Protein 8BTY (pdb70)

Sequence (938 aa):
TSKATIRDLNDPSQVKTLQEKAGKGAGTVVAVIDAGFDKNHEAWRLTDKTKARYQSKEDLEKAKKEHGITYGEWVNDKVAYYHDYSKDGKTAVDQEHGTHVSGILSGNAPSETKEPYRLEGAMPEAQLLLMMRVEIVNGLADYARRNYAQAIRDAINLGAKVINMSFGNAALAYANLPDETKKAFDYAKSKGVSIVTSAGNNDSSFGGKTRLPLADHPDYGVVGTPAAADSTLTVASYSPDKQLTETVRVKTAQDKEMPVLSTNRFEPNKAYDYAYANRGTKEDDFKDVKGKIALIERGDIDFKDKIAKAKKAGAVGVLIYDNQDKGFPIELPNVDQMPAAFISRKDGLLLKDNPQKTITFNATPKVLPTASGTKLSRFSSWGLTADGNIKPDIAAPGQDILSSVANNKYAKLSGTSMSAPLVAGIMMGLLQKQYETQYPDMTPSERLDLAKKVLMSSATALYDEDEKAYFSPRQQGAGAVDAKKASAATMYVTDKDNTSSKVHLNNVSDKFEVTVNVHNKSDKPQQELYYQATVQTDKVDGKHFALAPKVLYEASWQKITIPANSSKQVTVPIDASRFSKDLLAQMKNGYFLEGFVRFKQDPKKEELMSIPYIGFRGDFGNLSALEKPIYDSKDGSSYYHEANSDAKDQLDGDGLQFYALKNNFTALTTESNPWTIIIKAVKEGVENIEDIESSEITETILAGTFAKQDDDSHYYIHRRHANGKPYAAISPNGDGNRDYVQFQGTFLRNAKNLVAEVLDKEGNVVWTSEVTEQVVKNYNNDLASTLGSTRFEKTRWDGKDKDGKVVANGTYTYRVRYTPISSGAKEQHTDFDVIVDNNTTPEVATSATFSTEDRRLTLASKPKTSQPVYREERIAYTYMDEDLPTTEYISPNEDGTFTLPEEAETTEGATVPLKMSDFTYVVEDMAGNITYTPVTKLLEGHSAPQA

InterPro domains:
  IPR000209 Peptidase S8/S53 domain [PF00082] (121-559)
  IPR003137 PA domain [PF02225] (367-445)
  IPR010435 C5a peptidase/Subtilisin-like protease SBT2-like, Fn3-like domain [PF06280] (597-706)
  IPR013783 Immunoglobulin-like fold [G3DSA:2.60.40.10] (931-1032)
  IPR015500 Peptidase S8, subtilisin-related [PR00723] (121-140)
  IPR015500 Peptidase S8, subtilisin-related [PR00723] (189-202)
  IPR015500 Peptidase S8, subtilisin-related [PR00723] (509-525)
  IPR019931 LPXTG cell wall anchor motif [PS50847] (1110-1150)
  IPR022398 Peptidase S8, subtilisin, His-active site [PS00137] (193-203)
  IPR023827 Peptidase S8, subtilisin, Asp-active site [PS00136] (126-137)
  IPR023828 Peptidase S8, subtilisin, Ser-active site [PS00138] (510-520)
  IPR034216 C5a peptidase-like domain [cd07475] (112-582)
  IPR036852 Peptidase S8/S53 domain superfamily [G3DSA:3.40.50.200] (120-577)
  IPR036852 Peptidase S8/S53 domain superfamily [SSF52743] (111-580)
  IPR046450 PA domain superfamily [SSF52025] (329-453)
  IPR050131 Subtilisin-like serine protease [PTHR43806] (44-741)
  IPR053869 C5a peptidase, third Fn3 domain [PF22143] (932-1021)

Secondary structure (DSSP, 8-state):
-PPPBHHHH--TT-HHHHHHHH-S-TT-EEEEEES---TT-TT---S-GGGSS--SHHHHHHHHHHTT----B--SSSEEEEEETTTT--SPPP-HHHHHHHHHHH-B--TT-SSSSB-B-SSTTSEEEEEE---SS-HHHHHHHHHHHHHHHHHTT-SEEEE---BTT--GGGS-HHHHHHHHHHHHHT-EEEEE--S--STT-TT---BTT--------BTTT-TTSEEEEEEE-SEEEEEEEEEE---EEEEEEEEES-PPBT-EEEEEE-TT--SGGGGTT-TTSEEEEE-BSB-HHHHHHHHHHTT-SEEEEE-SSTT----PPP-STT--EEEE-HHHHHHHHT-SS-EEEE-SS-EEEE-SS-SEE-TTSPP---TTS-----EEEE-SSEEEEETTTEEEEE-SHHHHHHHHHHHHHHHHHHHHHHSTTS-HHHHHHHHHHHHHHHSBPPEETTTTEEPPHHHHTT-B--HHHHHH--EEEE-TTSS-SSEEEEEE-SEEEEEEEEEE-SSS-EEEEEEEEEEEEEEETTEEEEEEEEEEEPPPEEEEE-TTEEEEEEEEEE-GGGHHHHHHHSTT-EEEEEEEEEESSTTS---EEEEEEEEES-GGGS--BPPPGGG-TTS--SS---BTTBTTB----TT-SS--SS-SSEEEEEE--HHHHHHHHTT-S--BTTTBS---EEEETTEEE-SS--S-EEE-B-TTS-B-EEE--SSSSSS--BEEEE-BSS-EEEEEEEEE-SSS-EEEEPPPEEEE-------TTS--SSEE-GGG-B-SB-TTSPBPPSEEEEEEEEEEESSTTPPPEEEEEEEEE--PPPB--S-EEEETTTTEEEESS--B-SSPEEEEEEEEEEEETTEEEEEEEPPPTTS-EEPPSEEE-TTS-EEE--GGGEEEEEEETT--EEEEEHHHHHT---/----

Radius of gyration: 33.09 Å; Cα contacts (8 Å, |Δi|>4): 2525; chains: 2; bounding box: 83×73×99 Å

Foldseek 3Di:
DFFAAQCNFDPVQALVLLCVQFNQAQQAEAEEEEAAAQLPFLQQDAPDLVRHCQNDFVSLVVLCVVVVNDDWGQRDSQAGTEDELPVVAPDDGFHFLRQFLVLQQAGHHGSPAPARHGRGHSRNNHHYHYYHFDDHPDDQVRLVSVLVVLVVCVSSRHQEYEYADFFWQAAPVPHPPSSLVSLVVCLVQLRAYWYEQFQQQWFAGLVDFAFLQFAQTFIGHPPQQRPRHQYAFAWAAQKDWAWWKWDDFCPIDIFGKAKDFDDDAPDKFFEDEQEQQPDLVSLQPQARGEYEHEDDDDALLNSQVSNVVSHHQAYEYEYPDFLAAWDHGDQHVRHMYIYGYNVVSVRLNPGPGRIMGTHDGIHMDGGRNHTGGHSRTTFDDHQQGHADNAAYEHFGQDWGAGHPNDIGTDGGSSNRRSSVRSLLVSQLSSCCVVVVVDRSSRSSLVLQQLQLFQAAFDADPVQRATQACRRGRSHHGHSNLSNPDQKGKPAPVSRHLAAEPEADAQKDKGKMKIFGAAQAKAKKKKKWWKWWFDADARGTPSGIHTDGIADIDMDIAGHRGIDMDMDMGGRPVCVVVSCVRNVQWIKTKTKIFMDSDPPDGTSTIGIYIYIHHNNQASAFFFAALLPDPQSADPQADADNVASFWFAFPPPDPDDLYPQAKAKKAKADDPQRLVCVVVPPDDPPPASEPDDITIGTFLWAADQQGPNIIGHDADPVSARAGEAALPPSRHRQKIWTKTQTSGKWAFKKKWKAAVPPDTFAIFDTDGTGGHQSHCDPVRHRRIDTDVRLIDRCAGPVRHRDDFDKMKTKIWIGRSHPPHDIDIDIHIYTYDNDAKDAAQAWAADPVQGKIGGPDHIDDPAAWRYKWKWFWFDAPNHTYIDTFHADPVRITRDDQWDAHPVGDIGGGDLQRIWTWTAHSNGRIDIGRNVSNHVSDD/DDPD

Structure (mmCIF, N/CA/C/O backbone):
data_8BTY
#
_entry.id   8BTY
#
_cell.length_a   167.152
_cell.length_b   167.152
_cell.length_c   141.485
_cell.angle_alpha   90.000
_cell.angle_beta   90.000
_cell.angle_gamma   120.000
#
_symmetry.space_group_name_H-M   'P 63 2 2'
#
loop_
_entity.id
_entity.type
_entity.pdbx_description
1 polymer 'C5a peptidase'
2 non-polymer 'MALONIC ACID'
3 non-polymer 'SULFATE ION'
4 non-polymer 'CALCIUM ION'
5 non-polymer 'SODIUM ION'
6 non-polymer '4-(2-HYDROXYETHYL)-1-PIPERAZINE ETHANESULFONIC ACID'
7 water water
#
loop_
_atom_site.group_PDB
_atom_site.id
_atom_site.type_symbol
_atom_site.label_atom_id
_atom_site.label_alt_id
_atom_site.label_comp_id
_atom_site.label_asym_id
_atom_site.label_entity_id
_atom_site.label_seq_id
_atom_site.pdbx_PDB_ins_code
_atom_site.Cartn_x
_atom_site.Cartn_y
_atom_site.Cartn_z
_atom_site.occupancy
_atom_site.B_iso_or_equiv
_atom_site.auth_seq_id
_atom_site.auth_comp_id
_atom_site.auth_asym_id
_atom_site.auth_atom_id
_atom_site.pdbx_PDB_model_num
ATOM 1 N N . THR A 1 66 ? 94.76532 14.79718 84.91638 1.000 57.40584 97 THR A N 1
ATOM 2 C CA . THR A 1 66 ? 94.54253 15.24052 86.29096 1.000 73.05749 97 THR A CA 1
ATOM 3 C C . THR A 1 66 ? 93.04817 15.37844 86.58681 1.000 66.49435 97 THR A C 1
ATOM 4 O O . THR A 1 66 ? 92.28988 14.42407 86.40649 1.000 64.55556 97 THR A O 1
ATOM 5 N N . SER A 1 67 ? 92.63563 16.55878 87.05957 1.000 62.31133 98 SER A N 1
ATOM 6 C CA . SER A 1 67 ? 91.22492 16.89507 87.23324 1.000 55.77419 98 SER A CA 1
ATOM 7 C C . SER A 1 67 ? 90.75915 17.67285 86.00680 1.000 47.80026 98 SER A C 1
ATOM 8 O O . SER A 1 67 ? 91.30993 18.73144 85.68635 1.000 42.75203 98 SER A O 1
ATOM 11 N N . LYS A 1 68 ? 89.76449 17.14146 85.31540 1.000 48.53242 99 LYS A N 1
ATOM 12 C CA . LYS A 1 68 ? 89.26802 17.77037 84.10516 1.000 40.12645 99 LYS A CA 1
ATOM 13 C C . LYS A 1 68 ? 88.24759 18.84184 84.45460 1.000 36.64033 99 LYS A C 1
ATOM 14 O O . LYS A 1 68 ? 87.49510 18.71923 85.42522 1.000 38.98404 99 LYS A O 1
ATOM 20 N N . ALA A 1 69 ? 88.23623 19.90801 83.66173 1.000 32.77259 100 ALA A N 1
ATOM 21 C CA . ALA A 1 69 ? 87.17644 20.89515 83.79978 1.000 30.47085 100 ALA A CA 1
ATOM 22 C C . ALA A 1 69 ? 85.83325 20.27253 83.44244 1.000 36.30324 100 ALA A C 1
ATOM 23 O O . ALA A 1 69 ? 85.75654 19.30608 82.67724 1.000 32.13951 100 ALA A O 1
ATOM 25 N N . THR A 1 70 ? 84.76803 20.82582 84.01642 1.000 31.15018 101 THR A N 1
ATOM 26 C CA . THR A 1 70 ? 83.43331 20.43389 83.60448 1.000 31.48506 101 THR A CA 1
ATOM 27 C C . THR A 1 70 ? 83.01340 21.24169 82.38680 1.000 31.28191 101 THR A C 1
ATOM 28 O O . THR A 1 70 ? 83.58442 22.28601 82.07976 1.000 32.98205 101 THR A O 1
ATOM 32 N N . ILE A 1 71 ? 81.97116 20.76137 81.71107 1.000 28.47005 102 ILE A N 1
ATOM 33 C CA . ILE A 1 71 ? 81.38473 21.55110 80.63402 1.000 27.98198 102 ILE A CA 1
ATOM 34 C C . ILE A 1 71 ? 80.87455 22.88166 81.17143 1.000 34.83896 102 ILE A C 1
ATOM 35 O O . ILE A 1 71 ? 81.10124 23.94311 80.56731 1.000 30.16981 102 ILE A O 1
ATOM 40 N N . ARG A 1 72 ? 80.21137 22.85801 82.33561 1.000 25.74563 103 ARG A N 1
ATOM 41 C CA . ARG A 1 72 ? 79.68619 24.10873 82.87432 1.000 29.72584 103 ARG A CA 1
ATOM 42 C C . ARG A 1 72 ? 80.80415 25.10131 83.19558 1.000 31.15493 103 ARG A C 1
ATOM 43 O O . ARG A 1 72 ? 80.58940 26.31505 83.10494 1.000 27.65918 103 ARG A O 1
ATOM 51 N N . ASP A 1 73 ? 81.99675 24.61227 83.56385 1.000 30.04965 104 ASP A N 1
ATOM 52 C CA . ASP A 1 73 ? 83.13474 25.51016 83.78023 1.000 29.62936 104 ASP A CA 1
ATOM 53 C C . ASP A 1 73 ? 83.43203 26.35004 82.54626 1.000 32.63158 104 ASP A C 1
ATOM 54 O O . ASP A 1 73 ? 83.93961 27.47125 82.66403 1.000 33.23429 104 ASP A O 1
ATOM 59 N N . LEU A 1 74 ? 83.16062 25.81537 81.35899 1.000 30.91809 105 LEU A N 1
ATOM 60 C CA . LEU A 1 74 ? 83.41720 26.52375 80.11353 1.000 29.68706 105 LEU A CA 1
ATOM 61 C C . LEU A 1 74 ? 82.20184 27.23340 79.54578 1.000 31.74989 105 LEU A C 1
ATOM 62 O O . LEU A 1 74 ? 82.36724 28.16483 78.75175 1.000 34.02891 105 LEU A O 1
ATOM 67 N N . ASN A 1 75 ? 80.99778 26.81849 79.93518 1.000 30.22999 106 ASN A N 1
ATOM 68 C CA . ASN A 1 75 ? 79.80552 27.03150 79.10970 1.000 32.71620 106 ASN A CA 1
ATOM 69 C C . ASN A 1 75 ? 78.59693 26.90763 80.03907 1.000 28.85235 106 ASN A C 1
ATOM 70 O O . ASN A 1 75 ? 78.15063 25.79370 80.32440 1.000 28.78870 106 ASN A O 1
ATOM 75 N N . ASP A 1 76 ? 78.08472 28.04267 80.51165 1.000 27.15769 107 ASP A N 1
ATOM 76 C CA . ASP A 1 76 ? 76.99569 28.06310 81.49389 1.000 29.51496 107 ASP A CA 1
ATOM 77 C C . ASP A 1 76 ? 75.97316 29.12210 81.08484 1.000 29.05361 107 ASP A C 1
ATOM 78 O O . ASP A 1 76 ? 75.79936 30.14208 81.76303 1.000 28.31919 107 ASP A O 1
ATOM 83 N N . PRO A 1 77 ? 75.26829 28.90385 79.96590 1.000 27.27435 108 PRO A N 1
ATOM 84 C CA . PRO A 1 77 ? 74.42125 29.97352 79.41146 1.000 26.87208 108 PRO A CA 1
ATOM 85 C C . PRO A 1 77 ? 73.29376 30.42378 80.33033 1.000 28.24646 108 PRO A C 1
ATOM 86 O O . PRO A 1 77 ? 72.86145 31.58125 80.24302 1.000 29.74074 108 PRO A O 1
ATOM 90 N N . SER A 1 78 ? 72.79127 29.55092 81.19508 1.000 27.89379 109 SER A N 1
ATOM 91 C CA . SER A 1 78 ? 71.70783 29.89755 82.10663 1.000 25.96679 109 SER A CA 1
ATOM 92 C C . SER A 1 78 ? 72.20050 30.30639 83.49188 1.000 26.60698 109 SER A C 1
ATOM 93 O O . SER A 1 78 ? 71.37887 30.46446 84.40162 1.000 29.60514 109 SER A O 1
ATOM 96 N N . GLN A 1 79 ? 73.51857 30.47159 83.67263 1.000 27.03598 110 GLN A N 1
ATOM 97 C CA . GLN A 1 79 ? 74.11173 31.03050 84.89970 1.000 27.76848 110 GLN A CA 1
ATOM 98 C C . GLN A 1 79 ? 73.82956 30.15724 86.12060 1.000 29.19966 110 GLN A C 1
ATOM 99 O O . GLN A 1 79 ? 73.65849 30.65899 87.23902 1.000 26.40079 110 GLN A O 1
ATOM 110 N N . VAL A 1 80 ? 73.80214 28.84149 85.91347 1.000 24.99160 111 VAL A N 1
ATOM 111 C CA . VAL A 1 80 ? 73.52191 27.92098 87.01213 1.000 25.91612 111 VAL A CA 1
ATOM 112 C C . VAL A 1 80 ? 74.55538 28.04593 88.12694 1.000 29.27300 111 VAL A C 1
ATOM 113 O O . VAL A 1 80 ? 74.22281 27.90168 89.30631 1.000 29.76774 111 VAL A O 1
ATOM 117 N N . LYS A 1 81 ? 75.81647 28.32256 87.79105 1.000 26.45788 112 LYS A N 1
ATOM 118 C CA . LYS A 1 81 ? 76.82572 28.38768 88.84128 1.000 27.10198 112 LYS A CA 1
ATOM 119 C C . LYS A 1 81 ? 76.44923 29.40853 89.90815 1.000 28.39426 112 LYS A C 1
ATOM 120 O O . LYS A 1 81 ? 76.73105 29.20344 91.09381 1.000 28.06635 112 LYS A O 1
ATOM 126 N N . THR A 1 82 ? 75.83469 30.52454 89.50654 1.000 28.94515 113 THR A N 1
ATOM 127 C CA . THR A 1 82 ? 75.51946 31.56784 90.48142 1.000 33.40495 113 THR A CA 1
ATOM 128 C C . THR A 1 82 ? 74.51774 31.05784 91.50435 1.000 30.65814 113 THR A C 1
ATOM 129 O O . THR A 1 82 ? 74.64811 31.32874 92.70559 1.000 27.95932 113 THR A O 1
ATOM 133 N N . LEU A 1 83 ? 73.51625 30.30587 91.03847 1.000 28.93029 114 LEU A N 1
ATOM 134 C CA . LEU A 1 83 ? 72.52784 29.70892 91.92931 1.000 29.94671 114 LEU A CA 1
ATOM 135 C C . LEU A 1 83 ? 73.14452 28.61113 92.79095 1.000 27.83184 114 LEU A C 1
ATOM 136 O O . LEU A 1 83 ? 72.82009 28.49636 93.98236 1.000 29.77298 114 LEU A O 1
ATOM 141 N N . GLN A 1 84 ? 74.03437 27.79308 92.21030 1.000 31.07912 115 GLN A N 1
ATOM 142 C CA . GLN A 1 84 ? 74.72633 26.77953 93.00252 1.000 29.30203 115 GLN A CA 1
ATOM 143 C C . GLN A 1 84 ? 75.54170 27.41289 94.12294 1.000 32.21566 115 GLN A C 1
ATOM 144 O O . GLN A 1 84 ? 75.62941 26.85734 95.22475 1.000 32.61373 115 GLN A O 1
ATOM 150 N N . GLU A 1 85 ? 76.15616 28.57054 93.86374 1.000 30.36031 116 GLU A N 1
ATOM 151 C CA . GLU A 1 85 ? 76.91364 29.23536 94.92160 1.000 32.53219 116 GLU A CA 1
ATOM 152 C C . GLU A 1 85 ? 76.01416 29.58562 96.09355 1.000 33.61863 116 GLU A C 1
ATOM 153 O O . GLU A 1 85 ? 76.44423 29.53376 97.25147 1.000 31.64362 116 GLU A O 1
ATOM 156 N N . LYS A 1 86 ? 74.75519 29.91534 95.81071 1.000 31.97846 117 LYS A N 1
ATOM 157 C CA . LYS A 1 86 ? 73.81788 30.29592 96.86228 1.000 32.80976 117 LYS A CA 1
ATOM 158 C C . LYS A 1 86 ? 73.16218 29.07831 97.50847 1.000 33.11855 117 LYS A C 1
ATOM 159 O O . LYS A 1 86 ? 72.98854 29.04299 98.73440 1.000 34.93665 117 LYS A O 1
ATOM 165 N N . ALA A 1 87 ? 72.82076 28.06056 96.71183 1.000 29.39121 118 ALA A N 1
ATOM 166 C CA . ALA A 1 87 ? 71.91300 27.00241 97.15046 1.000 31.99200 118 ALA A CA 1
ATOM 167 C C . ALA A 1 87 ? 72.49903 25.59267 97.13604 1.000 31.63498 118 ALA A C 1
ATOM 168 O O . ALA A 1 87 ? 71.80829 24.65127 97.53940 1.000 31.19037 118 ALA A O 1
ATOM 170 N N . GLY A 1 88 ? 73.72214 25.40557 96.67489 1.000 30.81570 119 GLY A N 1
ATOM 171 C CA . GLY A 1 88 ? 74.31916 24.08314 96.66038 1.000 30.58479 119 GLY A CA 1
ATOM 172 C C . GLY A 1 88 ? 74.14405 23.38521 95.32724 1.000 31.55885 119 GLY A C 1
ATOM 173 O O . GLY A 1 88 ? 73.76606 23.97752 94.31256 1.000 29.93556 119 GLY A O 1
ATOM 174 N N . LYS A 1 89 ? 74.42646 22.08192 95.34287 1.000 28.94353 120 LYS A N 1
ATOM 175 C CA . LYS A 1 89 ? 74.41599 21.27706 94.12890 1.000 29.82863 120 LYS A CA 1
ATOM 176 C C . LYS A 1 89 ? 73.48631 20.07564 94.23512 1.000 30.52914 120 LYS A C 1
ATOM 177 O O . LYS A 1 89 ? 73.57619 19.16318 93.40524 1.000 30.63794 120 LYS A O 1
ATOM 183 N N . GLY A 1 90 ? 72.60583 20.04514 95.23660 1.000 31.62829 121 GLY A N 1
ATOM 184 C CA . GLY A 1 90 ? 71.59847 19.00883 95.35554 1.000 30.68819 121 GLY A CA 1
ATOM 185 C C . GLY A 1 90 ? 71.85145 17.93551 96.39491 1.000 31.15867 121 GLY A C 1
ATOM 186 O O . GLY A 1 90 ? 71.03057 17.02098 96.51017 1.000 32.92383 121 GLY A O 1
ATOM 187 N N . ALA A 1 91 ? 72.95510 18.00133 97.14424 1.000 31.53537 122 ALA A N 1
ATOM 188 C CA . ALA A 1 91 ? 73.24009 16.98043 98.14894 1.000 32.51646 122 ALA A CA 1
ATOM 189 C C . ALA A 1 91 ? 72.07046 16.85469 99.11564 1.000 32.44538 122 ALA A C 1
ATOM 190 O O . ALA A 1 91 ? 71.51176 17.85909 99.56641 1.000 36.16349 122 ALA A O 1
ATOM 192 N N . GLY A 1 92 ? 71.66834 15.61740 99.40430 1.000 31.41780 123 GLY A N 1
ATOM 193 C CA . GLY A 1 92 ? 70.51819 15.39161 100.25717 1.000 33.95837 123 GLY A CA 1
ATOM 194 C C . GLY A 1 92 ? 69.16753 15.49914 99.58266 1.000 32.15831 123 GLY A C 1
ATOM 195 O O . GLY A 1 92 ? 68.15715 15.14457 100.20339 1.000 34.55669 123 GLY A O 1
ATOM 196 N N . THR A 1 93 ? 69.11045 15.94982 98.33583 1.000 31.60728 124 THR A N 1
ATOM 197 C CA . THR A 1 93 ? 67.85613 16.12328 97.61984 1.000 30.22372 124 THR A CA 1
ATOM 198 C C . THR A 1 93 ? 67.62412 14.96492 96.65501 1.000 28.77710 124 THR A C 1
ATOM 199 O O . THR A 1 93 ? 68.55389 14.28215 96.22651 1.000 31.48573 124 THR A O 1
ATOM 203 N N . VAL A 1 94 ? 66.35325 14.73370 96.34584 1.000 33.53384 125 VAL A N 1
ATOM 204 C CA . VAL A 1 94 ? 65.91959 13.70334 95.41117 1.000 29.88215 125 VAL A CA 1
ATOM 205 C C . VAL A 1 94 ? 65.18447 14.39160 94.26854 1.000 29.97267 125 VAL A C 1
ATOM 206 O O . VAL A 1 94 ? 64.36455 15.28654 94.50245 1.000 30.66445 125 VAL A O 1
ATOM 210 N N . VAL A 1 95 ? 65.48421 13.98463 93.03102 1.000 30.99473 126 VAL A N 1
ATOM 211 C CA . VAL A 1 95 ? 64.76086 14.46402 91.85969 1.000 29.54743 126 VAL A CA 1
ATOM 212 C C . VAL A 1 95 ? 64.40665 13.25166 91.00595 1.000 29.70313 126 VAL A C 1
ATOM 213 O O . VAL A 1 95 ? 65.03741 12.19769 91.09466 1.000 29.84588 126 VAL A O 1
ATOM 217 N N . ALA A 1 96 ? 63.37868 13.40604 90.17273 1.000 28.36800 127 ALA A N 1
ATOM 218 C CA . ALA A 1 96 ? 62.87040 12.29050 89.38625 1.000 29.82107 127 ALA A CA 1
ATOM 219 C C . ALA A 1 96 ? 62.80432 12.67167 87.91488 1.000 28.74898 127 ALA A C 1
ATOM 220 O O . ALA A 1 96 ? 62.55611 13.83258 87.55397 1.000 26.44641 127 ALA A O 1
ATOM 222 N N . VAL A 1 97 ? 63.03505 11.67419 87.06897 1.000 27.01586 128 VAL A N 1
ATOM 223 C CA . VAL A 1 97 ? 62.95162 11.81741 85.62467 1.000 24.07914 128 VAL A CA 1
ATOM 224 C C . VAL A 1 97 ? 62.00942 10.72670 85.12949 1.000 28.13356 128 VAL A C 1
ATOM 225 O O . VAL A 1 97 ? 62.20284 9.54961 85.45341 1.000 26.77936 128 VAL A O 1
ATOM 229 N N . ILE A 1 98 ? 60.95890 11.11745 84.40642 1.000 28.36848 129 ILE A N 1
ATOM 230 C CA . ILE A 1 98 ? 60.03548 10.17125 83.78001 1.000 28.01939 129 ILE A CA 1
ATOM 231 C C . ILE A 1 98 ? 60.31301 10.22125 82.28668 1.000 27.42327 129 ILE A C 1
ATOM 232 O O . ILE A 1 98 ? 60.15575 11.27549 81.65791 1.000 28.22640 129 ILE A O 1
ATOM 237 N N . ASP A 1 99 ? 60.76318 9.10363 81.72199 1.000 27.11732 130 ASP A N 1
ATOM 238 C CA . ASP A 1 99 ? 61.19401 9.10673 80.32671 1.000 28.30032 130 ASP A CA 1
ATOM 239 C C . ASP A 1 99 ? 61.08685 7.67778 79.81251 1.000 30.49675 130 ASP A C 1
ATOM 240 O O . ASP A 1 99 ? 60.50930 6.81450 80.47883 1.000 30.24502 130 ASP A O 1
ATOM 245 N N . ALA A 1 100 ? 61.65206 7.41701 78.62764 1.000 30.17495 131 ALA A N 1
ATOM 246 C CA . ALA A 1 100 ? 61.39040 6.17184 77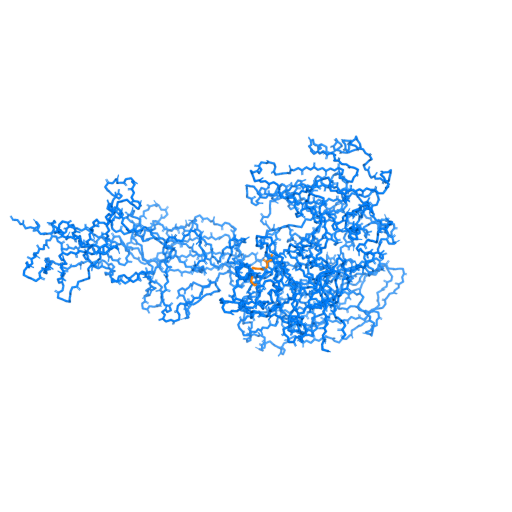.91082 1.000 30.64553 131 ALA A CA 1
ATOM 247 C C . ALA A 1 100 ? 62.35081 5.03436 78.25138 1.000 36.91348 131 ALA A C 1
ATOM 248 O O . ALA A 1 100 ? 62.15132 3.90870 77.76843 1.000 35.28438 131 ALA A O 1
ATOM 250 N N . GLY A 1 101 ? 63.37016 5.28323 79.04746 1.000 31.03074 132 GLY A N 1
ATOM 251 C CA . GLY A 1 101 ? 64.36841 4.27630 79.35569 1.000 33.13135 132 GLY A CA 1
ATOM 252 C C . GLY A 1 101 ? 65.68786 4.94300 79.67634 1.000 36.88819 132 GLY A C 1
ATOM 253 O O . GLY A 1 101 ? 65.92987 6.10339 79.35721 1.000 30.29150 132 GLY A O 1
ATOM 254 N N . PHE A 1 102 ? 66.56223 4.19369 80.34439 1.000 36.98041 133 PHE A N 1
ATOM 255 C CA . PHE A 1 102 ? 67.78710 4.77403 80.88233 1.000 35.65954 133 PHE A CA 1
ATOM 256 C C . PHE A 1 102 ? 68.89088 3.72992 80.88284 1.000 34.60213 133 PHE A C 1
ATOM 257 O O . PHE A 1 102 ? 68.62283 2.53356 81.02144 1.000 33.55552 133 PHE A O 1
ATOM 265 N N . ASP A 1 103 ? 70.13266 4.19748 80.72938 1.000 31.02047 134 ASP A N 1
ATOM 266 C CA . ASP A 1 103 ? 71.30963 3.42676 81.13165 1.000 34.41704 134 ASP A CA 1
ATOM 267 C C . ASP A 1 103 ? 71.50949 3.67319 82.62228 1.000 38.32726 134 ASP A C 1
ATOM 268 O O . ASP A 1 103 ? 72.05117 4.71140 83.03100 1.000 33.97712 134 ASP A O 1
ATOM 273 N N . LYS A 1 104 ? 71.07843 2.70686 83.43966 1.000 32.94077 135 LYS A N 1
ATOM 274 C CA . LYS A 1 104 ? 71.11671 2.85672 84.88974 1.000 37.84632 135 LYS A CA 1
ATOM 275 C C . LYS A 1 104 ? 72.52116 2.74306 85.46673 1.000 37.43539 135 LYS A C 1
ATOM 276 O O . LYS A 1 104 ? 72.70413 3.04354 86.65187 1.000 40.06217 135 LYS A O 1
ATOM 281 N N . ASN A 1 105 ? 73.50426 2.31065 84.67422 1.000 34.38747 136 ASN A N 1
ATOM 282 C CA . ASN A 1 105 ? 74.86705 2.09546 85.14504 1.000 38.22912 136 ASN A CA 1
ATOM 283 C C . ASN A 1 105 ? 75.84403 3.16278 84.66546 1.000 34.53006 136 ASN A C 1
ATOM 284 O O . ASN A 1 105 ? 77.04917 2.99874 84.84844 1.000 40.31577 136 ASN A O 1
ATOM 289 N N . HIS A 1 106 ? 75.36290 4.22178 84.02566 1.000 33.67775 137 HIS A N 1
ATOM 290 C CA . HIS A 1 106 ? 76.25620 5.20570 83.42355 1.000 35.32757 137 HIS A CA 1
ATOM 291 C C . HIS A 1 106 ? 77.22641 5.76926 84.45765 1.000 35.85507 137 HIS A C 1
ATOM 292 O O . HIS A 1 106 ? 76.87738 5.93617 85.63119 1.000 32.37431 137 HIS A O 1
ATOM 299 N N . GLU A 1 107 ? 78.46337 6.05165 84.01402 1.000 36.12704 138 GLU A N 1
ATOM 300 C CA . GLU A 1 107 ? 79.47844 6.60937 84.90374 1.000 36.00888 138 GLU A CA 1
ATOM 301 C C . GLU A 1 107 ? 79.06279 7.95882 85.47306 1.000 35.71467 138 GLU A C 1
ATOM 302 O O . GLU A 1 107 ? 79.60042 8.37788 86.50680 1.000 34.96032 138 GLU A O 1
ATOM 308 N N . ALA A 1 108 ? 78.12789 8.65299 84.82332 1.000 31.44037 139 ALA A N 1
ATOM 309 C CA . ALA A 1 108 ? 77.69933 9.94566 85.33658 1.000 31.20407 139 ALA A CA 1
ATOM 310 C C . ALA A 1 108 ? 76.87839 9.82140 86.60379 1.000 32.03496 139 ALA A C 1
ATOM 311 O O . ALA A 1 108 ? 76.67580 10.83460 87.28201 1.000 32.34497 139 ALA A O 1
ATOM 313 N N . TRP A 1 109 ? 76.38847 8.62262 86.93137 1.000 30.85000 140 TRP A N 1
ATOM 314 C CA . TRP A 1 109 ? 75.52864 8.44536 88.10011 1.000 33.11897 140 TRP A CA 1
ATOM 315 C C . TRP A 1 109 ? 76.41578 8.18344 89.30825 1.000 35.26766 140 TRP A C 1
ATOM 316 O O . TRP A 1 109 ? 76.72201 7.03975 89.64563 1.000 34.59487 140 TRP A O 1
ATOM 327 N N . ARG A 1 110 ? 76.83690 9.26006 89.97223 1.000 34.47534 141 ARG A N 1
ATOM 328 C CA . ARG A 1 110 ? 77.62575 9.11007 91.18363 1.000 37.94487 141 ARG A CA 1
ATOM 329 C C . ARG A 1 110 ? 77.41235 10.32328 92.07191 1.000 32.08456 141 ARG A C 1
ATOM 330 O O . ARG A 1 110 ? 77.00201 11.39538 91.61793 1.000 33.58349 141 ARG A O 1
ATOM 345 N N . LEU A 1 111 ? 77.68083 10.12199 93.35632 1.000 35.04971 142 LEU A N 1
ATOM 346 C CA . LEU A 1 111 ? 77.62124 11.16196 94.36885 1.000 35.11279 142 LEU A CA 1
ATOM 347 C C . LEU A 1 111 ? 79.01817 11.36704 94.92858 1.000 36.28746 142 LEU A C 1
ATOM 348 O O . LEU A 1 111 ? 79.77454 10.40381 95.10092 1.000 36.22117 142 LEU A O 1
ATOM 353 N N . THR A 1 112 ? 79.36246 12.62103 95.21141 1.000 37.39744 143 THR A N 1
ATOM 354 C CA . THR A 1 112 ? 80.65749 12.88770 95.83138 1.000 36.69821 143 THR A CA 1
ATOM 355 C C . THR A 1 112 ? 80.69601 12.37799 97.26407 1.000 37.58742 143 THR A C 1
ATOM 356 O O . THR A 1 112 ? 81.71575 11.83764 97.70886 1.000 39.26962 143 THR A O 1
ATOM 360 N N . ASP A 1 113 ? 79.59754 12.52869 98.00117 1.000 38.85815 144 ASP A N 1
ATOM 361 C CA . ASP A 1 113 ? 79.55083 12.11844 99.40477 1.000 41.95309 144 ASP A CA 1
ATOM 362 C C . ASP A 1 113 ? 78.18906 11.48478 99.66168 1.000 39.78555 144 ASP A C 1
ATOM 363 O O . ASP A 1 113 ? 77.20943 12.19107 99.91585 1.000 41.58916 144 ASP A O 1
ATOM 368 N N . LYS A 1 114 ? 78.14104 10.15344 99.63093 1.000 40.93934 145 LYS A N 1
ATOM 369 C CA . LYS A 1 114 ? 76.88284 9.44936 99.85376 1.000 40.68714 145 LYS A CA 1
ATOM 370 C C . LYS A 1 114 ? 76.34885 9.62181 101.27221 1.000 42.26722 145 LYS A C 1
ATOM 371 O O . LYS A 1 114 ? 75.15599 9.39737 101.49677 1.000 45.14993 145 LYS A O 1
ATOM 374 N N . THR A 1 115 ? 77.18813 10.01103 102.23895 1.000 44.76831 146 THR A N 1
ATOM 375 C CA . THR A 1 115 ? 76.68253 10.16720 103.60062 1.000 43.69837 146 THR A CA 1
ATOM 376 C C . THR A 1 115 ? 75.68928 11.31722 103.71583 1.000 39.27731 146 THR A C 1
ATOM 377 O O . THR A 1 115 ? 74.89725 11.33948 104.66097 1.000 43.71457 146 THR A O 1
ATOM 381 N N . LYS A 1 116 ? 75.69674 12.25706 102.77243 1.000 41.16264 147 LYS A N 1
ATOM 382 C CA . LYS A 1 116 ? 74.75339 13.36676 102.77592 1.000 38.69251 147 LYS A CA 1
ATOM 383 C C . LYS A 1 116 ? 73.45339 13.05612 102.03800 1.000 41.44036 147 LYS A C 1
ATOM 384 O O . LYS A 1 116 ? 72.56664 13.91569 101.99050 1.000 39.71659 147 LYS A O 1
ATOM 390 N N . ALA A 1 117 ? 73.30803 11.85959 101.47292 1.000 39.41386 148 ALA A N 1
ATOM 391 C CA . ALA A 1 117 ? 72.14966 11.56065 100.63823 1.000 41.98577 148 ALA A CA 1
ATOM 392 C C . ALA A 1 117 ? 70.92795 11.22653 101.48363 1.000 39.37436 148 ALA A C 1
ATOM 393 O O . ALA A 1 117 ? 71.04027 10.69908 102.59158 1.000 38.30079 148 ALA A O 1
ATOM 395 N N . ARG A 1 118 ? 69.74867 11.54259 100.93703 1.000 38.71100 149 ARG A N 1
ATOM 396 C CA . ARG A 1 118 ? 68.48873 11.14007 101.56025 1.000 40.58364 149 ARG A CA 1
ATOM 397 C C . ARG A 1 118 ? 68.43677 9.63267 101.78224 1.000 39.02820 149 ARG A C 1
ATOM 398 O O . ARG A 1 118 ? 68.06454 9.16234 102.86173 1.000 42.17441 149 ARG A O 1
ATOM 406 N N . TYR A 1 119 ? 68.81110 8.85794 100.76863 1.000 38.22650 150 TYR A N 1
ATOM 407 C CA . TYR A 1 119 ? 68.79260 7.39993 100.83404 1.000 37.43808 150 TYR A CA 1
ATOM 408 C C . TYR A 1 119 ? 70.23605 6.91860 100.80280 1.000 40.38411 150 TYR A C 1
ATOM 409 O O . TYR A 1 119 ? 70.89279 6.98766 99.75973 1.000 37.40012 150 TYR A O 1
ATOM 418 N N . GLN A 1 120 ? 70.73328 6.44135 101.94234 1.000 42.78880 151 GLN A N 1
ATOM 419 C CA . GLN A 1 120 ? 72.11387 5.98164 102.02356 1.000 43.44052 151 GLN A CA 1
ATOM 420 C C . GLN A 1 120 ? 72.28472 4.50458 101.69716 1.000 47.45346 151 GLN A C 1
ATOM 421 O O . GLN A 1 120 ? 73.42521 4.02941 101.63396 1.000 52.12536 151 GLN A O 1
ATOM 427 N N . SER A 1 121 ? 71.19789 3.77185 101.48401 1.000 44.44699 152 SER A N 1
ATOM 428 C CA . SER A 1 121 ? 71.26976 2.34340 101.20291 1.000 48.07179 152 SER A CA 1
ATOM 429 C C . SER A 1 121 ? 69.91991 1.90076 100.66550 1.000 44.63432 152 SER A C 1
ATOM 430 O O . SER A 1 121 ? 68.92904 2.63152 100.74353 1.000 47.73764 152 SER A O 1
ATOM 433 N N . LYS A 1 122 ? 69.89499 0.68293 100.12482 1.000 43.38383 153 LYS A N 1
ATOM 434 C CA . LYS A 1 122 ? 68.63748 0.09202 99.68305 1.000 40.24285 153 LYS A CA 1
ATOM 435 C C . LYS A 1 122 ? 67.65357 -0.05299 100.83636 1.000 49.62030 153 LYS A C 1
ATOM 436 O O . LYS A 1 122 ? 66.43981 0.08801 100.64062 1.000 45.28186 153 LYS A O 1
ATOM 439 N N . GLU A 1 123 ? 68.15504 -0.33031 102.04344 1.000 47.94232 154 GLU A N 1
ATOM 440 C CA . GLU A 1 123 ? 67.27082 -0.46101 103.19594 1.000 43.34722 154 GLU A CA 1
ATOM 441 C C . GLU A 1 123 ? 66.58743 0.86392 103.52654 1.000 45.17707 154 GLU A C 1
ATOM 442 O O . GLU A 1 123 ? 65.40522 0.87920 103.89234 1.000 48.80689 154 GLU A O 1
ATOM 448 N N . ASP A 1 124 ? 67.31043 1.98435 103.41088 1.000 45.61479 155 ASP A N 1
ATOM 449 C CA . ASP A 1 124 ? 66.67176 3.29140 103.54181 1.000 45.33023 155 ASP A CA 1
ATOM 450 C C . ASP A 1 124 ? 65.54835 3.44654 102.52196 1.000 43.16449 155 ASP A C 1
ATOM 451 O O . ASP A 1 124 ? 64.44908 3.90744 102.85147 1.000 45.52656 155 ASP A O 1
ATOM 456 N N . LEU A 1 125 ? 65.81475 3.07085 101.26719 1.000 46.04414 156 LEU A N 1
ATOM 457 C CA . LEU A 1 125 ? 64.78609 3.16984 100.23664 1.000 43.53012 156 LEU A CA 1
ATOM 458 C C . LEU A 1 125 ? 63.60428 2.25915 100.54657 1.000 44.74465 156 LEU A C 1
ATOM 459 O O . LEU A 1 125 ? 62.44559 2.67155 100.42024 1.000 42.85195 156 LEU A O 1
ATOM 464 N N . GLU A 1 126 ? 63.87441 1.01214 100.95129 1.000 43.49902 157 GLU A N 1
ATOM 465 C CA . GLU A 1 126 ? 62.77842 0.08543 101.20806 1.000 43.53007 157 GLU A CA 1
ATOM 466 C C . GLU A 1 126 ? 61.92529 0.54260 102.38107 1.000 44.31527 157 GLU A C 1
ATOM 467 O O . GLU A 1 126 ? 60.71402 0.30299 102.39292 1.000 44.44556 157 GLU A O 1
ATOM 473 N N . LYS A 1 127 ? 62.53179 1.21230 103.36145 1.000 44.47051 158 LYS A N 1
ATOM 474 C CA . LYS A 1 127 ? 61.75708 1.79378 104.45116 1.000 45.57223 158 LYS A CA 1
ATOM 475 C C . LYS A 1 127 ? 60.76543 2.82198 103.91983 1.000 49.59200 158 LYS A C 1
ATOM 476 O O . LYS A 1 127 ? 59.57671 2.79005 104.25853 1.000 44.53984 158 LYS A O 1
ATOM 479 N N . ALA A 1 128 ? 61.23606 3.73419 103.06447 1.000 47.89536 159 ALA A N 1
ATOM 480 C CA . ALA A 1 128 ? 60.34452 4.73813 102.49180 1.000 44.68004 159 ALA A CA 1
ATOM 481 C C . ALA A 1 128 ? 59.29269 4.09448 101.59451 1.000 44.79376 159 ALA A C 1
ATOM 482 O O . ALA A 1 128 ? 58.13270 4.52378 101.57896 1.000 44.69103 159 ALA A O 1
ATOM 484 N N . LYS A 1 129 ? 59.68361 3.07653 100.82339 1.000 42.96752 160 LYS A N 1
ATOM 485 C CA . LYS A 1 129 ? 58.70932 2.33783 100.02350 1.000 40.56159 160 LYS A CA 1
ATOM 486 C C . LYS A 1 129 ? 57.60833 1.75966 100.90108 1.000 42.59601 160 LYS A C 1
ATOM 487 O O . LYS A 1 129 ? 56.42186 1.83185 100.55734 1.000 47.79905 160 LYS A O 1
ATOM 493 N N . LYS A 1 130 ? 57.98438 1.19073 102.04551 1.000 41.46457 161 LYS A N 1
ATOM 494 C CA . LYS A 1 130 ? 57.00023 0.56933 102.92764 1.000 45.30441 161 LYS A CA 1
ATOM 495 C C . LYS A 1 130 ? 56.05564 1.60971 103.51972 1.000 49.85351 161 LYS A C 1
ATOM 496 O O . LYS A 1 130 ? 54.84232 1.38151 103.59542 1.000 49.65673 161 LYS A O 1
ATOM 502 N N . GLU A 1 131 ? 56.59101 2.76545 103.92821 1.000 45.00851 162 GLU A N 1
ATOM 503 C CA . GLU A 1 131 ? 55.75959 3.80723 104.53225 1.000 48.34523 162 GLU A CA 1
ATOM 504 C C . GLU A 1 131 ? 54.65815 4.29433 103.59287 1.000 51.88828 162 GLU A C 1
ATOM 505 O O . GLU A 1 131 ? 53.60829 4.75083 104.05989 1.000 49.70216 162 GLU A O 1
ATOM 511 N N . HIS A 1 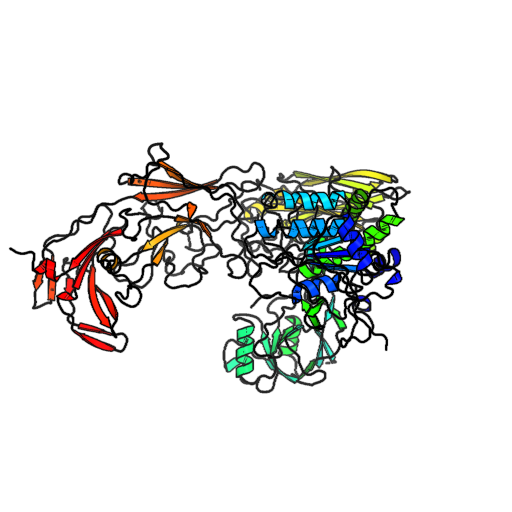132 ? 54.86036 4.20489 102.27668 1.000 46.44787 163 HIS A N 1
ATOM 512 C CA . HIS A 1 132 ? 53.85696 4.65501 101.31738 1.000 44.22282 163 HIS A CA 1
ATOM 513 C C . HIS A 1 132 ? 53.21318 3.51416 100.54186 1.000 45.77363 163 HIS A C 1
ATOM 514 O O . HIS A 1 132 ? 52.55146 3.76187 99.52906 1.000 50.68750 163 HIS A O 1
ATOM 521 N N . GLY A 1 133 ? 53.37585 2.27595 100.99794 1.000 43.94506 164 GLY A N 1
ATOM 522 C CA . GLY A 1 133 ? 52.71281 1.15649 100.36269 1.000 48.23442 164 GLY A CA 1
ATOM 523 C C . GLY A 1 133 ? 53.16138 0.86131 98.95160 1.000 54.51045 164 GLY A C 1
ATOM 524 O O . GLY A 1 133 ? 52.41567 0.22575 98.19639 1.000 47.06859 164 GLY A O 1
ATOM 525 N N . ILE A 1 134 ? 54.35968 1.30415 98.57492 1.000 49.71956 165 ILE A N 1
ATOM 526 C CA . ILE A 1 134 ? 54.92799 1.03046 97.25875 1.000 45.37727 165 ILE A CA 1
ATOM 527 C C . ILE A 1 134 ? 55.62837 -0.32001 97.31455 1.000 44.31512 165 ILE A C 1
ATOM 528 O O . ILE A 1 134 ? 56.59906 -0.49274 98.05827 1.000 43.95763 165 ILE A O 1
ATOM 533 N N . THR A 1 135 ? 55.14574 -1.27473 96.52202 1.000 39.12622 166 THR A N 1
ATOM 534 C CA . THR A 1 135 ? 55.60246 -2.65822 96.59329 1.000 41.67198 166 THR A CA 1
ATOM 535 C C . THR A 1 135 ? 56.37024 -3.09223 95.34813 1.000 46.64090 166 THR A C 1
ATOM 536 O O . THR A 1 135 ? 56.45789 -4.29602 95.06731 1.000 44.54344 166 THR A O 1
ATOM 540 N N . TYR A 1 136 ? 56.93018 -2.13948 94.60435 1.000 36.41177 167 TYR A N 1
ATOM 541 C CA . TYR A 1 136 ? 57.61325 -2.41513 93.34834 1.000 41.76976 167 TYR A CA 1
ATOM 542 C C . TYR A 1 136 ? 58.71024 -1.37847 93.15522 1.000 37.71051 167 TYR A C 1
ATOM 543 O O . TYR A 1 136 ? 58.72587 -0.33573 93.81599 1.000 37.98846 167 TYR A O 1
ATOM 552 N N . GLY A 1 137 ? 59.62112 -1.66811 92.22957 1.000 33.21700 168 GLY A N 1
ATOM 553 C CA . GLY A 1 137 ? 60.77067 -0.81687 92.00671 1.000 38.26884 168 GLY A CA 1
ATOM 554 C C . GLY A 1 137 ? 61.94278 -1.20477 92.89205 1.000 40.51542 168 GLY A C 1
ATOM 555 O O . GLY A 1 137 ? 61.79478 -1.86286 93.92106 1.000 39.87889 168 GLY A O 1
ATOM 556 N N . GLU A 1 138 ? 63.13618 -0.77958 92.47642 1.000 37.06282 169 GLU A N 1
ATOM 557 C CA . GLU A 1 138 ? 64.36040 -1.23770 93.11865 1.000 39.28941 169 GLU A CA 1
ATOM 558 C C . GLU A 1 138 ? 65.37994 -0.10934 93.22522 1.000 36.65358 169 GLU A C 1
ATOM 559 O O . GLU A 1 138 ? 65.44825 0.77649 92.37134 1.000 35.34224 169 GLU A O 1
ATOM 561 N N . TRP A 1 139 ? 66.16697 -0.16272 94.29683 1.000 36.71605 170 TRP A N 1
ATOM 562 C CA . TRP A 1 139 ? 67.38936 0.61952 94.41293 1.000 40.48971 170 TRP A CA 1
ATOM 563 C C . TRP A 1 139 ? 68.40950 0.12581 93.39142 1.000 38.03851 170 TRP A C 1
ATOM 564 O O . TRP A 1 139 ? 68.53187 -1.07453 93.15918 1.000 37.08762 170 TRP A O 1
ATOM 575 N N . VAL A 1 140 ? 69.14216 1.04935 92.77028 1.000 37.50009 171 VAL A N 1
ATOM 576 C CA . VAL A 1 140 ? 70.13031 0.70762 91.74241 1.000 37.95768 171 VAL A CA 1
ATOM 577 C C . VAL A 1 140 ? 71.55503 0.97039 92.22893 1.000 39.62923 171 VAL A C 1
ATOM 578 O O . VAL A 1 140 ? 72.38240 0.05854 92.27973 1.000 35.57755 171 VAL A O 1
ATOM 582 N N . ASN A 1 141 ? 71.86489 2.21430 92.56811 1.000 38.98965 172 ASN A N 1
ATOM 583 C CA . ASN A 1 141 ? 73.17044 2.56615 93.11721 1.000 37.95387 172 ASN A CA 1
ATOM 584 C C . ASN A 1 141 ? 72.98411 3.83909 93.93187 1.000 38.90875 172 ASN A C 1
ATOM 585 O O . ASN A 1 141 ? 71.86249 4.33680 94.08053 1.000 35.47422 172 ASN A O 1
ATOM 590 N N . ASP A 1 142 ? 74.09341 4.36296 94.46965 1.000 39.28477 173 ASP A N 1
ATOM 591 C CA . ASP A 1 142 ? 73.99729 5.49230 95.39436 1.000 38.97524 173 ASP A CA 1
ATOM 592 C C . ASP A 1 142 ? 73.35138 6.70689 94.73987 1.000 38.72367 173 ASP A C 1
ATOM 593 O O . ASP A 1 142 ? 72.68072 7.49401 95.41828 1.000 36.51688 173 ASP A O 1
ATOM 598 N N . LYS A 1 143 ? 73.54263 6.87601 93.43137 1.000 32.26133 174 LYS A N 1
ATOM 599 C CA . LYS A 1 143 ? 72.89936 7.96589 92.70639 1.000 32.45359 174 LYS A CA 1
ATOM 600 C C . LYS A 1 143 ? 71.45640 7.62170 92.34488 1.000 36.55607 174 LYS A C 1
ATOM 601 O O . LYS A 1 143 ? 70.53421 8.40536 92.60147 1.000 29.89469 174 LYS A O 1
ATOM 607 N N . VAL A 1 144 ? 71.25104 6.45715 91.73278 1.000 29.43280 175 VAL A N 1
ATOM 608 C CA . VAL A 1 144 ? 69.94057 6.05577 91.22571 1.000 31.14162 175 VAL A CA 1
ATOM 609 C C . VAL A 1 144 ? 69.27000 5.29051 92.35708 1.000 33.62158 175 VAL A C 1
ATOM 610 O O . VAL A 1 144 ? 69.34512 4.05833 92.44558 1.000 36.70380 175 VAL A O 1
ATOM 614 N N . ALA A 1 145 ? 68.62153 6.03743 93.25292 1.000 30.59203 176 ALA A N 1
ATOM 615 C CA . ALA A 1 145 ? 68.02819 5.41953 94.42810 1.000 37.60792 176 ALA A CA 1
ATOM 616 C C . ALA A 1 145 ? 66.80522 4.58067 94.08517 1.000 36.60417 176 ALA A C 1
ATOM 617 O O . ALA A 1 145 ? 66.42139 3.72099 94.88111 1.000 34.23368 176 ALA A O 1
ATOM 619 N N . TYR A 1 146 ? 66.18105 4.80478 92.93006 1.000 36.90355 177 TYR A N 1
ATOM 620 C CA . TYR A 1 146 ? 64.96412 4.06926 92.61563 1.000 34.73566 177 TYR A CA 1
ATOM 621 C C . TYR A 1 146 ? 64.79227 4.01059 91.10806 1.000 37.51960 177 TYR A C 1
ATOM 622 O O . TYR A 1 146 ? 64.95541 5.02037 90.41810 1.000 32.42768 177 TYR A O 1
ATOM 631 N N . TYR A 1 147 ? 64.45987 2.82093 90.61386 1.000 38.83261 178 TYR A N 1
ATOM 632 C CA . TYR A 1 147 ? 64.08135 2.61655 89.22501 1.000 37.48678 178 TYR A CA 1
ATOM 633 C C . TYR A 1 147 ? 62.81673 1.77746 89.18640 1.000 36.23756 178 TYR A C 1
ATOM 634 O O . TYR A 1 147 ? 62.71093 0.78293 89.90966 1.000 35.45989 178 TYR A O 1
ATOM 643 N N . HIS A 1 148 ? 61.85977 2.17869 88.35270 1.000 32.81978 179 HIS A N 1
ATOM 644 C CA . HIS A 1 148 ? 60.73745 1.30953 88.04748 1.000 34.97303 179 HIS A CA 1
ATOM 645 C C . HIS A 1 148 ? 60.28799 1.53138 86.61296 1.000 36.71953 179 HIS A C 1
ATOM 646 O O . HIS A 1 148 ? 60.27077 2.65987 86.11690 1.000 32.80190 179 HIS A O 1
ATOM 653 N N . ASP A 1 149 ? 59.92303 0.43576 85.96312 1.000 35.03455 180 ASP A N 1
ATOM 654 C CA . ASP A 1 149 ? 59.43397 0.44098 84.59162 1.000 35.81284 180 ASP A CA 1
ATOM 655 C C . ASP A 1 149 ? 57.91974 0.29108 84.66712 1.000 35.63708 180 ASP A C 1
ATOM 656 O O . ASP A 1 149 ? 57.41453 -0.77531 85.03787 1.000 36.89147 180 ASP A O 1
ATOM 661 N N . TYR A 1 150 ? 57.20168 1.36805 84.35137 1.000 32.86074 181 TYR A N 1
ATOM 662 C CA . TYR A 1 150 ? 55.74496 1.38901 84.40973 1.000 35.31449 181 TYR A CA 1
ATOM 663 C C . TYR A 1 150 ? 55.09388 0.88587 83.12752 1.000 37.70089 181 TYR A C 1
ATOM 664 O O . TYR A 1 150 ? 53.86458 0.94754 83.00362 1.000 40.29542 181 TYR A O 1
ATOM 673 N N . SER A 1 151 ? 55.88373 0.39639 82.17654 1.000 36.81501 182 SER A N 1
ATOM 674 C CA . SER A 1 151 ? 55.38048 -0.04832 80.88104 1.000 36.07365 182 SER A CA 1
ATOM 675 C C . SER A 1 151 ? 56.02151 -1.37036 80.49303 1.000 40.32896 182 SER A C 1
ATOM 676 O O . SER A 1 151 ? 56.41566 -1.57072 79.33971 1.000 42.02007 182 SER A O 1
ATOM 679 N N . LYS A 1 152 ? 56.12622 -2.29893 81.45337 1.000 39.43061 183 LYS A N 1
ATOM 680 C CA . LYS A 1 152 ? 56.78255 -3.57444 81.19463 1.000 42.85205 183 LYS A CA 1
ATOM 681 C C . LYS A 1 152 ? 55.97892 -4.46992 80.26644 1.000 44.30096 183 LYS A C 1
ATOM 682 O O . LYS A 1 152 ? 56.54026 -5.41149 79.69617 1.000 49.82440 183 LYS A O 1
ATOM 688 N N . ASP A 1 153 ? 54.68377 -4.22311 80.11722 1.000 40.81747 184 ASP A N 1
ATOM 689 C CA . ASP A 1 153 ? 53.94421 -4.99138 79.12706 1.000 55.31602 184 ASP A CA 1
ATOM 690 C C . ASP A 1 153 ? 54.31619 -4.60851 77.69908 1.000 53.27517 184 ASP A C 1
ATOM 691 O O . ASP A 1 153 ? 53.83460 -5.24587 76.75992 1.000 54.83213 184 ASP A O 1
ATOM 696 N N . GLY A 1 154 ? 55.17151 -3.60667 77.51384 1.000 53.64257 185 GLY A N 1
ATOM 697 C CA . GLY A 1 154 ? 55.59069 -3.24993 76.16980 1.000 57.05533 185 GLY A CA 1
ATOM 698 C C . GLY A 1 154 ? 56.36259 -4.38034 75.51378 1.000 50.69526 185 GLY A C 1
ATOM 699 O O . GLY A 1 154 ? 57.17070 -5.06122 76.14902 1.000 62.68267 185 GLY A O 1
ATOM 700 N N . LYS A 1 155 ? 56.09437 -4.59010 74.22903 1.000 62.99642 186 LYS A N 1
ATOM 701 C CA . LYS A 1 155 ? 56.77903 -5.62972 73.47388 1.000 67.75599 186 LYS A CA 1
ATOM 702 C C . LYS A 1 155 ? 58.06369 -5.13803 72.82792 1.000 63.64076 186 LYS A C 1
ATOM 703 O O . LYS A 1 155 ? 58.92609 -5.95657 72.49261 1.000 70.52755 186 LYS A O 1
ATOM 704 N N . THR A 1 156 ? 58.21731 -3.82945 72.66217 1.000 64.48624 187 THR A N 1
ATOM 705 C CA . THR A 1 156 ? 59.37027 -3.27885 71.97097 1.000 65.57752 187 THR A CA 1
ATOM 706 C C . THR A 1 156 ? 60.56675 -3.17234 72.91195 1.000 63.92868 187 THR A C 1
ATOM 707 O O . THR A 1 156 ? 60.43206 -3.20085 74.13864 1.000 59.06244 187 THR A O 1
ATOM 711 N N . ALA A 1 157 ? 61.75312 -3.05724 72.31558 1.000 66.04905 188 ALA A N 1
ATOM 712 C CA . ALA A 1 157 ? 62.97696 -2.92137 73.09406 1.000 53.82180 188 ALA A CA 1
ATOM 713 C C . ALA A 1 157 ? 63.00158 -1.56964 73.80646 1.000 46.60444 188 ALA A C 1
ATOM 714 O O . ALA A 1 157 ? 62.41706 -0.58534 73.34600 1.000 52.72090 188 ALA A O 1
ATOM 715 N N . VAL A 1 158 ? 63.67612 -1.53030 74.94842 1.000 48.64173 189 VAL A N 1
ATOM 716 C CA . VAL A 1 158 ? 63.76914 -0.29626 75.72023 1.000 48.00976 189 VAL A CA 1
ATOM 717 C C . VAL A 1 158 ? 64.80846 0.61842 75.08411 1.000 42.76102 189 VAL A C 1
ATOM 718 O O . VAL A 1 158 ? 65.95705 0.21879 74.85956 1.000 49.92890 189 VAL A O 1
ATOM 722 N N . ASP A 1 159 ? 64.40881 1.84836 74.78857 1.000 43.57596 190 ASP A N 1
ATOM 723 C CA . ASP A 1 159 ? 65.33290 2.85758 74.29286 1.000 42.95895 190 ASP A CA 1
ATOM 724 C C . ASP A 1 159 ? 65.97987 3.55254 75.48644 1.000 38.19962 190 ASP A C 1
ATOM 725 O O . ASP A 1 159 ? 65.27883 4.09481 76.34851 1.000 39.13315 190 ASP A O 1
ATOM 727 N N . GLN A 1 160 ? 67.31185 3.53138 75.54347 1.000 34.42604 191 GLN A N 1
ATOM 728 C CA . GLN A 1 160 ? 68.02879 4.09171 76.68642 1.000 37.64964 191 GLN A CA 1
ATOM 729 C C . GLN A 1 160 ? 68.62731 5.47040 76.43162 1.000 39.79237 191 GLN A C 1
ATOM 730 O O . GLN A 1 160 ? 68.99633 6.15330 77.39318 1.000 39.57911 191 GLN A O 1
ATOM 736 N N . GLU A 1 161 ? 68.73186 5.90897 75.18015 1.000 32.90516 192 GLU A N 1
ATOM 737 C CA . GLU A 1 161 ? 69.46202 7.14699 74.92290 1.000 33.36819 192 GLU A CA 1
ATOM 738 C C . GLU A 1 161 ? 68.75776 8.35801 75.52811 1.000 32.40509 192 GLU A C 1
ATOM 739 O O . GLU A 1 161 ? 69.36671 9.13321 76.27555 1.000 30.07519 192 GLU A O 1
ATOM 745 N N . HIS A 1 162 ? 67.47100 8.53019 75.22824 1.000 29.65638 193 HIS A N 1
ATOM 746 C CA . HIS A 1 162 ? 66.79142 9.78328 75.55280 1.000 30.84718 193 HIS A CA 1
ATOM 747 C C . HIS A 1 162 ? 66.75311 10.03928 77.05687 1.000 31.01685 193 HIS A C 1
ATOM 748 O O . HIS A 1 162 ? 67.10506 11.13339 77.52245 1.000 31.09062 193 HIS A O 1
ATOM 755 N N . GLY A 1 163 ? 66.29038 9.05404 77.83233 1.000 29.07497 194 GLY A N 1
ATOM 756 C CA . GLY A 1 163 ? 66.18690 9.25273 79.26943 1.000 27.87704 194 GLY A CA 1
ATOM 757 C C . GLY A 1 163 ? 67.53803 9.48836 79.92042 1.000 27.48553 194 GLY A C 1
ATOM 758 O O . GLY A 1 163 ? 67.65513 10.25946 80.87530 1.000 27.62482 194 GLY A O 1
ATOM 759 N N . THR A 1 164 ? 68.57466 8.81778 79.42323 1.000 28.08178 195 THR A N 1
ATOM 760 C CA . THR A 1 164 ? 69.91250 9.02387 79.97219 1.000 26.65310 195 THR A CA 1
ATOM 761 C C . THR A 1 164 ? 70.38467 10.44349 79.71409 1.000 29.10481 195 THR A C 1
ATOM 762 O O . THR A 1 164 ? 71.00663 11.07213 80.58009 1.000 28.87133 195 THR A O 1
ATOM 766 N N . HIS A 1 165 ? 70.08944 10.95967 78.52177 1.000 25.46805 196 HIS A N 1
ATOM 767 C CA . HIS A 1 165 ? 70.57170 12.27555 78.11963 1.000 28.39879 196 HIS A CA 1
ATOM 768 C C . HIS A 1 165 ? 69.90077 13.36347 78.93537 1.000 27.31734 196 HIS A C 1
ATOM 769 O O . HIS A 1 165 ? 70.56017 14.27948 79.44426 1.000 27.37056 196 HIS A O 1
ATOM 776 N N . VAL A 1 166 ? 68.57809 13.25898 79.07432 1.000 25.50763 197 VAL A N 1
ATOM 777 C CA . VAL A 1 166 ? 67.80039 14.17281 79.90889 1.000 26.60767 197 VAL A CA 1
ATOM 778 C C . VAL A 1 166 ? 68.30117 14.12647 81.34526 1.000 28.57039 197 VAL A C 1
ATOM 779 O O . VAL A 1 166 ? 68.53486 15.16379 81.98448 1.000 28.78702 197 VAL A O 1
ATOM 783 N N . SER A 1 167 ? 68.47561 12.91585 81.87407 1.000 25.91146 198 SER A N 1
ATOM 784 C CA . SER A 1 167 ? 68.88889 12.77072 83.26622 1.000 25.72410 198 SER A CA 1
ATOM 785 C C . SER A 1 167 ? 70.27277 13.36666 83.49810 1.000 26.31404 198 SER A C 1
ATOM 786 O O . SER A 1 167 ? 70.53460 13.91982 84.57044 1.000 28.09299 198 SER A O 1
ATOM 789 N N . GLY A 1 168 ? 71.15786 13.27695 82.49679 1.000 27.32153 199 GLY A N 1
ATOM 790 C CA . GLY A 1 168 ? 72.49908 13.82670 82.63794 1.000 27.02247 199 GLY A CA 1
ATOM 791 C C . GLY A 1 168 ? 72.50890 15.33893 82.75933 1.000 31.97521 199 GLY A C 1
ATOM 792 O O . GLY A 1 168 ? 73.31025 15.90580 83.51109 1.000 30.17484 199 GLY A O 1
ATOM 793 N N . ILE A 1 169 ? 71.62894 16.01270 82.01121 1.000 25.29588 200 ILE A N 1
ATOM 794 C CA . ILE A 1 169 ? 71.51472 17.47054 82.09500 1.000 28.67864 200 ILE A CA 1
ATOM 795 C C . ILE A 1 169 ? 71.02988 17.88471 83.47873 1.000 27.67470 200 ILE A C 1
ATOM 796 O O . ILE A 1 169 ? 71.53225 18.85141 84.06942 1.000 28.80664 200 ILE A O 1
ATOM 801 N N . LEU A 1 170 ? 70.08070 17.12427 84.03417 1.000 26.58133 201 LEU A N 1
ATOM 802 C CA . LEU A 1 170 ? 69.55761 17.40161 85.36483 1.000 24.89360 201 LEU A CA 1
ATOM 803 C C . LEU A 1 170 ? 70.57406 17.08986 86.45714 1.000 27.61122 201 LEU A C 1
ATOM 804 O O . LEU A 1 170 ? 70.69907 17.84128 87.43051 1.000 30.20244 201 LEU A O 1
ATOM 809 N N . SER A 1 171 ? 71.25757 15.95187 86.35543 1.000 27.23187 202 SER A N 1
ATOM 810 C CA . SER A 1 171 ? 71.95804 15.45240 87.53384 1.000 29.89965 202 SER A CA 1
ATOM 811 C C . SER A 1 171 ? 73.22014 14.65964 87.19219 1.000 27.85532 202 SER A C 1
ATOM 812 O O . SER A 1 171 ? 73.71288 13.92311 88.04976 1.000 29.45551 202 SER A O 1
ATOM 815 N N . GLY A 1 172 ? 73.77139 14.78829 85.98658 1.000 25.57174 203 GLY A N 1
ATOM 816 C CA . GLY A 1 172 ? 74.99189 14.06469 85.66647 1.000 26.86668 203 GLY A CA 1
ATOM 817 C C . GLY A 1 172 ? 76.15030 14.53542 86.52586 1.000 27.84954 203 GLY A C 1
ATOM 818 O O . GLY A 1 172 ? 76.24739 15.70978 86.88931 1.000 28.76337 203 GLY A O 1
ATOM 819 N N . ASN A 1 173 ? 77.03900 13.60954 86.86674 1.000 28.20414 204 ASN A N 1
ATOM 820 C CA . ASN A 1 173 ? 78.16882 13.93386 87.74980 1.000 34.24939 204 ASN A CA 1
ATOM 821 C C . ASN A 1 173 ? 79.37647 13.09644 87.32685 1.000 33.73335 204 ASN A C 1
ATOM 822 O O . ASN A 1 173 ? 79.93987 12.32967 88.09851 1.000 32.24677 204 ASN A O 1
ATOM 827 N N . ALA A 1 174 ? 79.79563 13.24190 86.07128 1.000 31.80079 205 ALA A N 1
ATOM 828 C CA . ALA A 1 174 ? 80.80235 12.34551 85.51364 1.000 30.97006 205 ALA A CA 1
ATOM 829 C C . ALA A 1 174 ? 82.11873 12.44872 86.28564 1.000 34.20132 205 ALA A C 1
ATOM 830 O O . ALA A 1 174 ? 82.51028 13.54215 86.71347 1.000 35.35905 205 ALA A O 1
ATOM 832 N N . PRO A 1 175 ? 82.82738 11.34227 86.46860 1.000 32.78472 206 PRO A N 1
ATOM 833 C CA . PRO A 1 175 ? 84.08851 11.37858 87.20931 1.000 38.14599 206 PRO A CA 1
ATOM 834 C C . PRO A 1 175 ? 85.20157 11.93044 86.33588 1.000 37.90676 206 PRO A C 1
ATOM 835 O O . PRO A 1 175 ? 85.09377 11.98142 85.11198 1.000 35.03271 206 PRO A O 1
ATOM 839 N N . SER A 1 176 ? 86.29462 12.32900 86.99004 1.000 40.72749 207 SER A N 1
ATOM 840 C CA . SER A 1 176 ? 87.44333 12.80809 86.23172 1.000 43.27739 207 SER A CA 1
ATOM 841 C C . SER A 1 176 ? 88.08070 11.70879 85.39529 1.000 40.60456 207 SER A C 1
ATOM 842 O O . SER A 1 176 ? 88.73885 12.02133 84.39530 1.000 41.50753 207 SER A O 1
ATOM 845 N N . GLU A 1 177 ? 87.88013 10.43376 85.76278 1.000 38.78593 208 GLU A N 1
ATOM 846 C CA . GLU A 1 177 ? 88.36940 9.31498 84.95854 1.000 40.33704 208 GLU A CA 1
ATOM 847 C C . GLU A 1 177 ? 87.65038 9.18396 83.62013 1.000 37.00833 208 GLU A C 1
ATOM 848 O O . GLU A 1 177 ? 88.02168 8.31737 82.82262 1.000 37.21915 208 GLU A O 1
ATOM 851 N N . THR A 1 178 ? 86.63231 10.00247 83.35949 1.000 38.45372 209 THR A N 1
ATOM 852 C CA . THR A 1 178 ? 85.90790 9.92379 82.09639 1.000 39.44852 209 THR A CA 1
ATOM 853 C C . THR A 1 178 ? 86.86894 9.98745 80.90956 1.000 39.18534 209 THR A C 1
ATOM 854 O O . THR A 1 178 ? 87.95438 10.57144 80.98730 1.000 35.07821 209 THR A O 1
ATOM 858 N N . LYS A 1 179 ? 86.47742 9.33734 79.80972 1.000 39.55920 210 LYS A N 1
ATOM 859 C CA . LYS A 1 179 ? 87.24354 9.41744 78.57141 1.000 42.85402 210 LYS A CA 1
ATOM 860 C C . LYS A 1 179 ? 87.01767 10.72857 77.83225 1.000 42.77093 210 LYS A C 1
ATOM 861 O O . LYS A 1 179 ? 87.80016 11.05983 76.93650 1.000 44.42545 210 LYS A O 1
ATOM 863 N N . GLU A 1 180 ? 85.98463 11.47821 78.19137 1.000 39.52718 211 GLU A N 1
ATOM 864 C CA . GLU A 1 180 ? 85.65718 12.72342 77.51701 1.000 39.02578 211 GLU A CA 1
ATOM 865 C C . GLU A 1 180 ? 86.63498 13.82279 77.91268 1.000 38.89772 211 GLU A C 1
ATOM 866 O O . GLU A 1 180 ? 87.24218 13.76550 78.98419 1.000 37.68405 211 GLU A O 1
ATOM 872 N N . PRO A 1 181 ? 86.79702 14.84948 77.06812 1.000 39.78450 212 PRO A N 1
ATOM 873 C CA . PRO A 1 181 ? 87.67596 15.96549 77.45444 1.000 37.30268 212 PRO A CA 1
ATOM 874 C C . PRO A 1 181 ? 87.14960 16.75247 78.63460 1.000 31.71340 212 PRO A C 1
ATOM 875 O O . PRO A 1 181 ? 87.95235 17.25030 79.43091 1.000 35.18943 212 PRO A O 1
ATOM 879 N N . TYR A 1 182 ? 85.83139 16.87177 78.77855 1.000 29.70017 213 TYR A N 1
ATOM 880 C CA . TYR A 1 182 ? 85.22902 17.67442 79.83525 1.000 29.97730 213 TYR A CA 1
ATOM 881 C C . TYR A 1 182 ? 84.17333 16.85970 80.56788 1.000 36.55029 213 TYR A C 1
ATOM 882 O O . TYR A 1 182 ? 83.42684 16.09407 79.95030 1.000 34.00304 213 TYR A O 1
ATOM 891 N N . ARG A 1 183 ? 84.11271 17.03663 81.88630 1.000 31.87880 214 ARG A N 1
ATOM 892 C CA . ARG A 1 183 ? 83.17370 16.29954 82.72395 1.000 34.16451 214 ARG A CA 1
ATOM 893 C C . ARG A 1 183 ? 81.76165 16.84473 82.56526 1.000 31.30875 214 ARG A C 1
ATOM 894 O O . ARG A 1 183 ? 81.53681 18.05364 82.68304 1.000 30.30691 214 ARG A O 1
ATOM 902 N N . LEU A 1 184 ? 80.80323 15.95344 82.30344 1.000 28.47201 215 LEU A N 1
ATOM 903 C CA . LEU A 1 184 ? 79.39702 16.33962 82.36205 1.000 28.11163 215 LEU A CA 1
ATOM 904 C C . LEU A 1 184 ? 78.98385 16.49855 83.82054 1.000 28.48437 215 LEU A C 1
ATOM 905 O O . LEU A 1 184 ? 78.95992 15.52568 84.58474 1.000 30.97012 215 LEU A O 1
ATOM 910 N N . GLU A 1 185 ? 78.64503 17.71924 84.20723 1.000 31.75344 216 GLU A N 1
ATOM 911 C CA . GLU A 1 185 ? 78.14687 17.99106 85.55089 1.000 28.56336 216 GLU A CA 1
ATOM 912 C C . GLU A 1 185 ? 76.82497 18.72994 85.38992 1.000 26.04165 216 GLU A C 1
ATOM 913 O O . GLU A 1 185 ? 76.80400 19.92510 85.07422 1.000 29.30739 216 GLU A O 1
ATOM 919 N N . GLY A 1 186 ? 75.72293 18.01225 85.57835 1.000 27.17135 217 GLY A N 1
ATOM 920 C CA . GLY A 1 186 ? 74.39797 18.57593 85.41171 1.000 26.00977 217 GLY A CA 1
ATOM 921 C C . GLY A 1 186 ? 74.07340 19.61871 86.47595 1.000 29.02855 217 GLY A C 1
ATOM 922 O O . GLY A 1 186 ? 74.90449 20.01285 87.29380 1.000 26.66245 217 GLY A O 1
ATOM 923 N N . ALA A 1 187 ? 72.81660 20.07265 86.45211 1.000 26.86269 218 ALA A N 1
ATOM 924 C CA . ALA A 1 187 ? 72.43108 21.21376 87.27790 1.000 27.11475 218 ALA A CA 1
ATOM 925 C C . ALA A 1 187 ? 72.42705 20.86032 88.76113 1.000 28.60703 218 ALA A C 1
ATOM 926 O O . ALA A 1 187 ? 72.78210 21.69626 89.60302 1.000 27.16860 218 ALA A O 1
ATOM 928 N N . MET A 1 188 ? 72.02582 19.63549 89.10356 1.000 26.39014 219 MET A N 1
ATOM 929 C CA . MET A 1 188 ? 71.96794 19.17270 90.49295 1.000 26.61837 219 MET A CA 1
ATOM 930 C C . MET A 1 188 ? 72.78139 17.89152 90.60773 1.000 30.55514 219 MET A C 1
ATOM 931 O O . MET A 1 188 ? 72.24379 16.80181 90.85593 1.000 28.99878 219 MET A O 1
ATOM 936 N N . PRO A 1 189 ? 74.10306 17.99321 90.44597 1.000 29.40933 220 PRO A N 1
ATOM 937 C CA . PRO A 1 189 ? 74.91843 16.78527 90.29676 1.000 29.43269 220 PRO A CA 1
ATOM 938 C C . PRO A 1 189 ? 75.06337 15.97857 91.57464 1.000 31.35323 220 PRO A C 1
ATOM 939 O O . PRO A 1 189 ? 75.48818 14.81625 91.50699 1.000 30.55555 220 PRO A O 1
ATOM 943 N N . GLU A 1 190 ? 74.71744 16.53704 92.73059 1.000 29.65965 221 GLU A N 1
ATOM 944 C CA . GLU A 1 190 ? 74.80373 15.79592 93.97605 1.000 27.90336 221 GLU A CA 1
ATOM 945 C C . GLU A 1 190 ? 73.44887 15.30378 94.47640 1.000 31.28738 221 GLU A C 1
ATOM 946 O O . GLU A 1 190 ? 73.38400 14.71527 95.56035 1.000 29.12537 221 GLU A O 1
ATOM 952 N N . ALA A 1 191 ? 72.37019 15.52595 93.71880 1.000 28.76085 222 ALA A N 1
ATOM 953 C CA . ALA A 1 191 ? 71.06988 14.96236 94.05465 1.000 27.43713 222 ALA A CA 1
ATOM 954 C C . ALA A 1 191 ? 71.02664 13.48284 93.69351 1.000 26.62936 222 ALA A C 1
ATOM 955 O O . ALA A 1 191 ? 71.81003 12.99433 92.87363 1.000 33.58874 222 ALA A O 1
ATOM 957 N N . GLN A 1 192 ? 70.09823 12.76506 94.32097 1.000 29.58510 223 GLN A N 1
ATOM 958 C CA . GLN A 1 192 ? 69.77729 11.40648 93.90803 1.000 29.26047 223 GLN A CA 1
ATOM 959 C C . GLN A 1 192 ? 68.66637 11.42431 92.86192 1.000 32.66552 223 GLN A C 1
ATOM 960 O O . GLN A 1 192 ? 67.86051 12.35395 92.80796 1.000 30.15500 223 GLN A O 1
ATOM 966 N N . LEU A 1 193 ? 68.63588 10.38153 92.02862 1.000 31.26778 224 LEU A N 1
ATOM 967 C CA . LEU A 1 193 ? 67.66734 10.23872 90.95032 1.000 33.71434 224 LEU A CA 1
ATOM 968 C C . LEU A 1 193 ? 66.67146 9.12427 91.24900 1.000 30.77486 224 LEU A C 1
ATOM 969 O O . LEU A 1 193 ? 67.04869 8.05199 91.74167 1.000 31.83666 224 LEU A O 1
ATOM 974 N N . LEU A 1 194 ? 65.40286 9.38571 90.94397 1.000 29.66735 225 LEU A N 1
ATOM 975 C CA . LEU A 1 194 ? 64.38864 8.35225 90.75750 1.000 31.22493 225 LEU A CA 1
ATOM 976 C C . LEU A 1 194 ? 64.11768 8.28762 89.26279 1.000 30.04700 225 LEU A C 1
ATOM 977 O O . LEU A 1 194 ? 63.68330 9.28238 88.66792 1.000 31.73388 225 LEU A O 1
ATOM 982 N N . LEU A 1 195 ? 64.40100 7.14223 88.64979 1.000 30.41280 226 LEU A N 1
ATOM 983 C CA . LEU A 1 195 ? 64.26278 6.98408 87.20725 1.000 30.05187 226 LEU A CA 1
ATOM 984 C C . LEU A 1 195 ? 63.02769 6.13777 86.94212 1.000 31.97064 226 LEU A C 1
ATOM 985 O O . LEU A 1 195 ? 62.95259 4.98764 87.38540 1.000 29.55051 226 LEU A O 1
ATOM 990 N N . MET A 1 196 ? 62.06047 6.71578 86.23475 1.000 32.91481 227 MET A N 1
ATOM 991 C CA A MET A 1 196 ? 60.77982 6.07315 85.99081 0.500 34.03347 227 MET A CA 1
ATOM 992 C CA B MET A 1 196 ? 60.75786 6.10124 85.99232 0.500 34.04182 227 MET A CA 1
ATOM 993 C C . MET A 1 196 ? 60.56941 5.94814 84.49211 1.000 28.97660 227 MET A C 1
ATOM 994 O O . MET A 1 196 ? 60.50670 6.95519 83.77665 1.000 27.82490 227 MET A O 1
ATOM 1003 N N . ARG A 1 197 ? 60.47519 4.70676 84.02171 1.000 34.00142 228 ARG A N 1
ATOM 1004 C CA . ARG A 1 197 ? 60.27756 4.43605 82.60727 1.000 31.36863 228 ARG A CA 1
ATOM 1005 C C . ARG A 1 197 ? 58.79081 4.32879 82.30069 1.000 30.32818 228 ARG A C 1
ATOM 1006 O O . ARG A 1 197 ? 58.06423 3.58995 82.96787 1.000 31.93484 228 ARG A O 1
ATOM 1014 N N . VAL A 1 198 ? 58.34761 5.07494 81.29442 1.000 28.65892 229 VAL A N 1
ATOM 1015 C CA . VAL A 1 198 ? 57.00114 4.96002 80.75351 1.000 34.43793 229 VAL A CA 1
ATOM 1016 C C . VAL A 1 198 ? 57.12470 5.04921 79.24411 1.000 33.66321 229 VAL A C 1
ATOM 1017 O O . VAL A 1 198 ? 57.96477 5.79175 78.72100 1.000 35.18987 229 VAL A O 1
ATOM 1023 N N . GLU A 1 199 ? 56.28220 4.29483 78.54891 1.000 35.90374 230 GLU A N 1
ATOM 1024 C CA . GLU A 1 199 ? 56.22699 4.31032 77.09729 1.000 37.88818 230 GLU A CA 1
ATOM 1025 C C . GLU A 1 199 ? 54.80428 3.98015 76.67470 1.000 34.84676 230 GLU A C 1
ATOM 1026 O O . GLU A 1 199 ? 54.09739 3.24498 77.37004 1.000 37.05677 230 GLU A O 1
ATOM 1032 N N . ILE A 1 200 ? 54.38834 4.52249 75.52730 1.000 34.09124 231 ILE A N 1
ATOM 1033 C CA . ILE A 1 200 ? 53.07436 4.18949 74.97981 1.000 36.01688 231 ILE A CA 1
ATOM 1034 C C . ILE A 1 200 ? 53.06962 2.73501 74.53028 1.000 43.70489 231 ILE A C 1
ATOM 1035 O O . ILE A 1 200 ? 53.92998 2.31181 73.74477 1.000 45.37808 231 ILE A O 1
ATOM 1040 N N . VAL A 1 201 ? 52.09327 1.96651 75.02152 1.000 41.28474 232 VAL A N 1
ATOM 1041 C CA . VAL A 1 201 ? 51.96203 0.54504 74.70636 1.000 46.64050 232 VAL A CA 1
ATOM 1042 C C . VAL A 1 201 ? 50.54321 0.23166 74.24130 1.000 49.31263 232 VAL A C 1
ATOM 1043 O O . VAL A 1 201 ? 50.34560 -0.47603 73.24677 1.000 57.52821 232 VAL A O 1
ATOM 1047 N N . ASN A 1 202 ? 49.54903 0.73534 74.97020 1.000 48.92925 233 ASN A N 1
ATOM 1048 C CA . ASN A 1 202 ? 48.13298 0.42343 74.75574 1.000 48.10379 233 ASN A CA 1
ATOM 1049 C C . ASN A 1 202 ? 47.29115 1.69332 74.72695 1.000 49.91407 233 ASN A C 1
ATOM 1050 O O . ASN A 1 202 ? 46.24121 1.78414 75.36896 1.000 51.22872 233 ASN A O 1
ATOM 1055 N N . GLY A 1 203 ? 47.73856 2.70301 73.99289 1.000 44.86159 234 GLY A N 1
ATOM 1056 C CA . GLY A 1 203 ? 46.91620 3.88527 73.85642 1.000 45.66296 234 GLY A CA 1
ATOM 1057 C C . GLY A 1 203 ? 47.33200 5.00021 74.80569 1.000 44.14207 234 GLY A C 1
ATOM 1058 O O . GLY A 1 203 ? 48.05936 4.79606 75.78489 1.000 36.65205 234 GLY A O 1
ATOM 1059 N N . LEU A 1 204 ? 46.83035 6.20249 74.51164 1.000 37.26651 235 LEU A N 1
ATOM 1060 C CA . LEU A 1 204 ? 47.28329 7.40600 75.20413 1.000 37.04897 235 LEU A CA 1
ATOM 1061 C C . LEU A 1 204 ? 46.66744 7.55195 76.58891 1.000 36.63852 235 LEU A C 1
ATOM 1062 O O . LEU A 1 204 ? 47.32357 8.07577 77.49226 1.000 34.74312 235 LEU A O 1
ATOM 1067 N N . ALA A 1 205 ? 45.42743 7.09932 76.78839 1.000 36.70965 236 ALA A N 1
ATOM 1068 C CA . ALA A 1 205 ? 44.83858 7.20768 78.11820 1.000 33.58637 236 ALA A CA 1
ATOM 1069 C C . ALA A 1 205 ? 45.55310 6.29307 79.10350 1.000 36.66142 236 ALA A C 1
ATOM 1070 O O . ALA A 1 205 ? 45.87256 6.71119 80.22120 1.000 34.98601 236 ALA A O 1
ATOM 1072 N N . ASP A 1 206 ? 45.81648 5.04264 78.70473 1.000 35.26232 237 ASP A N 1
ATOM 1073 C CA . ASP A 1 206 ? 46.61841 4.14434 79.53280 1.000 41.14580 237 ASP A CA 1
ATOM 1074 C C . ASP A 1 206 ? 47.99123 4.74401 79.82658 1.000 38.43712 237 ASP A C 1
ATOM 1075 O O . ASP A 1 206 ? 48.48879 4.65826 80.95607 1.000 33.92309 237 ASP A O 1
ATOM 1080 N N . TYR A 1 207 ? 48.61226 5.35458 78.81390 1.000 34.22938 238 TYR A N 1
ATOM 1081 C CA . TYR A 1 207 ? 49.91960 5.98648 78.96776 1.000 34.73713 238 TYR A CA 1
ATOM 1082 C C . TYR A 1 207 ? 49.88759 7.06010 80.04686 1.000 34.80382 238 TYR A C 1
ATOM 1083 O O . TYR A 1 207 ? 50.78600 7.13728 80.89563 1.000 30.90675 238 TYR A O 1
ATOM 1092 N N . ALA A 1 208 ? 48.84892 7.89957 80.03185 1.000 31.70156 239 ALA A N 1
ATOM 1093 C CA . ALA A 1 208 ? 48.74959 8.97458 81.01949 1.000 31.97054 239 ALA A CA 1
ATOM 1094 C C . ALA A 1 208 ? 48.42145 8.44572 82.41512 1.000 33.10027 239 ALA A C 1
ATOM 1095 O O . ALA A 1 208 ? 48.83652 9.05077 83.41180 1.000 32.00135 239 ALA A O 1
ATOM 1097 N N . ARG A 1 209 ? 47.65744 7.35053 82.51474 1.000 31.71925 240 ARG A N 1
ATOM 1098 C CA A ARG A 1 209 ? 47.45971 6.70809 83.81424 0.500 35.47916 240 ARG A CA 1
ATOM 1099 C CA B ARG A 1 209 ? 47.45979 6.71042 83.81507 0.500 35.47986 240 ARG A CA 1
ATOM 1100 C C . ARG A 1 209 ? 48.77443 6.17413 84.36342 1.000 35.79202 240 ARG A C 1
ATOM 1101 O O . ARG A 1 209 ? 49.03292 6.25011 85.57304 1.000 30.65560 240 ARG A O 1
ATOM 1116 N N . ASN A 1 210 ? 49.61822 5.63374 83.48643 1.000 33.51886 241 ASN A N 1
ATOM 1117 C CA . ASN A 1 210 ? 50.90107 5.09743 83.92393 1.000 30.77058 241 ASN A CA 1
ATOM 1118 C C . ASN A 1 210 ? 51.84302 6.20385 84.36903 1.000 33.10729 241 ASN A C 1
ATOM 1119 O O . ASN A 1 210 ? 52.50885 6.07696 85.40334 1.000 33.24790 241 ASN A O 1
ATOM 1124 N N . TYR A 1 211 ? 51.92521 7.29996 83.61667 1.000 25.92584 242 TYR A N 1
ATOM 1125 C CA . TYR A 1 211 ? 52.83254 8.32641 84.10475 1.000 27.63859 242 TYR A CA 1
ATOM 1126 C C . TYR A 1 211 ? 52.23744 9.09850 85.27418 1.000 25.61232 242 TYR A C 1
ATOM 1127 O O . TYR A 1 211 ? 52.99900 9.65117 86.06962 1.000 30.63112 242 TYR A O 1
ATOM 1136 N N . ALA A 1 212 ? 50.90748 9.07610 85.44515 1.000 28.78477 243 ALA A N 1
ATOM 1137 C CA . ALA A 1 212 ? 50.31033 9.60354 86.67270 1.000 28.08045 243 ALA A CA 1
ATOM 1138 C C . ALA A 1 212 ? 50.78983 8.83582 87.89431 1.000 29.89769 243 ALA A C 1
ATOM 1139 O O . ALA A 1 212 ? 51.05646 9.43207 88.94764 1.000 30.79973 243 ALA A O 1
ATOM 1141 N N . GLN A 1 213 ? 50.88231 7.50734 87.78952 1.000 30.14056 244 GLN A N 1
ATOM 1142 C CA . GLN A 1 213 ? 51.38077 6.74565 88.92963 1.000 30.74816 244 GLN A CA 1
ATOM 1143 C C . GLN A 1 213 ? 52.84708 7.05510 89.17953 1.000 28.92622 244 GLN A C 1
ATOM 1144 O O . GLN A 1 213 ? 53.27547 7.15993 90.33117 1.000 31.13720 244 GLN A O 1
ATOM 1150 N N . ALA A 1 214 ? 53.63632 7.19194 88.11289 1.000 31.58356 245 ALA A N 1
ATOM 1151 C CA . ALA A 1 214 ? 55.04267 7.54587 88.29435 1.000 29.75113 245 ALA A CA 1
ATOM 1152 C C . ALA A 1 214 ? 55.17787 8.88979 89.00643 1.000 30.25010 245 ALA A C 1
ATOM 1153 O O . ALA A 1 214 ? 56.02805 9.05560 89.89077 1.000 28.12633 245 ALA A O 1
ATOM 1155 N N . ILE A 1 215 ? 54.33460 9.85689 88.64224 1.000 29.32956 246 ILE A N 1
ATOM 1156 C CA . ILE A 1 215 ? 54.34159 11.15341 89.32048 1.000 27.35490 246 ILE A CA 1
ATOM 1157 C C . ILE A 1 215 ? 54.04903 10.97260 90.80150 1.000 30.64826 246 ILE A C 1
ATOM 1158 O O . ILE A 1 215 ? 54.76320 11.49667 91.66283 1.000 29.30454 246 ILE A O 1
ATOM 1163 N N . ARG A 1 216 ? 52.97960 10.23212 91.11407 1.000 28.67922 247 ARG A N 1
ATOM 1164 C CA . ARG A 1 216 ? 52.57844 10.04386 92.50646 1.000 30.96904 247 ARG A CA 1
ATOM 1165 C C . ARG A 1 216 ? 53.65471 9.30503 93.29553 1.000 33.28605 247 ARG A C 1
ATOM 1166 O O . ARG A 1 216 ? 53.98524 9.69404 94.42474 1.000 33.00147 247 ARG A O 1
ATOM 1174 N N . ASP A 1 217 ? 54.22870 8.24649 92.71032 1.000 32.02119 248 ASP A N 1
ATOM 1175 C CA . ASP A 1 217 ? 55.30664 7.52560 93.38534 1.000 34.20429 248 ASP A CA 1
ATOM 1176 C C . ASP A 1 217 ? 56.52297 8.41746 93.61201 1.000 32.94979 248 ASP A C 1
ATOM 1177 O O . ASP A 1 217 ? 57.17570 8.33179 94.65955 1.000 32.89013 248 ASP A O 1
ATOM 1182 N N . ALA A 1 218 ? 56.85679 9.26348 92.63620 1.000 28.85713 249 ALA A N 1
ATOM 1183 C CA . ALA A 1 218 ? 58.01136 10.14403 92.79333 1.000 27.26563 249 ALA A CA 1
ATOM 1184 C C . ALA A 1 218 ? 57.80931 11.09984 93.95473 1.000 27.11606 249 ALA A C 1
ATOM 1185 O O . ALA A 1 218 ? 58.73440 11.33511 94.74571 1.000 28.20532 249 ALA A O 1
ATOM 1187 N N . ILE A 1 219 ? 56.60465 11.66702 94.06537 1.000 29.50626 250 ILE A N 1
ATOM 1188 C CA . ILE A 1 219 ? 56.28970 12.56088 95.17786 1.000 29.86839 250 ILE A CA 1
ATOM 1189 C C . ILE A 1 219 ? 56.43898 11.82288 96.49673 1.000 31.16931 250 ILE A C 1
ATOM 1190 O O . ILE A 1 219 ? 57.10691 12.29451 97.42865 1.000 31.35160 250 ILE A O 1
ATOM 1195 N N . ASN A 1 220 ? 55.82542 10.64514 96.59334 1.000 33.59634 251 ASN A N 1
ATOM 1196 C CA . ASN A 1 220 ? 55.81937 9.92940 97.85950 1.000 31.49658 251 ASN A CA 1
ATOM 1197 C C . ASN A 1 220 ? 57.19034 9.38797 98.22450 1.000 34.07402 251 ASN A C 1
ATOM 1198 O O . ASN A 1 220 ? 57.42719 9.09876 99.40158 1.000 36.07304 251 ASN A O 1
ATOM 1203 N N . LEU A 1 221 ? 58.09180 9.23310 97.25648 1.000 31.45880 252 LEU A N 1
ATOM 1204 C CA . LEU A 1 221 ? 59.47271 8.87886 97.56130 1.000 32.95655 252 LEU A CA 1
ATOM 1205 C C . LEU A 1 221 ? 60.36159 10.10125 97.76981 1.000 32.96055 252 LEU A C 1
ATOM 1206 O O . LEU A 1 221 ? 61.58350 9.94944 97.89376 1.000 36.15558 252 LEU A O 1
ATOM 1211 N N . GLY A 1 222 ? 59.78186 11.30246 97.81234 1.000 33.19285 253 GLY A N 1
ATOM 1212 C CA . GLY A 1 222 ? 60.49325 12.48693 98.25722 1.000 34.34579 253 GLY A CA 1
ATOM 1213 C C . GLY A 1 222 ? 61.08126 13.37798 97.18224 1.000 35.82990 253 GLY A C 1
ATOM 1214 O O . GLY A 1 222 ? 61.80826 14.31864 97.51927 1.000 33.24046 253 GLY A O 1
ATOM 1215 N N . ALA A 1 223 ? 60.79281 13.12160 95.90996 1.000 29.58763 254 ALA A N 1
ATOM 1216 C CA . ALA A 1 223 ? 61.27304 13.99270 94.84302 1.000 28.79916 254 ALA A CA 1
ATOM 1217 C C . ALA A 1 223 ? 60.74948 15.40975 95.02828 1.000 32.05628 254 ALA A C 1
ATOM 1218 O O . ALA A 1 223 ? 59.57219 15.62056 95.33369 1.000 31.48861 254 ALA A O 1
ATOM 1220 N N . LYS A 1 224 ? 61.63584 16.38380 94.83858 1.000 28.28844 255 LYS A N 1
ATOM 1221 C CA . LYS A 1 224 ? 61.26822 17.79256 94.88999 1.000 28.68430 255 LYS A CA 1
ATOM 1222 C C . LYS A 1 224 ? 60.97611 18.36311 93.51546 1.000 30.33805 255 LYS A C 1
ATOM 1223 O O . LYS A 1 224 ? 60.33616 19.42066 93.41601 1.000 27.36417 255 LYS A O 1
ATOM 1227 N N . VAL A 1 225 ? 61.46693 17.69737 92.47081 1.000 27.62102 256 VAL A N 1
ATOM 1228 C CA . VAL A 1 225 ? 61.29772 18.10109 91.08321 1.000 26.51917 256 VAL A CA 1
ATOM 1229 C C . VAL A 1 225 ? 61.08086 16.83786 90.27355 1.000 27.43139 256 VAL A C 1
ATOM 1230 O O . VAL A 1 225 ? 61.74961 15.82062 90.50273 1.000 27.40537 256 VAL A O 1
ATOM 1234 N N . ILE A 1 226 ? 60.17618 16.91932 89.30272 1.000 24.08165 257 ILE A N 1
ATOM 1235 C CA . ILE A 1 226 ? 59.89419 15.83176 88.37748 1.000 24.52113 257 ILE A CA 1
ATOM 1236 C C . ILE A 1 226 ? 60.02624 16.38613 86.96979 1.000 27.53251 257 ILE A C 1
ATOM 1237 O O . ILE A 1 226 ? 59.28534 17.30290 86.59298 1.000 26.22038 257 ILE A O 1
ATOM 1242 N N . ASN A 1 227 ? 60.95701 15.83267 86.19372 1.000 24.54430 258 ASN A N 1
ATOM 1243 C CA . ASN A 1 227 ? 61.18092 16.26028 84.81705 1.000 25.80196 258 ASN A CA 1
ATOM 1244 C C . ASN A 1 227 ? 60.50140 15.29101 83.86272 1.000 25.74659 258 ASN A C 1
ATOM 1245 O O . ASN A 1 227 ? 60.69655 14.07538 83.96683 1.000 24.96528 258 ASN A O 1
ATOM 1250 N N . MET A 1 228 ? 59.71628 15.83451 82.92314 1.000 25.06713 259 MET A N 1
ATOM 1251 C CA . MET A 1 228 ? 58.95352 15.03990 81.95284 1.000 23.76197 259 MET A CA 1
ATOM 1252 C C . MET A 1 228 ? 59.27782 15.59217 80.55911 1.000 25.77213 259 MET A C 1
ATOM 1253 O O . MET A 1 228 ? 58.55758 16.44527 80.03341 1.000 28.05636 259 MET A O 1
ATOM 1258 N N . SER A 1 229 ? 60.38071 15.11267 79.97782 1.000 26.52171 260 SER A N 1
ATOM 1259 C CA . SER A 1 229 ? 60.82440 15.54664 78.65387 1.000 25.97908 260 SER A CA 1
ATOM 1260 C C . SER A 1 229 ? 60.20048 14.67816 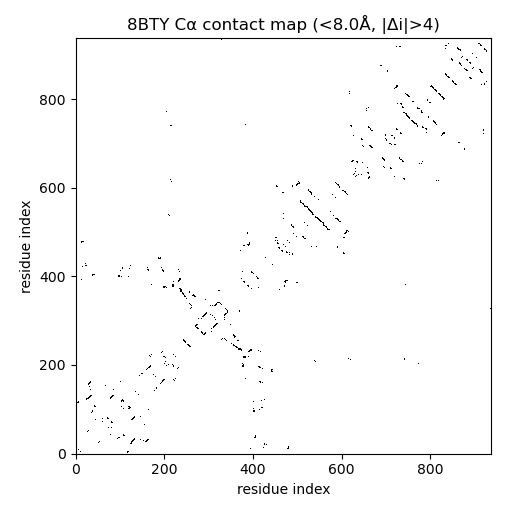77.56400 1.000 27.47662 260 SER A C 1
ATOM 1261 O O . SER A 1 229 ? 60.88336 14.05099 76.76207 1.000 29.19529 260 SER A O 1
ATOM 1264 N N . PHE A 1 230 ? 58.87414 14.62829 77.56551 1.000 25.09836 261 PHE A N 1
ATOM 1265 C CA . PHE A 1 230 ? 58.15820 13.85372 76.56491 1.000 27.60249 261 PHE A CA 1
ATOM 1266 C C . PHE A 1 230 ? 56.77414 14.45505 76.44508 1.000 31.53644 261 PHE A C 1
ATOM 1267 O O . PHE A 1 230 ? 56.31869 15.17797 77.33512 1.000 29.23138 261 PHE A O 1
ATOM 1275 N N . GLY A 1 231 ? 56.09903 14.13321 75.35178 1.000 29.48167 262 GLY A N 1
ATOM 1276 C CA . GLY A 1 231 ? 54.74941 14.63916 75.18376 1.000 33.29914 262 GLY A CA 1
ATOM 1277 C C . GLY A 1 231 ? 54.19212 14.19257 73.85557 1.000 30.44766 262 GLY A C 1
ATOM 1278 O O . GLY A 1 231 ? 54.90865 13.67464 72.99828 1.000 29.43570 262 GLY A O 1
ATOM 1279 N N . ASN A 1 232 ? 52.89193 14.41100 73.69214 1.000 28.68846 263 ASN A N 1
ATOM 1280 C CA . ASN A 1 232 ? 52.22030 14.08538 72.43974 1.000 29.70629 263 ASN A CA 1
ATOM 1281 C C . ASN A 1 232 ? 51.50430 15.31917 71.93379 1.000 27.24818 263 ASN A C 1
ATOM 1282 O O . ASN A 1 232 ? 50.67082 15.89138 72.64581 1.000 27.63821 263 ASN A O 1
ATOM 1287 N N . ALA A 1 233 ? 51.86347 15.73779 70.71917 1.000 30.66038 264 ALA A N 1
ATOM 1288 C CA . ALA A 1 233 ? 51.50566 17.05868 70.22286 1.000 30.34864 264 ALA A CA 1
ATOM 1289 C C . ALA A 1 233 ? 49.99912 17.26561 70.19627 1.000 28.91127 264 ALA A C 1
ATOM 1290 O O . ALA A 1 233 ? 49.21999 16.33482 69.97326 1.000 31.36001 264 ALA A O 1
ATOM 1292 N N . ALA A 1 234 ? 49.60517 18.51178 70.46147 1.000 28.12599 265 ALA A N 1
ATOM 1293 C CA . ALA A 1 234 ? 48.27083 19.04794 70.20817 1.000 29.06751 265 ALA A CA 1
ATOM 1294 C C . ALA A 1 234 ? 47.17364 18.48409 71.11061 1.000 27.14308 265 ALA A C 1
ATOM 1295 O O . ALA A 1 234 ? 46.03974 18.96540 71.05633 1.000 29.11274 265 ALA A O 1
ATOM 1297 N N . LEU A 1 235 ? 47.46892 17.48153 71.93755 1.000 27.85980 266 LEU A N 1
ATOM 1298 C CA . LEU A 1 235 ? 46.41465 16.88375 72.75347 1.000 29.27115 266 LEU A CA 1
ATOM 1299 C C . LEU A 1 235 ? 45.89792 17.86903 73.79752 1.000 29.76122 266 LEU A C 1
ATOM 1300 O O . LEU A 1 235 ? 46.65453 18.66466 74.36517 1.000 28.49673 266 LEU A O 1
ATOM 1305 N N . ALA A 1 236 ? 44.59354 17.78656 74.07297 1.000 28.37425 267 ALA A N 1
ATOM 1306 C CA . ALA A 1 236 ? 43.97330 18.67061 75.05174 1.000 30.55243 267 ALA A CA 1
ATOM 1307 C C . ALA A 1 236 ? 44.15867 18.15135 76.47868 1.000 31.25595 267 ALA A C 1
ATOM 1308 O O . ALA A 1 236 ? 44.02136 16.95395 76.74663 1.000 32.57528 267 ALA A O 1
ATOM 1310 N N . TYR A 1 237 ? 44.45917 19.06890 77.40101 1.000 30.07120 268 TYR A N 1
ATOM 1311 C CA . TYR A 1 237 ? 44.51535 18.70954 78.81736 1.000 28.92369 268 TYR A CA 1
ATOM 1312 C C . TYR A 1 237 ? 43.19759 18.10627 79.28623 1.000 32.12859 268 TYR A C 1
ATOM 1313 O O . TYR A 1 237 ? 43.18295 17.15406 80.08049 1.000 31.55919 268 TYR A O 1
ATOM 1322 N N . ALA A 1 238 ? 42.07579 18.64496 78.79971 1.000 31.58746 269 ALA A N 1
ATOM 1323 C CA . ALA A 1 238 ? 40.76852 18.18810 79.26056 1.000 33.87426 269 ALA A CA 1
ATOM 1324 C C . ALA A 1 238 ? 40.55932 16.69576 79.01836 1.000 31.36431 269 ALA A C 1
ATOM 1325 O O . ALA A 1 238 ? 39.79581 16.05411 79.74695 1.000 33.73628 269 ALA A O 1
ATOM 1327 N N . ASN A 1 239 ? 41.23306 16.12117 78.02064 1.000 30.48379 270 ASN A N 1
ATOM 1328 C CA . ASN A 1 239 ? 41.05159 14.71264 77.67104 1.000 33.73410 270 ASN A CA 1
ATOM 1329 C C . ASN A 1 239 ? 41.93292 13.75788 78.46724 1.000 34.21166 270 ASN A C 1
ATOM 1330 O O . ASN A 1 239 ? 41.79815 12.53986 78.30469 1.000 32.71952 270 ASN A O 1
ATOM 1335 N N . LEU A 1 240 ? 42.81296 14.26518 79.32058 1.000 30.63404 271 LEU A N 1
ATOM 1336 C CA . LEU A 1 240 ? 43.60348 13.39334 80.18147 1.000 29.41597 271 LEU A CA 1
ATOM 1337 C C . LEU A 1 240 ? 42.70323 12.63290 81.15760 1.000 33.24452 271 LEU A C 1
ATOM 1338 O O . LEU A 1 240 ? 41.66838 13.15054 81.58777 1.000 33.20928 271 LEU A O 1
ATOM 1343 N N . PRO A 1 241 ? 43.07322 11.39835 81.52519 1.000 29.78877 272 PRO A N 1
ATOM 1344 C CA . PRO A 1 241 ? 42.33574 10.68657 82.57203 1.000 35.45987 272 PRO A CA 1
ATOM 1345 C C . PRO A 1 241 ? 42.26505 11.52164 83.84168 1.000 35.50081 272 PRO A C 1
ATOM 1346 O O . PRO A 1 241 ? 43.17903 12.29083 84.14891 1.000 33.15861 272 PRO A O 1
ATOM 1350 N N . ASP A 1 242 ? 41.15666 11.36939 84.57522 1.000 35.63599 273 ASP A N 1
ATOM 1351 C CA . ASP A 1 242 ? 40.97277 12.14177 85.79963 1.000 35.60187 273 ASP A CA 1
ATOM 1352 C C . ASP A 1 242 ? 42.12287 11.90849 86.76996 1.000 36.52560 273 ASP A C 1
ATOM 1353 O O . ASP A 1 242 ? 42.59920 12.84933 87.41312 1.000 32.59738 273 ASP A O 1
ATOM 1355 N N . GLU A 1 243 ? 42.61358 10.67003 86.85809 1.000 33.96703 274 GLU A N 1
ATOM 1356 C CA . GLU A 1 243 ? 43.69324 10.39986 87.79961 1.000 39.94168 274 GLU A CA 1
ATOM 1357 C C . GLU A 1 243 ? 44.99207 11.08161 87.38594 1.000 32.34901 274 GLU A C 1
ATOM 1358 O O . GLU A 1 243 ? 45.82773 11.38216 88.24700 1.000 34.61118 274 GLU A O 1
ATOM 1364 N N . THR A 1 244 ? 45.17982 11.34844 86.08768 1.000 32.28374 275 THR A N 1
ATOM 1365 C CA . THR A 1 244 ? 46.35169 12.10429 85.65374 1.000 32.40095 275 THR A CA 1
ATOM 1366 C C . THR A 1 244 ? 46.23931 13.56199 86.08124 1.000 30.26711 275 THR A C 1
ATOM 1367 O O . THR A 1 244 ? 47.19835 14.14386 86.59818 1.000 29.08410 275 THR A O 1
ATOM 1371 N N . LYS A 1 245 ? 45.06600 14.16718 85.87729 1.000 29.27739 276 LYS A N 1
ATOM 1372 C CA . LYS A 1 245 ? 44.83901 15.52476 86.36224 1.000 30.95953 276 LYS A CA 1
ATOM 1373 C C . LYS A 1 245 ? 45.08251 15.61957 87.86704 1.000 32.38537 276 LYS A C 1
ATOM 1374 O O . LYS A 1 245 ? 45.72298 16.56273 88.34664 1.000 33.00016 276 LYS A O 1
ATOM 1380 N N . LYS A 1 246 ? 44.57576 14.64567 88.63098 1.000 30.80905 277 LYS A N 1
ATOM 1381 C CA . LYS A 1 246 ? 44.75226 14.69098 90.08332 1.000 33.98999 277 LYS A CA 1
ATOM 1382 C C . LYS A 1 246 ? 46.21343 14.51736 90.48836 1.000 37.69842 277 LYS A C 1
ATOM 1383 O O . LYS A 1 246 ? 46.64292 15.07214 91.51109 1.000 31.80413 277 LYS A O 1
ATOM 1386 N N . ALA A 1 247 ? 46.99272 13.75627 89.71311 1.000 31.81130 278 ALA A N 1
ATOM 1387 C CA . ALA A 1 247 ? 48.41824 13.63635 90.01745 1.000 31.97462 278 ALA A CA 1
ATOM 1388 C C . ALA A 1 247 ? 49.13212 14.98465 89.88967 1.000 34.94051 278 ALA A C 1
ATOM 1389 O O . ALA A 1 247 ? 49.94833 15.34094 90.74981 1.000 32.72008 278 ALA A O 1
ATOM 1391 N N . PHE A 1 248 ? 48.84913 15.74883 88.82330 1.000 28.90330 279 PHE A N 1
ATOM 1392 C CA . PHE A 1 248 ? 49.41292 17.09917 88.71982 1.000 29.38218 279 PHE A CA 1
ATOM 1393 C C . PHE A 1 248 ? 49.02716 17.94258 89.93643 1.000 30.79627 279 PHE A C 1
ATOM 1394 O O . PHE A 1 248 ? 49.87147 18.62068 90.53353 1.000 31.18218 279 PHE A O 1
ATOM 1402 N N . ASP A 1 249 ? 47.74556 17.90790 90.31648 1.000 33.91626 280 ASP A N 1
ATOM 1403 C CA . ASP A 1 249 ? 47.29064 18.68143 91.46992 1.000 34.30475 280 ASP A CA 1
ATOM 1404 C C . ASP A 1 249 ? 47.97853 18.22032 92.74793 1.000 36.93376 280 ASP A C 1
ATOM 1405 O O . ASP A 1 249 ? 48.27965 19.03278 93.63077 1.000 36.16010 280 ASP A O 1
ATOM 1410 N N . TYR A 1 250 ? 48.20937 16.91271 92.87521 1.000 32.89689 281 TYR A N 1
ATOM 1411 C CA . TYR A 1 250 ? 48.88971 16.38738 94.05389 1.000 35.47988 281 TYR A CA 1
ATOM 1412 C C . TYR A 1 250 ? 50.32177 16.90496 94.14708 1.000 33.10974 281 TYR A C 1
ATOM 1413 O O . TYR A 1 250 ? 50.78117 17.28885 95.22824 1.000 33.12688 281 TYR A O 1
ATOM 1422 N N . ALA A 1 251 ? 51.05177 16.91356 93.03128 1.000 30.97256 282 ALA A N 1
ATOM 1423 C CA . ALA A 1 251 ? 52.39913 17.47466 93.05448 1.000 31.10204 282 ALA A CA 1
ATOM 1424 C C . ALA A 1 251 ? 52.36668 18.92710 93.50363 1.000 33.16494 282 ALA A C 1
ATOM 1425 O O . ALA A 1 251 ? 53.14516 19.33887 94.37117 1.000 30.35262 282 ALA A O 1
ATOM 1427 N N . LYS A 1 252 ? 51.45631 19.71379 92.92707 1.000 30.36467 283 LYS A N 1
ATOM 1428 C CA . LYS A 1 252 ? 51.34120 21.12085 93.30454 1.000 33.51788 283 LYS A CA 1
ATOM 1429 C C . LYS A 1 252 ? 51.05431 21.26382 94.79872 1.000 36.09071 283 LYS A C 1
ATOM 1430 O O . LYS A 1 252 ? 51.66728 22.08747 95.48850 1.000 34.18194 283 LYS A O 1
ATOM 1436 N N . SER A 1 253 ? 50.15567 20.43637 95.32146 1.000 31.02065 284 SER A N 1
ATOM 1437 C CA . SER A 1 253 ? 49.77794 20.52421 96.72666 1.000 36.77915 284 SER A CA 1
ATOM 1438 C C . SER A 1 253 ? 50.91022 20.11806 97.65634 1.000 33.12297 284 SER A C 1
ATOM 1439 O O . SER A 1 253 ? 50.90818 20.51757 98.82357 1.000 36.74916 284 SER A O 1
ATOM 1442 N N . LYS A 1 254 ? 51.86933 19.33239 97.17523 1.000 30.36591 285 LYS A N 1
ATOM 1443 C CA . LYS A 1 254 ? 53.02695 18.94410 97.96948 1.000 32.97512 285 LYS A CA 1
ATOM 1444 C C . LYS A 1 254 ? 54.25406 19.82135 97.71843 1.000 33.85594 285 LYS A C 1
ATOM 1445 O O . LYS A 1 254 ? 55.29702 19.59540 98.33953 1.000 32.96014 285 LYS A O 1
ATOM 1451 N N . GLY A 1 255 ? 54.17005 20.80606 96.82697 1.000 32.71513 286 GLY A N 1
ATOM 1452 C CA . GLY A 1 255 ? 55.33511 21.62964 96.55296 1.000 31.14440 286 GLY A CA 1
ATOM 1453 C C . GLY A 1 255 ? 56.35020 20.99464 95.63036 1.000 33.19470 286 GLY A C 1
ATOM 1454 O O . GLY A 1 255 ? 57.49329 21.45969 95.56281 1.000 31.55486 286 GLY A O 1
ATOM 1455 N N . VAL A 1 256 ? 55.95942 19.95721 94.90368 1.000 28.54945 287 VAL A N 1
ATOM 1456 C CA . VAL A 1 256 ? 56.83293 19.27339 93.95914 1.000 27.91615 287 VAL A CA 1
ATOM 1457 C C . VAL A 1 256 ? 56.64183 19.89201 92.57804 1.000 27.83963 287 VAL A C 1
ATOM 1458 O O . VAL A 1 256 ? 55.54050 19.87065 92.02067 1.000 27.92072 287 VAL A O 1
ATOM 1462 N N . SER A 1 257 ? 57.71580 20.44186 92.02195 1.000 27.73077 288 SER A N 1
ATOM 1463 C CA . SER A 1 257 ? 57.65842 21.03190 90.69387 1.000 29.99044 288 SER A CA 1
ATOM 1464 C C . SER A 1 257 ? 57.65046 19.94691 89.63018 1.000 29.90349 288 SER A C 1
ATOM 1465 O O . SER A 1 257 ? 58.39223 18.96568 89.71960 1.000 29.24777 288 SER A O 1
ATOM 1470 N N . ILE A 1 258 ? 56.79969 20.12283 88.62949 1.000 26.22428 289 ILE A N 1
ATOM 1471 C CA . ILE A 1 258 ? 56.80498 19.28697 87.43752 1.000 28.60914 289 ILE A CA 1
ATOM 1472 C C . ILE A 1 258 ? 57.18493 20.18837 86.27326 1.000 27.71596 289 ILE A C 1
ATOM 1473 O O . ILE A 1 258 ? 56.54673 21.22635 86.05290 1.000 26.98904 289 ILE A O 1
ATOM 1478 N N . VAL A 1 259 ? 58.24128 19.81511 85.55974 1.000 26.31102 290 VAL A N 1
ATOM 1479 C CA . VAL A 1 259 ? 58.73416 20.55918 84.40699 1.000 23.93147 290 VAL A CA 1
ATOM 1480 C C . VAL A 1 259 ? 58.48993 19.71245 83.16049 1.000 26.12854 290 VAL A C 1
ATOM 1481 O O . VAL A 1 259 ? 58.86063 18.53716 83.12353 1.000 26.15162 290 VAL A O 1
ATOM 1485 N N . THR A 1 260 ? 57.89896 20.31326 82.13249 1.000 25.50336 291 THR A N 1
ATOM 1486 C CA . THR A 1 260 ? 57.54330 19.60461 80.90743 1.000 24.83850 291 THR A CA 1
ATOM 1487 C C . THR A 1 260 ? 58.23040 20.25382 79.70941 1.000 24.99816 291 THR A C 1
ATOM 1488 O O . THR A 1 260 ? 58.37108 21.48237 79.64967 1.000 27.52363 291 THR A O 1
ATOM 1492 N N . SER A 1 261 ? 58.67029 19.43003 78.75868 1.000 25.33069 292 SER A N 1
ATOM 1493 C CA . SER A 1 261 ? 59.16740 19.95348 77.49136 1.000 22.85978 292 SER A CA 1
ATOM 1494 C C . SER A 1 261 ? 57.99873 20.46571 76.64992 1.000 24.79439 292 SER A C 1
ATOM 1495 O O . SER A 1 261 ? 56.91932 19.86940 76.63182 1.000 27.32625 292 SER A O 1
ATOM 1498 N N . ALA A 1 262 ? 58.21605 21.57024 75.93168 1.000 24.27422 293 ALA A N 1
ATOM 1499 C CA . ALA A 1 262 ? 57.14681 22.11469 75.09855 1.000 26.85548 293 ALA A CA 1
ATOM 1500 C C . ALA A 1 262 ? 56.79438 21.19084 73.93206 1.000 27.23420 293 ALA A C 1
ATOM 1501 O O . ALA A 1 262 ? 55.63498 21.15391 73.49815 1.000 28.55022 293 ALA A O 1
ATOM 1503 N N . GLY A 1 263 ? 57.76360 20.45356 73.41438 1.000 27.16534 294 GLY A N 1
ATOM 1504 C CA . GLY A 1 263 ? 57.59875 19.65692 72.21516 1.000 27.24259 294 GLY A CA 1
ATOM 1505 C C . GLY A 1 263 ? 58.46281 20.18146 71.07703 1.000 28.98816 294 GLY A C 1
ATOM 1506 O O . GLY A 1 263 ? 58.92378 21.32318 71.07795 1.000 26.94119 294 GLY A O 1
ATOM 1507 N N . ASN A 1 264 ? 58.65752 19.33950 70.06932 1.000 28.46058 295 ASN A N 1
ATOM 1508 C CA A ASN A 1 264 ? 59.52918 19.66388 68.94705 0.600 30.21876 295 ASN A CA 1
ATOM 1509 C CA B ASN A 1 264 ? 59.52931 19.66277 68.94754 0.400 30.23507 295 ASN A CA 1
ATOM 1510 C C . ASN A 1 264 ? 58.75825 19.67822 67.62927 1.000 30.91692 295 ASN A C 1
ATOM 1511 O O . ASN A 1 264 ? 59.26003 19.24893 66.58803 1.000 29.29450 295 ASN A O 1
ATOM 1520 N N . ASP A 1 265 ? 57.53560 20.20810 67.64650 1.000 26.48784 296 ASP A N 1
ATOM 1521 C CA . ASP A 1 265 ? 56.66191 20.17235 66.48059 1.000 26.73989 296 ASP A CA 1
ATOM 1522 C C . ASP A 1 265 ? 56.44179 21.53329 65.83658 1.000 27.53415 296 ASP A C 1
ATOM 1523 O O . ASP A 1 265 ? 55.58483 21.65036 64.95343 1.000 29.00185 296 ASP A O 1
ATOM 1528 N N . SER A 1 266 ? 57.19289 22.55522 66.25212 1.000 26.88974 297 SER A N 1
ATOM 1529 C CA . SER A 1 266 ? 57.06801 23.91021 65.71621 1.000 27.46402 297 SER A CA 1
ATOM 1530 C C . SER A 1 266 ? 55.63341 24.40935 65.77764 1.000 25.86280 297 SER A C 1
ATOM 1531 O O . SER A 1 266 ? 55.09792 24.64890 66.85555 1.000 29.91303 297 SER A O 1
ATOM 1534 N N . SER A 1 267 ? 55.01726 24.61370 64.62180 1.000 32.19742 298 SER A N 1
ATOM 1535 C CA . SER A 1 267 ? 53.63287 25.04673 64.54299 1.000 29.47859 298 SER A CA 1
ATOM 1536 C C . SER A 1 267 ? 52.86839 24.05668 63.67908 1.000 27.26882 298 SER A C 1
ATOM 1537 O O . SER A 1 267 ? 53.44089 23.11224 63.12785 1.000 28.57632 298 SER A O 1
ATOM 1540 N N . PHE A 1 268 ? 51.56582 24.28349 63.54177 1.000 26.81330 299 PHE A N 1
ATOM 1541 C CA . PHE A 1 268 ? 50.79643 23.55366 62.53851 1.000 24.99057 299 PHE A CA 1
ATOM 1542 C C . PHE A 1 268 ? 51.56356 23.51965 61.21655 1.000 28.78902 299 PHE A C 1
ATOM 1543 O O . PHE A 1 268 ? 52.03738 24.55304 60.73811 1.000 29.78790 299 PHE A O 1
ATOM 1551 N N . GLY A 1 269 ? 51.68420 22.32387 60.62884 1.000 26.40845 300 GLY A N 1
ATOM 1552 C CA . GLY A 1 269 ? 52.44471 22.10803 59.41982 1.000 27.44505 300 GLY A CA 1
ATOM 1553 C C . GLY A 1 269 ? 53.82583 21.51424 59.65343 1.000 29.74302 300 GLY A C 1
ATOM 1554 O O . GLY A 1 269 ? 54.36374 20.84695 58.76239 1.000 31.27316 300 GLY A O 1
ATOM 1555 N N . GLY A 1 270 ? 54.40524 21.73398 60.82600 1.000 28.40993 301 GLY A N 1
ATOM 1556 C CA . GLY A 1 270 ? 55.68272 21.13498 61.15638 1.000 30.77270 301 GLY A CA 1
ATOM 1557 C C . GLY A 1 270 ? 56.86927 21.98426 60.74867 1.000 32.89509 301 GLY A C 1
ATOM 1558 O O . GLY A 1 270 ? 56.75665 23.07722 60.18066 1.000 32.69694 301 GLY A O 1
ATOM 1559 N N . LYS A 1 271 ? 58.04736 21.44479 61.04736 1.000 32.39467 302 LYS A N 1
ATOM 1560 C CA . LYS A 1 271 ? 59.29514 22.19301 60.92593 1.000 35.71916 302 LYS A CA 1
ATOM 1561 C C . LYS A 1 271 ? 59.68407 22.50075 59.48652 1.000 37.57974 302 LYS A C 1
ATOM 1562 O O . LYS A 1 271 ? 60.59448 23.30850 59.27791 1.000 44.40705 302 LYS A O 1
ATOM 1568 N N . THR A 1 272 ? 59.04106 21.88833 58.49425 1.000 36.16842 303 THR A N 1
ATOM 1569 C CA . THR A 1 272 ? 59.32549 22.19396 57.09980 1.000 36.97497 303 THR A CA 1
ATOM 1570 C C . THR A 1 272 ? 58.32808 23.17717 56.50155 1.000 38.99751 303 THR A C 1
ATOM 1571 O O . THR A 1 272 ? 58.44695 23.52170 55.32141 1.000 40.27638 303 THR A O 1
ATOM 1575 N N . ARG A 1 273 ? 57.36620 23.65696 57.28687 1.000 33.31041 304 ARG A N 1
ATOM 1576 C CA . ARG A 1 273 ? 56.23897 24.39333 56.73566 1.000 32.79497 304 ARG A CA 1
ATOM 1577 C C . ARG A 1 273 ? 55.94640 25.61795 57.58771 1.000 30.29016 304 ARG A C 1
ATOM 1578 O O . ARG A 1 273 ? 56.31499 25.69571 58.76214 1.000 34.36935 304 ARG A O 1
ATOM 1586 N N . LEU A 1 274 ? 55.26223 26.57192 56.97379 1.000 31.09563 305 LEU A N 1
ATOM 1587 C CA . LEU A 1 274 ? 54.69166 27.70282 57.67646 1.000 30.33656 305 LEU A CA 1
ATOM 1588 C C . LEU A 1 274 ? 53.17646 27.58167 57.67808 1.000 30.54033 305 LEU A C 1
ATOM 1589 O O . LEU A 1 274 ? 52.59514 27.14151 56.68056 1.000 30.03897 305 LEU A O 1
ATOM 1594 N N . PRO A 1 275 ? 52.50885 27.95054 58.76290 1.000 28.64498 306 PRO A N 1
ATOM 1595 C CA . PRO A 1 275 ? 51.04117 27.91641 58.76830 1.000 28.59881 306 PRO A CA 1
ATOM 1596 C C . PRO A 1 275 ? 50.45815 29.07660 57.97044 1.000 31.05401 306 PRO A C 1
ATOM 1597 O O . PRO A 1 275 ? 51.11248 30.09292 57.72294 1.000 31.53809 306 PRO A O 1
ATOM 1601 N N . LEU A 1 276 ? 49.20503 28.90026 57.55080 1.000 30.22241 307 LEU A N 1
ATOM 1602 C CA . LEU A 1 276 ? 48.53611 29.90284 56.72595 1.000 30.07925 307 LEU A CA 1
ATOM 1603 C C . LEU A 1 276 ? 48.05025 31.06455 57.57802 1.000 32.86330 307 LEU A C 1
ATOM 1604 O O . LEU A 1 276 ? 47.48932 30.86260 58.65845 1.000 28.22086 307 LEU A O 1
ATOM 1609 N N . ALA A 1 277 ? 48.23978 32.28911 57.06575 1.000 31.52797 308 ALA A N 1
ATOM 1610 C CA . ALA A 1 277 ? 47.85064 33.47684 57.82394 1.000 34.81594 308 ALA A CA 1
ATOM 1611 C C . ALA A 1 277 ? 46.36588 33.47371 58.16459 1.000 34.11133 308 ALA A C 1
ATOM 1612 O O . ALA A 1 277 ? 45.96380 34.09908 59.14887 1.000 33.39693 308 ALA A O 1
ATOM 1614 N N . ASP A 1 278 ? 45.53958 32.79238 57.36193 1.000 31.57302 309 ASP A N 1
ATOM 1615 C CA . ASP A 1 278 ? 44.10434 32.69788 57.61722 1.000 29.99510 309 ASP A CA 1
ATOM 1616 C C . ASP A 1 278 ? 43.77203 31.93203 58.89285 1.000 32.57484 309 ASP A C 1
ATOM 1617 O O . ASP A 1 278 ? 42.62562 31.98899 59.35197 1.000 30.73309 309 ASP A O 1
ATOM 1622 N N . HIS A 1 279 ? 44.72070 31.20076 59.46261 1.000 30.72610 310 HIS A N 1
ATOM 1623 C CA . HIS A 1 279 ? 44.42581 30.21401 60.49846 1.000 30.38302 310 HIS A CA 1
ATOM 1624 C C . HIS A 1 279 ? 45.35858 30.43505 61.67638 1.000 30.04096 310 HIS A C 1
ATOM 1625 O O . HIS A 1 279 ? 46.37566 29.74571 61.82437 1.000 28.52923 310 HIS A O 1
ATOM 1632 N N . PRO A 1 280 ? 45.03773 31.40124 62.54382 1.000 30.90434 311 PRO A N 1
ATOM 1633 C CA . PRO A 1 280 ? 45.97566 31.76897 63.62302 1.000 30.53416 311 PRO A CA 1
ATOM 1634 C C . PRO A 1 280 ? 46.08996 30.75172 64.75712 1.000 28.69781 311 PRO A C 1
ATOM 1635 O O . PRO A 1 280 ? 47.02180 30.88404 65.56399 1.000 27.60166 311 PRO A O 1
ATOM 1639 N N . ASP A 1 281 ? 45.19842 29.75689 64.87819 1.000 29.24623 312 ASP A N 1
ATOM 1640 C CA . ASP A 1 281 ? 45.28728 28.83406 66.02369 1.000 28.30145 312 ASP A CA 1
ATOM 1641 C C . ASP A 1 281 ? 46.23878 27.68539 65.68091 1.000 29.10145 312 ASP A C 1
ATOM 1642 O O . ASP A 1 281 ? 45.85915 26.51629 65.57182 1.000 30.15480 312 ASP A O 1
ATOM 1647 N N . TYR A 1 282 ? 47.51263 28.04431 65.49506 1.000 28.02127 313 TYR A N 1
ATOM 1648 C CA . TYR A 1 282 ? 48.47723 27.10251 64.94561 1.000 27.11887 313 TYR A CA 1
ATOM 1649 C C . TYR A 1 282 ? 49.34798 26.44329 66.01496 1.000 27.53208 313 TYR A C 1
ATOM 1650 O O . TYR A 1 282 ? 50.35949 25.82936 65.67675 1.000 28.23409 313 TYR A O 1
ATOM 1659 N N . GLY A 1 283 ? 48.95718 26.52383 67.28778 1.000 27.07800 314 GLY A N 1
ATOM 1660 C CA . GLY A 1 283 ? 49.74014 25.89536 68.33807 1.000 27.53731 314 GLY A CA 1
ATOM 1661 C C . GLY A 1 283 ? 49.72307 24.38166 68.24820 1.000 24.44886 314 GLY A C 1
ATOM 1662 O O . GLY A 1 283 ? 48.78469 23.77714 67.72810 1.000 26.61815 314 GLY A O 1
ATOM 1663 N N . VAL A 1 284 ? 50.78515 23.75884 68.77320 1.000 24.55029 315 VAL A N 1
ATOM 1664 C CA . VAL A 1 284 ? 50.88311 22.29733 68.75549 1.000 24.79956 315 VAL A CA 1
ATOM 1665 C C . VAL A 1 284 ? 51.34616 21.72197 70.09161 1.000 26.37467 315 VAL A C 1
ATOM 1666 O O . VAL A 1 284 ? 51.60846 20.51841 70.19001 1.000 27.51396 315 VAL A O 1
ATOM 1670 N N . VAL A 1 285 ? 51.46623 22.56259 71.12596 1.000 25.49776 316 VAL A N 1
ATOM 1671 C CA . VAL A 1 285 ? 51.76688 22.04772 72.46251 1.000 27.71104 316 VAL A CA 1
ATOM 1672 C C . VAL A 1 285 ? 50.69018 21.04719 72.86032 1.000 28.07366 316 VAL A C 1
ATOM 1673 O O . VAL A 1 285 ? 49.49259 21.29782 72.67621 1.000 29.69882 316 VAL A O 1
ATOM 1677 N N . GLY A 1 286 ? 51.11221 19.89585 73.39700 1.000 26.25613 317 GLY A N 1
ATOM 1678 C CA . GLY A 1 286 ? 50.17669 18.86289 73.80292 1.000 26.89355 317 GLY A CA 1
ATOM 1679 C C . GLY A 1 286 ? 50.26296 18.53609 75.27850 1.000 27.49264 317 GLY A C 1
ATOM 1680 O O . GLY A 1 286 ? 50.52158 19.42338 76.10317 1.000 25.55362 317 GLY A O 1
ATOM 1681 N N . THR A 1 287 ? 50.03057 17.26754 75.62977 1.000 27.03638 318 THR A N 1
ATOM 1682 C CA . THR A 1 287 ? 50.13267 16.89099 77.03225 1.000 25.46388 318 THR A CA 1
ATOM 1683 C C . THR A 1 287 ? 51.32493 15.96332 77.22610 1.000 26.11742 318 THR A C 1
ATOM 1684 O O . THR A 1 287 ? 51.72272 15.25938 76.29161 1.000 27.56065 318 THR A O 1
ATOM 1688 N N . PRO A 1 288 ? 51.93867 15.94957 78.41540 1.000 29.61643 319 PRO A N 1
ATOM 1689 C CA . PRO A 1 288 ? 51.55780 16.63228 79.67278 1.000 26.25114 319 PRO A CA 1
ATOM 1690 C C . PRO A 1 288 ? 51.77155 18.14264 79.74511 1.000 26.04233 319 PRO A C 1
ATOM 1691 O O . PRO A 1 288 ? 51.36715 18.73722 80.73489 1.000 28.37826 319 PRO A O 1
ATOM 1695 N N . ALA A 1 289 ? 52.41938 18.76859 78.75713 1.000 26.04542 320 ALA A N 1
ATOM 1696 C CA . ALA A 1 289 ? 52.80360 20.17428 78.88091 1.000 27.21009 320 ALA A CA 1
ATOM 1697 C C . ALA A 1 289 ? 51.59938 21.08440 79.11246 1.000 29.85121 320 ALA A C 1
ATOM 1698 O O . ALA A 1 289 ? 51.69767 22.07348 79.85101 1.000 27.84324 320 ALA A O 1
ATOM 1700 N N . ALA A 1 290 ? 50.45483 20.77085 78.49531 1.000 26.84960 321 ALA A N 1
ATOM 1701 C CA . ALA A 1 290 ? 49.28528 21.64860 78.56324 1.000 26.82955 321 ALA A CA 1
ATOM 1702 C C . ALA A 1 290 ? 48.71693 21.79513 79.97081 1.000 29.46421 321 ALA A C 1
ATOM 1703 O O . ALA A 1 290 ? 47.90370 22.69754 80.19934 1.000 34.96266 321 ALA A O 1
ATOM 1705 N N . ALA A 1 291 ? 49.10634 20.94480 80.91375 1.000 28.06374 322 ALA A N 1
ATOM 1706 C CA . ALA A 1 291 ? 48.67355 21.11617 82.29595 1.000 31.82657 322 ALA A CA 1
ATOM 1707 C C . ALA A 1 291 ? 49.20658 22.43298 82.85394 1.000 31.91110 322 ALA A C 1
ATOM 1708 O O . ALA A 1 291 ? 50.41831 22.67655 82.85122 1.000 29.31044 322 ALA A O 1
ATOM 1710 N N . ASP A 1 292 ? 48.29094 23.26703 83.35016 1.000 31.23580 323 ASP A N 1
ATOM 1711 C CA . ASP A 1 292 ? 48.64183 24.61446 83.79568 1.000 36.91438 323 ASP A CA 1
ATOM 1712 C C . ASP A 1 292 ? 49.65414 24.60849 84.93447 1.000 29.23312 323 ASP A C 1
ATOM 1713 O O . ASP A 1 292 ? 50.47638 25.52708 85.04009 1.000 30.77642 323 ASP A O 1
ATOM 1718 N N . SER A 1 293 ? 49.60567 23.60281 85.80399 1.000 29.56015 324 SER A N 1
ATOM 1719 C CA . SER A 1 293 ? 50.49438 23.59467 86.95735 1.000 32.84029 324 SER A CA 1
ATOM 1720 C C . SER A 1 293 ? 51.92916 23.23842 86.59099 1.000 33.86529 324 SER A C 1
ATOM 1721 O O . SER A 1 293 ? 52.84491 23.49138 87.39098 1.000 31.24610 324 SER A O 1
ATOM 1724 N N . THR A 1 294 ? 52.16063 22.67567 85.41213 1.000 27.58688 325 THR A N 1
ATOM 1725 C CA . THR A 1 294 ? 53.54410 22.35334 85.10781 1.000 24.91980 325 THR A CA 1
ATOM 1726 C C . THR A 1 294 ? 54.26012 23.59168 84.56140 1.000 25.11093 325 THR A C 1
ATOM 1727 O O . THR A 1 294 ? 53.64616 24.59313 84.17513 1.000 29.51027 325 THR A O 1
ATOM 1731 N N . LEU A 1 295 ? 55.57612 23.53716 84.57551 1.000 25.34706 326 LEU A N 1
ATOM 1732 C CA . LEU A 1 295 ? 56.39969 24.58885 83.99051 1.000 26.14298 326 LEU A CA 1
ATOM 1733 C C . LEU A 1 295 ? 56.90444 24.07477 82.64135 1.000 28.19140 326 LEU A C 1
ATOM 1734 O O . LEU A 1 295 ? 57.71183 23.14475 82.58645 1.000 26.21460 326 LEU A O 1
ATOM 1739 N N . THR A 1 296 ? 56.41866 24.65977 81.54871 1.000 26.68811 327 THR A N 1
ATOM 1740 C CA . THR A 1 296 ? 56.68242 24.13201 80.21145 1.000 24.27762 327 THR A CA 1
ATOM 1741 C C . THR A 1 296 ? 57.80319 24.92223 79.53464 1.000 25.36970 327 THR A C 1
ATOM 1742 O O . THR A 1 296 ? 57.76457 26.16053 79.49369 1.000 27.03527 327 THR A O 1
ATOM 1746 N N . VAL A 1 297 ? 58.78324 24.20800 78.97735 1.000 24.94491 328 VAL A N 1
ATOM 1747 C CA . VAL A 1 297 ? 60.05913 24.80358 78.58134 1.000 21.90901 328 VAL A CA 1
ATOM 1748 C C . VAL A 1 297 ? 60.23815 24.70217 77.06745 1.000 25.72621 328 VAL A C 1
ATOM 1749 O O . VAL A 1 297 ? 60.24426 23.59876 76.50095 1.000 24.69270 328 VAL A O 1
ATOM 1753 N N . ALA A 1 298 ? 60.41976 25.85100 76.42618 1.000 25.22612 329 ALA A N 1
ATOM 1754 C CA . ALA A 1 298 ? 60.79739 25.96295 75.02350 1.000 25.72925 329 ALA A CA 1
ATOM 1755 C C . ALA A 1 298 ? 62.32270 25.89708 74.87470 1.000 25.83684 329 ALA A C 1
ATOM 1756 O O . ALA A 1 298 ? 63.07465 26.02803 75.84251 1.000 25.39840 329 ALA A O 1
ATOM 1758 N N . SER A 1 299 ? 62.78449 25.72329 73.63419 1.000 25.15644 330 SER A N 1
ATOM 1759 C CA . SER A 1 299 ? 64.20854 25.63336 73.34302 1.000 25.23010 330 SER A CA 1
ATOM 1760 C C . SER A 1 299 ? 64.66885 26.84445 72.54548 1.000 29.50983 330 SER A C 1
ATOM 1761 O O . SER A 1 299 ? 64.00098 27.26675 71.59117 1.000 24.41802 330 SER A O 1
ATOM 1764 N N . TYR A 1 300 ? 65.83823 27.37332 72.91560 1.000 26.22264 331 TYR A N 1
ATOM 1765 C CA . TYR A 1 300 ? 66.51991 28.36101 72.09397 1.000 25.72853 331 TYR A CA 1
ATOM 1766 C C . TYR A 1 300 ? 68.01290 28.04995 72.04374 1.000 29.11111 331 TYR A C 1
ATOM 1767 O O . TYR A 1 300 ? 68.52837 27.19205 72.77478 1.000 26.06721 331 TYR A O 1
ATOM 1776 N N . SER A 1 301 ? 68.70256 28.76189 71.14333 1.000 26.35262 332 SER A N 1
ATOM 1777 C CA . SER A 1 301 ? 70.16092 28.74322 71.06196 1.000 27.74170 332 SER A CA 1
ATOM 1778 C C . SER A 1 301 ? 70.71985 30.01524 71.66051 1.000 26.68966 332 SER A C 1
ATOM 1779 O O . SER A 1 301 ? 70.33456 31.10307 71.21407 1.000 26.70691 332 SER A O 1
ATOM 1782 N N . PRO A 1 302 ? 71.63274 29.95174 72.62712 1.000 26.63410 333 PRO A N 1
ATOM 1783 C CA . PRO A 1 302 ? 72.39361 31.15354 72.98999 1.000 27.40115 333 PRO A CA 1
ATOM 1784 C C . PRO A 1 302 ? 73.24178 31.61308 71.81044 1.000 32.29449 333 PRO A C 1
ATOM 1785 O O . PRO A 1 302 ? 73.33937 30.93933 70.78022 1.000 29.96073 333 PRO A O 1
ATOM 1789 N N . ASP A 1 303 ? 73.86578 32.78757 71.96486 1.000 27.77063 334 ASP A N 1
ATOM 1790 C CA . ASP A 1 303 ? 74.68790 33.33335 70.88837 1.000 26.44071 334 ASP A CA 1
ATOM 1791 C C . ASP A 1 303 ? 76.08996 32.73125 70.84866 1.000 28.72389 334 ASP A C 1
ATOM 1792 O O . ASP A 1 303 ? 76.92318 33.17586 70.04763 1.000 29.79153 334 ASP A O 1
ATOM 1797 N N . LYS A 1 304 ? 76.36869 31.74266 71.69378 1.000 30.91244 335 LYS A N 1
ATOM 1798 C CA . LYS A 1 304 ? 77.62565 31.00844 71.65877 1.000 30.78118 335 LYS A CA 1
ATOM 1799 C C . LYS A 1 304 ? 77.36340 29.63416 72.25528 1.000 32.88516 335 LYS A C 1
ATOM 1800 O O . LYS A 1 304 ? 76.44526 29.46590 73.06134 1.000 30.41963 335 LYS A O 1
ATOM 1806 N N . GLN A 1 305 ? 78.15892 28.64905 71.84222 1.000 28.77806 336 GLN A N 1
ATOM 1807 C CA . GLN A 1 305 ? 77.95587 27.28330 72.30165 1.000 30.76355 336 GLN A CA 1
ATOM 1808 C C . GLN A 1 305 ? 79.26387 26.51322 72.21962 1.000 33.28960 336 GLN A C 1
ATOM 1809 O O . GLN A 1 305 ? 80.06749 26.72971 71.30652 1.000 32.11749 336 GLN A O 1
ATOM 1815 N N . LEU A 1 306 ? 79.48710 25.64536 73.20865 1.000 30.46853 337 LEU A N 1
ATOM 1816 C CA . LEU A 1 306 ? 80.60503 24.70834 73.16650 1.000 32.86891 337 LEU A CA 1
ATOM 1817 C C . LEU A 1 306 ? 80.38715 23.71214 72.02812 1.000 32.25439 337 LEU A C 1
ATOM 1818 O O . LEU A 1 306 ? 79.36098 23.01899 71.98555 1.000 31.16549 337 LEU A O 1
ATOM 1823 N N . THR A 1 307 ? 81.34689 23.64277 71.10390 1.000 28.96845 338 THR A N 1
ATOM 1824 C CA . THR A 1 307 ? 81.16516 22.88697 69.87415 1.000 34.18066 338 THR A CA 1
ATOM 1825 C C . THR A 1 307 ? 82.49012 22.26841 69.44674 1.000 31.98979 338 THR A C 1
ATOM 1826 O O . THR A 1 307 ? 83.56511 22.81938 69.70186 1.000 28.63533 338 THR A O 1
ATOM 1830 N N . GLU A 1 308 ? 82.40810 21.11871 68.78465 1.000 31.14926 339 GLU A N 1
ATOM 1831 C CA . GLU A 1 308 ? 83.57497 20.65451 68.05196 1.000 34.85354 339 GLU A CA 1
ATOM 1832 C C . GLU A 1 308 ? 83.86556 21.63720 66.91996 1.000 34.32246 339 GLU A C 1
ATOM 1833 O O . GLU A 1 308 ? 82.98768 22.39131 66.48429 1.000 29.70580 339 GLU A O 1
ATOM 1839 N N . THR A 1 309 ? 85.12618 21.67424 66.48260 1.000 34.47290 340 THR A N 1
ATOM 1840 C CA . THR A 1 309 ? 85.57034 22.71714 65.56755 1.000 35.64586 340 THR A CA 1
ATOM 1841 C C . THR A 1 309 ? 86.44974 22.13725 64.46794 1.000 35.24616 340 THR A C 1
ATOM 1842 O O . THR A 1 309 ? 87.01377 21.04845 64.59820 1.000 34.99456 340 THR A O 1
ATOM 1846 N N . VAL A 1 310 ? 86.55499 22.89601 63.37342 1.000 32.19542 341 VAL A N 1
ATOM 1847 C CA . VAL A 1 310 ? 87.54883 22.66673 62.33120 1.000 36.47770 341 VAL A CA 1
ATOM 1848 C C . VAL A 1 310 ? 88.42796 23.90059 62.21833 1.000 40.13895 341 VAL A C 1
ATOM 1849 O O . VAL A 1 310 ? 88.01490 25.01923 62.52879 1.000 40.92555 341 VAL A O 1
ATOM 1853 N N . ARG A 1 311 ? 89.64441 23.68138 61.72813 1.000 41.83201 342 ARG A N 1
ATOM 1854 C CA . ARG A 1 311 ? 90.62313 24.73010 61.48562 1.000 46.73923 342 ARG A CA 1
ATOM 1855 C C . ARG A 1 311 ? 90.90565 24.80326 59.99031 1.000 44.67659 342 ARG A C 1
ATOM 1856 O O . ARG A 1 311 ? 91.05895 23.77144 59.33154 1.000 42.58274 342 ARG A O 1
ATOM 1864 N N . VAL A 1 312 ? 90.96342 26.02134 59.45521 1.000 51.04094 343 VAL A N 1
ATOM 1865 C CA . VAL A 1 312 ? 91.21325 26.24650 58.03560 1.000 48.22394 343 VAL A CA 1
ATOM 1866 C C . VAL A 1 312 ? 92.05060 27.51058 57.87384 1.000 50.59014 343 VAL A C 1
ATOM 1867 O O . VAL A 1 312 ? 91.97783 28.43568 58.68883 1.000 53.97516 343 VAL A O 1
ATOM 1871 N N . LYS A 1 313 ? 92.87180 27.53326 56.82286 1.000 55.77206 344 LYS A N 1
ATOM 1872 C CA . LYS A 1 313 ? 93.66625 28.70079 56.46005 1.000 61.25976 344 LYS A CA 1
ATOM 1873 C C . LYS A 1 313 ? 92.93836 29.46037 55.35571 1.000 60.99281 344 LYS A C 1
ATOM 1874 O O . LYS A 1 313 ? 92.65802 28.89673 54.29202 1.000 62.40536 344 LYS A O 1
ATOM 1876 N N . THR A 1 314 ? 92.62551 30.72889 55.61225 1.000 65.75779 345 THR A N 1
ATOM 1877 C CA . THR A 1 314 ? 91.87565 31.55245 54.67919 1.000 68.84856 345 THR A CA 1
ATOM 1878 C C . THR A 1 314 ? 92.82449 32.38902 53.82138 1.000 76.07483 345 THR A C 1
ATOM 1879 O O . THR A 1 314 ? 94.03719 32.15716 53.78351 1.000 76.73221 345 THR A O 1
ATOM 1883 N N . ALA A 1 315 ? 92.26623 33.37592 53.12459 1.000 77.29543 346 ALA A N 1
ATOM 1884 C CA . ALA A 1 315 ? 93.03520 34.23450 52.22836 1.000 79.85277 346 ALA A CA 1
ATOM 1885 C C . ALA A 1 315 ? 94.10852 35.01617 52.97639 1.000 81.51007 346 ALA A C 1
ATOM 1886 O O . ALA A 1 315 ? 95.30014 34.81938 52.74442 1.000 84.48558 346 ALA A O 1
ATOM 1887 N N . GLN A 1 318 ? 95.94435 33.50805 57.55554 1.000 74.97923 349 GLN A N 1
ATOM 1888 C CA . GLN A 1 318 ? 95.47253 33.45011 58.93896 1.000 67.56238 349 GLN A CA 1
ATOM 1889 C C . GLN A 1 318 ? 94.61448 32.21969 59.19325 1.000 71.47111 349 GLN A C 1
ATOM 1890 O O . GLN A 1 318 ? 93.88729 31.76313 58.30561 1.000 67.21800 349 GLN A O 1
ATOM 1893 N N . ASP A 1 319 ? 94.70266 31.68603 60.41022 1.000 68.53875 350 ASP A N 1
ATOM 1894 C CA . ASP A 1 319 ? 93.85972 30.56828 60.80101 1.000 64.10316 350 ASP A CA 1
ATOM 1895 C C . ASP A 1 319 ? 92.46309 31.04971 61.17234 1.000 67.53444 350 ASP A C 1
ATOM 1896 O O . ASP A 1 319 ? 92.24792 32.20827 61.54017 1.000 70.16296 350 ASP A O 1
ATOM 1901 N N . LYS A 1 320 ? 91.51147 30.12552 61.08662 1.000 57.99678 351 LYS A N 1
ATOM 1902 C CA . LYS A 1 320 ? 90.09744 30.43888 61.24826 1.000 53.07934 351 LYS A CA 1
ATOM 1903 C C . LYS A 1 320 ? 89.39856 29.18528 61.75370 1.000 47.45075 351 LYS A C 1
ATOM 1904 O O . LYS A 1 320 ? 89.48786 28.13316 61.11544 1.000 49.92780 351 LYS A O 1
ATOM 1910 N N . GLU A 1 321 ? 88.74317 29.28035 62.90967 1.000 39.92785 352 GLU A N 1
ATOM 1911 C CA . GLU A 1 321 ? 88.02951 28.15275 63.49540 1.000 44.70899 352 GLU A CA 1
ATOM 1912 C C . GLU A 1 321 ? 86.53936 28.26451 63.21481 1.000 45.58273 352 GLU A C 1
ATOM 1913 O O . GLU A 1 321 ? 85.97112 29.36076 63.24549 1.000 48.58107 352 GLU A O 1
ATOM 1919 N N . MET A 1 322 ? 85.90904 27.11951 62.95661 1.000 36.72005 353 MET A N 1
ATOM 1920 C CA . MET A 1 322 ? 84.50389 27.06196 62.61017 1.000 34.62002 353 MET A CA 1
ATOM 1921 C C . MET A 1 322 ? 83.81402 25.98218 63.42712 1.000 35.91388 353 MET A C 1
ATOM 1922 O O . MET A 1 322 ? 84.39471 24.91849 63.67338 1.000 32.23536 353 MET A O 1
ATOM 1927 N N . PRO A 1 323 ? 82.58244 26.23070 63.86081 1.000 32.76389 354 PRO A N 1
ATOM 1928 C CA . PRO A 1 323 ? 81.79973 25.16421 64.48531 1.000 35.43063 354 PRO A CA 1
ATOM 1929 C C . PRO A 1 323 ? 81.45677 24.09496 63.46218 1.000 36.09725 354 PRO A C 1
ATOM 1930 O O . PRO A 1 323 ? 81.11078 24.39672 62.31470 1.000 31.93885 354 PRO A O 1
ATOM 1934 N N . VAL A 1 324 ? 81.57684 22.83651 63.88318 1.000 35.50264 355 VAL A N 1
ATOM 1935 C CA . VAL A 1 324 ? 81.00919 21.70696 63.15680 1.000 26.93913 355 VAL A CA 1
ATOM 1936 C C . VAL A 1 324 ? 80.14959 20.92143 64.12751 1.000 33.89321 355 VAL A C 1
ATOM 1937 O O . VAL A 1 324 ? 80.37553 20.94158 65.33974 1.000 31.09599 355 VAL A O 1
ATOM 1941 N N . LEU A 1 325 ? 79.15348 20.23248 63.58202 1.000 30.14956 356 LEU A N 1
ATOM 1942 C CA . LEU A 1 325 ? 78.38860 19.21546 64.29814 1.000 30.52380 356 LEU A CA 1
ATOM 1943 C C . LEU A 1 325 ? 78.53631 17.93006 63.49577 1.000 33.14276 356 LEU A C 1
ATOM 1944 O O . LEU A 1 325 ? 78.02167 17.83331 62.37655 1.000 34.23230 356 LEU A O 1
ATOM 1949 N N . SER A 1 326 ? 79.24163 16.95396 64.05590 1.000 32.17059 357 SER A N 1
ATOM 1950 C CA . SER A 1 326 ? 79.67831 15.78208 63.30951 1.000 32.47934 357 SER A CA 1
ATOM 1951 C C . SER A 1 326 ? 78.86149 14.55025 63.67074 1.000 34.12052 357 SER A C 1
ATOM 1952 O O . SER A 1 326 ? 78.58279 14.29619 64.84758 1.000 31.94889 357 SER A O 1
ATOM 1955 N N . THR A 1 327 ? 78.47960 13.79838 62.64490 1.000 34.54456 358 THR A N 1
ATOM 1956 C CA . THR A 1 327 ? 77.97094 12.44215 62.79307 1.000 34.98318 358 THR A CA 1
ATOM 1957 C C . THR A 1 327 ? 79.07483 11.48328 62.35279 1.000 38.39989 358 THR A C 1
ATOM 1958 O O . THR A 1 327 ? 79.70298 11.69317 61.30912 1.000 35.85222 358 THR A O 1
ATOM 1962 N N . ASN A 1 328 ? 79.31409 10.44454 63.15653 1.000 38.85981 359 ASN A N 1
ATOM 1963 C CA . ASN A 1 328 ? 80.51948 9.62521 63.05723 1.000 39.56417 359 ASN A CA 1
ATOM 1964 C C . ASN A 1 328 ? 81.74014 10.50669 63.30593 1.000 42.42706 359 ASN A C 1
ATOM 1965 O O . ASN A 1 328 ? 81.59720 11.65426 63.74371 1.000 40.11614 359 ASN A O 1
ATOM 1970 N N . ARG A 1 329 ? 82.94479 9.99449 63.06041 1.000 39.57018 360 ARG A N 1
ATOM 1971 C CA . ARG A 1 329 ? 84.15065 10.63827 63.57377 1.000 43.75215 360 ARG A CA 1
ATOM 1972 C C . ARG A 1 329 ? 85.14789 10.86948 62.45421 1.000 43.86837 360 ARG A C 1
ATOM 1973 O O . ARG A 1 329 ? 85.54122 9.92584 61.76210 1.000 39.77912 360 ARG A O 1
ATOM 1981 N N . PHE A 1 330 ? 85.55846 12.12004 62.28210 1.000 40.89324 361 PHE A N 1
ATOM 1982 C CA . PHE A 1 330 ? 86.71384 12.39174 61.44850 1.000 42.03665 361 PHE A CA 1
ATOM 1983 C C . PHE A 1 330 ? 87.98866 12.10030 62.23228 1.000 42.75018 361 PHE A C 1
ATOM 1984 O O . PHE A 1 330 ? 87.99040 12.03619 63.46537 1.000 40.74157 361 PHE A O 1
ATOM 1992 N N . GLU A 1 331 ? 89.07955 11.90917 61.50441 1.000 41.07888 362 GLU A N 1
ATOM 1993 C CA . GLU A 1 331 ? 90.36563 11.69862 62.15179 1.000 48.29795 362 GLU A CA 1
ATOM 1994 C C . GLU A 1 331 ? 90.87843 13.02949 62.68373 1.000 49.18693 362 GLU A C 1
ATOM 1995 O O . GLU A 1 331 ? 91.08085 13.96171 61.89652 1.000 46.53276 362 GLU A O 1
ATOM 2001 N N . PRO A 1 332 ? 91.08450 13.17099 63.98857 1.000 47.39113 363 PRO A N 1
ATOM 2002 C CA . PRO A 1 332 ? 91.48666 14.47400 64.51961 1.000 51.29852 363 PRO A CA 1
ATOM 2003 C C . PRO A 1 332 ? 92.91104 14.80254 64.11018 1.000 43.91612 363 PRO A C 1
ATOM 2004 O O . PRO A 1 332 ? 93.72881 13.91339 63.86849 1.000 46.06275 363 PRO A O 1
ATOM 2008 N N . ASN A 1 333 ? 93.18351 16.10232 63.98222 1.000 41.92673 364 ASN A N 1
ATOM 2009 C CA . ASN A 1 333 ? 94.51757 16.61992 63.68146 1.000 41.67620 364 ASN A CA 1
ATOM 2010 C C . ASN A 1 333 ? 95.03621 16.16749 62.31994 1.000 43.83076 364 ASN A C 1
ATOM 2011 O O . ASN A 1 333 ? 96.23809 16.24548 62.05981 1.000 49.57601 364 ASN A O 1
ATOM 2016 N N . LYS A 1 334 ? 94.15375 15.68784 61.44864 1.000 45.93195 365 LYS A N 1
ATOM 2017 C CA . LYS A 1 334 ? 94.51942 15.27193 60.10211 1.000 51.51847 365 LYS A CA 1
ATOM 2018 C C . LYS A 1 334 ? 94.09888 16.35311 59.11743 1.000 49.52577 365 LYS A C 1
ATOM 2019 O O . LYS A 1 334 ? 92.96044 16.82249 59.15954 1.000 48.32150 365 LYS A O 1
ATOM 2025 N N . ALA A 1 335 ? 95.01686 16.75094 58.23908 1.000 51.16759 366 ALA A N 1
ATOM 2026 C CA . ALA A 1 335 ? 94.69273 17.71063 57.18750 1.000 49.48823 366 ALA A CA 1
ATOM 2027 C C . ALA A 1 335 ? 93.97606 16.97967 56.05630 1.000 53.65113 366 ALA A C 1
ATOM 2028 O O . ALA A 1 335 ? 94.58880 16.19010 55.32911 1.000 57.25919 366 ALA A O 1
ATOM 2030 N N . TYR A 1 336 ? 92.67648 17.22743 55.91411 1.000 47.28483 367 TYR A N 1
ATOM 2031 C CA . TYR A 1 336 ? 91.90056 16.68337 54.80881 1.000 47.24625 367 TYR A CA 1
ATOM 2032 C C . TYR A 1 336 ? 91.85203 17.68359 53.66432 1.000 48.33151 367 TYR A C 1
ATOM 2033 O O . TYR A 1 336 ? 91.69636 18.88426 53.88956 1.000 52.70076 367 TYR A O 1
ATOM 2042 N N . ASP A 1 337 ? 91.95447 17.18302 52.43590 1.000 52.11234 368 ASP A N 1
ATOM 2043 C CA . ASP A 1 337 ? 91.54581 17.96728 51.27929 1.000 47.16259 368 ASP A CA 1
ATOM 2044 C C . ASP A 1 337 ? 90.02545 17.92943 51.15759 1.000 45.52552 368 ASP A C 1
ATOM 2045 O O . ASP A 1 337 ? 89.38631 16.93924 51.51722 1.000 46.31007 368 ASP A O 1
ATOM 2050 N N . TYR A 1 338 ? 89.43978 19.01182 50.64652 1.000 47.58715 369 TYR A N 1
ATOM 2051 C CA . TYR A 1 338 ? 88.00784 19.02214 50.36693 1.000 48.84591 369 TYR A CA 1
ATOM 2052 C C . TYR A 1 338 ? 87.73959 19.59528 48.97833 1.000 46.19735 369 TYR A C 1
ATOM 2053 O O . TYR A 1 338 ? 88.57067 20.29223 48.39507 1.000 42.81088 369 TYR A O 1
ATOM 2062 N N . ALA A 1 339 ? 86.56060 19.28166 48.44465 1.000 48.39042 370 ALA A N 1
ATOM 2063 C CA . ALA A 1 339 ? 86.18730 19.71323 47.10437 1.000 46.75872 370 ALA A CA 1
ATOM 2064 C C . ALA A 1 339 ? 84.71076 20.07662 47.06931 1.000 49.17389 370 ALA A C 1
ATOM 2065 O O . ALA A 1 339 ? 83.87341 19.34838 47.61104 1.000 49.36588 370 ALA A O 1
ATOM 2067 N N . TYR A 1 340 ? 84.39858 21.20033 46.42775 1.000 50.67543 371 TYR A N 1
ATOM 2068 C CA . TYR A 1 340 ? 83.01818 21.65310 46.30789 1.000 43.73622 371 TYR A CA 1
ATOM 2069 C C . TYR A 1 340 ? 82.25308 20.75970 45.33647 1.000 47.92032 371 TYR A C 1
ATOM 2070 O O . TYR A 1 340 ? 82.72811 20.47182 44.23382 1.000 50.96189 371 TYR A O 1
ATOM 2079 N N . ALA A 1 341 ? 81.06536 20.31465 45.74908 1.000 45.45618 372 ALA A N 1
ATOM 2080 C CA . ALA A 1 341 ? 80.23946 19.42005 44.945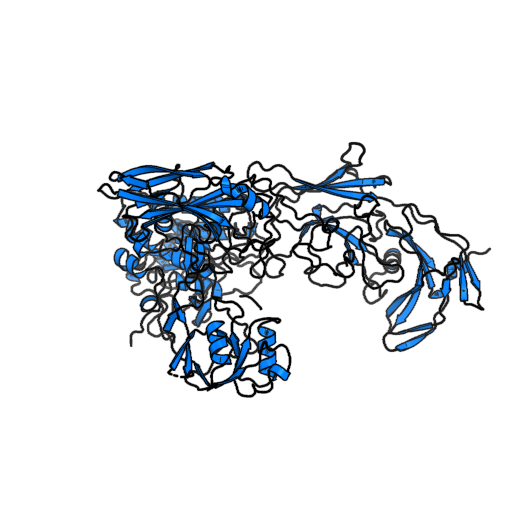99 1.000 48.58031 372 ALA A CA 1
ATOM 2081 C C . ALA A 1 341 ? 78.81846 19.95746 44.79980 1.000 51.07592 372 ALA A C 1
ATOM 2082 O O . ALA A 1 341 ? 77.86981 19.18268 44.64821 1.000 47.31635 372 ALA A O 1
ATOM 2084 N N . ASN A 1 342 ? 78.66192 21.27638 44.84691 1.000 48.51703 373 ASN A N 1
ATOM 2085 C CA . ASN A 1 342 ? 77.37090 21.96363 44.65013 1.000 48.16614 373 ASN A CA 1
ATOM 2086 C C . ASN A 1 342 ? 76.37572 21.38995 45.66403 1.000 45.79615 373 ASN A C 1
ATOM 2087 O O . ASN A 1 342 ? 76.71983 21.23845 46.84465 1.000 43.79098 373 ASN A O 1
ATOM 2092 N N . ARG A 1 343 ? 75.15269 21.07420 45.25136 1.000 47.35569 374 ARG A N 1
ATOM 2093 C CA . ARG A 1 343 ? 74.17592 20.44151 46.12459 1.000 46.51048 374 ARG A CA 1
ATOM 2094 C C . ARG A 1 343 ? 74.22759 18.92538 46.04387 1.000 44.44613 374 ARG A C 1
ATOM 2095 O O . ARG A 1 343 ? 73.41048 18.25324 46.68447 1.000 42.75557 374 ARG A O 1
ATOM 2103 N N . GLY A 1 344 ? 75.17369 18.37909 45.28570 1.000 50.14429 375 GLY A N 1
ATOM 2104 C CA . GLY A 1 344 ? 75.31523 16.93510 45.17650 1.000 56.29585 375 GLY A CA 1
ATOM 2105 C C . GLY A 1 344 ? 74.12571 16.24770 44.54182 1.000 63.91246 375 GLY A C 1
ATOM 2106 O O . GLY A 1 344 ? 73.77813 15.12550 44.92844 1.000 63.98945 375 GLY A O 1
ATOM 2107 N N . THR A 1 345 ? 73.49280 16.89686 43.57042 1.000 63.42955 376 THR A N 1
ATOM 2108 C CA . THR A 1 345 ? 72.28493 16.37270 42.95355 1.000 68.48760 376 THR A CA 1
ATOM 2109 C C . THR A 1 345 ? 72.55928 15.52604 41.71593 1.000 77.75277 376 THR A C 1
ATOM 2110 O O . THR A 1 345 ? 71.63732 14.86666 41.22409 1.000 78.25853 376 THR A O 1
ATOM 2114 N N . LYS A 1 346 ? 73.79021 15.52169 41.20346 1.000 81.69875 377 LYS A N 1
ATOM 2115 C CA . LYS A 1 346 ? 74.15677 14.67464 40.07411 1.000 88.25160 377 LYS A CA 1
ATOM 2116 C C . LYS A 1 346 ? 75.57496 14.15319 40.26947 1.000 87.72139 377 LYS A C 1
ATOM 2117 O O . LYS A 1 346 ? 76.31475 14.60627 41.14830 1.000 83.59710 377 LYS A O 1
ATOM 2122 N N . GLU A 1 347 ? 75.95116 13.18344 39.42973 1.000 86.63138 378 GLU A N 1
ATOM 2123 C CA . GLU A 1 347 ? 77.26527 12.56200 39.56269 1.000 83.04077 378 GLU A CA 1
ATOM 2124 C C . GLU A 1 347 ? 78.38068 13.52681 39.18569 1.000 80.07313 378 GLU A C 1
ATOM 2125 O O . GLU A 1 347 ? 79.44744 13.52087 39.81353 1.000 73.66890 378 GLU A O 1
ATOM 2131 N N . ASP A 1 348 ? 78.15696 14.35772 38.16037 1.000 75.01334 379 ASP A N 1
ATOM 2132 C CA . ASP A 1 348 ? 79.16688 15.33348 37.76150 1.000 71.81410 379 ASP A CA 1
ATOM 2133 C C . ASP A 1 348 ? 79.56910 16.23293 38.92442 1.000 69.72161 379 ASP A C 1
ATOM 2134 O O . ASP A 1 348 ? 80.70352 16.72701 38.96343 1.000 61.85274 379 ASP A O 1
ATOM 2135 N N . ASP A 1 349 ? 78.65926 16.44738 39.88012 1.000 66.33327 380 ASP A N 1
ATOM 2136 C CA . ASP A 1 349 ? 78.98341 17.24740 41.05665 1.000 59.77721 380 ASP A CA 1
ATOM 2137 C C . ASP A 1 349 ? 80.18678 16.68051 41.79960 1.000 61.45987 380 ASP A C 1
ATOM 2138 O O . ASP A 1 349 ? 81.07070 17.43042 42.23341 1.000 54.50423 380 ASP A O 1
ATOM 2143 N N . PHE A 1 350 ? 80.24386 15.35638 41.94652 1.000 55.58999 381 PHE A N 1
ATOM 2144 C CA . PHE A 1 350 ? 81.27681 14.69875 42.73636 1.000 58.43400 381 PHE A CA 1
ATOM 2145 C C . PHE A 1 350 ? 82.48242 14.27604 41.90776 1.000 59.28649 381 PHE A C 1
ATOM 2146 O O . PHE A 1 350 ? 83.16128 13.30233 42.26752 1.000 55.20082 381 PHE A O 1
ATOM 2154 N N . LYS A 1 351 ? 82.77521 14.97697 40.80969 1.000 62.66048 382 LYS A N 1
ATOM 2155 C CA . LYS A 1 351 ? 83.83371 14.51945 39.91511 1.000 65.20814 382 LYS A CA 1
ATOM 2156 C C . LYS A 1 351 ? 85.21661 14.58583 40.55528 1.000 66.26459 382 LYS A C 1
ATOM 2157 O O . LYS A 1 351 ? 86.11749 13.86004 40.12395 1.000 63.42051 382 LYS A O 1
ATOM 2160 N N . ASP A 1 352 ? 85.40726 15.41253 41.58558 1.000 64.81528 383 ASP A N 1
ATOM 2161 C CA . ASP A 1 352 ? 86.73778 15.63914 42.13796 1.000 57.95872 383 ASP A CA 1
ATOM 2162 C C . ASP A 1 352 ? 86.81138 15.37454 43.63824 1.000 60.58094 383 ASP A C 1
ATOM 2163 O O . ASP A 1 352 ? 87.75990 15.82141 44.29096 1.000 56.91311 383 ASP A O 1
ATOM 2168 N N . VAL A 1 353 ? 85.84309 14.64543 44.20608 1.000 60.17161 384 VAL A N 1
ATOM 2169 C CA . VAL A 1 353 ? 85.83617 14.42204 45.64936 1.000 59.10717 384 VAL A CA 1
ATOM 2170 C C . VAL A 1 353 ? 86.57743 13.15898 46.05947 1.000 55.61019 384 VAL A C 1
ATOM 2171 O O . VAL A 1 353 ? 86.71259 12.90526 47.26287 1.000 55.36831 384 VAL A O 1
ATOM 2175 N N . LYS A 1 354 ? 87.07314 12.36455 45.10986 1.000 57.35257 385 LYS A N 1
ATOM 2176 C CA . LYS A 1 354 ? 87.67121 11.08402 45.46976 1.000 56.57806 385 LYS A CA 1
ATOM 2177 C C . LYS A 1 354 ? 88.84924 11.28472 46.41778 1.000 57.47966 385 LYS A C 1
ATOM 2178 O O . LYS A 1 354 ? 89.76744 12.05929 46.13404 1.000 56.74375 385 LYS A O 1
ATOM 2181 N N . GLY A 1 355 ? 88.81219 10.58866 47.55479 1.000 50.51509 386 GLY A N 1
ATOM 2182 C CA . GLY A 1 355 ? 89.84577 10.73247 48.56095 1.000 53.19808 386 GLY A CA 1
ATOM 2183 C C . GLY A 1 355 ? 89.78989 12.01825 49.35667 1.000 53.67130 386 GLY A C 1
ATOM 2184 O O . GLY A 1 355 ? 90.68486 12.26956 50.16949 1.000 53.60676 386 GLY A O 1
ATOM 2185 N N . LYS A 1 356 ? 88.77518 12.84500 49.14849 1.000 48.93629 387 LYS A N 1
ATOM 2186 C CA . LYS A 1 356 ? 88.65417 14.12648 49.82597 1.000 45.31739 387 LYS A CA 1
ATOM 2187 C C . LYS A 1 356 ? 87.32250 14.18704 50.56472 1.000 49.03598 387 LYS A C 1
ATOM 2188 O O . LYS A 1 356 ? 86.48747 13.28620 50.47238 1.000 47.75864 387 LYS A O 1
ATOM 2194 N N . ILE A 1 357 ? 87.13358 15.26744 51.30992 1.000 43.02656 388 ILE A N 1
ATOM 2195 C CA . ILE A 1 357 ? 85.83229 15.56529 51.88619 1.000 46.73623 388 ILE A CA 1
ATOM 2196 C C . ILE A 1 357 ? 85.00681 16.30176 50.84248 1.000 44.07241 388 ILE A C 1
ATOM 2197 O O . ILE A 1 357 ? 85.49192 17.23639 50.19524 1.000 48.25220 388 ILE A O 1
ATOM 2202 N N . ALA A 1 358 ? 83.76476 15.87047 50.66214 1.000 43.26770 389 ALA A N 1
ATOM 2203 C CA . ALA A 1 358 ? 82.84638 16.55729 49.76681 1.000 45.37389 389 ALA A CA 1
ATOM 2204 C C . ALA A 1 358 ? 82.17220 17.69964 50.51357 1.000 41.24471 389 ALA A C 1
ATOM 2205 O O . ALA A 1 358 ? 81.48408 17.47011 51.51369 1.000 39.78109 389 ALA A O 1
ATOM 2207 N N . LEU A 1 359 ? 82.37413 18.92331 50.03080 1.000 41.18170 390 LEU A N 1
ATOM 2208 C CA . LEU A 1 359 ? 81.66351 20.09485 50.52563 1.000 41.15840 390 LEU A CA 1
ATOM 2209 C C . LEU A 1 359 ? 80.37477 20.25054 49.72425 1.000 44.21500 390 LEU A C 1
ATOM 2210 O O . LEU A 1 359 ? 80.42021 20.43659 48.50172 1.000 47.46524 390 LEU A O 1
ATOM 2215 N N . ILE A 1 360 ? 79.22944 20.16229 50.40176 1.000 39.37825 391 ILE A N 1
ATOM 2216 C CA . ILE A 1 360 ? 77.93316 20.05594 49.73363 1.000 41.40126 391 ILE A CA 1
ATOM 2217 C C . ILE A 1 360 ? 76.95699 21.04847 50.34444 1.000 43.04153 391 ILE A C 1
ATOM 2218 O O . ILE A 1 360 ? 76.76747 21.07145 51.56633 1.000 43.75803 391 ILE A O 1
ATOM 2223 N N . GLU A 1 361 ? 76.30869 21.83980 49.49805 1.000 41.29654 392 GLU A N 1
ATOM 2224 C CA . GLU A 1 361 ? 75.30401 22.77008 49.98454 1.000 39.10394 392 GLU A CA 1
ATOM 2225 C C . GLU A 1 361 ? 74.00156 22.04078 50.27946 1.000 43.69429 392 GLU A C 1
ATOM 2226 O O . GLU A 1 361 ? 73.57478 21.16580 49.52193 1.000 41.04556 392 GLU A O 1
ATOM 2232 N N . ARG A 1 362 ? 73.38384 22.39877 51.40168 1.000 42.51404 393 ARG A N 1
ATOM 2233 C CA . ARG A 1 362 ? 72.05161 21.91394 51.72462 1.000 41.88340 393 ARG A CA 1
ATOM 2234 C C . ARG A 1 362 ? 71.06276 22.30013 50.62907 1.000 41.09600 393 ARG A C 1
ATOM 2235 O O . ARG A 1 362 ? 71.17868 23.35901 50.00554 1.000 43.57685 393 ARG A O 1
ATOM 2243 N N . GLY A 1 363 ? 70.08746 21.42184 50.38844 1.000 44.30919 394 GLY A N 1
ATOM 2244 C CA . GLY A 1 363 ? 68.99090 21.73450 49.48590 1.000 46.89155 394 GLY A CA 1
ATOM 2245 C C . GLY A 1 363 ? 68.67333 20.69614 48.42416 1.000 50.49126 394 GLY A C 1
ATOM 2246 O O . GLY A 1 363 ? 69.52488 19.86887 48.07488 1.000 45.68098 394 GLY A O 1
ATOM 2247 N N . ASP A 1 364 ? 67.43431 20.74358 47.91450 1.000 49.04690 395 ASP A N 1
ATOM 2248 C CA . ASP A 1 364 ? 66.94469 19.94553 46.78738 1.000 55.89647 395 ASP A CA 1
ATOM 2249 C C . ASP A 1 364 ? 66.66095 18.49450 47.16232 1.000 52.71337 395 ASP A C 1
ATOM 2250 O O . ASP A 1 364 ? 65.56924 17.98688 46.89309 1.000 53.54492 395 ASP A O 1
ATOM 2255 N N . ILE A 1 365 ? 67.62834 17.81476 47.77412 1.000 49.62785 396 ILE A N 1
ATOM 2256 C CA . ILE A 1 365 ? 67.51411 16.39819 48.08953 1.000 48.75028 396 ILE A CA 1
ATOM 2257 C C . ILE A 1 365 ? 67.85647 16.18773 49.55888 1.000 48.47893 396 ILE A C 1
ATOM 2258 O O . ILE A 1 365 ? 68.37501 17.07736 50.23574 1.000 45.32785 396 ILE A O 1
ATOM 2263 N N . ASP A 1 366 ? 67.57794 14.97784 50.03714 1.000 43.25924 397 ASP A N 1
ATOM 2264 C CA . ASP A 1 366 ? 67.82099 14.62973 51.42877 1.000 43.74447 397 ASP A CA 1
ATOM 2265 C C . ASP A 1 366 ? 69.31109 14.65897 51.74932 1.000 41.26968 397 ASP A C 1
ATOM 2266 O O . ASP A 1 366 ? 70.16441 14.52422 50.87157 1.000 44.34501 397 ASP A O 1
ATOM 2271 N N . PHE A 1 367 ? 69.61298 14.83849 53.03903 1.000 40.56135 398 PHE A N 1
ATOM 2272 C CA . PHE A 1 367 ? 70.99232 14.72067 53.50632 1.000 41.20943 398 PHE A CA 1
ATOM 2273 C C . PHE A 1 367 ? 71.56190 13.34635 53.18594 1.000 41.89430 398 PHE A C 1
ATOM 2274 O O . PHE A 1 367 ? 72.68215 13.22867 52.67328 1.000 41.26246 398 PHE A O 1
ATOM 2282 N N . LYS A 1 368 ? 70.80615 12.28923 53.50859 1.000 40.46073 399 LYS A N 1
ATOM 2283 C CA . LYS A 1 368 ? 71.30450 10.93346 53.30341 1.000 42.39909 399 LYS A CA 1
ATOM 2284 C C . LYS A 1 368 ? 71.61529 10.66432 51.83830 1.000 41.08443 399 LYS A C 1
ATOM 2285 O O . LYS A 1 368 ? 72.55811 9.92326 51.53676 1.000 46.68656 399 LYS A O 1
ATOM 2291 N N . ASP A 1 369 ? 70.84476 11.25826 50.92035 1.000 40.87856 400 ASP A N 1
ATOM 2292 C CA . ASP A 1 369 ? 71.13381 11.11639 49.49449 1.000 47.35984 400 ASP A CA 1
ATOM 2293 C C . ASP A 1 369 ? 72.44159 11.80964 49.12274 1.000 45.46737 400 ASP A C 1
ATOM 2294 O O . ASP A 1 369 ? 73.27131 11.23967 48.40393 1.000 49.42047 400 ASP A O 1
ATOM 2299 N N . LYS A 1 370 ? 72.63554 13.05179 49.58837 1.000 47.28982 401 LYS A N 1
ATOM 2300 C CA . LYS A 1 370 ? 73.90117 13.74938 49.35883 1.000 45.46344 401 LYS A CA 1
ATOM 2301 C C . LYS A 1 370 ? 75.07855 12.92675 49.86176 1.000 44.64142 401 LYS A C 1
ATOM 2302 O O . LYS A 1 370 ? 76.10065 12.79675 49.17707 1.000 47.90866 401 LYS A O 1
ATOM 2308 N N . ILE A 1 371 ? 74.94510 12.35927 51.06211 1.000 41.30161 402 ILE A N 1
ATOM 2309 C CA . ILE A 1 371 ? 76.04581 11.62828 51.68167 1.000 44.50163 402 ILE A CA 1
ATOM 2310 C C . ILE A 1 371 ? 76.30477 10.31666 50.95069 1.000 44.25611 402 ILE A C 1
ATOM 2311 O O . ILE A 1 371 ? 77.45975 9.94657 50.70078 1.000 47.12624 402 ILE A O 1
ATOM 2316 N N . ALA A 1 372 ? 75.23929 9.59331 50.59636 1.000 42.07000 403 ALA A N 1
ATOM 2317 C CA . ALA A 1 372 ? 75.40469 8.33287 49.87375 1.000 50.01899 403 ALA A CA 1
ATOM 2318 C C . ALA A 1 372 ? 76.13233 8.54082 48.55167 1.000 50.20116 403 ALA A C 1
ATOM 2319 O O . ALA A 1 372 ? 77.03209 7.76787 48.19935 1.000 45.77649 403 ALA A O 1
ATOM 2321 N N . LYS A 1 373 ? 75.76339 9.58477 47.80606 1.000 48.85077 404 LYS A N 1
ATOM 2322 C CA . LYS A 1 373 ? 76.40048 9.81686 46.51369 1.000 51.13336 404 LYS A CA 1
ATOM 2323 C C . LYS A 1 373 ? 77.86471 10.21112 46.67656 1.000 49.61051 404 LYS A C 1
ATOM 2324 O O . LYS A 1 373 ? 78.70758 9.82860 45.85873 1.000 48.10825 404 LYS A O 1
ATOM 2330 N N . ALA A 1 374 ? 78.18720 10.98635 47.71678 1.000 50.37782 405 ALA A N 1
ATOM 2331 C CA . ALA A 1 374 ? 79.58366 11.31927 47.97429 1.000 50.47094 405 ALA A CA 1
ATOM 2332 C C . ALA A 1 374 ? 80.38544 10.06619 48.29444 1.000 43.42080 405 ALA A C 1
ATOM 2333 O O . ALA A 1 374 ? 81.50815 9.89373 47.80524 1.000 46.09879 405 ALA A O 1
ATOM 2335 N N . LYS A 1 375 ? 79.81723 9.17509 49.11145 1.000 46.54330 406 LYS A N 1
ATOM 2336 C CA . LYS A 1 375 ? 80.47728 7.90663 49.40247 1.000 48.20435 406 LYS A CA 1
ATOM 2337 C C . LYS A 1 375 ? 80.69527 7.10025 48.12811 1.000 50.63669 406 LYS A C 1
ATOM 2338 O O . LYS A 1 375 ? 81.74342 6.46795 47.95393 1.000 52.32880 406 LYS A O 1
ATOM 2344 N N . LYS A 1 376 ? 79.72151 7.13109 47.21401 1.000 53.44058 407 LYS A N 1
ATOM 2345 C CA . LYS A 1 376 ? 79.85224 6.39241 45.96220 1.000 55.28452 407 LYS A CA 1
ATOM 2346 C C . LYS A 1 376 ? 81.01920 6.91196 45.13447 1.000 51.27175 407 LYS A C 1
ATOM 2347 O O . LYS A 1 376 ? 81.71582 6.13563 44.47290 1.000 51.47607 407 LYS A O 1
ATOM 2349 N N . ALA A 1 377 ? 81.25535 8.21857 45.16635 1.000 51.29813 408 ALA A N 1
ATOM 2350 C CA . ALA A 1 377 ? 82.32274 8.82864 44.38596 1.000 51.84833 408 ALA A CA 1
ATOM 2351 C C . ALA A 1 377 ? 83.68483 8.76557 45.07497 1.000 54.13469 408 ALA A C 1
ATOM 2352 O O . ALA A 1 377 ? 84.64389 9.36100 44.57080 1.000 56.28917 408 ALA A O 1
ATOM 2354 N N . GLY A 1 378 ? 83.79731 8.06294 46.19934 1.000 51.96937 409 GLY A N 1
ATOM 2355 C CA . GLY A 1 378 ? 85.07860 7.86324 46.84482 1.000 51.88841 409 GLY A CA 1
ATOM 2356 C C . GLY A 1 378 ? 85.44949 8.87645 47.90394 1.000 52.08136 409 GLY A C 1
ATOM 2357 O O . GLY A 1 378 ? 86.58532 8.84421 48.39121 1.000 54.86080 409 GLY A O 1
ATOM 2358 N N . ALA A 1 379 ? 84.53889 9.77179 48.27766 1.000 52.84027 410 ALA A N 1
ATOM 2359 C CA . ALA A 1 379 ? 84.84005 10.74333 49.32048 1.000 49.45521 410 ALA A CA 1
ATOM 2360 C C . ALA A 1 379 ? 85.08231 10.04183 50.65180 1.000 45.28623 410 ALA A C 1
ATOM 2361 O O . ALA A 1 379 ? 84.48347 9.00563 50.95469 1.000 45.67932 410 ALA A O 1
ATOM 2363 N N . VAL A 1 380 ? 85.98126 10.61819 51.45846 1.000 43.66138 411 VAL A N 1
ATOM 2364 C CA . VAL A 1 380 ? 86.25323 10.07446 52.78515 1.000 44.90812 411 VAL A CA 1
ATOM 2365 C C . VAL A 1 380 ? 85.39376 10.72230 53.86261 1.000 47.68423 411 VAL A C 1
ATOM 2366 O O . VAL A 1 380 ? 85.45271 10.30107 55.02531 1.000 41.70903 411 VAL A O 1
ATOM 2370 N N . GLY A 1 381 ? 84.59248 11.72048 53.51232 1.000 40.41655 412 GLY A N 1
ATOM 2371 C CA . GLY A 1 381 ? 83.79438 12.43425 54.49301 1.000 40.30740 412 GLY A CA 1
ATOM 2372 C C . GLY A 1 381 ? 83.01371 13.52318 53.79343 1.000 44.56380 412 GLY A C 1
ATOM 2373 O O . GLY A 1 381 ? 83.20369 13.78837 52.59981 1.000 43.88960 412 GLY A O 1
ATOM 2374 N N . VAL A 1 382 ? 82.12242 14.15655 54.55538 1.000 38.93718 413 VAL A N 1
ATOM 2375 C CA . VAL A 1 382 ? 81.17912 15.11935 53.99756 1.000 39.92251 413 VAL A CA 1
ATOM 2376 C C . VAL A 1 382 ? 81.07568 16.33346 54.91399 1.000 37.04099 413 VAL A C 1
ATOM 2377 O O . VAL A 1 382 ? 80.94621 16.18963 56.13458 1.000 35.42815 413 VAL A O 1
ATOM 2381 N N . LEU A 1 383 ? 81.12629 17.52479 54.31945 1.000 35.02251 414 LEU A N 1
ATOM 2382 C CA . LEU A 1 383 ? 80.72922 18.77371 54.96126 1.000 39.83829 414 LEU A CA 1
ATOM 2383 C C . LEU A 1 383 ? 79.49762 19.29869 54.23834 1.000 34.51916 414 LEU A C 1
ATOM 2384 O O . LEU A 1 383 ? 79.54638 19.53902 53.02556 1.000 42.00181 414 LEU A O 1
ATOM 2389 N N . ILE A 1 384 ? 78.39865 19.46516 54.96755 1.000 33.56797 415 ILE A N 1
ATOM 2390 C CA . ILE A 1 384 ? 77.15763 19.99344 54.40849 1.000 34.53317 415 ILE A CA 1
ATOM 2391 C C . ILE A 1 384 ? 76.91989 21.35986 55.02647 1.000 39.59403 415 ILE A C 1
ATOM 2392 O O . ILE A 1 384 ? 76.85908 21.48319 56.25591 1.000 34.38358 415 ILE A O 1
ATOM 2397 N N . TYR A 1 385 ? 76.79395 22.38961 54.19309 1.000 34.48809 416 TYR A N 1
ATOM 2398 C CA . TYR A 1 385 ? 76.59725 23.72709 54.73369 1.000 36.37299 416 TYR A CA 1
ATOM 2399 C C . TYR A 1 385 ? 75.19055 24.23971 54.45159 1.000 39.94560 416 TYR A C 1
ATOM 2400 O O . TYR A 1 385 ? 74.58186 23.93909 53.42108 1.000 38.13246 416 TYR A O 1
ATOM 2409 N N . ASP A 1 386 ? 74.68386 25.01079 55.41015 1.000 40.94993 417 ASP A N 1
ATOM 2410 C CA . ASP A 1 386 ? 73.29460 25.44100 55.41471 1.000 35.03171 417 ASP A CA 1
ATOM 2411 C C . ASP A 1 386 ? 72.97791 26.28943 54.18919 1.000 42.43613 417 ASP A C 1
ATOM 2412 O O . ASP A 1 386 ? 73.83480 26.99598 53.65669 1.000 37.27651 417 ASP A O 1
ATOM 2417 N N . ASN A 1 387 ? 71.72646 26.21111 53.74084 1.000 41.51694 418 ASN A N 1
ATOM 2418 C CA . ASN A 1 387 ? 71.20436 27.12741 52.73871 1.000 44.61868 418 ASN A CA 1
ATOM 2419 C C . ASN A 1 387 ? 70.37482 28.23792 53.36605 1.000 42.39335 418 ASN A C 1
ATOM 2420 O O . ASN A 1 387 ? 69.73587 29.00459 52.64469 1.000 45.85800 418 ASN A O 1
ATOM 2425 N N . GLN A 1 388 ? 70.37076 28.32920 54.69241 1.000 40.18836 419 GLN A N 1
ATOM 2426 C CA . GLN A 1 388 ? 69.72129 29.39898 55.43655 1.000 42.24937 419 GLN A CA 1
ATOM 2427 C C . GLN A 1 388 ? 70.77339 30.29923 56.06651 1.000 39.51311 419 GLN A C 1
ATOM 2428 O O . GLN A 1 388 ? 71.81216 29.81924 56.53322 1.000 41.19190 419 GLN A O 1
ATOM 2434 N N . ASP A 1 389 ? 70.49040 31.59805 56.10763 1.000 39.39808 420 ASP A N 1
ATOM 2435 C CA . ASP A 1 389 ? 71.27905 32.51651 56.91319 1.000 39.38469 420 ASP A CA 1
ATOM 2436 C C . ASP A 1 389 ? 70.87631 32.38549 58.37635 1.000 39.93557 420 ASP A C 1
ATOM 2437 O O . ASP A 1 389 ? 69.69681 32.19501 58.69470 1.000 39.58454 420 ASP A O 1
ATOM 2442 N N . LYS A 1 390 ? 71.86763 32.48222 59.26376 1.000 36.81693 421 LYS A N 1
ATOM 2443 C CA . LYS A 1 390 ? 71.63845 32.43920 60.70940 1.000 35.61832 421 LYS A CA 1
ATOM 2444 C C . LYS A 1 390 ? 70.86148 31.18681 61.10150 1.000 35.61305 421 LYS A C 1
ATOM 2445 O O . LYS A 1 390 ? 69.92181 31.23074 61.90406 1.000 37.36435 421 LYS A O 1
ATOM 2451 N N . GLY A 1 391 ? 71.24069 30.05911 60.50938 1.000 32.93374 422 GLY A N 1
ATOM 2452 C CA . GLY A 1 391 ? 70.58374 28.80306 60.78668 1.000 31.66113 422 GLY A CA 1
ATOM 2453 C C . GLY A 1 391 ? 71.12990 28.12850 62.03069 1.000 35.98442 422 GLY A C 1
ATOM 2454 O O . GLY A 1 391 ? 71.91202 28.68696 62.80425 1.000 32.70452 422 GLY A O 1
ATOM 2455 N N . PHE A 1 392 ? 70.68558 26.88889 62.22121 1.000 30.37533 423 PHE A N 1
ATOM 2456 C CA . PHE A 1 392 ? 71.04028 26.03455 63.34001 1.000 33.01245 423 PHE A CA 1
ATOM 2457 C C . PHE A 1 392 ? 71.77043 24.80469 62.82672 1.000 31.32716 423 PHE A C 1
ATOM 2458 O O . PHE A 1 392 ? 71.47168 24.32473 61.73255 1.000 31.97874 423 PHE A O 1
ATOM 2466 N N . PRO A 1 393 ? 72.71169 24.25819 63.59325 1.000 32.61810 424 PRO A N 1
ATOM 2467 C CA . PRO A 1 393 ? 73.28013 22.95877 63.21948 1.000 30.73811 424 PRO A CA 1
ATOM 2468 C C . PRO A 1 393 ? 72.18633 21.90323 63.19026 1.000 34.22342 424 PRO A C 1
ATOM 2469 O O . PRO A 1 393 ? 71.27907 21.89586 64.02493 1.000 34.36464 424 PRO A O 1
ATOM 2473 N N . ILE A 1 394 ? 72.26542 21.02007 62.20263 1.000 35.22297 425 ILE A N 1
ATOM 2474 C CA . ILE A 1 394 ? 71.33649 19.91004 62.06253 1.000 37.98369 425 ILE A CA 1
ATOM 2475 C C . ILE A 1 394 ? 72.13959 18.62279 62.13962 1.000 35.77822 425 ILE A C 1
ATOM 2476 O O . ILE A 1 394 ? 73.12958 18.46093 61.41920 1.000 34.47388 425 ILE A O 1
ATOM 2481 N N . GLU A 1 395 ? 71.73574 17.72746 63.03317 1.000 31.09467 426 GLU A N 1
ATOM 2482 C CA . GLU A 1 395 ? 72.43443 16.45739 63.16754 1.000 32.73004 426 GLU A CA 1
ATOM 2483 C C . GLU A 1 395 ? 72.22327 15.62221 61.91721 1.000 36.92796 426 GLU A C 1
ATOM 2484 O O . GLU A 1 395 ? 71.08829 15.26298 61.58941 1.000 34.83453 426 GLU A O 1
ATOM 2490 N N . LEU A 1 396 ? 73.30885 15.32173 61.22122 1.000 31.25636 427 LEU A N 1
ATOM 2491 C CA . LEU A 1 396 ? 73.21548 14.63737 59.94994 1.000 33.59060 427 LEU A CA 1
ATOM 2492 C C . LEU A 1 396 ? 72.99986 13.14091 60.16735 1.000 34.66723 427 LEU A C 1
ATOM 2493 O O . LEU A 1 396 ? 73.38969 12.59062 61.20197 1.000 35.89371 427 LEU A O 1
ATOM 2498 N N . PRO A 1 397 ? 72.35219 12.47048 59.22385 1.000 35.16536 428 PRO A N 1
ATOM 2499 C CA . PRO A 1 397 ? 72.12026 11.03235 59.37943 1.000 32.14722 428 PRO A CA 1
ATOM 2500 C C . PRO A 1 397 ? 73.41752 10.24528 59.28909 1.000 38.29763 428 PRO A C 1
ATOM 2501 O O . PRO A 1 397 ? 74.37572 10.64530 58.62215 1.000 37.89010 428 PRO A O 1
ATOM 2505 N N . ASN A 1 398 ? 73.43848 9.10837 59.97509 1.000 39.26858 429 ASN A N 1
ATOM 2506 C CA . ASN A 1 398 ? 74.54487 8.16359 59.87018 1.000 39.51443 429 ASN A CA 1
ATOM 2507 C C . ASN A 1 398 ? 74.30295 7.27414 58.65875 1.000 43.17983 429 ASN A C 1
ATOM 2508 O O . ASN A 1 398 ? 73.41385 6.42108 58.68239 1.000 40.50569 429 ASN A O 1
ATOM 2513 N N . VAL A 1 399 ? 75.08505 7.46913 57.60009 1.000 38.71697 430 VAL A N 1
ATOM 2514 C CA . VAL A 1 399 ? 74.95212 6.69502 56.37271 1.000 43.16278 430 VAL A CA 1
ATOM 2515 C C . VAL A 1 399 ? 76.18282 5.80279 56.26936 1.000 43.53398 430 VAL A C 1
ATOM 2516 O O . VAL A 1 399 ? 77.22859 6.22268 55.76161 1.000 43.45850 430 VAL A O 1
ATOM 2520 N N . ASP A 1 400 ? 76.05970 4.56630 56.75546 1.000 45.57722 431 ASP A N 1
ATOM 2521 C CA . ASP A 1 400 ? 77.12527 3.56577 56.66156 1.000 43.07998 431 ASP A CA 1
ATOM 2522 C C . ASP A 1 400 ? 78.45707 4.09233 57.20164 1.000 44.49035 431 ASP A C 1
ATOM 2523 O O . ASP A 1 400 ? 79.51944 3.88718 56.60411 1.000 42.76519 431 ASP A O 1
ATOM 2528 N N . GLN A 1 401 ? 78.39470 4.77667 58.34851 1.000 44.48602 432 GLN A N 1
ATOM 2529 C CA . GLN A 1 401 ? 79.54298 5.26684 59.11635 1.000 46.81969 432 GLN A CA 1
ATOM 2530 C C . GLN A 1 401 ? 80.29159 6.40649 58.43328 1.000 42.67855 432 GLN A C 1
ATOM 2531 O O . GLN A 1 401 ? 81.36493 6.80091 58.90623 1.000 44.26673 432 GLN A O 1
ATOM 2537 N N . MET A 1 402 ? 79.76437 6.94200 57.34226 1.000 38.81780 433 MET A N 1
ATOM 2538 C CA . MET A 1 402 ? 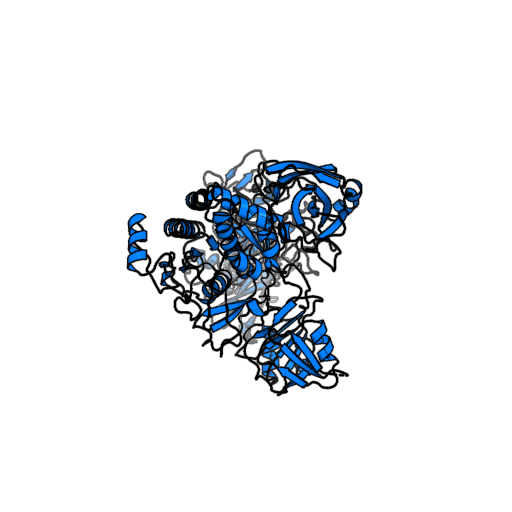80.40739 8.05466 56.65955 1.000 45.14052 433 MET A CA 1
ATOM 2539 C C . MET A 1 402 ? 80.54217 9.25134 57.60093 1.000 42.50223 433 MET A C 1
ATOM 2540 O O . MET A 1 402 ? 79.54319 9.67647 58.19812 1.000 41.68467 433 MET A O 1
ATOM 2545 N N . PRO A 1 403 ? 81.74318 9.81012 57.77723 1.000 40.34573 434 PRO A N 1
ATOM 2546 C CA . PRO A 1 403 ? 81.85585 11.04820 58.55790 1.000 39.18138 434 PRO A CA 1
ATOM 2547 C C . PRO A 1 403 ? 81.12523 12.17267 57.84197 1.000 37.72471 434 PRO A C 1
ATOM 2548 O O . PRO A 1 403 ? 81.34158 12.41325 56.65092 1.000 39.92668 434 PRO A O 1
ATOM 2552 N N . ALA A 1 404 ? 80.22919 12.83729 58.56579 1.000 36.73555 435 ALA A N 1
ATOM 2553 C CA . ALA A 1 404 ? 79.40225 13.88956 57.98952 1.000 34.81488 435 ALA A CA 1
ATOM 2554 C C . ALA A 1 404 ? 79.22424 14.97649 59.03374 1.000 36.18581 435 ALA A C 1
ATOM 2555 O O . ALA A 1 404 ? 78.72834 14.70557 60.13147 1.000 37.49761 435 ALA A O 1
ATOM 2557 N N . ALA A 1 405 ? 79.61202 16.19648 58.68675 1.000 32.99576 436 ALA A N 1
ATOM 2558 C CA . ALA A 1 405 ? 79.53700 17.33036 59.59241 1.000 32.37179 436 ALA A CA 1
ATOM 2559 C C . ALA A 1 405 ? 78.71096 18.44062 58.96168 1.000 37.21807 436 ALA A C 1
ATOM 2560 O O . ALA A 1 405 ? 78.79625 18.68445 57.75442 1.000 33.63384 436 ALA A O 1
ATOM 2562 N N . PHE A 1 406 ? 77.92070 19.10925 59.79114 1.000 33.81855 437 PHE A N 1
ATOM 2563 C CA . PHE A 1 406 ? 77.08383 20.22911 59.37850 1.000 32.75344 437 PHE A CA 1
ATOM 2564 C C . PHE A 1 406 ? 77.74923 21.53677 59.78594 1.000 34.77118 437 PHE A C 1
ATOM 2565 O O . PHE A 1 406 ? 78.17672 21.68116 60.93881 1.000 31.74574 437 PHE A O 1
ATOM 2573 N N . ILE A 1 407 ? 77.81793 22.49331 58.85173 1.000 30.69927 438 ILE A N 1
ATOM 2574 C CA . ILE A 1 407 ? 78.35532 23.81834 59.14246 1.000 38.48168 438 ILE A CA 1
ATOM 2575 C C . ILE A 1 407 ? 77.38954 24.88897 58.64174 1.000 33.39123 438 ILE A C 1
ATOM 2576 O O . ILE A 1 407 ? 76.47488 24.62572 57.85386 1.000 34.82382 438 ILE A O 1
ATOM 2581 N N . SER A 1 408 ? 77.60527 26.11248 59.12391 1.000 33.19157 439 SER A N 1
ATOM 2582 C CA . SER A 1 408 ? 76.72120 27.21964 58.79510 1.000 37.47061 439 SER A CA 1
ATOM 2583 C C . SER A 1 408 ? 76.90111 27.65192 57.33966 1.000 38.72585 439 SER A C 1
ATOM 2584 O O . SER A 1 408 ? 77.88838 27.32182 56.67585 1.000 36.02721 439 SER A O 1
ATOM 2587 N N . ARG A 1 409 ? 75.92563 28.41455 56.84674 1.000 36.76750 440 ARG A N 1
ATOM 2588 C CA . ARG A 1 409 ? 76.02568 28.93552 55.48904 1.000 38.18542 440 ARG A CA 1
ATOM 2589 C C . ARG A 1 409 ? 77.25367 29.82344 55.33307 1.000 36.58212 440 ARG A C 1
ATOM 2590 O O . ARG A 1 409 ? 78.02638 29.66920 54.38046 1.000 40.64204 440 ARG A O 1
ATOM 2598 N N . LYS A 1 410 ? 77.45751 30.75615 56.26902 1.000 35.93086 441 LYS A N 1
ATOM 2599 C CA . LYS A 1 410 ? 78.60002 31.66376 56.16239 1.000 46.98295 441 LYS A CA 1
ATOM 2600 C C . LYS A 1 410 ? 79.91470 30.89491 56.12169 1.000 40.52630 441 LYS A C 1
ATOM 2601 O O . LYS A 1 410 ? 80.81332 31.23425 55.34960 1.000 38.12174 441 LYS A O 1
ATOM 2603 N N . ASP A 1 411 ? 80.04139 29.84351 56.93332 1.000 38.20690 442 ASP A N 1
ATOM 2604 C CA . ASP A 1 411 ? 81.27790 29.06986 56.93070 1.000 38.19359 442 ASP A CA 1
ATOM 2605 C C . ASP A 1 411 ? 81.40354 28.19897 55.68687 1.000 40.05808 442 ASP A C 1
ATOM 2606 O O . ASP A 1 411 ? 82.51693 27.98757 55.19452 1.000 41.33076 442 ASP A O 1
ATOM 2611 N N . GLY A 1 412 ? 80.28877 27.68136 55.16913 1.000 38.07440 443 GLY A N 1
ATOM 2612 C CA . GLY A 1 412 ? 80.35508 26.90906 53.94009 1.000 37.23296 443 GLY A CA 1
ATOM 2613 C C . GLY A 1 412 ? 80.72967 27.76400 52.74567 1.000 41.79417 443 GLY A C 1
ATOM 2614 O O . GLY A 1 412 ? 81.51754 27.34534 51.89324 1.000 44.12322 443 GLY A O 1
ATOM 2615 N N . LEU A 1 413 ? 80.17376 28.97610 52.67103 1.000 43.54118 444 LEU A N 1
ATOM 2616 C CA . LEU A 1 413 ? 80.52987 29.89277 51.59386 1.000 45.58302 444 LEU A CA 1
ATOM 2617 C C . LEU A 1 413 ? 81.99703 30.29597 51.68161 1.000 42.60569 444 LEU A C 1
ATOM 2618 O O . LEU A 1 413 ? 82.66192 30.48940 50.65673 1.000 44.80314 444 LEU A O 1
ATOM 2623 N N . LEU A 1 414 ? 82.51391 30.42606 52.90095 1.000 44.96166 445 LEU A N 1
ATOM 2624 C CA . LEU A 1 414 ? 83.92568 30.72400 53.09280 1.000 44.41406 445 LEU A CA 1
ATOM 2625 C C . LEU A 1 414 ? 84.79477 29.60029 52.54167 1.000 49.21449 445 LEU A C 1
ATOM 2626 O O . LEU A 1 414 ? 85.75948 29.84719 51.80517 1.000 46.42470 445 LEU A O 1
ATOM 2631 N N . LEU A 1 415 ? 84.46306 28.35236 52.88222 1.000 44.43232 446 LEU A N 1
ATOM 2632 C CA . LEU A 1 415 ? 85.24774 27.22656 52.38344 1.000 47.61566 446 LEU A CA 1
ATOM 2633 C C . LEU A 1 415 ? 85.12106 27.07851 50.87506 1.000 47.12644 446 LEU A C 1
ATOM 2634 O O . LEU A 1 415 ? 86.08150 26.67525 50.21417 1.000 49.96753 446 LEU A O 1
ATOM 2639 N N . LYS A 1 416 ? 83.94706 27.39063 50.32396 1.000 44.25969 447 LYS A N 1
ATOM 2640 C CA . LYS A 1 416 ? 83.71396 27.23020 48.89099 1.000 49.23221 447 LYS A CA 1
ATOM 2641 C C . LYS A 1 416 ? 84.66910 28.08702 48.07126 1.000 58.35062 447 LYS A C 1
ATOM 2642 O O . LYS A 1 416 ? 85.18997 27.64031 47.04069 1.000 58.74627 447 LYS A O 1
ATOM 2648 N N . ASP A 1 417 ? 84.92040 29.31634 48.51564 1.000 56.30586 448 ASP A N 1
ATOM 2649 C CA . ASP A 1 417 ? 85.77749 30.24230 47.79013 1.000 63.74026 448 ASP A CA 1
ATOM 2650 C C . ASP A 1 417 ? 87.16930 30.36048 48.39831 1.000 63.99912 448 ASP A C 1
ATOM 2651 O O . ASP A 1 417 ? 87.89905 31.29770 48.06353 1.000 61.87308 448 ASP A O 1
ATOM 2656 N N . ASN A 1 418 ? 87.55636 29.43080 49.27907 1.000 59.81248 449 ASN A N 1
ATOM 2657 C CA . ASN A 1 418 ? 88.85775 29.49373 49.93568 1.000 57.56131 449 ASN A CA 1
ATOM 2658 C C . ASN A 1 418 ? 89.95700 28.98560 49.00227 1.000 62.78823 449 ASN A C 1
ATOM 2659 O O . ASN A 1 418 ? 89.77640 27.96816 48.33115 1.000 61.36903 449 ASN A O 1
ATOM 2664 N N . PRO A 1 419 ? 91.11556 29.66945 48.94972 1.000 64.97879 450 PRO A N 1
ATOM 2665 C CA . PRO A 1 419 ? 92.21028 29.20770 48.08244 1.000 63.89569 450 PRO A CA 1
ATOM 2666 C C . PRO A 1 419 ? 92.72105 27.81365 48.42305 1.000 60.96189 450 PRO A C 1
ATOM 2667 O O . PRO A 1 419 ? 92.75452 26.93813 47.55266 1.000 62.42202 450 PRO A O 1
ATOM 2671 N N . GLN A 1 420 ? 93.13023 27.59700 49.67350 1.000 63.57989 451 GLN A N 1
ATOM 2672 C CA . GLN A 1 420 ? 93.65323 26.30534 50.11272 1.000 61.75464 451 GLN A CA 1
ATOM 2673 C C . GLN A 1 420 ? 92.49093 25.44707 50.59640 1.000 60.78749 451 GLN A C 1
ATOM 2674 O O . GLN A 1 420 ? 91.92243 25.70517 51.66479 1.000 61.05651 451 GLN A O 1
ATOM 2676 N N . LYS A 1 421 ? 92.13619 24.42713 49.81174 1.000 55.80814 452 LYS A N 1
ATOM 2677 C CA . LYS A 1 421 ? 91.03255 23.52956 50.16192 1.000 56.29839 452 LYS A CA 1
ATOM 2678 C C . LYS A 1 421 ? 91.55727 22.39118 51.04005 1.000 52.61021 452 LYS A C 1
ATOM 2679 O O . LYS A 1 421 ? 91.59147 21.21925 50.65428 1.000 52.03955 452 LYS A O 1
ATOM 2685 N N . THR A 1 422 ? 91.99215 22.76488 52.24395 1.000 55.25382 453 THR A N 1
ATOM 2686 C CA . THR A 1 422 ? 92.41577 21.80151 53.25095 1.000 52.39288 453 THR A CA 1
ATOM 2687 C C . THR A 1 422 ? 91.81652 22.18837 54.59472 1.000 52.36306 453 THR A C 1
ATOM 2688 O O . THR A 1 422 ? 91.69193 23.37348 54.91219 1.000 48.74504 453 THR A O 1
ATOM 2692 N N . ILE A 1 423 ? 91.44354 21.18273 55.37892 1.000 49.86176 454 ILE A N 1
ATOM 2693 C CA . ILE A 1 423 ? 90.67344 21.40598 56.59670 1.000 49.18860 454 ILE A CA 1
ATOM 2694 C C . ILE A 1 423 ? 91.07081 20.35332 57.62410 1.000 51.48631 454 ILE A C 1
ATOM 2695 O O . ILE A 1 423 ? 91.33621 19.19509 57.28320 1.000 45.55731 454 ILE A O 1
ATOM 2700 N N . THR A 1 424 ? 91.13684 20.77170 58.88600 1.000 48.43398 455 THR A N 1
ATOM 2701 C CA . THR A 1 424 ? 91.59788 19.92096 59.97510 1.000 41.91699 455 THR A CA 1
ATOM 2702 C C . THR A 1 424 ? 90.55432 19.92165 61.08219 1.000 47.43923 455 THR A C 1
ATOM 2703 O O . THR A 1 424 ? 90.04865 20.98569 61.46080 1.000 41.59858 455 THR A O 1
ATOM 2707 N N . PHE A 1 425 ? 90.23485 18.73853 61.60227 1.000 40.46038 456 PHE A N 1
ATOM 2708 C CA . PHE A 1 425 ? 89.26086 18.60806 62.67993 1.000 39.59567 456 PHE A CA 1
ATOM 2709 C C . PHE A 1 425 ? 89.98717 18.56501 64.02016 1.000 39.25169 456 PHE A C 1
ATOM 2710 O O . PHE A 1 425 ? 90.98992 17.85537 64.16848 1.000 41.67049 456 PHE A O 1
ATOM 2718 N N . ASN A 1 426 ? 89.50050 19.35042 64.97820 1.000 41.40725 457 ASN A N 1
ATOM 2719 C CA . ASN A 1 426 ? 90.10080 19.42622 66.30298 1.000 40.77411 457 ASN A CA 1
ATOM 2720 C C . ASN A 1 426 ? 89.50704 18.37684 67.22758 1.000 42.99718 457 ASN A C 1
ATOM 2721 O O . ASN A 1 426 ? 88.32347 18.04826 67.13902 1.000 38.89769 457 ASN A O 1
ATOM 2726 N N . ALA A 1 427 ? 90.34662 17.85463 68.12722 1.000 39.06900 458 ALA A N 1
ATOM 2727 C CA . ALA A 1 427 ? 89.89120 16.82366 69.05732 1.000 44.83678 458 ALA A CA 1
ATOM 2728 C C . ALA A 1 427 ? 89.12075 17.40299 70.23448 1.000 45.52595 458 ALA A C 1
ATOM 2729 O O . ALA A 1 427 ? 88.22305 16.74092 70.76549 1.000 55.60063 458 ALA A O 1
ATOM 2731 N N . THR A 1 428 ? 89.44816 18.61048 70.66657 1.000 40.88453 459 THR A N 1
ATOM 2732 C CA . THR A 1 428 ? 88.68067 19.06724 71.80840 1.000 46.29071 459 THR A CA 1
ATOM 2733 C C . THR A 1 428 ? 87.78824 20.24266 71.42356 1.000 40.42227 459 THR A C 1
ATOM 2734 O O . THR A 1 428 ? 88.17564 21.09403 70.61319 1.000 36.90307 459 THR A O 1
ATOM 2738 N N . PRO A 1 429 ? 86.59259 20.31549 71.99565 1.000 35.17237 460 PRO A N 1
ATOM 2739 C CA . PRO A 1 429 ? 85.66414 21.39151 71.64716 1.000 35.02512 460 PRO A CA 1
ATOM 2740 C C . PRO A 1 429 ? 86.01319 22.68023 72.36966 1.000 33.89355 460 PRO A C 1
ATOM 2741 O O . PRO A 1 429 ? 86.75340 22.69566 73.35185 1.000 37.00543 460 PRO A O 1
ATOM 2745 N N . LYS A 1 430 ? 85.43860 23.77021 71.87043 1.000 29.98227 461 LYS A N 1
ATOM 2746 C CA . LYS A 1 430 ? 85.58385 25.06970 72.50594 1.000 33.98500 461 LYS A CA 1
ATOM 2747 C C . LYS A 1 430 ? 84.33340 25.88905 72.24906 1.000 32.89259 461 LYS A C 1
ATOM 2748 O O . LYS A 1 430 ? 83.55173 25.60162 71.33728 1.000 31.88844 461 LYS A O 1
ATOM 2754 N N . VAL A 1 431 ? 84.15874 26.92559 73.05888 1.000 35.29292 462 VAL A N 1
ATOM 2755 C CA . VAL A 1 431 ? 83.01357 27.81777 72.91520 1.000 35.32042 462 VAL A CA 1
ATOM 2756 C C . VAL A 1 431 ? 83.28817 28.76550 71.75338 1.000 33.14686 462 VAL A C 1
ATOM 2757 O O . VAL A 1 431 ? 84.30979 29.45381 71.73593 1.000 34.09913 462 VAL A O 1
ATOM 2761 N N . LEU A 1 432 ? 82.39382 28.78062 70.77459 1.000 32.31381 463 LEU A N 1
ATOM 2762 C CA . LEU A 1 432 ? 82.42850 29.67805 69.63076 1.000 32.25800 463 LEU A CA 1
ATOM 2763 C C . LEU A 1 432 ? 81.05394 30.30263 69.45596 1.000 34.88414 463 LEU A C 1
ATOM 2764 O O . LEU A 1 432 ? 80.04683 29.74021 69.90345 1.000 33.07496 463 LEU A O 1
ATOM 2769 N N . PRO A 1 433 ? 80.97217 31.45467 68.79187 1.000 34.48197 464 PRO A N 1
ATOM 2770 C CA . PRO A 1 433 ? 79.65508 32.02946 68.50132 1.000 33.64453 464 PRO A CA 1
ATOM 2771 C C . PRO A 1 433 ? 78.82958 31.05691 67.67390 1.000 36.03798 464 PRO A C 1
ATOM 2772 O O . PRO A 1 433 ? 79.36154 30.24746 66.91039 1.000 30.69597 464 PRO A O 1
ATOM 2776 N N . THR A 1 434 ? 77.51784 31.13066 67.84012 1.000 32.29494 465 THR A N 1
ATOM 2777 C CA . THR A 1 434 ? 76.62200 30.34992 67.00167 1.000 31.96617 465 THR A CA 1
ATOM 2778 C C . THR A 1 434 ? 76.26098 31.14138 65.75416 1.000 31.17360 465 THR A C 1
ATOM 2779 O O . THR A 1 434 ? 76.22712 32.37419 65.75959 1.000 32.48752 465 THR A O 1
ATOM 2783 N N . ALA A 1 435 ? 76.00875 30.41568 64.66904 1.000 34.44239 466 ALA A N 1
ATOM 2784 C CA . ALA A 1 435 ? 75.52404 31.06157 63.45855 1.000 33.67853 466 ALA A CA 1
ATOM 2785 C C . ALA A 1 435 ? 74.14799 31.68235 63.67704 1.000 33.96018 466 ALA A C 1
ATOM 2786 O O . ALA A 1 435 ? 73.82213 32.70552 63.06961 1.000 30.52654 466 ALA A O 1
ATOM 2788 N N . SER A 1 436 ? 73.34971 31.09898 64.56812 1.000 29.80034 467 SER A N 1
ATOM 2789 C CA . SER A 1 436 ? 71.98777 31.57230 64.78506 1.000 30.27966 467 SER A CA 1
ATOM 2790 C C . SER A 1 436 ? 71.94436 32.87215 65.57039 1.000 34.05579 467 SER A C 1
ATOM 2791 O O . SER A 1 436 ? 70.97245 33.62732 65.45345 1.000 33.63048 467 SER A O 1
ATOM 2794 N N . GLY A 1 437 ? 72.95745 33.13541 66.39182 1.000 33.06258 468 GLY A N 1
ATOM 2795 C CA . GLY A 1 437 ? 72.78666 34.16211 67.40351 1.000 34.66128 468 GLY A CA 1
ATOM 2796 C C . GLY A 1 437 ? 71.76189 33.67292 68.42150 1.000 32.47607 468 GLY A C 1
ATOM 2797 O O . GLY A 1 437 ? 71.41580 32.49099 68.47366 1.000 28.26305 468 GLY A O 1
ATOM 2798 N N . THR A 1 438 ? 71.27615 34.60731 69.24108 1.000 31.36518 469 THR A N 1
ATOM 2799 C CA . THR A 1 438 ? 70.23773 34.29924 70.22678 1.000 32.35019 469 THR A CA 1
ATOM 2800 C C . THR A 1 438 ? 68.91786 34.14996 69.48395 1.000 31.63921 469 THR A C 1
ATOM 2801 O O . THR A 1 438 ? 68.38227 35.13127 68.96198 1.000 30.00567 469 THR A O 1
ATOM 2805 N N . LYS A 1 439 ? 68.39498 32.92816 69.42125 1.000 28.15015 470 LYS A N 1
ATOM 2806 C CA . LYS A 1 439 ? 67.28430 32.65412 68.51583 1.000 27.89977 470 LYS A CA 1
ATOM 2807 C C . LYS A 1 439 ? 66.51481 31.43029 68.98886 1.000 31.70381 470 LYS A C 1
ATOM 2808 O O . LYS A 1 439 ? 67.12022 30.42058 69.35569 1.000 28.66346 470 LYS A O 1
ATOM 2814 N N . LEU A 1 440 ? 65.18361 31.52460 68.98503 1.000 29.08990 471 LEU A N 1
ATOM 2815 C CA . LEU A 1 440 ? 64.36004 30.38414 69.35951 1.000 30.54478 471 LEU A CA 1
ATOM 2816 C C . LEU A 1 440 ? 64.53612 29.26639 68.34765 1.000 28.72642 471 LEU A C 1
ATOM 2817 O O . LEU A 1 440 ? 64.58533 29.50542 67.13822 1.000 29.89361 471 LEU A O 1
ATOM 2822 N N . SER A 1 441 ? 64.62559 28.03894 68.85255 1.000 26.81589 472 SER A N 1
ATOM 2823 C CA . SER A 1 441 ? 64.79957 26.87693 67.99208 1.000 27.78440 472 SER A CA 1
ATOM 2824 C C . SER A 1 441 ? 63.62283 26.72750 67.03637 1.000 26.96778 472 SER A C 1
ATOM 2825 O O . SER A 1 441 ? 62.45961 26.83002 67.43801 1.000 30.83026 472 SER A O 1
ATOM 2828 N N . ARG A 1 442 ? 63.93945 26.43385 65.76951 1.000 25.31098 473 ARG A N 1
ATOM 2829 C CA . ARG A 1 442 ? 62.90175 26.24580 64.75931 1.000 26.35608 473 ARG A CA 1
ATOM 2830 C C . ARG A 1 442 ? 61.96652 25.09356 65.10691 1.000 29.09770 473 ARG A C 1
ATOM 2831 O O . ARG A 1 442 ? 60.77733 25.14032 64.76666 1.000 30.90248 473 ARG A O 1
ATOM 2839 N N . PHE A 1 443 ? 62.46458 24.06753 65.79974 1.000 27.08956 474 PHE A N 1
ATOM 2840 C CA . PHE A 1 443 ? 61.61414 22.93001 66.14497 1.000 30.05614 474 PHE A CA 1
ATOM 2841 C C . PHE A 1 443 ? 60.71221 23.18693 67.35322 1.000 27.74726 474 PHE A C 1
ATOM 2842 O O . PHE A 1 443 ? 59.72713 22.46378 67.53190 1.000 27.29207 474 PHE A O 1
ATOM 2850 N N . SER A 1 444 ? 61.01309 24.18886 68.18307 1.000 25.86620 475 SER A N 1
ATOM 2851 C CA . SER A 1 444 ? 60.32546 24.32776 69.46299 1.000 25.26253 475 SER A CA 1
ATOM 2852 C C . SER A 1 444 ? 58.82345 24.55647 69.25795 1.000 29.14561 475 SER A C 1
ATOM 2853 O O . SER A 1 444 ? 58.41535 25.37817 68.43197 1.000 26.22148 475 SER A O 1
ATOM 2856 N N . SER A 1 445 ? 57.99702 23.81483 70.00002 1.000 25.46124 476 SER A N 1
ATOM 2857 C CA . SER A 1 445 ? 56.54598 23.86329 69.78853 1.000 25.94896 476 SER A CA 1
ATOM 2858 C C . SER A 1 445 ? 55.94344 25.18878 70.23916 1.000 29.10724 476 SER A C 1
ATOM 2859 O O . SER A 1 445 ? 56.17689 25.64035 71.36483 1.000 27.86314 476 SER A O 1
ATOM 2862 N N . TRP A 1 446 ? 55.12234 25.77308 69.37388 1.000 26.32308 477 TRP A N 1
ATOM 2863 C CA . TRP A 1 446 ? 54.37884 26.97861 69.70183 1.000 26.53738 477 TRP A CA 1
ATOM 2864 C C . TRP A 1 446 ? 53.11547 26.66033 70.49911 1.000 27.21351 477 TRP A C 1
ATOM 2865 O O . TRP A 1 446 ? 52.46532 25.62997 70.29357 1.000 28.70718 477 TRP A O 1
ATOM 2876 N N . GLY A 1 447 ? 52.74392 27.58019 71.38505 1.000 28.56206 478 GLY A N 1
ATOM 2877 C CA . GLY A 1 447 ? 51.38180 27.62602 71.86949 1.000 25.63538 478 GLY A CA 1
ATOM 2878 C C . GLY A 1 447 ? 50.45615 28.21265 70.81240 1.000 27.80751 478 GLY A C 1
ATOM 2879 O O . GLY A 1 447 ? 50.86505 28.56709 69.70699 1.000 28.11535 478 GLY A O 1
ATOM 2880 N N . LEU A 1 448 ? 49.17827 28.33400 71.16949 1.000 28.86601 479 LEU A N 1
ATOM 2881 C CA . LEU A 1 448 ? 48.55044 28.01775 72.44890 1.000 24.64493 479 LEU A CA 1
ATOM 2882 C C . LEU A 1 448 ? 48.21725 26.53294 72.59011 1.000 26.94367 479 LEU A C 1
ATOM 2883 O O . LEU A 1 448 ? 48.25031 25.79126 71.60619 1.000 26.19211 479 LEU A O 1
ATOM 2888 N N . THR A 1 449 ? 47.86748 26.10692 73.80736 1.000 26.53945 480 THR A N 1
ATOM 2889 C CA . THR A 1 449 ? 47.30446 24.77286 73.98795 1.000 27.77079 480 THR A CA 1
ATOM 2890 C C . THR A 1 449 ? 45.93809 24.65798 73.30324 1.000 29.91777 480 THR A C 1
ATOM 2891 O O . THR A 1 449 ? 45.33449 25.64590 72.87136 1.000 28.23057 480 THR A O 1
ATOM 2895 N N . ALA A 1 450 ? 45.42940 23.41938 73.26346 1.000 28.77804 481 ALA A N 1
ATOM 2896 C CA . ALA A 1 450 ? 44.15892 23.13564 72.59746 1.000 27.85709 481 ALA A CA 1
ATOM 2897 C C . ALA A 1 450 ? 43.01088 23.98145 73.15086 1.000 34.01029 481 ALA A C 1
ATOM 2898 O O . ALA A 1 450 ? 42.16558 24.45380 72.38260 1.000 31.52618 481 ALA A O 1
ATOM 2900 N N . ASP A 1 451 ? 42.94968 24.19191 74.47003 1.000 31.99957 482 ASP A N 1
ATOM 2901 C CA . ASP A 1 451 ? 41.87406 25.02072 75.01412 1.000 34.48663 482 ASP A CA 1
ATOM 2902 C C . ASP A 1 451 ? 42.26569 26.48975 75.16397 1.000 37.29132 482 ASP A C 1
ATOM 2903 O O . ASP A 1 451 ? 41.54035 27.25966 75.80889 1.000 37.15978 482 ASP A O 1
ATOM 2908 N N . GLY A 1 452 ? 43.38034 26.89801 74.57475 1.000 31.03042 483 GLY A N 1
ATOM 2909 C CA . GLY A 1 452 ? 43.69490 28.29729 74.45782 1.000 30.50345 483 GLY A CA 1
ATOM 2910 C C . GLY A 1 452 ? 44.56557 28.86193 75.55233 1.000 32.29407 483 GLY A C 1
ATOM 2911 O O . GLY A 1 452 ? 44.72865 30.08750 75.61155 1.000 30.79597 483 GLY A O 1
ATOM 2912 N N . ASN A 1 453 ? 45.14219 28.02028 76.40712 1.000 31.82693 484 ASN A N 1
ATOM 2913 C CA . ASN A 1 453 ? 45.99816 28.51946 77.47052 1.000 31.64595 484 ASN A CA 1
ATOM 2914 C C . ASN A 1 453 ? 47.39275 28.83094 76.94103 1.000 30.64414 484 ASN A C 1
ATOM 2915 O O . ASN A 1 453 ? 47.81916 28.32591 75.90398 1.000 29.11558 484 ASN A O 1
ATOM 2920 N N . ILE A 1 454 ? 48.10094 29.68761 77.66870 1.000 28.83046 485 ILE A N 1
ATOM 2921 C CA . ILE A 1 454 ? 49.42613 30.12969 77.24936 1.000 25.35848 485 ILE A CA 1
ATOM 2922 C C . ILE A 1 454 ? 50.44946 29.07237 77.64589 1.000 33.05601 485 ILE A C 1
ATOM 2923 O O . ILE A 1 454 ? 50.66169 28.80706 78.83475 1.000 32.23883 485 ILE A O 1
ATOM 2928 N N . LYS A 1 455 ? 51.07221 28.46221 76.64874 1.000 28.46510 486 LYS A N 1
ATOM 2929 C CA . LYS A 1 455 ? 52.24995 27.62022 76.77669 1.000 26.86442 486 LYS A CA 1
ATOM 2930 C C . LYS A 1 455 ? 53.08433 27.90943 75.54370 1.000 31.73986 486 LYS A C 1
ATOM 2931 O O . LYS A 1 455 ? 52.53903 28.35942 74.52959 1.000 31.67671 486 LYS A O 1
ATOM 2937 N N . PRO A 1 456 ? 54.40963 27.73574 75.61185 1.000 26.37275 487 PRO A N 1
ATOM 2938 C CA . PRO A 1 456 ? 55.21547 27.33866 76.76817 1.000 23.90090 487 PRO A CA 1
ATOM 2939 C C . PRO A 1 456 ? 55.29745 28.45523 77.80262 1.000 27.91880 487 PRO A C 1
ATOM 2940 O O . PRO A 1 456 ? 54.79776 29.55856 77.57663 1.000 25.31805 487 PRO A O 1
ATOM 2944 N N . ASP A 1 457 ? 55.92849 28.17358 78.94105 1.000 27.47262 488 ASP A N 1
ATOM 2945 C CA . ASP A 1 457 ? 56.07476 29.13208 80.03445 1.000 24.25306 488 ASP A CA 1
ATOM 2946 C C . ASP A 1 457 ? 57.40710 29.85988 80.03587 1.000 24.20581 488 ASP A C 1
ATOM 2947 O O . ASP A 1 457 ? 57.48652 30.99073 80.54099 1.000 26.41269 488 ASP A O 1
ATOM 2952 N N . ILE A 1 458 ? 58.44657 29.25065 79.47527 1.000 27.23058 489 ILE A N 1
ATOM 2953 C CA . ILE A 1 458 ? 59.81002 29.72424 79.66799 1.000 25.72227 489 ILE A CA 1
ATOM 2954 C C . ILE A 1 458 ? 60.67093 29.01769 78.63052 1.000 26.65036 489 ILE A C 1
ATOM 2955 O O . ILE A 1 458 ? 60.23153 28.03172 78.02365 1.000 25.77958 489 ILE A O 1
ATOM 2960 N N . ALA A 1 459 ? 61.88808 29.51357 78.40778 1.000 25.09584 490 ALA A N 1
ATOM 2961 C CA . ALA A 1 459 ? 62.79165 28.91340 77.43683 1.000 24.31127 490 ALA A CA 1
ATOM 2962 C C . ALA A 1 459 ? 64.14573 28.62553 78.07478 1.000 25.42648 490 ALA A C 1
ATOM 2963 O O . ALA A 1 459 ? 64.55206 29.28349 79.03591 1.000 28.09081 490 ALA A O 1
ATOM 2965 N N . ALA A 1 460 ? 64.85917 27.65357 77.51533 1.000 26.00371 491 ALA A N 1
ATOM 2966 C CA . ALA A 1 460 ? 66.18611 27.30451 78.01039 1.000 25.67117 491 ALA A CA 1
ATOM 2967 C C . ALA A 1 460 ? 66.98452 26.73277 76.84999 1.000 25.07565 491 ALA A C 1
ATOM 2968 O O . ALA A 1 460 ? 66.40418 26.30912 75.84632 1.000 25.53182 491 ALA A O 1
ATOM 2970 N N . PRO A 1 461 ? 68.31503 26.75192 76.93286 1.000 25.59027 492 PRO A N 1
ATOM 2971 C CA . PRO A 1 461 ? 69.12075 26.26644 75.80394 1.000 25.47356 492 PRO A CA 1
ATOM 2972 C C . PRO A 1 461 ? 68.83732 24.80002 75.51995 1.000 26.31558 492 PRO A C 1
ATOM 2973 O O . PRO A 1 461 ? 68.84790 23.95754 76.41886 1.000 26.42621 492 PRO A O 1
ATOM 2977 N N . GLY A 1 462 ? 68.56145 24.50350 74.25686 1.000 27.17009 493 GLY A N 1
ATOM 2978 C CA . GLY A 1 462 ? 68.29765 23.13372 73.88331 1.000 28.68880 493 GLY A CA 1
ATOM 2979 C C . GLY A 1 462 ? 68.91394 22.74420 72.55696 1.000 27.70075 493 GLY A C 1
ATOM 2980 O O . GLY A 1 462 ? 68.48754 21.74906 71.95983 1.000 28.53851 493 GLY A O 1
ATOM 2981 N N . GLN A 1 463 ? 69.89086 23.51157 72.06611 1.000 25.28324 494 GLN A N 1
ATOM 2982 C CA . GLN A 1 463 ? 70.56869 23.19259 70.80790 1.000 28.44216 494 GLN A CA 1
ATOM 2983 C C . GLN A 1 463 ? 71.87226 22.46690 71.10453 1.000 29.36914 494 GLN A C 1
ATOM 2984 O O . GLN A 1 463 ? 72.73824 23.00652 71.80176 1.000 28.75775 494 GLN A O 1
ATOM 2990 N N . ASP A 1 464 ? 72.02157 21.26683 70.54369 1.000 28.35730 495 ASP A N 1
ATOM 2991 C CA . ASP A 1 464 ? 73.30233 20.56084 70.51589 1.000 31.18266 495 ASP A CA 1
ATOM 2992 C C . ASP A 1 464 ? 73.91167 20.45744 71.91015 1.000 30.53263 495 ASP A C 1
ATOM 2993 O O . ASP A 1 464 ? 75.07299 20.80873 72.14043 1.000 29.60946 495 ASP A O 1
ATOM 2998 N N . ILE A 1 465 ? 73.09457 19.99193 72.85396 1.000 27.94588 496 ILE A N 1
ATOM 2999 C CA . ILE A 1 465 ? 73.50827 19.86519 74.24698 1.000 24.61713 496 ILE A CA 1
ATOM 3000 C C . ILE A 1 465 ? 74.22433 18.53423 74.42233 1.000 28.89189 496 ILE A C 1
ATOM 3001 O O . ILE A 1 465 ? 73.69378 17.48404 74.05023 1.000 27.93770 496 ILE A O 1
ATOM 3006 N N . LEU A 1 466 ? 75.41920 18.57231 75.00654 1.000 27.41472 497 LEU A N 1
ATOM 3007 C CA . LEU A 1 466 ? 76.21639 17.37216 75.23677 1.000 28.10302 497 LEU A CA 1
ATOM 3008 C C . LEU A 1 466 ? 75.80263 16.73852 76.55525 1.000 27.02449 497 LEU A C 1
ATOM 3009 O O . LEU A 1 466 ? 75.84096 17.39720 77.59833 1.000 28.88350 497 LEU A O 1
ATOM 3014 N N . SER A 1 467 ? 75.43866 15.46073 76.51840 1.000 26.97997 498 SER A N 1
ATOM 3015 C CA . SER A 1 467 ? 75.05711 14.78577 77.75228 1.000 27.75052 498 SER A CA 1
ATOM 3016 C C . SER A 1 467 ? 75.25297 13.28407 77.59030 1.000 31.87540 498 SER A C 1
ATOM 3017 O O . SER A 1 467 ? 75.72515 12.79220 76.55906 1.000 28.77155 498 SER A O 1
ATOM 3020 N N . SER A 1 468 ? 74.89108 12.56406 78.64360 1.000 28.96703 499 SER A N 1
ATOM 3021 C CA . SER A 1 468 ? 75.13462 11.13686 78.75216 1.000 27.10821 499 SER A CA 1
ATOM 3022 C C . SER A 1 468 ? 74.15715 10.34017 77.90195 1.000 30.03895 499 SER A C 1
ATOM 3023 O O . SER A 1 468 ? 72.95303 10.58633 77.92810 1.000 30.22887 499 SER A O 1
ATOM 3026 N N . VAL A 1 469 ? 74.66923 9.35107 77.16984 1.000 32.24831 500 VAL A N 1
ATOM 3027 C CA . VAL A 1 469 ? 73.77817 8.46439 76.42863 1.000 32.59531 500 VAL A CA 1
ATOM 3028 C C . VAL A 1 469 ? 74.11819 7.01598 76.76921 1.000 36.10282 500 VAL A C 1
ATOM 3029 O O . VAL A 1 469 ? 74.88287 6.75124 77.70293 1.000 34.27263 500 VAL A O 1
ATOM 3033 N N . ALA A 1 470 ? 73.54403 6.06785 76.03977 1.000 32.70905 501 ALA A N 1
ATOM 3034 C CA . ALA A 1 470 ? 73.64330 4.67337 76.45410 1.000 38.90825 501 ALA A CA 1
ATOM 3035 C C . ALA A 1 470 ? 75.08496 4.17689 76.40084 1.000 44.40532 501 ALA A C 1
ATOM 3036 O O . ALA A 1 470 ? 75.96638 4.79262 75.79044 1.000 39.49587 501 ALA A O 1
ATOM 3038 N N . ASN A 1 471 ? 75.31883 3.04822 77.07631 1.000 40.61483 502 ASN A N 1
ATOM 3039 C CA . ASN A 1 471 ? 76.60113 2.33693 77.02341 1.000 42.25375 502 ASN A CA 1
ATOM 3040 C C . ASN A 1 471 ? 77.75999 3.22665 77.46592 1.000 41.63360 502 ASN A C 1
ATOM 3041 O O . ASN A 1 471 ? 78.85199 3.19349 76.88934 1.000 40.27853 502 ASN A O 1
ATOM 3046 N N . ASN A 1 472 ? 77.50778 4.04093 78.48902 1.000 37.08843 503 ASN A N 1
ATOM 3047 C CA . ASN A 1 472 ? 78.52240 4.89181 79.10049 1.000 33.49386 503 ASN A CA 1
ATOM 3048 C C . ASN A 1 472 ? 79.12526 5.89839 78.12018 1.000 38.34652 503 ASN A C 1
ATOM 3049 O O . ASN A 1 472 ? 80.28704 6.29091 78.25423 1.000 38.56226 503 ASN A O 1
ATOM 3054 N N . LYS A 1 473 ? 78.35816 6.33787 77.13739 1.000 36.48726 504 LYS A N 1
ATOM 3055 C CA . LYS A 1 473 ? 78.85578 7.25995 76.13062 1.000 35.03549 504 LYS A CA 1
ATOM 3056 C C . LYS A 1 473 ? 78.22160 8.63696 76.30619 1.000 34.95529 504 LYS A C 1
ATOM 3057 O O . LYS A 1 473 ? 77.40170 8.86629 77.20473 1.000 31.79434 504 LYS A O 1
ATOM 3063 N N . TYR A 1 474 ? 78.61742 9.55736 75.42307 1.000 30.33949 505 TYR A N 1
ATOM 3064 C CA . TYR A 1 474 ? 78.11285 10.92175 75.41833 1.000 32.23994 505 TYR A CA 1
ATOM 3065 C C . TYR A 1 474 ? 77.81311 11.35660 73.99084 1.000 34.52835 505 TYR A C 1
ATOM 3066 O O . TYR A 1 474 ? 78.46247 10.91735 73.03863 1.000 35.45698 505 TYR A O 1
ATOM 3075 N N . ALA A 1 475 ? 76.83780 12.24670 73.85114 1.000 30.21727 506 ALA A N 1
ATOM 3076 C CA . ALA A 1 475 ? 76.48301 12.74753 72.53339 1.000 30.90839 506 ALA A CA 1
ATOM 3077 C C . ALA A 1 475 ? 75.68701 14.03287 72.67799 1.000 30.87941 506 ALA A C 1
ATOM 3078 O O . ALA A 1 475 ? 75.07444 14.30798 73.71858 1.000 30.73260 506 ALA A O 1
ATOM 3080 N N . LYS A 1 476 ? 75.68335 14.79919 71.60068 1.000 30.59447 507 LYS A N 1
ATOM 3081 C CA . LYS A 1 476 ? 74.87324 15.99707 71.51639 1.000 31.30105 507 LYS A CA 1
ATOM 3082 C C . LYS A 1 476 ? 73.49152 15.64469 70.97850 1.000 30.38402 507 LYS A C 1
ATOM 3083 O O . LYS A 1 476 ? 73.35835 14.84067 70.05000 1.000 29.06440 507 LYS A O 1
ATOM 3089 N N . LEU A 1 477 ? 72.46872 16.25818 71.56812 1.000 29.68768 508 LEU A N 1
ATOM 3090 C CA . LEU A 1 477 ? 71.10118 16.17218 71.07948 1.000 31.79936 508 LEU A CA 1
ATOM 3091 C C . LEU A 1 477 ? 70.47925 17.55555 71.15603 1.000 28.96647 508 LEU A C 1
ATOM 3092 O O . LEU A 1 477 ? 70.83790 18.35089 72.02182 1.000 26.96160 508 LEU A O 1
ATOM 3097 N N . SER A 1 478 ? 69.53200 17.83337 70.26155 1.000 28.18088 509 SER A N 1
ATOM 3098 C CA . SER A 1 478 ? 68.75153 19.06493 70.32012 1.000 31.91332 509 SER A CA 1
ATOM 3099 C C . SER A 1 478 ? 67.29452 18.73800 70.61080 1.000 28.86530 509 SER A C 1
ATOM 3100 O O . SER A 1 478 ? 66.77229 17.72010 70.15074 1.000 26.97786 509 SER A O 1
ATOM 3103 N N . GLY A 1 479 ? 66.63402 19.61049 71.35929 1.000 29.13449 510 GLY A N 1
ATOM 3104 C CA . GLY A 1 479 ? 65.21837 19.43852 71.62578 1.000 29.33228 510 GLY A CA 1
ATOM 3105 C C . GLY A 1 479 ? 64.79697 20.19805 72.85945 1.000 30.13305 510 GLY A C 1
ATOM 3106 O O . GLY A 1 479 ? 65.60479 20.56942 73.70055 1.000 27.12472 510 GLY A O 1
ATOM 3107 N N . THR A 1 480 ? 63.48967 20.45590 72.95749 1.000 26.46808 511 THR A N 1
ATOM 3108 C CA . THR A 1 480 ? 62.95686 20.96036 74.21774 1.000 28.54257 511 THR A CA 1
ATOM 3109 C C . THR A 1 480 ? 63.11910 19.93023 75.32936 1.000 26.73101 511 THR A C 1
ATOM 3110 O O . THR A 1 480 ? 63.07366 20.29800 76.50763 1.000 24.02400 511 THR A O 1
ATOM 3114 N N . SER A 1 481 ? 63.31221 18.65046 74.96848 1.000 25.23033 512 SER A N 1
ATOM 3115 C CA . SER A 1 481 ? 63.67075 17.62778 75.95096 1.000 27.11793 512 SER A CA 1
ATOM 3116 C C . SER A 1 481 ? 64.95610 17.96141 76.68055 1.000 26.33130 512 SER A C 1
ATOM 3117 O O . SER A 1 481 ? 65.14822 17.50986 77.80851 1.000 27.91571 512 SER A O 1
ATOM 3120 N N . MET A 1 482 ? 65.88043 18.67522 76.02610 1.000 24.97853 513 MET A N 1
ATOM 3121 C CA . MET A 1 482 ? 67.13517 19.04860 76.66947 1.000 25.36546 513 MET A CA 1
ATOM 3122 C C . MET A 1 482 ? 66.98927 20.33634 77.47452 1.000 27.44666 513 MET A C 1
ATOM 3123 O O . MET A 1 482 ? 67.69160 20.52652 78.48736 1.000 25.74101 513 MET A O 1
ATOM 3128 N N . SER A 1 483 ? 66.10115 21.22876 77.03011 1.000 24.61857 514 SER A N 1
ATOM 3129 C CA . SER A 1 483 ? 65.87556 22.47947 77.74853 1.000 27.37372 514 SER A CA 1
ATOM 3130 C C . SER A 1 483 ? 65.21796 22.22311 79.09552 1.000 27.05308 514 SER A C 1
ATOM 3131 O O . SER A 1 483 ? 65.55502 22.87115 80.09737 1.000 24.80943 514 SER A O 1
ATOM 3134 N N . ALA A 1 484 ? 64.26281 21.30057 79.12148 1.000 22.51688 515 ALA A N 1
ATOM 3135 C CA . ALA A 1 484 ? 63.46585 21.05584 80.32314 1.000 22.79074 515 ALA A CA 1
ATOM 3136 C C . ALA A 1 484 ? 64.29541 20.64115 81.53693 1.000 24.65675 515 ALA A C 1
ATOM 3137 O O . ALA A 1 484 ? 64.09659 21.23409 82.61343 1.000 23.94506 515 ALA A O 1
ATOM 3139 N N . PRO A 1 485 ? 65.19896 19.64716 81.46654 1.000 27.66179 516 PRO A N 1
ATOM 3140 C CA . PRO A 1 485 ? 65.91357 19.24071 82.68951 1.000 26.56776 516 PRO A CA 1
ATOM 3141 C C . PRO A 1 485 ? 66.84511 20.30442 83.22642 1.000 28.67496 516 PRO A C 1
ATOM 3142 O O . PRO A 1 485 ? 67.13632 20.30015 84.42877 1.000 24.99033 516 PRO A O 1
ATOM 3146 N N . LEU A 1 486 ? 67.34731 21.20018 82.37474 1.000 24.12099 517 LEU A N 1
ATOM 3147 C CA . LEU A 1 486 ? 68.11803 22.32270 82.89547 1.000 24.22851 517 LEU A CA 1
ATOM 3148 C C . LEU A 1 486 ? 67.23785 23.21890 83.76706 1.000 26.56790 517 LEU A C 1
ATOM 3149 O O . LEU A 1 486 ? 67.62967 23.59908 84.87619 1.000 26.01221 517 LEU A O 1
ATOM 3154 N N . VAL A 1 487 ? 66.02393 23.53517 83.28864 1.000 26.77327 518 VAL A N 1
ATOM 3155 C CA . VAL A 1 487 ? 65.06380 24.30350 84.08475 1.000 25.22543 518 VAL A CA 1
ATOM 3156 C C . VAL A 1 487 ? 64.67410 23.53777 85.34229 1.000 25.07719 518 VAL A C 1
ATOM 3157 O O . VAL A 1 487 ? 64.54570 24.12126 86.42867 1.000 25.07153 518 VAL A O 1
ATOM 3161 N N . ALA A 1 488 ? 64.50376 22.21751 85.22488 1.000 24.68042 519 ALA A N 1
ATOM 3162 C CA . ALA A 1 488 ? 64.15993 21.41812 86.39730 1.000 25.85482 519 ALA A CA 1
ATOM 3163 C C . ALA A 1 488 ? 65.22614 21.52821 87.47917 1.000 24.74109 519 ALA A C 1
ATOM 3164 O O . ALA A 1 488 ? 64.90607 21.61534 88.67266 1.000 25.81407 519 ALA A O 1
ATOM 3166 N N . GLY A 1 489 ? 66.50249 21.52166 87.08926 1.000 25.91111 520 GLY A N 1
ATOM 3167 C CA . GLY A 1 489 ? 67.55690 21.62743 88.08645 1.000 24.21050 520 GLY A CA 1
ATOM 3168 C C . GLY A 1 489 ? 67.62620 23.00887 88.69912 1.000 24.92701 520 GLY A C 1
ATOM 3169 O O . GLY A 1 489 ? 67.88864 23.15776 89.89642 1.000 28.27849 520 GLY A O 1
ATOM 3170 N N . ILE A 1 490 ? 67.39687 24.03845 87.88878 1.000 24.06668 521 ILE A N 1
ATOM 3171 C CA . ILE A 1 490 ? 67.34229 25.39719 88.41937 1.000 28.15086 521 ILE A CA 1
ATOM 3172 C C . ILE A 1 490 ? 66.17652 25.52665 89.39323 1.000 29.58994 521 ILE A C 1
ATOM 3173 O O . ILE A 1 490 ? 66.30799 26.13721 90.46170 1.000 25.77100 521 ILE A O 1
ATOM 3178 N N . MET A 1 491 ? 65.02320 24.93003 89.04706 1.000 24.91115 522 MET A N 1
ATOM 3179 C CA A MET A 1 491 ? 63.86853 24.92604 89.94950 0.500 25.05460 522 MET A CA 1
ATOM 3180 C CA B MET A 1 491 ? 63.88491 24.95407 89.95360 0.500 24.93814 522 MET A CA 1
ATOM 3181 C C . MET A 1 491 ? 64.20341 24.24470 91.26901 1.000 26.26397 522 MET A C 1
ATOM 3182 O O . MET A 1 491 ? 63.84998 24.73911 92.34595 1.000 28.77150 522 MET A O 1
ATOM 3191 N N . GLY A 1 492 ? 64.85944 23.08033 91.20311 1.000 25.32034 523 GLY A N 1
ATOM 3192 C CA . GLY A 1 492 ? 65.22488 22.38663 92.43116 1.000 28.50535 523 GLY A CA 1
ATOM 3193 C C . GLY A 1 492 ? 66.12388 23.22164 93.32569 1.000 29.49236 523 GLY A C 1
ATOM 3194 O O . GLY A 1 492 ? 65.92713 23.28168 94.54454 1.000 27.31372 523 GLY A O 1
ATOM 3195 N N . LEU A 1 493 ? 67.12209 23.88285 92.73430 1.000 26.47873 524 LEU A N 1
ATOM 3196 C CA . LEU A 1 493 ? 68.05955 24.64830 93.54919 1.000 28.52046 524 LEU A CA 1
ATOM 3197 C C . LEU A 1 493 ? 67.39631 25.89546 94.11473 1.000 26.87970 524 LEU A C 1
ATOM 3198 O O . LEU A 1 493 ? 67.65605 26.27010 95.26346 1.000 29.02647 524 LEU A O 1
ATOM 3203 N N . LEU A 1 494 ? 66.51690 26.53396 93.33137 1.000 28.72068 525 LEU A N 1
ATOM 3204 C CA . LEU A 1 494 ? 65.80779 27.70973 93.83064 1.000 32.00831 525 LEU A CA 1
ATOM 3205 C C . LEU A 1 494 ? 64.85415 27.32687 94.95333 1.000 28.71305 525 LEU A C 1
ATOM 3206 O O . LEU A 1 494 ? 64.68835 28.07868 95.92324 1.000 27.07403 525 LEU A O 1
ATOM 3211 N N . GLN A 1 495 ? 64.22408 26.15474 94.84396 1.000 26.18708 526 GLN A N 1
ATOM 3212 C CA . GLN A 1 495 ? 63.40898 25.66437 95.95086 1.000 29.05103 526 GLN A CA 1
ATOM 3213 C C . GLN A 1 495 ? 64.24963 25.46466 97.19936 1.000 29.28350 526 GLN A C 1
ATOM 3214 O O . GLN A 1 495 ? 63.80546 25.78461 98.30798 1.000 28.92216 526 GLN A O 1
ATOM 3220 N N . LYS A 1 496 ? 65.46873 24.93764 97.04277 1.000 29.70029 527 LYS A N 1
ATOM 3221 C CA . LYS A 1 496 ? 66.36471 24.79202 98.19011 1.000 28.87040 527 LYS A CA 1
ATOM 3222 C C . LYS A 1 496 ? 66.72049 26.15231 98.77886 1.000 29.84015 527 LYS A C 1
ATOM 3223 O O . LYS A 1 496 ? 66.64305 26.35958 99.99701 1.000 30.28514 527 LYS A O 1
ATOM 3229 N N . GLN A 1 497 ? 67.11391 27.09528 97.92444 1.000 27.78672 528 GLN A N 1
ATOM 3230 C CA . GLN A 1 497 ? 67.37300 28.45675 98.39339 1.000 28.71522 528 GLN A CA 1
ATOM 3231 C C . GLN A 1 497 ? 66.20166 28.99139 99.20944 1.000 27.06087 528 GLN A C 1
ATOM 3232 O O . GLN A 1 497 ? 66.38987 29.59472 100.27122 1.000 27.69172 528 GLN A O 1
ATOM 3238 N N . TYR A 1 498 ? 64.97995 28.75560 98.73992 1.000 26.00561 529 TYR A N 1
ATOM 3239 C CA . TYR A 1 498 ? 63.81296 29.30030 99.42064 1.000 28.77531 529 TYR A CA 1
ATOM 3240 C C . TYR A 1 498 ? 63.51148 28.60107 100.74175 1.000 33.06473 529 TYR A C 1
ATOM 3241 O O . TYR A 1 498 ? 62.82314 29.18430 101.58878 1.000 30.35666 529 TYR A O 1
ATOM 3250 N N . GLU A 1 499 ? 64.00887 27.37435 100.94462 1.000 31.34620 530 GLU A N 1
ATOM 3251 C CA . GLU A 1 499 ? 63.87390 26.73869 102.25503 1.000 35.89964 530 GLU A CA 1
ATOM 3252 C C . GLU A 1 499 ? 64.56885 27.55179 103.33629 1.000 31.56216 530 GLU A C 1
ATOM 3253 O O . GLU A 1 499 ? 64.10899 27.58868 104.48194 1.000 34.68631 530 GLU A O 1
ATOM 3259 N N . THR A 1 500 ? 65.67030 28.21078 102.99641 1.000 31.97189 531 THR A N 1
ATOM 3260 C CA . THR A 1 500 ? 66.33282 29.12139 103.92449 1.000 34.99775 531 THR A CA 1
ATOM 3261 C C . THR A 1 500 ? 65.77513 30.53621 103.83820 1.000 36.09107 531 THR A C 1
ATOM 3262 O O . THR A 1 500 ? 65.59300 31.19574 104.86879 1.000 36.60575 531 THR A O 1
ATOM 3266 N N . GLN A 1 501 ? 65.48551 31.00698 102.62187 1.000 33.98964 532 GLN A N 1
ATOM 3267 C CA . GLN A 1 501 ? 65.09120 32.40234 102.43307 1.000 35.02484 532 GLN A CA 1
ATOM 3268 C C . GLN A 1 501 ? 63.64951 32.65505 102.86426 1.000 35.56843 532 GLN A C 1
ATOM 3269 O O . GLN A 1 501 ? 63.34002 33.73140 103.38385 1.000 36.43602 532 GLN A O 1
ATOM 3280 N N . TYR A 1 502 ? 62.74717 31.69728 102.64182 1.000 33.05352 533 TYR A N 1
ATOM 3281 C CA . TYR A 1 502 ? 61.33810 31.83521 103.02721 1.000 34.57679 533 TYR A CA 1
ATOM 3282 C C . TYR A 1 502 ? 60.91068 30.60914 103.82208 1.000 36.51684 533 TYR A C 1
ATOM 3283 O O . TYR A 1 502 ? 60.08231 29.80813 103.36534 1.000 33.18476 533 TYR A O 1
ATOM 3292 N N . PRO A 1 503 ? 61.46460 30.43179 105.02741 1.000 31.11422 534 PRO A N 1
ATOM 3293 C CA . PRO A 1 503 ? 61.18589 29.20436 105.78916 1.000 35.85096 534 PRO A CA 1
ATOM 3294 C C . PRO A 1 503 ? 59.76764 29.11055 106.30687 1.000 35.01025 534 PRO A C 1
ATOM 3295 O O . PRO A 1 503 ? 59.31837 28.00307 106.61510 1.000 35.25023 534 PRO A O 1
ATOM 3299 N N . ASP A 1 504 ? 59.04350 30.21871 106.41066 1.000 35.48505 535 ASP A N 1
ATOM 3300 C CA . ASP A 1 504 ? 57.68377 30.18175 106.92844 1.000 36.35645 535 ASP A CA 1
ATOM 3301 C C . ASP A 1 504 ? 56.63886 29.94959 105.83787 1.000 32.52461 535 ASP A C 1
ATOM 3302 O O . ASP A 1 504 ? 55.45300 29.81228 106.15343 1.000 35.54295 535 ASP A O 1
ATOM 3307 N N . MET A 1 505 ? 57.04203 29.91040 104.57307 1.000 33.09984 536 MET A N 1
ATOM 3308 C CA . MET A 1 505 ? 56.14010 29.46703 103.52194 1.000 33.13877 536 MET A CA 1
ATOM 3309 C C . MET A 1 505 ? 55.95162 27.95685 103.59197 1.000 37.96015 536 MET A C 1
ATOM 3310 O O . MET A 1 505 ? 56.82353 27.22179 104.07032 1.000 37.67290 536 MET A O 1
ATOM 3315 N N . THR A 1 506 ? 54.79437 27.49452 103.11722 1.000 34.98952 537 THR A N 1
ATOM 3316 C CA . THR A 1 506 ? 54.59965 26.06971 102.91483 1.000 36.86313 537 THR A CA 1
ATOM 3317 C C . THR A 1 506 ? 55.34562 25.62977 101.66000 1.000 34.09677 537 THR A C 1
ATOM 3318 O O . THR A 1 506 ? 55.72137 26.46266 100.82543 1.000 35.32687 537 THR A O 1
ATOM 3322 N N . PRO A 1 507 ? 55.58647 24.32567 101.49926 1.000 35.53281 538 PRO A N 1
ATOM 3323 C CA . PRO A 1 507 ? 56.18028 23.85807 100.23069 1.000 33.83374 538 PRO A CA 1
ATOM 3324 C C . PRO A 1 507 ? 55.40098 24.30549 98.99629 1.000 30.95346 538 PRO A C 1
ATOM 3325 O O . PRO A 1 507 ? 56.02248 24.69676 97.99962 1.000 31.03172 538 PRO A O 1
ATOM 3329 N N . SER A 1 508 ? 54.06062 24.27656 99.03274 1.000 33.53233 539 SER A N 1
ATOM 3330 C CA . SER A 1 508 ? 53.29266 24.74182 97.87815 1.000 35.03313 539 SER A CA 1
ATOM 3331 C C . SER A 1 508 ? 53.52811 26.22004 97.62472 1.000 30.49868 539 SER A C 1
ATOM 3332 O O . SER A 1 508 ? 53.60502 26.65608 96.47037 1.000 32.41244 539 SER A O 1
ATOM 3335 N N . GLU A 1 509 ? 53.63625 27.00968 98.69323 1.000 29.91715 540 GLU A N 1
ATOM 3336 C CA . GLU A 1 509 ? 53.86586 28.43814 98.51971 1.000 31.21197 540 GLU A CA 1
ATOM 3337 C C . GLU A 1 509 ? 55.24703 28.70355 97.93253 1.000 35.75216 540 GLU A C 1
ATOM 3338 O O . GLU A 1 509 ? 55.39832 29.56258 97.05726 1.000 32.18847 540 GLU A O 1
ATOM 3344 N N . ARG A 1 510 ? 56.26345 27.96990 98.39185 1.000 31.99484 541 ARG A N 1
ATOM 3345 C CA . ARG A 1 510 ? 57.60190 28.14461 97.83520 1.000 34.45331 541 ARG A CA 1
ATOM 3346 C C . ARG A 1 510 ? 57.65116 27.71706 96.37614 1.000 30.19379 541 ARG A C 1
ATOM 3347 O O . ARG A 1 510 ? 58.35299 28.33501 95.56901 1.000 28.30477 541 ARG A O 1
ATOM 3355 N N . LEU A 1 511 ? 56.92008 26.65472 96.02088 1.000 28.12323 542 LEU A N 1
ATOM 3356 C CA . LEU A 1 511 ? 56.89052 26.20168 94.63235 1.000 32.38289 542 LEU A CA 1
ATOM 3357 C C . LEU A 1 511 ? 56.25058 27.25557 93.73709 1.000 28.87955 542 LEU A C 1
ATOM 3358 O O . LEU A 1 511 ? 56.78240 27.59112 92.67381 1.000 27.29681 542 LEU A O 1
ATOM 3363 N N . ASP A 1 512 ? 55.09801 27.77374 94.16077 1.000 28.59823 543 ASP A N 1
ATOM 3364 C CA . ASP A 1 512 ? 54.41778 28.83070 93.42768 1.000 31.66985 543 ASP A CA 1
ATOM 3365 C C . ASP A 1 512 ? 55.31949 30.04361 93.26128 1.000 27.66419 543 ASP A C 1
ATOM 3366 O O . ASP A 1 512 ? 55.38928 30.62302 92.17422 1.000 28.04836 543 ASP A O 1
ATOM 3371 N N . LEU A 1 513 ? 56.01599 30.44132 94.33230 1.000 29.15609 544 LEU A N 1
ATOM 3372 C CA . LEU A 1 513 ? 56.94928 31.55862 94.24088 1.000 27.52946 544 LEU A CA 1
ATOM 3373 C C . LEU A 1 513 ? 58.06653 31.25688 93.25713 1.000 29.40344 544 LEU A C 1
ATOM 3374 O O . LEU A 1 513 ? 58.42333 32.10905 92.43088 1.000 27.81561 544 LEU A O 1
ATOM 3379 N N . ALA A 1 514 ? 58.63127 30.04411 93.32552 1.000 26.49177 545 ALA A N 1
ATOM 3380 C CA . ALA A 1 514 ? 59.74956 29.70898 92.44500 1.000 26.59584 545 ALA A CA 1
ATOM 3381 C C . ALA A 1 514 ? 59.34703 29.78254 90.97860 1.000 29.09770 545 ALA A C 1
ATOM 3382 O O . ALA A 1 514 ? 60.08877 30.32736 90.14892 1.000 28.56757 545 ALA A O 1
ATOM 3384 N N . LYS A 1 515 ? 58.18323 29.22909 90.63300 1.000 24.86343 546 LYS A N 1
ATOM 3385 C CA . LYS A 1 515 ? 57.72576 29.30419 89.24913 1.000 22.73737 546 LYS A CA 1
ATOM 3386 C C . LYS A 1 515 ? 57.56134 30.75816 88.81071 1.000 26.74965 546 LYS A C 1
ATOM 3387 O O . LYS A 1 515 ? 57.98553 31.14574 87.71161 1.000 28.33120 546 LYS A O 1
ATOM 3393 N N . LYS A 1 516 ? 56.96407 31.58035 89.66901 1.000 27.28162 547 LYS A N 1
ATOM 3394 C CA . LYS A 1 516 ? 56.73750 32.97789 89.32031 1.000 28.78233 547 LYS A CA 1
ATOM 3395 C C . LYS A 1 516 ? 58.05255 33.73249 89.16123 1.000 27.13797 547 LYS A C 1
ATOM 3396 O O . LYS A 1 516 ? 58.20568 34.52963 88.22681 1.000 27.53101 547 LYS A O 1
ATOM 3402 N N . VAL A 1 517 ? 59.01406 33.48751 90.05478 1.000 27.22312 548 VAL A N 1
ATOM 3403 C CA . VAL A 1 517 ? 60.29884 34.18075 89.95397 1.000 28.88312 548 VAL A CA 1
ATOM 3404 C C . VAL A 1 517 ? 61.05881 33.71593 88.71722 1.000 27.15286 548 VAL A C 1
ATOM 3405 O O . VAL A 1 517 ? 61.66332 34.52876 88.00901 1.000 26.19352 548 VAL A O 1
ATOM 3409 N N . LEU A 1 518 ? 61.02938 32.41005 88.41446 1.000 26.38477 549 LEU A N 1
ATOM 3410 C CA . LEU A 1 518 ? 61.72371 31.93941 87.21477 1.000 28.89787 549 LEU A CA 1
ATOM 3411 C C . LEU A 1 518 ? 61.15547 32.58247 85.96008 1.000 27.33296 549 LEU A C 1
ATOM 3412 O O . LEU A 1 518 ? 61.90668 32.98853 85.06418 1.000 27.61458 549 LEU A O 1
ATOM 3417 N N . MET A 1 519 ? 59.82952 32.69066 85.88151 1.000 25.01650 550 MET A N 1
ATOM 3418 C CA . MET A 1 519 ? 59.20774 33.27099 84.69729 1.000 24.49146 550 MET A CA 1
ATOM 3419 C C . MET A 1 519 ? 59.38696 34.78484 84.64754 1.000 24.10132 550 MET A C 1
ATOM 3420 O O . MET A 1 519 ? 59.72885 35.33589 83.58920 1.000 25.26983 550 MET A O 1
ATOM 3425 N N . SER A 1 520 ? 59.18496 35.47120 85.77925 1.000 27.36005 551 SER A N 1
ATOM 3426 C CA . SER A 1 520 ? 59.37112 36.92237 85.81188 1.000 27.20922 551 SER A CA 1
ATOM 3427 C C . SER A 1 520 ? 60.81388 37.30218 85.49890 1.000 25.93708 551 SER A C 1
ATOM 3428 O O . SER A 1 520 ? 61.07518 38.18133 84.66234 1.000 27.11646 551 SER A O 1
ATOM 3431 N N . SER A 1 521 ? 61.77293 36.67147 86.17897 1.000 26.68733 552 SER A N 1
ATOM 3432 C CA . SER A 1 521 ? 63.16367 37.04103 85.95602 1.000 26.07600 552 SER A CA 1
ATOM 3433 C C . SER A 1 521 ? 63.70061 36.53709 84.62425 1.000 27.55937 552 SER A C 1
ATOM 3434 O O . SER A 1 521 ? 64.73485 37.03669 84.18532 1.000 24.04630 552 SER A O 1
ATOM 3437 N N . ALA A 1 522 ? 63.04129 35.56706 83.97532 1.000 23.97229 553 ALA A N 1
ATOM 3438 C CA . ALA A 1 522 ? 63.47526 35.14306 82.64945 1.000 26.79671 553 ALA A CA 1
ATOM 3439 C C . ALA A 1 522 ? 63.57205 36.34322 81.71730 1.000 27.05774 553 ALA A C 1
ATOM 3440 O O . ALA A 1 522 ? 62.73972 37.24691 81.75362 1.000 28.94705 553 ALA A O 1
ATOM 3442 N N . THR A 1 523 ? 64.59030 36.33278 80.86836 1.000 26.12996 554 THR A N 1
ATOM 3443 C CA . THR A 1 523 ? 64.91335 37.45554 80.00471 1.000 27.34193 554 THR A CA 1
ATOM 3444 C C . THR A 1 523 ? 64.18000 37.31273 78.67567 1.000 30.25427 554 THR A C 1
ATOM 3445 O O . THR A 1 523 ? 64.38577 36.32894 77.95793 1.000 28.10145 554 THR A O 1
ATOM 3449 N N . ALA A 1 524 ? 63.34703 38.30133 78.33575 1.000 28.92988 555 ALA A N 1
ATOM 3450 C CA . ALA A 1 524 ? 62.63425 38.25013 77.06469 1.000 27.68770 555 ALA A CA 1
ATOM 3451 C C . ALA A 1 524 ? 63.64468 38.30897 75.93051 1.000 32.15856 555 ALA A C 1
ATOM 3452 O O . ALA A 1 524 ? 64.45593 39.23802 75.86353 1.000 28.53524 555 ALA A O 1
ATOM 3454 N N . LEU A 1 525 ? 63.63713 37.28836 75.07143 1.000 28.14683 556 LEU A N 1
ATOM 3455 C CA . LEU A 1 525 ? 64.63821 37.19890 74.01544 1.000 30.02432 556 LEU A CA 1
ATOM 3456 C C . LEU A 1 525 ? 64.22885 38.07933 72.85041 1.000 29.90933 556 LEU A C 1
ATOM 3457 O O . LEU A 1 525 ? 63.04442 38.19396 72.53668 1.000 27.56769 556 LEU A O 1
ATOM 3462 N N . TYR A 1 526 ? 65.21975 38.70745 72.22270 1.000 30.42918 557 TYR A N 1
ATOM 3463 C CA . TYR A 1 526 ? 65.00120 39.71011 71.19134 1.000 32.65606 557 TYR A CA 1
ATOM 3464 C C . TYR A 1 526 ? 65.47219 39.17595 69.84947 1.000 33.23608 557 TYR A C 1
ATOM 3465 O O . TYR A 1 526 ? 66.61346 38.72847 69.72449 1.000 32.97401 557 TYR A O 1
ATOM 3474 N N . ASP A 1 527 ? 64.59695 39.23039 68.85377 1.000 33.73140 558 ASP A N 1
ATOM 3475 C CA . ASP A 1 527 ? 64.92655 38.78468 67.50066 1.000 35.16906 558 ASP A CA 1
ATOM 3476 C C . ASP A 1 527 ? 65.64942 39.93077 66.80716 1.000 37.55321 558 ASP A C 1
ATOM 3477 O O . ASP A 1 527 ? 65.02757 40.91284 66.39450 1.000 35.99028 558 ASP A O 1
ATOM 3482 N N . GLU A 1 528 ? 66.97609 39.81242 66.68578 1.000 42.04576 559 GLU A N 1
ATOM 3483 C CA . GLU A 1 528 ? 67.76263 40.90619 66.12026 1.000 41.24861 559 GLU A CA 1
ATOM 3484 C C . GLU A 1 528 ? 67.45498 41.11905 64.64269 1.000 44.50686 559 GLU A C 1
ATOM 3485 O O . GLU A 1 528 ? 67.51856 42.25294 64.15424 1.000 47.87776 559 GLU A O 1
ATOM 3491 N N . ASP A 1 529 ? 67.10920 40.05600 63.91902 1.000 40.97730 560 ASP A N 1
ATOM 3492 C CA . ASP A 1 529 ? 66.75449 40.21031 62.51057 1.000 44.22096 560 ASP A CA 1
ATOM 3493 C C . ASP A 1 529 ? 65.46957 41.01084 62.34370 1.000 43.24387 560 ASP A C 1
ATOM 3494 O O . ASP A 1 529 ? 65.36937 41.84957 61.44278 1.000 46.65971 560 ASP A O 1
ATOM 3499 N N . GLU A 1 530 ? 64.47347 40.76868 63.19596 1.000 41.86014 561 GLU A N 1
ATOM 3500 C CA . GLU A 1 530 ? 63.18083 41.42818 63.05833 1.000 35.31563 561 GLU A CA 1
ATOM 3501 C C . GLU A 1 530 ? 63.03933 42.66404 63.92775 1.000 34.41998 561 GLU A C 1
ATOM 3502 O O . GLU A 1 530 ? 62.03887 43.37890 63.79682 1.000 35.08170 561 GLU A O 1
ATOM 3508 N N . LYS A 1 531 ? 64.00299 42.92775 64.81244 1.000 36.63127 562 LYS A N 1
ATOM 3509 C CA . LYS A 1 531 ? 63.92818 44.06092 65.73615 1.000 35.46044 562 LYS A CA 1
ATOM 3510 C C . LYS A 1 531 ? 62.65526 43.99743 66.58012 1.000 39.27550 562 LYS A C 1
ATOM 3511 O O . LYS A 1 531 ? 61.91248 44.97099 66.71681 1.000 37.94353 562 LYS A O 1
ATOM 3517 N N . ALA A 1 532 ? 62.40046 42.82169 67.14696 1.000 37.23089 563 ALA A N 1
ATOM 3518 C CA . ALA A 1 532 ? 61.22914 42.63073 67.98888 1.000 34.34859 563 ALA A CA 1
ATOM 3519 C C . ALA A 1 532 ? 61.48758 41.42405 68.87359 1.000 29.87473 563 ALA A C 1
ATOM 3520 O O . ALA A 1 532 ? 62.32350 40.57386 68.55903 1.000 31.33858 563 ALA A O 1
ATOM 3522 N N . TYR A 1 533 ? 60.78995 41.37105 70.00197 1.000 29.02848 564 TYR A N 1
ATOM 3523 C CA . TYR A 1 533 ? 60.91153 40.20483 70.87013 1.000 30.33216 564 TYR A CA 1
ATOM 3524 C C . TYR A 1 533 ? 60.17373 39.02269 70.25975 1.000 30.30161 564 TYR A C 1
ATOM 3525 O O . TYR A 1 533 ? 59.08755 39.18164 69.70643 1.000 29.42151 564 TYR A O 1
ATOM 3534 N N . PHE A 1 534 ? 60.77947 37.83196 70.34230 1.000 29.95035 565 PHE A N 1
ATOM 3535 C CA . PHE A 1 534 ? 60.08414 36.62581 69.90954 1.000 29.90252 565 PHE A CA 1
ATOM 3536 C C . PHE A 1 534 ? 58.73212 36.53003 70.60608 1.000 27.65641 565 PHE A C 1
ATOM 3537 O O . PHE A 1 534 ? 58.59688 36.90370 71.77039 1.000 25.74539 565 PHE A O 1
ATOM 3545 N N . SER A 1 535 ? 57.73143 36.02712 69.88326 1.000 26.72892 566 SER A N 1
ATOM 3546 C CA . SER A 1 535 ? 56.38232 35.93767 70.42210 1.000 27.58943 566 SER A CA 1
ATOM 3547 C C . SER A 1 535 ? 56.38173 35.17913 71.74590 1.000 30.54276 566 SER A C 1
ATOM 3548 O O . SER A 1 535 ? 57.09441 34.17391 71.88456 1.000 25.87379 566 SER A O 1
ATOM 3551 N N . PRO A 1 536 ? 55.59551 35.61788 72.73121 1.000 25.99191 567 PRO A N 1
ATOM 3552 C CA . PRO A 1 536 ? 55.39512 34.78864 73.93331 1.000 24.52975 567 PRO A CA 1
ATOM 3553 C C . PRO A 1 536 ? 54.77245 33.42541 73.65154 1.000 26.36557 567 PRO A C 1
ATOM 3554 O O . PRO A 1 536 ? 54.90304 32.52712 74.48655 1.000 26.59163 567 PRO A O 1
ATOM 3558 N N . ARG A 1 537 ? 54.10227 33.23058 72.51555 1.000 24.53833 568 ARG A N 1
ATOM 3559 C CA . ARG A 1 537 ? 53.61136 31.89498 72.18034 1.000 24.68587 568 ARG A CA 1
ATOM 3560 C C . ARG A 1 537 ? 54.73210 30.97711 71.72375 1.000 28.11359 568 ARG A C 1
ATOM 3561 O O . ARG A 1 537 ? 54.50275 29.77665 71.54690 1.000 26.38578 568 ARG A O 1
ATOM 3569 N N . GLN A 1 538 ? 55.92922 31.52068 71.52245 1.000 27.88893 569 GLN A N 1
ATOM 3570 C CA . GLN A 1 538 ? 57.11830 30.74905 71.20263 1.000 28.88881 569 GLN A CA 1
ATOM 3571 C C . GLN A 1 538 ? 58.10781 30.67022 72.35655 1.000 27.99568 569 GLN A C 1
ATOM 3572 O O . GLN A 1 538 ? 58.67767 29.60724 72.59547 1.000 27.76111 569 GLN A O 1
ATOM 3578 N N . GLN A 1 539 ? 58.32614 31.76117 73.09455 1.000 25.21822 570 GLN A N 1
ATOM 3579 C CA . GLN A 1 539 ? 59.32734 31.77314 74.15565 1.000 29.56351 570 GLN A CA 1
ATOM 3580 C C . GLN A 1 539 ? 58.74324 31.84820 75.56152 1.000 25.26916 570 GLN A C 1
ATOM 3581 O O . GLN A 1 539 ? 59.51071 31.85669 76.53545 1.000 26.10951 570 GLN A O 1
ATOM 3587 N N . GLY A 1 540 ? 57.42139 31.88864 75.70217 1.000 24.83383 571 GLY A N 1
ATOM 3588 C CA . GLY A 1 540 ? 56.83732 32.04376 77.02453 1.000 26.24645 571 GLY A CA 1
ATOM 3589 C C . GLY A 1 540 ? 57.25853 33.36246 77.61963 1.000 27.98283 571 GLY A C 1
ATOM 3590 O O . GLY A 1 540 ? 57.30440 34.38954 76.93535 1.000 28.12069 571 GLY A O 1
ATOM 3591 N N . ALA A 1 541 ? 57.60063 33.33681 78.90607 1.000 28.84545 572 ALA A N 1
ATOM 3592 C CA . ALA A 1 541 ? 58.03765 34.53643 79.60939 1.000 28.71996 572 ALA A CA 1
ATOM 3593 C C . ALA A 1 541 ? 59.51814 34.85111 79.41998 1.000 26.16387 572 ALA A C 1
ATOM 3594 O O . ALA A 1 541 ? 60.00492 35.80928 80.03537 1.000 27.23404 572 ALA A O 1
ATOM 3596 N N . GLY A 1 542 ? 60.24783 34.08006 78.61060 1.000 25.21445 573 GLY A N 1
ATOM 3597 C CA . GLY A 1 542 ? 61.61498 34.41648 78.24730 1.000 25.52695 573 GLY A CA 1
ATOM 3598 C C . GLY A 1 542 ? 62.59865 33.32457 78.63249 1.000 26.60984 573 GLY A C 1
ATOM 3599 O O . GLY A 1 542 ? 62.22574 32.22854 79.06004 1.000 25.32811 573 GLY A O 1
ATOM 3600 N N . ALA A 1 543 ? 63.87895 33.63894 78.47915 1.000 25.99539 574 ALA A N 1
ATOM 3601 C CA . ALA A 1 543 ? 64.95140 32.66709 78.67674 1.000 23.03571 574 ALA A CA 1
ATOM 3602 C C . ALA A 1 543 ? 65.36210 32.63284 80.14414 1.000 25.97626 574 ALA A C 1
ATOM 3603 O O . ALA A 1 543 ? 65.70978 33.67034 80.71771 1.000 27.45154 574 ALA A O 1
ATOM 3605 N N . VAL A 1 544 ? 65.34986 31.43493 80.73791 1.000 25.70889 575 VAL A N 1
ATOM 3606 C CA . VAL A 1 544 ? 65.65621 31.29830 82.15823 1.000 25.47862 575 VAL A CA 1
ATOM 3607 C C . VAL A 1 544 ? 67.04169 31.85420 82.45392 1.000 26.86747 575 VAL A C 1
ATOM 3608 O O . VAL A 1 544 ? 67.97633 31.72452 81.65354 1.000 26.79892 575 VAL A O 1
ATOM 3612 N N . ASP A 1 545 ? 67.17716 32.49058 83.61317 1.000 25.33153 576 ASP A N 1
ATOM 3613 C CA . ASP A 1 545 ? 68.45724 33.02990 84.05673 1.000 27.22344 576 ASP A CA 1
ATOM 3614 C C . ASP A 1 545 ? 68.54394 32.76523 85.55363 1.000 28.39762 576 ASP A C 1
ATOM 3615 O O . ASP A 1 545 ? 67.86609 33.43203 86.33858 1.000 26.77630 576 ASP A O 1
ATOM 3620 N N . ALA A 1 546 ? 69.36635 31.78595 85.94688 1.000 27.37401 577 ALA A N 1
ATOM 3621 C CA . ALA A 1 546 ? 69.43933 31.38332 87.35407 1.000 24.50926 577 ALA A CA 1
ATOM 3622 C C . ALA A 1 546 ? 70.09313 32.44681 88.22454 1.000 25.30217 577 ALA A C 1
ATOM 3623 O O . ALA A 1 546 ? 69.84039 32.48962 89.43405 1.000 27.53712 577 ALA A O 1
ATOM 3625 N N . LYS A 1 547 ? 70.95745 33.28286 87.64722 1.000 26.83106 578 LYS A N 1
ATOM 3626 C CA . LYS A 1 547 ? 71.54506 34.38160 88.40812 1.000 27.62376 578 LYS A CA 1
ATOM 3627 C C . LYS A 1 547 ? 70.47850 35.40583 88.77349 1.000 26.89968 578 LYS A C 1
ATOM 3628 O O . LYS A 1 547 ? 70.33900 35.78913 89.94562 1.000 26.48690 578 LYS A O 1
ATOM 3634 N N . LYS A 1 548 ? 69.70252 35.84586 87.77999 1.000 25.97587 579 LYS A N 1
ATOM 3635 C CA . LYS A 1 548 ? 68.61740 36.77899 88.05127 1.000 28.15325 579 LYS A CA 1
ATOM 3636 C C . LYS A 1 548 ? 67.57021 36.15166 88.96706 1.000 27.80330 579 LYS A C 1
ATOM 3637 O O . LYS A 1 548 ? 67.08453 36.80549 89.89696 1.000 28.14815 579 LYS A O 1
ATOM 3643 N N . ALA A 1 549 ? 67.22468 34.88058 88.73422 1.000 25.64051 580 ALA A N 1
ATOM 3644 C CA . ALA A 1 549 ? 66.23845 34.21558 89.58223 1.000 25.63736 580 ALA A CA 1
ATOM 3645 C C . ALA A 1 549 ? 66.69831 34.17589 91.03024 1.000 27.46606 580 ALA A C 1
ATOM 3646 O O . ALA A 1 549 ? 65.91951 34.46375 91.94818 1.000 27.70534 580 ALA A O 1
ATOM 3648 N N . SER A 1 550 ? 67.96347 33.80466 91.25568 1.000 26.03647 581 SER A N 1
ATOM 3649 C CA . SER A 1 550 ? 68.46538 33.67229 92.61748 1.000 24.82156 581 SER A CA 1
ATOM 3650 C C . SER A 1 550 ? 68.49718 35.01751 93.32703 1.000 29.45857 581 SER A C 1
ATOM 3651 O O . SER A 1 550 ? 68.26590 35.09458 94.54017 1.000 28.24550 581 SER A O 1
ATOM 3654 N N . ALA A 1 551 ? 68.79582 36.08782 92.58742 1.000 26.99566 582 ALA A N 1
ATOM 3655 C CA . ALA A 1 551 ? 68.87335 37.42549 93.15130 1.000 30.15300 582 ALA A CA 1
ATOM 3656 C C . ALA A 1 551 ? 67.51454 38.08060 93.34550 1.000 28.81719 582 ALA A C 1
ATOM 3657 O O . ALA A 1 551 ? 67.42132 39.05293 94.10444 1.000 29.20216 582 ALA A O 1
ATOM 3659 N N . ALA A 1 552 ? 66.47074 37.58432 92.68425 1.000 26.30117 583 ALA A N 1
ATOM 3660 C CA . ALA A 1 552 ? 65.19688 38.29901 92.64297 1.000 28.62482 583 ALA A CA 1
ATOM 3661 C C . ALA A 1 552 ? 64.56623 38.43514 94.02722 1.000 33.47283 583 ALA A C 1
ATOM 3662 O O . ALA A 1 552 ? 64.50469 37.47871 94.79855 1.000 30.94208 583 ALA A O 1
ATOM 3664 N N . THR A 1 553 ? 64.07633 39.63732 94.33312 1.000 30.32955 584 THR A N 1
ATOM 3665 C CA . THR A 1 553 ? 63.20621 39.84219 95.48657 1.000 29.57804 584 THR A CA 1
ATOM 3666 C C . THR A 1 553 ? 61.83184 40.34709 95.06799 1.000 29.78933 584 THR A C 1
ATOM 3667 O O . THR A 1 553 ? 61.04180 40.76624 95.92501 1.000 34.21874 584 THR A O 1
ATOM 3671 N N . MET A 1 554 ? 61.54244 40.34152 93.76760 1.000 28.71639 585 MET A N 1
ATOM 3672 C CA . MET A 1 554 ? 60.26583 40.77133 93.22642 1.000 27.03553 585 MET A CA 1
ATOM 3673 C C . MET A 1 554 ? 59.83353 39.78710 92.15034 1.000 29.62555 585 MET A C 1
ATOM 3674 O O . MET A 1 554 ? 60.63422 39.00186 91.64115 1.000 27.57266 585 MET A O 1
ATOM 3683 N N . TYR A 1 555 ? 58.55587 39.84600 91.79874 1.000 26.52509 586 TYR A N 1
ATOM 3684 C CA . TYR A 1 555 ? 58.03225 39.07143 90.67909 1.000 24.66391 586 TYR A CA 1
ATOM 3685 C C . TYR A 1 555 ? 56.74017 39.74072 90.24348 1.000 30.75820 586 TYR A C 1
ATOM 3686 O O . TYR A 1 555 ? 56.22202 40.62429 90.93196 1.000 28.53903 586 TYR A O 1
ATOM 3695 N N . VAL A 1 556 ? 56.23916 39.34927 89.07259 1.000 26.26860 587 VAL A N 1
ATOM 3696 C CA . VAL A 1 556 ? 55.08312 40.01469 88.47609 1.000 27.37177 587 VAL A CA 1
ATOM 3697 C C . VAL A 1 556 ? 54.09149 38.94541 88.03110 1.000 28.58081 587 VAL A C 1
ATOM 3698 O O . VAL A 1 556 ? 54.49079 37.88545 87.54125 1.000 28.99470 587 VAL A O 1
ATOM 3702 N N . THR A 1 557 ? 52.80526 39.20162 88.25278 1.000 29.34455 588 THR A N 1
ATOM 3703 C CA . THR A 1 557 ? 51.74310 38.26232 87.92210 1.000 26.89528 588 THR A CA 1
ATOM 3704 C C . THR A 1 557 ? 50.60390 38.99708 87.22562 1.000 33.21782 588 THR A C 1
ATOM 3705 O O . THR A 1 557 ? 50.56171 40.23085 87.16991 1.000 30.47073 588 THR A O 1
ATOM 3709 N N . ASP A 1 558 ? 49.64840 38.21553 86.73081 1.000 30.23801 589 ASP A N 1
ATOM 3710 C CA . ASP A 1 558 ? 48.36471 38.76841 86.33642 1.000 31.29158 589 ASP A CA 1
ATOM 3711 C C . ASP A 1 558 ? 47.63323 39.30399 87.56555 1.000 32.13870 589 ASP A C 1
ATOM 3712 O O . ASP A 1 558 ? 48.08371 39.16142 88.71070 1.000 33.11376 589 ASP A O 1
ATOM 3717 N N . LYS A 1 559 ? 46.48899 39.94070 87.32002 1.000 32.15926 590 LYS A N 1
ATOM 3718 C CA . LYS A 1 559 ? 45.82070 40.66576 88.39238 1.000 31.55059 590 LYS A CA 1
ATOM 3719 C C . LYS A 1 559 ? 45.26896 39.73489 89.45761 1.000 37.46763 590 LYS A C 1
ATOM 3720 O O . LYS A 1 559 ? 45.10331 40.15858 90.60571 1.000 36.81789 590 LYS A O 1
ATOM 3726 N N . ASP A 1 560 ? 44.99952 38.47844 89.11844 1.000 32.32243 591 ASP A N 1
ATOM 3727 C CA . ASP A 1 560 ? 44.49764 37.53053 90.09799 1.000 36.65870 591 ASP A CA 1
ATOM 3728 C C . ASP A 1 560 ? 45.61514 36.78233 90.81414 1.000 40.31351 591 ASP A C 1
ATOM 3729 O O . ASP A 1 560 ? 45.32130 35.88733 91.61259 1.000 33.71643 591 ASP A O 1
ATOM 3734 N N . ASN A 1 561 ? 46.88247 37.13579 90.55001 1.000 32.50172 592 ASN A N 1
ATOM 3735 C CA . ASN A 1 561 ? 48.03626 36.53588 91.22002 1.000 33.71092 592 ASN A CA 1
ATOM 3736 C C . ASN A 1 561 ? 48.15221 35.03569 90.95372 1.000 35.09182 592 ASN A C 1
ATOM 3737 O O . ASN A 1 561 ? 48.62520 34.28342 91.80703 1.000 33.85678 592 ASN A O 1
ATOM 3742 N N . THR A 1 562 ? 47.71652 34.56906 89.78522 1.000 31.96454 593 THR A N 1
ATOM 3743 C CA . THR A 1 562 ? 47.79116 33.13218 89.53405 1.000 37.92196 593 THR A CA 1
ATOM 3744 C C . THR A 1 562 ? 49.05509 32.72269 88.78641 1.000 37.06086 593 THR A C 1
ATOM 3745 O O . THR A 1 562 ? 49.58479 31.63805 89.04369 1.000 37.16487 593 THR A O 1
ATOM 3749 N N . SER A 1 563 ? 49.57253 33.55654 87.88591 1.000 34.16322 594 SER A N 1
ATOM 3750 C CA . SER A 1 563 ? 50.74766 33.16160 87.11635 1.000 37.42644 594 SER A CA 1
ATOM 3751 C C . SER A 1 563 ? 51.45528 34.39849 86.58813 1.000 33.97546 594 SER A C 1
ATOM 3752 O O . SER A 1 563 ? 50.89216 35.49595 86.57077 1.000 30.30710 594 SER A O 1
ATOM 3755 N N . SER A 1 564 ? 52.70713 34.20393 86.17058 1.000 31.61843 595 SER A N 1
ATOM 3756 C CA . SER A 1 564 ? 53.51706 35.28210 85.60600 1.000 30.99203 595 SER A CA 1
ATOM 3757 C C . SER A 1 564 ? 53.32114 35.37622 84.09303 1.000 29.22144 595 SER A C 1
ATOM 3758 O O . SER A 1 564 ? 54.26476 35.32885 83.31214 1.000 30.86741 595 SER A O 1
ATOM 3761 N N . LYS A 1 565 ? 52.05693 35.45703 83.68496 1.000 29.38873 596 LYS A N 1
ATOM 3762 C CA . LYS A 1 565 ? 51.64821 35.66615 82.30188 1.000 29.61499 596 LYS A CA 1
ATOM 3763 C C . LYS A 1 565 ? 50.21519 36.17587 82.34288 1.000 30.37106 596 LYS A C 1
ATOM 3764 O O . LYS A 1 565 ? 49.46316 35.86557 83.27159 1.000 30.85265 596 LYS A O 1
ATOM 3770 N N . VAL A 1 566 ? 49.84194 36.96276 81.34169 1.000 28.87541 597 VAL A N 1
ATOM 3771 C CA . VAL A 1 566 ? 48.51912 37.57271 81.28313 1.000 30.25810 597 VAL A CA 1
ATOM 3772 C C . VAL A 1 566 ? 47.82373 37.07218 80.02537 1.000 32.25461 597 VAL A C 1
ATOM 3773 O O . VAL A 1 566 ? 48.29239 37.32305 78.91092 1.000 30.97734 597 VAL A O 1
ATOM 3777 N N . HIS A 1 567 ? 46.70452 36.38683 80.20165 1.000 31.19396 598 HIS A N 1
ATOM 3778 C CA . HIS A 1 567 ? 45.90042 35.87982 79.09365 1.000 32.07176 598 HIS A CA 1
ATOM 3779 C C . HIS A 1 567 ? 44.64618 36.73704 79.00427 1.000 35.67721 598 HIS A C 1
ATOM 3780 O O . HIS A 1 567 ? 43.80657 36.71330 79.91030 1.000 36.66452 598 HIS A O 1
ATOM 3787 N N . LEU A 1 568 ? 44.51701 37.48139 77.91339 1.000 30.45309 599 LEU A N 1
ATOM 3788 C CA . LEU A 1 568 ? 43.41363 38.41292 77.72691 1.000 34.23079 599 LEU A CA 1
ATOM 3789 C C . LEU A 1 568 ? 42.25795 37.83682 76.92551 1.000 38.42089 599 LEU A C 1
ATOM 3790 O O . LEU A 1 568 ? 41.24742 38.52676 76.75973 1.000 34.62584 599 LEU A O 1
ATOM 3795 N N . ASN A 1 569 ? 42.37709 36.60336 76.42596 1.000 32.49912 600 ASN A N 1
ATOM 3796 C CA . ASN A 1 569 ? 41.38232 35.99162 75.52361 1.000 34.57482 600 ASN A CA 1
ATOM 3797 C C . ASN A 1 569 ? 41.11451 36.96162 74.36546 1.000 31.83205 600 ASN A C 1
ATOM 3798 O O . ASN A 1 569 ? 42.06985 37.48737 73.78095 1.000 32.69183 600 ASN A O 1
ATOM 3803 N N . ASN A 1 570 ? 39.86254 37.20036 73.97817 1.000 30.46262 601 ASN A N 1
ATOM 3804 C CA . ASN A 1 570 ? 39.58068 38.06856 72.84246 1.000 32.22085 601 ASN A CA 1
ATOM 3805 C C . ASN A 1 570 ? 39.62626 39.52736 73.26462 1.000 36.59333 601 ASN A C 1
ATOM 3806 O O . ASN A 1 570 ? 39.11664 39.89201 74.32928 1.000 35.33703 601 ASN A O 1
ATOM 3811 N N . VAL A 1 571 ? 40.22015 40.36369 72.41353 1.000 32.45629 602 VAL A N 1
ATOM 3812 C CA . VAL A 1 571 ? 40.33722 41.79505 72.66916 1.000 35.99027 602 VAL A CA 1
ATOM 3813 C C . VAL A 1 571 ? 39.83428 42.54861 71.44909 1.000 36.33893 602 VAL A C 1
ATOM 3814 O O . VAL A 1 571 ? 39.83229 42.02227 70.33214 1.000 34.87411 602 VAL A O 1
ATOM 3818 N N . SER A 1 572 ? 39.38849 43.78467 71.67310 1.000 36.75791 603 SER A N 1
ATOM 3819 C CA . SER A 1 572 ? 39.20975 44.74991 70.59877 1.000 36.58061 603 SER A CA 1
ATOM 3820 C C . SER A 1 572 ? 40.53769 45.47877 70.39466 1.000 40.79250 603 SER A C 1
ATOM 3821 O O . SER A 1 572 ? 41.55853 45.10578 70.96964 1.000 33.50556 603 SER A O 1
ATOM 3824 N N . ASP A 1 573 ? 40.54139 46.54214 69.58958 1.000 36.74384 604 ASP A N 1
ATOM 3825 C CA . ASP A 1 573 ? 41.79649 47.22883 69.30402 1.000 37.97255 604 ASP A CA 1
ATOM 3826 C C . ASP A 1 573 ? 42.33651 47.96948 70.52018 1.000 38.31320 604 ASP A C 1
ATOM 3827 O O . ASP A 1 573 ? 43.54543 48.19733 70.61317 1.000 38.32833 604 ASP A O 1
ATOM 3832 N N . LYS A 1 574 ? 41.46484 48.37005 71.44073 1.000 39.45594 605 LYS A N 1
ATOM 3833 C CA . LYS A 1 574 ? 41.85202 49.04730 72.67042 1.000 36.33910 605 LYS A CA 1
ATOM 3834 C C . LYS A 1 574 ? 41.58536 48.12505 73.85120 1.000 39.62767 605 LYS A C 1
ATOM 3835 O O . LYS A 1 574 ? 40.46154 47.63580 74.01635 1.000 41.43623 605 LYS A O 1
ATOM 3838 N N . PHE A 1 575 ? 42.61617 47.88518 74.66124 1.000 39.14219 606 PHE A N 1
ATOM 3839 C CA . PHE A 1 575 ? 42.47615 47.07190 75.86390 1.000 40.42036 606 PHE A CA 1
ATOM 3840 C C . PHE A 1 575 ? 43.54510 47.48298 76.87216 1.000 39.52540 606 PHE A C 1
ATOM 3841 O O . PHE A 1 575 ? 44.42335 48.30264 76.58763 1.000 41.61009 606 PHE A O 1
ATOM 3849 N N . GLU A 1 576 ? 43.45973 46.90960 78.06483 1.000 37.26183 607 GLU A N 1
ATOM 3850 C CA . GLU A 1 576 ? 44.38987 47.21512 79.13854 1.000 40.69520 607 GLU A CA 1
ATOM 3851 C C . GLU A 1 576 ? 45.12866 45.95403 79.56119 1.000 38.61357 607 GLU A C 1
ATOM 3852 O O . GLU A 1 576 ? 44.53219 44.87902 79.66993 1.000 34.42153 607 GLU A O 1
ATOM 3858 N N . VAL A 1 577 ? 46.42506 46.09393 79.80728 1.000 37.44503 608 VAL A N 1
ATOM 3859 C CA . VAL A 1 577 ? 47.23739 45.01721 80.35640 1.000 36.20556 608 VAL A CA 1
ATOM 3860 C C . VAL A 1 577 ? 47.48871 45.36067 81.81763 1.000 38.22612 608 VAL A C 1
ATOM 3861 O O . VAL A 1 577 ? 48.14052 46.36183 82.13319 1.000 38.07416 608 VAL A O 1
ATOM 3865 N N . THR A 1 578 ? 46.93989 44.55777 82.71547 1.000 37.37925 609 THR A N 1
ATOM 3866 C CA . THR A 1 578 ? 47.05813 44.79620 84.14300 1.000 35.66927 609 THR A CA 1
ATOM 3867 C C . THR A 1 578 ? 48.00757 43.77266 84.74397 1.000 32.98197 609 THR A C 1
ATOM 3868 O O . THR A 1 578 ? 47.87004 42.57253 84.49036 1.000 36.14090 609 THR A O 1
ATOM 3872 N N . VAL A 1 579 ? 48.96409 44.25720 85.53310 1.000 28.31789 610 VAL A N 1
ATOM 3873 C CA . VAL A 1 579 ? 50.00016 43.44636 86.16597 1.000 29.74193 610 VAL A CA 1
ATOM 3874 C C . VAL A 1 579 ? 50.03401 43.78812 87.65109 1.000 33.30963 610 VAL A C 1
ATOM 3875 O O . VAL A 1 579 ? 49.95320 44.96259 88.01968 1.000 34.38449 610 VAL A O 1
ATOM 3879 N N . ASN A 1 580 ? 50.17501 42.77796 88.50492 1.000 29.93003 611 ASN A N 1
ATOM 3880 C CA . ASN A 1 580 ? 50.43379 43.01306 89.91953 1.000 30.92196 611 ASN A CA 1
ATOM 3881 C C . ASN A 1 580 ? 51.92003 42.80866 90.19109 1.000 30.37668 611 ASN A C 1
ATOM 3882 O O . ASN A 1 580 ? 52.47951 41.76006 89.86121 1.000 29.71210 611 ASN A O 1
ATOM 3887 N N . VAL A 1 581 ? 52.55966 43.80495 90.79069 1.000 29.42393 612 VAL A N 1
ATOM 3888 C CA . VAL A 1 581 ? 53.99976 43.76630 91.03362 1.000 29.55712 612 VAL A CA 1
ATOM 3889 C C . VAL A 1 581 ? 54.21598 43.42106 92.49881 1.000 33.30338 612 VAL A C 1
ATOM 3890 O O . VAL A 1 581 ? 53.78065 44.16454 93.38191 1.000 30.85377 612 VAL A O 1
ATOM 3894 N N . HIS A 1 582 ? 54.89127 42.30548 92.76665 1.000 29.21179 613 HIS A N 1
ATOM 3895 C CA . HIS A 1 582 ? 55.04499 41.80419 94.12821 1.000 29.51706 613 HIS A CA 1
ATOM 3896 C C . HIS A 1 582 ? 56.45025 42.10000 94.62291 1.000 30.68252 613 HIS A C 1
ATOM 3897 O O . HIS A 1 582 ? 57.42292 41.78759 93.93514 1.000 29.63245 613 HIS A O 1
ATOM 3904 N N . ASN A 1 583 ? 56.55474 42.66845 95.81983 1.000 32.42587 614 ASN A N 1
ATOM 3905 C CA . ASN A 1 583 ? 57.83545 43.06189 96.39931 1.000 30.89487 614 ASN A CA 1
ATOM 3906 C C . ASN A 1 583 ? 58.03042 42.27175 97.68897 1.000 34.94104 614 ASN A C 1
ATOM 3907 O O . ASN A 1 583 ? 57.32325 42.50886 98.67362 1.000 33.87259 614 ASN A O 1
ATOM 3912 N N . LYS A 1 584 ? 58.95885 41.31268 97.68095 1.000 28.84995 615 LYS A N 1
ATOM 3913 C CA . LYS A 1 584 ? 59.24194 40.51993 98.87156 1.000 31.19651 615 LYS A CA 1
ATOM 3914 C C . LYS A 1 584 ? 60.43882 41.03543 99.66633 1.000 37.11795 615 LYS A C 1
ATOM 3915 O O . LYS A 1 584 ? 60.83123 40.40492 100.64734 1.000 37.25471 615 LYS A O 1
ATOM 3921 N N . SER A 1 585 ? 61.00744 42.17425 99.29923 1.000 35.25538 616 SER A N 1
ATOM 3922 C CA . SER A 1 585 ? 62.10202 42.70893 100.09625 1.000 33.19160 616 SER A CA 1
ATOM 3923 C C . SER A 1 585 ? 61.56437 43.59142 101.22530 1.000 37.51341 616 SER A C 1
ATOM 3924 O O . SER A 1 585 ? 60.39623 43.98938 101.23815 1.000 36.24804 616 SER A O 1
ATOM 3927 N N . ASP A 1 586 ? 62.43756 43.88852 102.19500 1.000 34.69855 617 ASP A N 1
ATOM 3928 C CA . ASP A 1 586 ? 62.08564 44.72334 103.33882 1.000 40.17790 617 ASP A CA 1
ATOM 3929 C C . ASP A 1 586 ? 62.08993 46.20934 103.02215 1.000 41.10356 617 ASP A C 1
ATOM 3930 O O . ASP A 1 586 ? 61.80221 47.00758 103.91601 1.000 40.59818 617 ASP A O 1
ATOM 3935 N N . LYS A 1 587 ? 62.39683 46.59843 101.78882 1.000 40.39348 618 LYS A N 1
ATOM 3936 C CA . LYS A 1 587 ? 62.48953 47.99907 101.41373 1.000 43.69557 618 LYS A CA 1
ATOM 3937 C C . LYS A 1 587 ? 61.59753 48.26467 100.20864 1.000 36.25390 618 LYS A C 1
ATOM 3938 O O . LYS A 1 587 ? 61.45478 47.39281 99.34212 1.000 38.44730 618 LYS A O 1
ATOM 3940 N N . PRO A 1 588 ? 60.98085 49.44535 100.12509 1.000 37.61151 619 PRO A N 1
ATOM 3941 C CA . PRO A 1 588 ? 60.22207 49.78762 98.91394 1.000 38.18758 619 PRO A CA 1
ATOM 3942 C C . PRO A 1 588 ? 61.14589 49.78911 97.70645 1.000 36.33451 619 PRO A C 1
ATOM 3943 O O . PRO A 1 588 ? 62.34349 50.03711 97.81860 1.000 34.81493 619 PRO A O 1
ATOM 3947 N N . GLN A 1 589 ? 60.58957 49.50336 96.53685 1.000 31.64643 620 GLN A N 1
ATOM 3948 C CA A GLN A 1 589 ? 61.37767 49.46160 95.31438 0.500 37.02602 620 GLN A CA 1
ATOM 3949 C CA B GLN A 1 589 ? 61.37366 49.44554 95.31051 0.500 37.02949 620 GLN A CA 1
ATOM 3950 C C . GLN A 1 589 ? 60.66047 50.23078 94.21764 1.000 36.88907 620 GLN A C 1
ATOM 3951 O O . GLN A 1 589 ? 59.43253 50.16970 94.09826 1.000 37.44542 620 GLN A O 1
ATOM 3962 N N . GLU A 1 590 ? 61.42841 50.97672 93.43062 1.000 34.27120 621 GLU A N 1
ATOM 3963 C CA . GLU A 1 590 ? 60.88246 51.74603 92.31939 1.000 36.05402 621 GLU A CA 1
ATOM 3964 C C . GLU A 1 590 ? 61.26743 51.05992 91.02014 1.000 34.66704 621 GLU A C 1
ATOM 3965 O O . GLU A 1 590 ? 62.42747 50.67041 90.84478 1.000 40.42226 621 GLU A O 1
ATOM 3971 N N . LEU A 1 591 ? 60.29365 50.88254 90.12707 1.000 28.92287 622 LEU A N 1
ATOM 3972 C CA . LEU A 1 591 ? 60.53348 50.26429 88.83411 1.000 30.83325 622 LEU A CA 1
ATOM 3973 C C . LEU A 1 591 ? 59.92730 51.11494 87.73252 1.000 35.70481 622 LEU A C 1
ATOM 3974 O O . LEU A 1 591 ? 58.91643 51.78461 87.93223 1.000 34.77007 622 LEU A O 1
ATOM 3979 N N . TYR A 1 592 ? 60.57980 51.09082 86.57842 1.000 28.68459 623 TYR A N 1
ATOM 3980 C CA . TYR A 1 592 ? 60.04738 51.59256 85.32630 1.000 30.20951 623 TYR A CA 1
ATOM 3981 C C . TYR A 1 592 ? 59.53169 50.40428 84.53803 1.000 31.25650 623 TYR A C 1
ATOM 3982 O O . TYR A 1 592 ? 60.10461 49.31560 84.59796 1.000 30.28456 623 TYR A O 1
ATOM 3991 N N . TYR A 1 593 ? 58.44820 50.60697 83.79948 1.000 30.40310 624 TYR A N 1
ATOM 3992 C CA . TYR A 1 593 ? 57.90028 49.50657 83.02115 1.000 26.84138 624 TYR A CA 1
ATOM 3993 C C . TYR A 1 593 ? 57.35818 50.03151 81.70350 1.000 31.45645 624 TYR A C 1
ATOM 3994 O O . TYR A 1 593 ? 56.91115 51.17593 81.60295 1.000 33.74322 624 TYR A O 1
ATOM 4003 N N . GLN A 1 594 ? 57.41448 49.17052 80.69524 1.000 31.39332 625 GLN A N 1
ATOM 4004 C CA . GLN A 1 594 ? 57.04038 49.50367 79.32968 1.000 35.23615 625 GLN A CA 1
ATOM 4005 C C . GLN A 1 594 ? 56.49479 48.24371 78.67534 1.000 33.75765 625 GLN A C 1
ATOM 4006 O O . GLN A 1 594 ? 57.06867 47.16698 78.83765 1.000 31.76481 625 GLN A O 1
ATOM 4012 N N . ALA A 1 595 ? 55.39386 48.37505 77.94427 1.000 32.18893 626 ALA A N 1
ATOM 4013 C CA . ALA A 1 595 ? 54.81964 47.25454 77.21038 1.000 33.55442 626 ALA A CA 1
ATOM 4014 C C . ALA A 1 595 ? 55.21585 47.32932 75.74005 1.000 32.40897 626 ALA A C 1
ATOM 4015 O O . ALA A 1 595 ? 55.10913 48.39277 75.12115 1.000 34.30923 626 ALA A O 1
ATOM 4017 N N . THR A 1 596 ? 55.68131 46.20931 75.18779 1.000 30.71448 627 THR A N 1
ATOM 4018 C CA . THR A 1 596 ? 55.73784 46.08929 73.73857 1.000 34.02567 627 THR A CA 1
ATOM 4019 C C . THR A 1 596 ? 54.36982 45.64802 73.23550 1.000 30.76735 627 THR A C 1
ATOM 4020 O O . THR A 1 596 ? 53.63086 44.94513 73.93322 1.000 32.25602 627 THR A O 1
ATOM 4024 N N . VAL A 1 597 ? 54.03269 46.07520 72.02040 1.000 31.40334 628 VAL A N 1
ATOM 4025 C CA . VAL A 1 597 ? 52.77264 45.72259 71.36748 1.000 31.16171 628 VAL A CA 1
ATOM 4026 C C . VAL A 1 597 ? 53.12683 45.11771 70.01736 1.000 29.48102 628 VAL A C 1
ATOM 4027 O O . VAL A 1 597 ? 53.76320 45.77625 69.18446 1.000 34.28624 628 VAL A O 1
ATOM 4031 N N . GLN A 1 598 ? 52.76686 43.85586 69.81346 1.000 30.29772 629 GLN A N 1
ATOM 4032 C CA . GLN A 1 598 ? 53.30991 43.13075 68.67521 1.000 30.15532 629 GLN A CA 1
ATOM 4033 C C . GLN A 1 598 ? 52.32624 42.07072 68.21666 1.000 29.83363 629 GLN A C 1
ATOM 4034 O O . GLN A 1 598 ? 51.32738 41.77961 68.88068 1.000 30.70248 629 GLN A O 1
ATOM 4040 N N . THR A 1 599 ? 52.63296 41.48991 67.06496 1.000 30.42919 630 THR A N 1
ATOM 4041 C CA . THR A 1 599 ? 51.76307 40.50379 66.44772 1.000 31.24836 630 THR A CA 1
ATOM 4042 C C . THR A 1 599 ? 52.63369 39.57598 65.60875 1.000 31.86133 630 THR A C 1
ATOM 4043 O O . THR A 1 599 ? 53.85530 39.51425 65.79008 1.000 31.38117 630 THR A O 1
ATOM 4047 N N . ASP A 1 600 ? 52.00475 38.84248 64.69848 1.000 33.57551 631 ASP A N 1
ATOM 4048 C CA . ASP A 1 600 ? 52.70499 37.94365 63.79667 1.000 30.95461 631 ASP A CA 1
ATOM 4049 C C . ASP A 1 600 ? 53.19147 38.69319 62.56677 1.000 34.28290 631 ASP A C 1
ATOM 4050 O O . ASP A 1 600 ? 52.45965 39.50389 61.99557 1.000 31.46735 631 ASP A O 1
ATOM 4055 N N . LYS A 1 601 ? 54.42487 38.40729 62.15700 1.000 32.62113 632 LYS A N 1
ATOM 4056 C CA . LYS A 1 601 ? 54.87593 38.76438 60.81952 1.000 34.24644 632 LYS A CA 1
ATOM 4057 C C . LYS A 1 601 ? 54.29751 37.78486 59.80229 1.000 33.89036 632 LYS A C 1
ATOM 4058 O O . LYS A 1 601 ? 54.19817 36.57873 60.06121 1.000 32.08939 632 LYS A O 1
ATOM 4064 N N . VAL A 1 602 ? 53.91376 38.31205 58.64179 1.000 31.97281 633 VAL A N 1
ATOM 4065 C CA . VAL A 1 602 ? 53.25976 37.54695 57.58853 1.000 31.09062 633 VAL A CA 1
ATOM 4066 C C . VAL A 1 602 ? 54.06533 37.72556 56.31010 1.000 39.49904 633 VAL A C 1
ATOM 4067 O O . VAL A 1 602 ? 54.48077 38.84331 55.98837 1.000 39.69980 633 VAL A O 1
ATOM 4071 N N . ASP A 1 603 ? 54.31618 36.62957 55.60471 1.000 36.59941 634 ASP A N 1
ATOM 4072 C CA . ASP A 1 603 ? 54.95332 36.66928 54.28830 1.000 37.74508 634 ASP A CA 1
ATOM 4073 C C . ASP A 1 603 ? 53.95588 36.08424 53.29415 1.000 38.70936 634 ASP A C 1
ATOM 4074 O O . ASP A 1 603 ? 53.77282 34.86567 53.23107 1.000 37.32980 634 ASP A O 1
ATOM 4079 N N . GLY A 1 604 ? 53.30509 36.94718 52.52186 1.000 38.21612 635 GLY A N 1
ATOM 4080 C CA . GLY A 1 604 ? 52.30048 36.47850 51.58799 1.000 39.10422 635 GLY A CA 1
ATOM 4081 C C . GLY A 1 604 ? 51.10461 35.89902 52.31431 1.000 37.24177 635 GLY A C 1
ATOM 4082 O O . GLY A 1 604 ? 50.49213 36.57058 53.14964 1.000 38.92445 635 GLY A O 1
ATOM 4083 N N . LYS A 1 605 ? 50.78164 34.64089 52.03025 1.000 33.96202 636 LYS A N 1
ATOM 4084 C CA . LYS A 1 605 ? 49.64807 33.97028 52.65124 1.000 32.22406 636 LYS A CA 1
ATOM 4085 C C . LYS A 1 605 ? 50.03282 33.18153 53.89639 1.000 35.49001 636 LYS A C 1
ATOM 4086 O O . LYS A 1 605 ? 49.17032 32.51179 54.46473 1.000 34.06589 636 LYS A O 1
ATOM 4088 N N . HIS A 1 606 ? 51.29419 33.24913 54.33309 1.000 35.03101 637 HIS A N 1
ATOM 4089 C CA . HIS A 1 606 ? 51.79193 32.46368 55.45676 1.000 30.91938 637 HIS A CA 1
ATOM 4090 C C . HIS A 1 606 ? 52.22982 33.35426 56.61058 1.000 31.54798 637 HIS A C 1
ATOM 4091 O O . HIS A 1 606 ? 52.80260 34.43035 56.40518 1.000 33.93591 637 HIS A O 1
ATOM 4098 N N . PHE A 1 607 ? 51.98116 32.88102 57.83023 1.000 32.84706 638 PHE A N 1
ATOM 4099 C CA . PHE A 1 607 ? 52.74547 33.36652 58.96973 1.000 29.84131 638 PHE A CA 1
ATOM 4100 C C . PHE A 1 607 ? 54.22378 33.07894 58.73163 1.000 30.95957 638 PHE A C 1
ATOM 4101 O O . PHE A 1 607 ? 54.59692 31.99782 58.25983 1.000 30.61589 638 PHE A O 1
ATOM 4109 N N . ALA A 1 608 ? 55.07141 34.04800 59.06471 1.000 30.46131 639 ALA A N 1
ATOM 4110 C CA . ALA A 1 608 ? 56.51075 33.82798 58.99601 1.000 30.34490 639 ALA A CA 1
ATOM 4111 C C . ALA A 1 608 ? 57.05110 33.06929 60.20243 1.000 28.81625 639 ALA A C 1
ATOM 4112 O O . ALA A 1 608 ? 58.22943 32.69017 60.19428 1.000 32.86456 639 ALA A O 1
ATOM 4114 N N . LEU A 1 609 ? 56.23121 32.86494 61.23865 1.000 29.08098 640 LEU A N 1
ATOM 4115 C CA . LEU A 1 609 ? 56.69416 32.36810 62.53908 1.000 29.49167 640 LEU A CA 1
ATOM 4116 C C . LEU A 1 609 ? 57.81045 33.25832 63.08301 1.000 30.34445 640 LEU A C 1
ATOM 4117 O O . LEU A 1 609 ? 58.86366 32.79249 63.52338 1.000 31.44817 640 LEU A O 1
ATOM 4122 N N . ALA A 1 610 ? 57.55802 34.56216 63.05096 1.000 29.40645 641 ALA A N 1
ATOM 4123 C CA . ALA A 1 610 ? 58.50178 35.58070 63.48500 1.000 33.84503 641 ALA A CA 1
ATOM 4124 C C . ALA A 1 610 ? 57.69062 36.76752 63.97559 1.000 32.78681 641 ALA A C 1
ATOM 4125 O O . ALA A 1 610 ? 56.53666 36.94327 63.55366 1.000 31.73231 641 ALA A O 1
ATOM 4127 N N . PRO A 1 611 ? 58.24032 37.58026 64.87326 1.000 32.77392 642 PRO A N 1
ATOM 4128 C CA . PRO A 1 611 ? 57.44915 38.65878 65.46510 1.000 31.57693 642 PRO A CA 1
ATOM 4129 C C . PRO A 1 611 ? 57.42573 39.89655 64.58920 1.000 31.24565 642 PRO A C 1
ATOM 4130 O O . PRO A 1 611 ? 58.33359 40.14756 63.79675 1.000 34.01622 642 PRO A O 1
ATOM 4134 N N . LYS A 1 612 ? 56.36991 40.68422 64.76295 1.000 30.73893 643 LYS A N 1
ATOM 4135 C CA . LYS A 1 612 ? 56.25451 42.00103 64.14355 1.000 33.77035 643 LYS A CA 1
ATOM 4136 C C . LYS A 1 612 ? 55.87230 42.99715 65.23007 1.000 32.64855 643 LYS A C 1
ATOM 4137 O O . LYS A 1 612 ? 54.78466 42.90160 65.80835 1.000 31.42883 643 LYS A O 1
ATOM 4140 N N . VAL A 1 613 ? 56.76338 43.94000 65.52009 1.000 32.93399 644 VAL A N 1
ATOM 4141 C CA . VAL A 1 613 ? 56.46185 44.96113 66.51258 1.000 32.85399 644 VAL A CA 1
ATOM 4142 C C . VAL A 1 613 ? 55.55631 46.01183 65.88329 1.000 36.55872 644 VAL A C 1
ATOM 4143 O O . VAL A 1 613 ? 55.73683 46.40671 64.72458 1.000 36.54161 644 VAL A O 1
ATOM 4147 N N . LEU A 1 614 ? 54.53316 46.42251 66.63034 1.000 30.25163 645 LEU A N 1
ATOM 4148 C CA . LEU A 1 614 ? 53.65911 47.50786 66.21727 1.000 36.70587 645 LEU A CA 1
ATOM 4149 C C . LEU A 1 614 ? 54.11634 48.82584 66.83902 1.000 36.14470 645 LEU A C 1
ATOM 4150 O O . LEU A 1 614 ? 54.41517 49.78584 66.12343 1.000 38.64051 645 LEU A O 1
ATOM 4155 N N . TYR A 1 615 ? 54.22867 48.87461 68.16393 1.000 37.39235 646 TYR A N 1
ATOM 4156 C CA . TYR A 1 615 ? 54.86321 50.00681 68.82931 1.000 36.16521 646 TYR A CA 1
ATOM 4157 C C . TYR A 1 615 ? 55.21613 49.58661 70.24850 1.000 35.15893 646 TYR A C 1
ATOM 4158 O O . TYR A 1 615 ? 54.91607 48.46986 70.67922 1.000 36.60224 646 TYR A O 1
ATOM 4167 N N . GLU A 1 616 ? 55.87200 50.49542 70.97224 1.000 36.56903 647 GLU A N 1
ATOM 4168 C CA . GLU A 1 616 ? 56.15070 50.32813 72.39202 1.000 39.29242 647 GLU A CA 1
ATOM 4169 C C . GLU A 1 616 ? 55.48247 51.46836 73.14798 1.000 35.82859 647 GLU A C 1
ATOM 4170 O O . GLU A 1 616 ? 55.55241 52.62313 72.71946 1.000 36.96518 647 GLU A O 1
ATOM 4176 N N . ALA A 1 617 ? 54.79054 51.13907 74.23506 1.000 37.01429 648 ALA A N 1
ATOM 4177 C CA . ALA A 1 617 ? 54.12753 52.17427 75.00865 1.000 37.50440 648 ALA A CA 1
ATOM 4178 C C . ALA A 1 617 ? 55.16677 53.00997 75.75210 1.000 37.56377 648 ALA A C 1
ATOM 4179 O O . ALA A 1 617 ? 56.32793 52.62157 75.88987 1.000 38.23960 648 ALA A O 1
ATOM 4181 N N . SER A 1 618 ? 54.75098 54.18390 76.20888 1.000 33.24545 649 SER A N 1
ATOM 4182 C CA . SER A 1 618 ? 55.67876 55.04354 76.93124 1.000 31.26987 649 SER A CA 1
ATOM 4183 C C . SER A 1 618 ? 55.98449 54.45777 78.30504 1.000 35.56657 649 SER A C 1
ATOM 4184 O O . SER A 1 618 ? 55.16402 53.75299 78.90426 1.000 36.53759 649 SER A O 1
ATOM 4187 N N . TRP A 1 619 ? 57.20058 54.72662 78.77790 1.000 33.85546 650 TRP A N 1
ATOM 4188 C CA . TRP A 1 619 ? 57.64554 54.25264 80.08101 1.000 33.65343 650 TRP A CA 1
ATOM 4189 C C . TRP A 1 619 ? 56.80183 54.86020 81.18824 1.000 31.16417 650 TRP A C 1
ATOM 4190 O O . TRP A 1 619 ? 56.58627 56.07263 81.22582 1.000 34.25165 650 TRP A O 1
ATOM 4201 N N . GLN A 1 620 ? 56.34035 54.01437 82.10127 1.000 31.48302 651 GLN A N 1
ATOM 4202 C CA . GLN A 1 620 ? 55.75399 54.46703 83.35106 1.000 31.99785 651 GLN A CA 1
ATOM 4203 C C . GLN A 1 620 ? 56.64914 54.02516 84.49894 1.000 35.21730 651 GLN A C 1
ATOM 4204 O O . GLN A 1 620 ? 57.59627 53.26121 84.31191 1.000 32.63672 651 GLN A O 1
ATOM 4210 N N . LYS A 1 621 ? 56.35319 54.50607 85.70267 1.000 34.97968 652 LYS A N 1
ATOM 4211 C CA . LYS A 1 621 ? 57.08929 54.02299 86.86460 1.000 35.74423 652 LYS A CA 1
ATOM 4212 C C . LYS A 1 621 ? 56.13806 53.81839 88.03306 1.000 40.17977 652 LYS A C 1
ATOM 4213 O O . LYS A 1 621 ? 55.01178 54.32658 88.05071 1.000 38.31179 652 LYS A O 1
ATOM 4219 N N . ILE A 1 622 ? 56.60948 53.04523 89.00839 1.000 34.32039 653 ILE A N 1
ATOM 4220 C CA . ILE A 1 622 ? 55.82118 52.72257 90.18888 1.000 39.15575 653 ILE A CA 1
ATOM 4221 C C . ILE A 1 622 ? 56.77225 52.37832 91.32457 1.000 39.57836 653 ILE A C 1
ATOM 4222 O O . ILE A 1 622 ? 57.83822 51.79041 91.11210 1.000 36.21894 653 ILE A O 1
ATOM 4227 N N . THR A 1 623 ? 56.38015 52.75416 92.53870 1.000 37.69297 654 THR A N 1
ATOM 4228 C CA . THR A 1 623 ? 57.06113 52.33879 93.75686 1.000 35.09749 654 THR A CA 1
ATOM 4229 C C . THR A 1 623 ? 56.18694 51.33064 94.48841 1.000 38.87162 654 THR A C 1
ATOM 4230 O O . THR A 1 623 ? 55.01322 51.60002 94.75877 1.000 38.30312 654 THR A O 1
ATOM 4234 N N . ILE A 1 624 ? 56.74729 50.16952 94.79062 1.000 33.52499 655 ILE A N 1
ATOM 4235 C CA . ILE A 1 624 ? 56.02054 49.11244 95.48681 1.000 34.42775 655 ILE A CA 1
ATOM 4236 C C . ILE A 1 624 ? 56.52057 49.08670 96.92455 1.000 35.67145 655 ILE A C 1
ATOM 4237 O O . ILE A 1 624 ? 57.72348 48.90546 97.14515 1.000 33.37307 655 ILE A O 1
ATOM 4242 N N . PRO A 1 625 ? 55.65519 49.26029 97.92224 1.000 37.28361 656 PRO A N 1
ATOM 4243 C CA . PRO A 1 625 ? 56.12441 49.23171 99.30972 1.000 36.44014 656 PRO A CA 1
ATOM 4244 C C . PRO A 1 625 ? 56.71777 47.87516 99.65600 1.000 36.87022 656 PRO A C 1
ATOM 4245 O O . PRO A 1 625 ? 56.49587 46.87688 98.96806 1.000 33.96411 656 PRO A O 1
ATOM 4249 N N . ALA A 1 626 ? 57.49715 47.86233 100.73627 1.000 33.97029 657 ALA A N 1
ATOM 4250 C CA . ALA A 1 626 ? 58.10744 46.63187 101.22310 1.000 37.33062 657 ALA A CA 1
ATOM 4251 C C . ALA A 1 626 ? 57.04712 45.59027 101.54982 1.000 38.17659 657 ALA A C 1
ATOM 4252 O O . ALA A 1 626 ? 55.99058 45.90995 102.09891 1.000 35.82477 657 ALA A O 1
ATOM 4254 N N . ASN A 1 627 ? 57.34095 44.33481 101.21955 1.000 34.30968 658 ASN A N 1
ATOM 4255 C CA . ASN A 1 627 ? 56.49612 43.20071 101.58749 1.000 35.35547 658 ASN A CA 1
ATOM 4256 C C . ASN A 1 627 ? 55.04157 43.43393 101.19481 1.000 36.16007 658 ASN A C 1
ATOM 4257 O O . ASN A 1 627 ? 54.11864 43.22231 101.98293 1.000 36.08324 658 ASN A O 1
ATOM 4262 N N . SER A 1 628 ? 54.84265 43.89193 99.96032 1.000 35.65263 659 SER A N 1
ATOM 4263 C CA . SER A 1 628 ? 53.52499 44.27529 99.48002 1.000 32.83452 659 SER A CA 1
ATOM 4264 C C . SER A 1 628 ? 53.49173 44.09517 97.97154 1.000 35.85252 659 SER A C 1
ATOM 4265 O O . SER A 1 628 ? 54.50547 43.79385 97.33768 1.000 35.95120 659 SER A O 1
ATOM 4268 N N . SER A 1 629 ? 52.31202 44.30207 97.39670 1.000 32.68800 660 SER A N 1
ATOM 4269 C CA . SER A 1 629 ? 52.14728 44.28424 95.95230 1.000 36.49282 660 SER A CA 1
ATOM 4270 C C . SER A 1 629 ? 51.43557 45.55386 95.51859 1.000 37.08540 660 SER A C 1
ATOM 4271 O O . SER A 1 629 ? 50.69651 46.16331 96.29681 1.000 34.80335 660 SER A O 1
ATOM 4274 N N . LYS A 1 630 ? 51.66607 45.94956 94.26748 1.000 33.25198 661 LYS A N 1
ATOM 4275 C CA . LYS A 1 630 ? 50.97456 47.09285 93.69227 1.000 36.58937 661 LYS A CA 1
ATOM 4276 C C . LYS A 1 630 ? 50.63305 46.78317 92.24602 1.000 32.16107 661 LYS A C 1
ATOM 4277 O O . LYS A 1 630 ? 51.47197 46.29115 91.49332 1.000 33.48604 661 LYS A O 1
ATOM 4280 N N . GLN A 1 631 ? 49.40398 47.09098 91.87052 1.000 32.42511 662 GLN A N 1
ATOM 4281 C CA . GLN A 1 631 ? 48.89366 46.84295 90.53566 1.000 31.16958 662 GLN A CA 1
ATOM 4282 C C . GLN A 1 631 ? 49.25644 48.00002 89.60985 1.000 37.16551 662 GLN A C 1
ATOM 4283 O O . GLN A 1 631 ? 49.17681 49.16383 90.00576 1.000 33.90141 662 GLN A O 1
ATOM 4289 N N . VAL A 1 632 ? 49.65596 47.67661 88.37863 1.000 37.22284 663 VAL A N 1
ATOM 4290 C CA . VAL A 1 632 ? 49.82950 48.66278 87.31562 1.000 37.78910 663 VAL A CA 1
ATOM 4291 C C . VAL A 1 632 ? 48.97701 48.24289 86.12543 1.000 40.78556 663 VAL A C 1
ATOM 4292 O O . VAL A 1 632 ? 48.63144 47.07012 85.96425 1.000 34.11164 663 VAL A O 1
ATOM 4296 N N . THR A 1 633 ? 48.67003 49.21940 85.26720 1.000 35.97750 664 THR A N 1
ATOM 4297 C CA . THR A 1 633 ? 47.87738 48.99824 84.05873 1.000 39.75064 664 THR A CA 1
ATOM 4298 C C . THR A 1 633 ? 48.50254 49.76199 82.89916 1.000 42.71629 664 THR A C 1
ATOM 4299 O O . THR A 1 633 ? 48.85249 50.93611 83.05325 1.000 41.30141 664 THR A O 1
ATOM 4303 N N . VAL A 1 634 ? 48.64895 49.09930 81.75109 1.000 36.97476 665 VAL A N 1
ATOM 4304 C CA . VAL A 1 634 ? 49.18415 49.73065 80.54343 1.000 34.89007 665 VAL A CA 1
ATOM 4305 C C . VAL A 1 634 ? 48.10476 49.74336 79.47036 1.000 35.13231 665 VAL A C 1
ATOM 4306 O O . VAL A 1 634 ? 47.77369 48.67925 78.92595 1.000 42.27795 665 VAL A O 1
ATOM 4310 N N . PRO A 1 635 ? 47.54079 50.90126 79.12561 1.000 38.38888 666 PRO A N 1
ATOM 4311 C CA . PRO A 1 635 ? 46.54798 50.93967 78.04613 1.000 39.21230 666 PRO A CA 1
ATOM 4312 C C . PRO A 1 635 ? 47.20825 50.67182 76.70509 1.000 40.96831 666 PRO A C 1
ATOM 4313 O O . PRO A 1 635 ? 48.31665 51.14101 76.43300 1.000 40.28741 666 PRO A O 1
ATOM 4317 N N . ILE A 1 636 ? 46.51678 49.89786 75.87132 1.000 37.14642 667 ILE A N 1
ATOM 4318 C CA . ILE A 1 636 ? 46.98647 49.51846 74.54433 1.000 37.31456 667 ILE A CA 1
ATOM 4319 C C . ILE A 1 636 ? 45.95206 49.97349 73.52762 1.000 39.36164 667 ILE A C 1
ATOM 4320 O O . ILE A 1 636 ? 44.75055 49.76846 73.72760 1.000 36.20686 667 ILE A O 1
ATOM 4325 N N . ASP A 1 637 ? 46.41907 50.56219 72.42423 1.000 36.72266 668 ASP A N 1
ATOM 4326 C CA . ASP A 1 637 ? 45.53418 51.01326 71.35173 1.000 36.43465 668 ASP A CA 1
ATOM 4327 C C . ASP A 1 637 ? 46.19932 50.68243 70.01986 1.000 41.27275 668 ASP A C 1
ATOM 4328 O O . ASP A 1 637 ? 47.04582 51.44159 69.53774 1.000 40.38623 668 ASP A O 1
ATOM 4333 N N . ALA A 1 638 ? 45.79191 49.56585 69.41439 1.000 40.01924 669 ALA A N 1
ATOM 4334 C CA . ALA A 1 638 ? 46.30397 49.14839 68.11732 1.000 42.99901 669 ALA A CA 1
ATOM 4335 C C . ALA A 1 638 ? 45.32869 49.45795 66.98732 1.000 37.66310 669 ALA A C 1
ATOM 4336 O O . ALA A 1 638 ? 45.41572 48.83951 65.91936 1.000 36.49255 669 ALA A O 1
ATOM 4338 N N . SER A 1 639 ? 44.41270 50.41658 67.19354 1.000 37.44805 670 SER A N 1
ATOM 4339 C CA . SER A 1 639 ? 43.31560 50.59800 66.24599 1.000 40.54678 670 SER A CA 1
ATOM 4340 C C . SER A 1 639 ? 43.82351 51.00174 64.87115 1.000 45.48591 670 SER A C 1
ATOM 4341 O O . SER A 1 639 ? 43.28979 50.55048 63.84878 1.000 41.27355 670 SER A O 1
ATOM 4344 N N . ARG A 1 640 ? 44.85762 51.84703 64.82131 1.000 39.02964 671 ARG A N 1
ATOM 4345 C CA . ARG A 1 640 ? 45.31775 52.35385 63.53480 1.000 42.56820 671 ARG A CA 1
ATOM 4346 C C . ARG A 1 640 ? 45.99426 51.27690 62.69981 1.000 41.77008 671 ARG A C 1
ATOM 4347 O O . ARG A 1 640 ? 46.13973 51.45161 61.48653 1.000 44.77569 671 ARG A O 1
ATOM 4355 N N . PHE A 1 641 ? 46.38759 50.16257 63.31006 1.000 39.46479 672 PHE A N 1
ATOM 4356 C CA . PHE A 1 641 ? 46.99209 49.06521 62.56830 1.000 37.46622 672 PHE A CA 1
ATOM 4357 C C . PHE A 1 641 ? 45.97395 48.08464 62.00558 1.000 37.04774 672 PHE A C 1
ATOM 4358 O O . PHE A 1 641 ? 46.35948 47.20566 61.22986 1.000 38.63457 672 PHE A O 1
ATOM 4366 N N . SER A 1 642 ? 44.69347 48.20299 62.36935 1.000 41.59236 673 SER A N 1
ATOM 4367 C CA . SER A 1 642 ? 43.77454 47.08242 62.15622 1.000 39.95702 673 SER A CA 1
ATOM 4368 C C . SER A 1 642 ? 43.49636 46.84723 60.67354 1.000 40.66230 673 SER A C 1
ATOM 4369 O O . SER A 1 642 ? 43.37366 45.69507 60.23723 1.000 39.96818 673 SER A O 1
ATOM 4372 N N . LYS A 1 643 ? 43.38908 47.91706 59.88033 1.000 40.23193 674 LYS A N 1
ATOM 4373 C CA . LYS A 1 643 ? 43.10962 47.73665 58.45832 1.000 43.31066 674 LYS A CA 1
ATOM 4374 C C . LYS A 1 643 ? 44.19894 46.90425 57.78672 1.000 41.05172 674 LYS A C 1
ATOM 4375 O O . LYS A 1 643 ? 43.90969 45.91283 57.10840 1.000 39.73301 674 LYS A O 1
ATOM 4378 N N . ASP A 1 644 ? 45.46402 47.29072 57.97501 1.000 41.21054 675 ASP A N 1
ATOM 4379 C CA . ASP A 1 644 ? 46.56438 46.57402 57.33608 1.000 43.06224 675 ASP A CA 1
ATOM 4380 C C . ASP A 1 644 ? 46.74355 45.17609 57.92287 1.000 39.30778 675 ASP A C 1
ATOM 4381 O O . ASP A 1 644 ? 47.10658 44.24091 57.20246 1.000 38.68299 675 ASP A O 1
ATOM 4386 N N . LEU A 1 645 ? 46.50577 45.00732 59.22595 1.000 36.70285 676 LEU A N 1
ATOM 4387 C CA . LEU A 1 645 ? 46.67574 43.68373 59.82252 1.000 36.77569 676 LEU A CA 1
ATOM 4388 C C . LEU A 1 645 ? 45.58692 42.72005 59.35103 1.000 39.04325 676 LEU A C 1
ATOM 4389 O O . LEU A 1 645 ? 45.86822 41.55091 59.05672 1.000 35.36586 676 LEU A O 1
ATOM 4394 N N . LEU A 1 646 ? 44.34052 43.19545 59.25951 1.000 41.36011 677 LEU A N 1
ATOM 4395 C CA . LEU A 1 646 ? 43.25980 42.36354 58.73213 1.000 37.18619 677 LEU A CA 1
ATOM 4396 C C . LEU A 1 646 ? 43.49792 41.97785 57.27806 1.000 37.60979 677 LEU A C 1
ATOM 4397 O O . LEU A 1 646 ? 43.09390 40.88904 56.85274 1.000 38.90246 677 LEU A O 1
ATOM 4402 N N . ALA A 1 647 ? 44.12807 42.85940 56.49489 1.000 37.46062 678 ALA A N 1
ATOM 4403 C CA . ALA A 1 647 ? 44.45841 42.51437 55.11521 1.000 38.50189 678 ALA A CA 1
ATOM 4404 C C . ALA A 1 647 ? 45.39251 41.31284 55.04975 1.000 37.94864 678 ALA A C 1
ATOM 4405 O O . ALA A 1 647 ? 45.35891 40.55273 54.07527 1.000 43.55165 678 ALA A O 1
ATOM 4407 N N . GLN A 1 648 ? 46.23884 41.13574 56.06554 1.000 37.04381 679 GLN A N 1
ATOM 4408 C CA . GLN A 1 648 ? 47.15582 40.00518 56.11410 1.000 35.79060 679 GLN A CA 1
ATOM 4409 C C . GLN A 1 648 ? 46.57568 38.81139 56.85122 1.000 37.40610 679 GLN A C 1
ATOM 4410 O O . GLN A 1 648 ? 46.89183 37.66774 56.50896 1.000 36.96632 679 GLN A O 1
ATOM 4416 N N . MET A 1 649 ? 45.75709 39.05849 57.87045 1.000 34.78811 680 MET A N 1
ATOM 4417 C CA . MET A 1 649 ? 45.27535 38.02864 58.79003 1.000 38.14178 680 MET A CA 1
ATOM 4418 C C . MET A 1 649 ? 43.77223 38.23646 58.96087 1.000 34.08524 680 MET A C 1
ATOM 4419 O O . MET A 1 649 ? 43.31036 38.73893 59.98671 1.000 32.70009 680 MET A O 1
ATOM 4424 N N . LYS A 1 650 ? 43.01698 37.84236 57.93436 1.000 33.95408 681 LYS A N 1
ATOM 4425 C CA . LYS A 1 650 ? 41.63509 38.29186 57.78785 1.000 37.19930 681 LYS A CA 1
ATOM 4426 C C . LYS A 1 650 ? 40.70521 37.72232 58.85064 1.000 36.73525 681 LYS A C 1
ATOM 4427 O O . LYS A 1 650 ? 39.63921 38.29811 59.09236 1.000 36.03762 681 LYS A O 1
ATOM 4433 N N . ASN A 1 651 ? 41.07517 36.61549 59.49256 1.000 36.35873 682 ASN A N 1
ATOM 4434 C CA . ASN A 1 651 ? 40.24764 36.01644 60.53067 1.000 33.49011 682 ASN A CA 1
ATOM 4435 C C . ASN A 1 651 ? 40.64880 36.45744 61.93215 1.000 34.63682 682 ASN A C 1
ATOM 4436 O O . ASN A 1 651 ? 40.17199 35.87901 62.91577 1.000 33.83613 682 ASN A O 1
ATOM 4441 N N . GLY A 1 652 ? 41.47643 37.48404 62.04045 1.000 33.20644 683 GLY A N 1
ATOM 4442 C CA . GLY A 1 652 ? 41.96266 37.97830 63.31146 1.000 32.60953 683 GLY A CA 1
ATOM 4443 C C . GLY A 1 652 ? 43.42108 37.62390 63.52590 1.000 33.23029 683 GLY A C 1
ATOM 4444 O O . GLY A 1 652 ? 44.01702 36.81957 62.80697 1.000 33.11137 683 GLY A O 1
ATOM 4445 N N . TYR A 1 653 ? 43.98529 38.24031 64.56224 1.000 31.98770 684 TYR A N 1
ATOM 4446 C CA . TYR A 1 653 ? 45.41515 38.18068 64.80647 1.000 32.03999 684 TYR A CA 1
ATOM 4447 C C . TYR A 1 653 ? 45.67390 38.41684 66.28622 1.000 34.15124 684 TYR A C 1
ATOM 4448 O O . TYR A 1 653 ? 44.87034 39.03937 66.99008 1.000 29.87228 684 TYR A O 1
ATOM 4457 N N . PHE A 1 654 ? 46.81522 37.91811 66.74562 1.000 28.76928 685 PHE A N 1
ATOM 4458 C CA . PHE A 1 654 ? 47.20422 38.13374 68.13116 1.000 28.61587 685 PHE A CA 1
ATOM 4459 C C . PHE A 1 654 ? 47.68849 39.56330 68.34345 1.000 33.09294 685 PHE A C 1
ATOM 4460 O O . PHE A 1 654 ? 48.36254 40.14759 67.49035 1.000 28.64543 685 PHE A O 1
ATOM 4468 N N . LEU A 1 655 ? 47.32021 40.13431 69.48507 1.000 27.35564 686 LEU A N 1
ATOM 4469 C CA . LEU A 1 655 ? 47.93017 41.36047 69.98920 1.000 27.92699 686 LEU A CA 1
ATOM 4470 C C . LEU A 1 655 ? 48.57285 40.96376 71.31297 1.000 28.01813 686 LEU A C 1
ATOM 4471 O O . LEU A 1 655 ? 47.87854 40.57140 72.25849 1.000 30.96490 686 LEU A O 1
ATOM 4476 N N . GLU A 1 656 ? 49.89625 41.01150 71.36682 1.000 29.36037 687 GLU A N 1
ATOM 4477 C CA . GLU A 1 656 ? 50.61023 40.39152 72.47031 1.000 29.57123 687 GLU A CA 1
ATOM 4478 C C . GLU A 1 656 ? 51.88883 41.17265 72.70994 1.000 26.84484 687 GLU A C 1
ATOM 4479 O O . GLU A 1 656 ? 52.17141 42.16118 72.03073 1.000 29.50970 687 GLU A O 1
ATOM 4485 N N . GLY A 1 657 ? 52.67188 40.71808 73.67683 1.000 28.41863 688 GLY A N 1
ATOM 4486 C CA . GLY A 1 657 ? 53.95239 41.34565 73.92302 1.000 29.74718 688 GLY A CA 1
ATOM 4487 C C . GLY A 1 657 ? 54.39989 41.07245 75.34781 1.000 32.71625 688 GLY A C 1
ATOM 4488 O O . GLY A 1 657 ? 53.95150 40.11452 75.97991 1.000 27.78253 688 GLY A O 1
ATOM 4489 N N . PHE A 1 658 ? 55.28199 41.94700 75.82895 1.000 29.92723 689 PHE A N 1
ATOM 4490 C CA . PHE A 1 658 ? 55.84543 41.82477 77.16425 1.000 30.99118 689 PHE A CA 1
ATOM 4491 C C . PHE A 1 658 ? 55.72468 43.15307 77.89011 1.000 31.88306 689 PHE A C 1
ATOM 4492 O O . PHE A 1 658 ? 55.96547 44.21464 77.30451 1.000 32.79875 689 PHE A O 1
ATOM 4500 N N . VAL A 1 659 ? 55.36802 43.10323 79.16769 1.000 29.11879 690 VAL A N 1
ATOM 4501 C CA . VAL A 1 659 ? 55.57535 44.25311 80.04430 1.000 30.83979 690 VAL A CA 1
ATOM 4502 C C . VAL A 1 659 ? 56.93756 44.05897 80.69003 1.000 30.79959 690 VAL A C 1
ATOM 4503 O O . VAL A 1 659 ? 57.15183 43.08447 81.42040 1.000 29.00749 690 VAL A O 1
ATOM 4507 N N . ARG A 1 660 ? 57.87184 44.95579 80.38293 1.000 26.03983 691 ARG A N 1
ATOM 4508 C CA . ARG A 1 660 ? 59.26217 44.81014 80.78894 1.000 27.15211 691 ARG A CA 1
ATOM 4509 C C . ARG A 1 660 ? 59.55358 45.79563 81.90919 1.000 29.39071 691 ARG A C 1
ATOM 4510 O O . ARG A 1 660 ? 59.20022 46.97302 81.80905 1.000 31.55794 691 ARG A O 1
ATOM 4518 N N . PHE A 1 661 ? 60.19182 45.30991 82.97066 1.000 27.61031 692 PHE A N 1
ATOM 4519 C CA . PHE A 1 661 ? 60.45897 46.09867 84.16397 1.000 28.14820 692 PHE A CA 1
ATOM 4520 C C . PHE A 1 661 ? 61.95819 46.30527 84.31942 1.000 26.39665 692 PHE A C 1
ATOM 4521 O O . PHE A 1 661 ? 62.74188 45.36957 84.11819 1.000 28.55227 692 PHE A O 1
ATOM 4529 N N . LYS A 1 662 ? 62.34335 47.53501 84.69057 1.000 27.70693 693 LYS A N 1
ATOM 4530 C CA . LYS A 1 662 ? 63.73478 47.90014 84.93063 1.000 29.66167 693 LYS A CA 1
ATOM 4531 C C . LYS A 1 662 ? 63.83812 48.80427 86.15203 1.000 32.37747 693 LYS A C 1
ATOM 4532 O O . LYS A 1 662 ? 62.90253 49.54106 86.47865 1.000 29.91707 693 LYS A O 1
ATOM 4538 N N . GLN A 1 663 ? 65.00938 48.77654 86.80162 1.000 26.47090 694 GLN A N 1
ATOM 4539 C CA . GLN A 1 663 ? 65.31678 49.77043 87.82329 1.000 30.75701 694 GLN A CA 1
ATOM 4540 C C . GLN A 1 663 ? 65.50616 51.16267 87.22840 1.000 34.30664 694 GLN A C 1
ATOM 4541 O O . GLN A 1 663 ? 65.35260 52.15484 87.94719 1.000 33.97256 694 GLN A O 1
ATOM 4544 N N . ASP A 1 664 ? 65.85713 51.25251 85.94240 1.000 31.29382 695 ASP A N 1
ATOM 4545 C CA . ASP A 1 664 ? 66.01285 52.51272 85.22104 1.000 30.69449 695 ASP A CA 1
ATOM 4546 C C . ASP A 1 664 ? 65.91956 52.18217 83.74386 1.000 35.25601 695 ASP A C 1
ATOM 4547 O O . ASP A 1 664 ? 66.40178 51.11566 83.34698 1.000 36.92187 695 ASP A O 1
ATOM 4552 N N . PRO A 1 665 ? 65.31704 53.03662 82.90577 1.000 35.54571 696 PRO A N 1
ATOM 4553 C CA . PRO A 1 665 ? 65.15437 52.66793 81.48351 1.000 35.13500 696 PRO A CA 1
ATOM 4554 C C . PRO A 1 665 ? 66.46412 52.36063 80.76268 1.000 42.17565 696 PRO A C 1
ATOM 4555 O O . PRO A 1 665 ? 66.43917 51.64357 79.75160 1.000 36.95112 696 PRO A O 1
ATOM 4559 N N . LYS A 1 666 ? 67.60161 52.86762 81.24875 1.000 36.55101 697 LYS A N 1
ATOM 4560 C CA . LYS A 1 666 ? 68.89180 52.62019 80.61737 1.000 41.29062 697 LYS A CA 1
ATOM 4561 C C . LYS A 1 666 ? 69.56978 51.34402 81.11421 1.000 46.23710 697 LYS A C 1
ATOM 4562 O O . LYS A 1 666 ? 70.57741 50.92928 80.52952 1.000 44.04709 697 LYS A O 1
ATOM 4564 N N . LYS A 1 667 ? 69.04252 50.70516 82.15779 1.000 35.15649 698 LYS A N 1
ATOM 4565 C CA . LYS A 1 667 ? 69.64081 49.49556 82.69656 1.000 36.78094 698 LYS A CA 1
ATOM 4566 C C . LYS A 1 667 ? 69.06057 48.25713 82.00558 1.000 40.11729 698 LYS A C 1
ATOM 4567 O O . LYS A 1 667 ? 68.21767 48.35075 81.10947 1.000 34.52152 698 LYS A O 1
ATOM 4573 N N . GLU A 1 668 ? 69.52329 47.07761 82.41878 1.000 34.35911 699 GLU A N 1
ATOM 4574 C CA . GLU A 1 668 ? 69.02760 45.83934 81.82751 1.000 34.92744 699 GLU A CA 1
ATOM 4575 C C . GLU A 1 668 ? 67.63155 45.49768 82.34657 1.000 33.29093 699 GLU A C 1
ATOM 4576 O O . GLU A 1 668 ? 67.20800 45.92671 83.42126 1.000 30.86324 699 GLU A O 1
ATOM 4578 N N . GLU A 1 669 ? 66.92639 44.68396 81.56614 1.000 29.12057 700 GLU A N 1
ATOM 4579 C CA . GLU A 1 669 ? 65.63762 44.15860 81.98875 1.000 28.41124 700 GLU A CA 1
ATOM 4580 C C . GLU A 1 669 ? 65.77457 43.41107 83.30744 1.000 30.03760 700 GLU A C 1
ATOM 4581 O O . GLU A 1 669 ? 66.64308 42.54683 83.44977 1.000 30.31231 700 GLU A O 1
ATOM 4587 N N . LEU A 1 670 ? 64.93078 43.76700 84.28185 1.000 26.26253 701 LEU A N 1
ATOM 4588 C CA . LEU A 1 670 ? 64.90333 43.06968 85.56465 1.000 26.82529 701 LEU A CA 1
ATOM 4589 C C . LEU A 1 670 ? 63.85475 41.95344 85.57784 1.000 31.15979 701 LEU A C 1
ATOM 4590 O O . LEU A 1 670 ? 64.13210 40.82941 86.01496 1.000 28.52621 701 LEU A O 1
ATOM 4595 N N . MET A 1 671 ? 62.64478 42.26150 85.11397 1.000 25.04818 702 MET A N 1
ATOM 4596 C CA . MET A 1 671 ? 61.55136 41.31046 85.02350 1.000 26.66233 702 MET A CA 1
ATOM 4597 C C . MET A 1 671 ? 60.82989 41.53477 83.70852 1.000 27.53856 702 MET A C 1
ATOM 4598 O O . MET A 1 671 ? 60.87354 42.62962 83.13835 1.000 26.88776 702 MET A O 1
ATOM 4603 N N . SER A 1 672 ? 60.14490 40.50005 83.23414 1.000 28.17465 703 SER A N 1
ATOM 4604 C CA . SER A 1 672 ? 59.23085 40.67631 82.11131 1.000 27.10312 703 SER A CA 1
ATOM 4605 C C . SER A 1 672 ? 58.08034 39.69335 82.24351 1.000 27.20425 703 SER A C 1
ATOM 4606 O O . SER A 1 672 ? 58.28983 38.53465 82.60461 1.000 28.65890 703 SER A O 1
ATOM 4609 N N . ILE A 1 673 ? 56.87483 40.15512 81.92659 1.000 26.22297 704 ILE A N 1
ATOM 4610 C CA . ILE A 1 673 ? 55.70113 39.28602 81.94074 1.000 28.17208 704 ILE A CA 1
ATOM 4611 C C . ILE A 1 673 ? 55.02442 39.34035 80.57607 1.000 25.04741 704 ILE A C 1
ATOM 4612 O O . ILE A 1 673 ? 54.76669 40.43492 80.04852 1.000 28.06238 704 ILE A O 1
ATOM 4617 N N . PRO A 1 674 ? 54.76270 38.19706 79.95153 1.000 25.78464 705 PRO A N 1
ATOM 4618 C CA . PRO A 1 674 ? 54.08598 38.20010 78.65298 1.000 28.74129 705 PRO A CA 1
ATOM 4619 C C . PRO A 1 674 ? 52.58000 38.37309 78.79813 1.000 26.77191 705 PRO A C 1
ATOM 4620 O O . PRO A 1 674 ? 51.95798 37.93358 79.76765 1.000 29.45319 705 PRO A O 1
ATOM 4624 N N . TYR A 1 675 ? 51.98405 39.01363 77.80020 1.000 29.25993 706 TYR A N 1
ATOM 4625 C CA . TYR A 1 675 ? 50.53618 39.07845 77.70095 1.000 26.85065 706 TYR A CA 1
ATOM 4626 C C . TYR A 1 675 ? 50.12411 38.70091 76.29204 1.000 30.25594 706 TYR A C 1
ATOM 4627 O O . TYR A 1 675 ? 50.83416 39.00580 75.33201 1.000 31.24352 706 TYR A O 1
ATOM 4636 N N . ILE A 1 676 ? 48.95865 38.05718 76.17186 1.000 28.56281 707 ILE A N 1
ATOM 4637 C CA . ILE A 1 676 ? 48.45923 37.59313 74.87701 1.000 29.47316 707 ILE A CA 1
ATOM 4638 C C . ILE A 1 676 ? 46.95722 37.82319 74.80988 1.000 29.91887 707 ILE A C 1
ATOM 4639 O O . ILE A 1 676 ? 46.20985 37.33914 75.66886 1.000 30.02689 707 ILE A O 1
ATOM 4644 N N . GLY A 1 677 ? 46.51395 38.55587 73.78628 1.000 32.28414 708 GLY A N 1
ATOM 4645 C CA . GLY A 1 677 ? 45.11513 38.61238 73.43460 1.000 27.81322 708 GLY A CA 1
ATOM 4646 C C . GLY A 1 677 ? 44.95934 38.29770 71.95751 1.000 28.43020 708 GLY A C 1
ATOM 4647 O O . GLY A 1 677 ? 45.94040 38.23705 71.21756 1.000 29.78776 708 GLY A O 1
ATOM 4648 N N . PHE A 1 678 ? 43.71439 38.08906 71.53960 1.000 30.89749 709 PHE A N 1
ATOM 4649 C CA . PHE A 1 678 ? 43.43747 37.79198 70.14106 1.000 30.20782 709 PHE A CA 1
ATOM 4650 C C . PHE A 1 678 ? 42.39958 38.76728 69.61628 1.000 31.99888 709 PHE A C 1
ATOM 4651 O O . PHE A 1 678 ? 41.26029 38.79412 70.10026 1.000 33.09675 709 PHE A O 1
ATOM 4659 N N . ARG A 1 679 ? 42.78954 39.55294 68.61529 1.000 29.66369 710 ARG A N 1
ATOM 4660 C CA . ARG A 1 679 ? 41.91356 40.57793 68.05688 1.000 30.90610 710 ARG A CA 1
ATOM 4661 C C . ARG A 1 679 ? 40.95210 39.88443 67.09880 1.000 34.73934 710 ARG A C 1
ATOM 4662 O O . ARG A 1 679 ? 41.19641 39.79249 65.89602 1.000 33.51228 710 ARG A O 1
ATOM 4670 N N . GLY A 1 680 ? 39.83904 39.40669 67.63314 1.000 33.70493 711 GLY A N 1
ATOM 4671 C CA . GLY A 1 680 ? 38.90474 38.60319 66.86856 1.000 33.20186 711 GLY A CA 1
ATOM 4672 C C . GLY A 1 680 ? 38.12541 37.69741 67.80121 1.000 35.90336 711 GLY A C 1
ATOM 4673 O O . GLY A 1 680 ? 38.01963 37.96065 68.99350 1.000 35.48241 711 GLY A O 1
ATOM 4674 N N . ASP A 1 681 ? 37.58730 36.62079 67.24046 1.000 32.88253 712 ASP A N 1
ATOM 4675 C CA . ASP A 1 681 ? 36.77801 35.66710 67.99533 1.000 33.51810 712 ASP A CA 1
ATOM 4676 C C . ASP A 1 681 ? 37.50412 34.32541 67.91827 1.000 34.98259 712 ASP A C 1
ATOM 4677 O O . ASP A 1 681 ? 37.18873 33.48019 67.07512 1.000 32.82933 712 ASP A O 1
ATOM 4682 N N . PHE A 1 682 ? 38.45151 34.13092 68.83414 1.000 31.57350 713 PHE A N 1
ATOM 4683 C CA . PHE A 1 682 ? 39.36770 33.00112 68.73371 1.000 31.97580 713 PHE A CA 1
ATOM 4684 C C . PHE A 1 682 ? 38.62960 31.67027 68.79490 1.000 32.67954 713 PHE A C 1
ATOM 4685 O O . PHE A 1 682 ? 38.91431 30.75221 68.01852 1.000 32.65467 713 PHE A O 1
ATOM 4693 N N . GLY A 1 683 ? 37.68681 31.54131 69.72704 1.000 33.72138 714 GLY A N 1
ATOM 4694 C CA . GLY A 1 683 ? 37.03342 30.26207 69.91805 1.000 33.23924 714 GLY A CA 1
ATOM 4695 C C . GLY A 1 683 ? 36.31429 29.76603 68.68385 1.000 35.78192 714 GLY A C 1
ATOM 4696 O O . GLY A 1 683 ? 36.19011 28.55685 68.47820 1.000 32.34884 714 GLY A O 1
ATOM 4697 N N . ASN A 1 684 ? 35.85134 30.67963 67.83251 1.000 35.86239 715 ASN A N 1
ATOM 4698 C CA . ASN A 1 684 ? 35.01969 30.29579 66.70125 1.000 31.90532 715 ASN A CA 1
ATOM 4699 C C . ASN A 1 684 ? 35.76425 30.28333 65.36716 1.000 31.44781 715 ASN A C 1
ATOM 4700 O O . ASN A 1 684 ? 35.11941 30.18568 64.31894 1.000 34.78422 715 ASN A O 1
ATOM 4705 N N . LEU A 1 685 ? 37.09868 30.35978 65.37647 1.000 34.25848 716 LEU A N 1
ATOM 4706 C CA . LEU A 1 685 ? 37.87548 30.10372 64.16515 1.000 30.23315 716 LEU A CA 1
ATOM 4707 C C . LEU A 1 685 ? 37.52218 28.73051 63.60183 1.000 30.22210 716 LEU A C 1
ATOM 4708 O O . LEU A 1 685 ? 37.32691 27.77378 64.35511 1.000 30.71924 716 LEU A O 1
ATOM 4713 N N . SER A 1 686 ? 37.44298 28.63576 62.27223 1.000 29.69417 717 SER A N 1
ATOM 4714 C CA . SER A 1 686 ? 37.09775 27.36573 61.63637 1.000 31.63598 717 SER A CA 1
ATOM 4715 C C . SER A 1 686 ? 38.05524 26.25548 62.05814 1.000 31.68931 717 SER A C 1
ATOM 4716 O O . SER A 1 686 ? 39.28022 26.39712 61.96416 1.000 30.26562 717 SER A O 1
ATOM 4719 N N . ALA A 1 687 ? 37.48763 25.13361 62.49447 1.000 27.05083 718 ALA A N 1
ATOM 4720 C CA . ALA A 1 687 ? 38.29643 23.99204 62.89787 1.000 27.12240 718 ALA A CA 1
ATOM 4721 C C . ALA A 1 687 ? 38.68407 23.08381 61.73235 1.000 26.99468 718 ALA A C 1
ATOM 4722 O O . ALA A 1 687 ? 39.65201 22.32789 61.85890 1.000 27.08606 718 ALA A O 1
ATOM 4724 N N . LEU A 1 688 ? 37.97120 23.14989 60.60919 1.000 29.87403 719 LEU A N 1
ATOM 4725 C CA . LEU A 1 688 ? 38.12391 22.20929 59.50135 1.000 27.22317 719 LEU A CA 1
ATOM 4726 C C . LEU A 1 688 ? 38.57597 22.95543 58.25528 1.000 28.58419 719 LEU A C 1
ATOM 4727 O O . LEU A 1 688 ? 38.01016 23.99836 57.91395 1.000 28.88064 719 LEU A O 1
ATOM 4732 N N . GLU A 1 689 ? 39.60536 22.44188 57.58617 1.000 27.59595 720 GLU A N 1
ATOM 4733 C CA . GLU A 1 689 ? 39.95950 22.98876 56.28465 1.000 28.39865 720 GLU A CA 1
ATOM 4734 C C . GLU A 1 689 ? 38.84298 22.68449 55.29156 1.000 29.65113 720 GLU A C 1
ATOM 4735 O O . GLU A 1 689 ? 38.32809 21.56567 55.25071 1.000 30.71762 720 GLU A O 1
ATOM 4741 N N . LYS A 1 690 ? 38.46067 23.68550 54.49503 1.000 29.30742 721 LYS A N 1
ATOM 4742 C CA . LYS A 1 690 ? 37.36944 23.51040 53.54587 1.000 28.09054 721 LYS A CA 1
ATOM 4743 C C . LYS A 1 690 ? 37.62941 22.31839 52.62040 1.000 27.42579 721 LYS A C 1
ATOM 4744 O O . LYS A 1 690 ? 38.78498 21.99566 52.31424 1.000 28.44152 721 LYS A O 1
ATOM 4746 N N . PRO A 1 691 ? 36.56829 21.63213 52.17900 1.000 28.05238 722 PRO A N 1
ATOM 4747 C CA . PRO A 1 691 ? 36.75046 20.44388 51.32921 1.000 25.87532 722 PRO A CA 1
ATOM 4748 C C . PRO A 1 691 ? 37.57995 20.75051 50.09197 1.000 26.30630 722 PRO A C 1
ATOM 4749 O O . PRO A 1 691 ? 37.49744 21.84005 49.52469 1.000 29.12545 722 PRO A O 1
ATOM 4753 N N . ILE A 1 692 ? 38.38862 19.77063 49.67725 1.000 26.33557 723 ILE A N 1
ATOM 4754 C CA . ILE A 1 692 ? 39.22495 19.94373 48.49061 1.000 28.43996 723 ILE A CA 1
ATOM 4755 C C . ILE A 1 692 ? 38.38865 20.32993 47.27607 1.00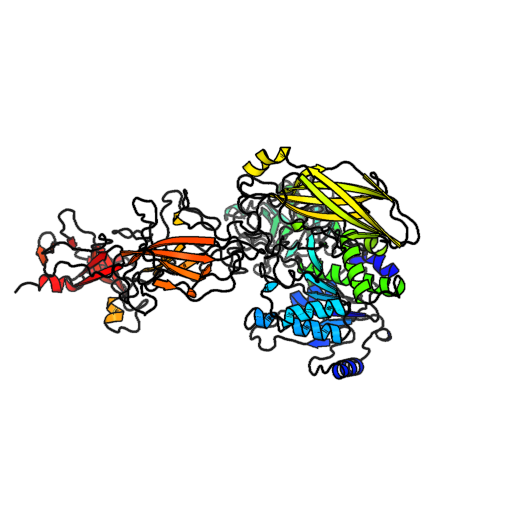0 29.16593 723 ILE A C 1
ATOM 4756 O O . ILE A 1 692 ? 38.84684 21.07954 46.39875 1.000 29.78643 723 ILE A O 1
ATOM 4761 N N . TYR A 1 693 ? 37.15433 19.83375 47.20408 1.000 29.30745 724 TYR A N 1
ATOM 4762 C CA . TYR A 1 693 ? 36.30445 20.11438 46.05344 1.000 28.84204 724 TYR A CA 1
ATOM 4763 C C . TYR A 1 693 ? 36.09088 21.61021 45.85650 1.000 33.26681 724 TYR A C 1
ATOM 4764 O O . TYR A 1 693 ? 35.89298 22.07289 44.72348 1.000 30.29259 724 TYR A O 1
ATOM 4773 N N . ASP A 1 694 ? 36.13371 22.38084 46.93730 1.000 30.65733 725 ASP A N 1
ATOM 4774 C CA . ASP A 1 694 ? 35.85105 23.80755 46.86727 1.000 31.95298 725 ASP A CA 1
ATOM 4775 C C . ASP A 1 694 ? 37.08258 24.65129 46.57291 1.000 34.87444 725 ASP A C 1
ATOM 4776 O O . ASP A 1 694 ? 36.94796 25.86462 46.38729 1.000 35.49984 725 ASP A O 1
ATOM 4781 N N . SER A 1 695 ? 38.26950 24.04975 46.52338 1.000 32.49677 726 SER A N 1
ATOM 4782 C CA . SER A 1 695 ? 39.47564 24.81578 46.23392 1.000 37.99976 726 SER A CA 1
ATOM 4783 C C . SER A 1 695 ? 39.45506 25.32075 44.79967 1.000 36.67509 726 SER A C 1
ATOM 4784 O O . SER A 1 695 ? 39.31563 24.53777 43.85912 1.000 37.66465 726 SER A O 1
ATOM 4787 N N . LYS A 1 696 ? 39.63016 26.63339 44.63782 1.000 37.37568 727 LYS A N 1
ATOM 4788 C CA . LYS A 1 696 ? 39.63407 27.22661 43.30454 1.000 45.99259 727 LYS A CA 1
ATOM 4789 C C . LYS A 1 696 ? 40.72938 26.62527 42.43192 1.000 48.09181 727 LYS A C 1
ATOM 4790 O O . LYS A 1 696 ? 40.48869 26.29434 41.26341 1.000 47.55290 727 LYS A O 1
ATOM 4792 N N . ASP A 1 697 ? 41.93256 26.44839 42.98281 1.000 36.81354 728 ASP A N 1
ATOM 4793 C CA . ASP A 1 697 ? 43.06049 25.98363 42.18546 1.000 41.57557 728 ASP A CA 1
ATOM 4794 C C . ASP A 1 697 ? 43.35800 24.50300 42.37154 1.000 39.17895 728 ASP A C 1
ATOM 4795 O O . ASP A 1 697 ? 44.37148 24.02260 41.86068 1.000 39.69488 728 ASP A O 1
ATOM 4800 N N . GLY A 1 698 ? 42.49841 23.77027 43.07437 1.000 34.25311 729 GLY A N 1
ATOM 4801 C CA . GLY A 1 698 ? 42.71383 22.35625 43.29605 1.000 34.98944 729 GLY A CA 1
ATOM 4802 C C . GLY A 1 698 ? 43.72419 22.01409 44.37149 1.000 33.12154 729 GLY A C 1
ATOM 4803 O O . GLY A 1 698 ? 43.96079 20.8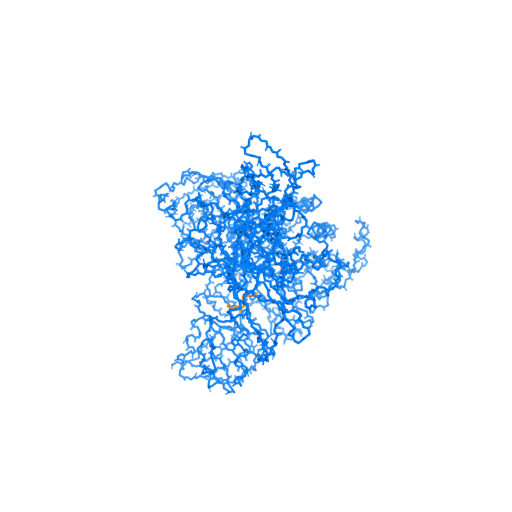2425 44.61083 1.000 31.68689 729 GLY A O 1
ATOM 4804 N N . SER A 1 699 ? 44.32253 23.00193 45.03180 1.000 29.65956 730 SER A N 1
ATOM 4805 C CA . SER A 1 699 ? 45.29939 22.73718 46.08048 1.000 33.67554 730 SER A CA 1
ATOM 4806 C C . SER A 1 699 ? 44.68421 22.91631 47.46069 1.000 33.99989 730 SER A C 1
ATOM 4807 O O . SER A 1 699 ? 43.62669 23.52424 47.62884 1.000 32.35096 730 SER A O 1
ATOM 4810 N N . SER A 1 700 ? 45.36259 22.35251 48.45564 1.000 30.48771 731 SER A N 1
ATOM 4811 C CA . SER A 1 700 ? 44.99465 22.51638 49.85395 1.000 29.50157 731 SER A CA 1
ATOM 4812 C C . SER A 1 700 ? 46.29194 22.61285 50.63208 1.000 31.12857 731 SER A C 1
ATOM 4813 O O . SER A 1 700 ? 47.37587 22.61496 50.04311 1.000 30.83139 731 SER A O 1
ATOM 4816 N N . TYR A 1 701 ? 46.19279 22.70177 51.96313 1.000 28.06853 732 TYR A N 1
ATOM 4817 C CA . TYR A 1 701 ? 47.40975 22.90636 52.74932 1.000 27.51060 732 TYR A CA 1
ATOM 4818 C C . TYR A 1 701 ? 48.40898 21.77743 52.52328 1.000 28.83937 732 TYR A C 1
ATOM 4819 O O . TYR A 1 701 ? 49.61001 22.02446 52.36108 1.000 30.52333 732 TYR A O 1
ATOM 4828 N N . TYR A 1 702 ? 47.93624 20.53163 52.49069 1.000 30.05416 733 TYR A N 1
ATOM 4829 C CA . TYR A 1 702 ? 48.83334 19.38512 52.37659 1.000 31.12661 733 TYR A CA 1
ATOM 4830 C C . TYR A 1 702 ? 48.82961 18.72820 51.00311 1.000 33.43174 733 TYR A C 1
ATOM 4831 O O . TYR A 1 702 ? 49.49370 17.70148 50.82736 1.000 35.17392 733 TYR A O 1
ATOM 4840 N N . HIS A 1 703 ? 48.11305 19.28091 50.02923 1.000 29.33384 734 HIS A N 1
ATOM 4841 C CA . HIS A 1 703 ? 47.99934 18.66664 48.71059 1.000 29.52997 734 HIS A CA 1
ATOM 4842 C C . HIS A 1 703 ? 48.24157 19.70625 47.62763 1.000 32.51587 734 HIS A C 1
ATOM 4843 O O . HIS A 1 703 ? 47.56364 20.73576 47.59537 1.000 32.29652 734 HIS A O 1
ATOM 4850 N N . GLU A 1 704 ? 49.18988 19.43183 46.73477 1.000 35.43169 735 GLU A N 1
ATOM 4851 C CA . GLU A 1 704 ? 49.41591 20.27502 45.56666 1.000 35.26721 735 GLU A CA 1
ATOM 4852 C C . GLU A 1 704 ? 48.63231 19.74062 44.36940 1.000 41.59127 735 GLU A C 1
ATOM 4853 O O . GLU A 1 704 ? 48.64002 18.53595 44.09435 1.000 39.13646 735 GLU A O 1
ATOM 4859 N N . ALA A 1 705 ? 47.95270 20.63521 43.66245 1.000 40.38290 736 ALA A N 1
ATOM 4860 C CA . ALA A 1 705 ? 47.19956 20.21901 42.48936 1.000 44.93254 736 ALA A CA 1
ATOM 4861 C C . ALA A 1 705 ? 48.13251 19.90717 41.32089 1.000 42.80981 736 ALA A C 1
ATOM 4862 O O . ALA A 1 705 ? 49.29652 20.31576 41.28543 1.000 41.63224 736 ALA A O 1
ATOM 4864 N N . ASN A 1 706 ? 47.60463 19.15489 40.35931 1.000 48.98153 737 ASN A N 1
ATOM 4865 C CA . ASN A 1 706 ? 48.18964 19.11501 39.02217 1.000 43.47641 737 ASN A CA 1
ATOM 4866 C C . ASN A 1 706 ? 47.82321 20.41231 38.30894 1.000 48.50200 737 ASN A C 1
ATOM 4867 O O . ASN A 1 706 ? 46.65169 20.63838 37.99191 1.000 46.84658 737 ASN A O 1
ATOM 4872 N N . SER A 1 707 ? 48.82512 21.26505 38.05625 1.000 52.13588 738 SER A N 1
ATOM 4873 C CA . SER A 1 707 ? 48.57601 22.57808 37.45945 1.000 50.82928 738 SER A CA 1
ATOM 4874 C C . SER A 1 707 ? 47.83880 22.46962 36.12821 1.000 57.62167 738 SER A C 1
ATOM 4875 O O . SER A 1 707 ? 47.01913 23.33329 35.78874 1.000 58.44546 738 SER A O 1
ATOM 4877 N N . ASP A 1 708 ? 48.11734 21.41732 35.35791 1.000 55.43993 739 ASP A N 1
ATOM 4878 C CA . ASP A 1 708 ? 47.46753 21.24215 34.06593 1.000 55.37110 739 ASP A CA 1
ATOM 4879 C C . ASP A 1 708 ? 46.10166 20.57327 34.15810 1.000 53.54716 739 ASP A C 1
ATOM 4880 O O . ASP A 1 708 ? 45.41310 20.48223 33.13552 1.000 50.82757 739 ASP A O 1
ATOM 4885 N N . ALA A 1 709 ? 45.69238 20.09819 35.34586 1.000 50.63965 740 ALA A N 1
ATOM 4886 C CA . ALA A 1 709 ? 44.39044 19.43571 35.48950 1.000 44.99590 740 ALA A CA 1
ATOM 4887 C C . ALA A 1 709 ? 43.94979 19.57033 36.95101 1.000 45.79337 740 ALA A C 1
ATOM 4888 O O . ALA A 1 709 ? 44.09944 18.65433 37.76338 1.000 38.60211 740 ALA A O 1
ATOM 4890 N N . LYS A 1 710 ? 43.37944 20.73720 37.27392 1.000 40.85435 741 LYS A N 1
ATOM 4891 C CA . LYS A 1 710 ? 43.04315 21.05595 38.65869 1.000 43.47421 741 LYS A CA 1
ATOM 4892 C C . LYS A 1 710 ? 41.99672 20.10892 39.23096 1.000 41.70342 741 LYS A C 1
ATOM 4893 O O . LYS A 1 710 ? 41.91523 19.95944 40.45500 1.000 43.91114 741 LYS A O 1
ATOM 4895 N N . ASP A 1 711 ? 41.22122 19.44530 38.37840 1.000 36.67573 742 ASP A N 1
ATOM 4896 C CA . ASP A 1 711 ? 40.19342 18.52594 38.83918 1.000 38.99471 742 ASP A CA 1
ATOM 4897 C C . ASP A 1 711 ? 40.67658 17.08718 38.95220 1.000 38.26333 742 ASP A C 1
ATOM 4898 O O . ASP A 1 711 ? 39.91498 16.23576 39.42101 1.000 36.19094 742 ASP A O 1
ATOM 4903 N N . GLN A 1 712 ? 41.90880 16.79058 38.53946 1.000 37.29561 743 GLN A N 1
ATOM 4904 C CA . GLN A 1 712 ? 42.47291 15.47061 38.79772 1.000 34.33291 743 GLN A CA 1
ATOM 4905 C C . GLN A 1 712 ? 42.55286 15.23002 40.30032 1.000 38.59456 743 GLN A C 1
ATOM 4906 O O . GLN A 1 712 ? 43.01407 16.09177 41.05532 1.000 36.76792 743 GLN A O 1
ATOM 4912 N N . LEU A 1 713 ? 42.06331 14.07326 40.74829 1.000 35.89249 744 LEU A N 1
ATOM 4913 C CA . LEU A 1 713 ? 42.04962 13.77141 42.18521 1.000 37.86478 744 LEU A CA 1
ATOM 4914 C C . LEU A 1 713 ? 42.04936 12.24788 42.32111 1.000 42.64494 744 LEU A C 1
ATOM 4915 O O . LEU A 1 713 ? 40.99166 11.62409 42.41975 1.000 32.25268 744 LEU A O 1
ATOM 4920 N N . ASP A 1 714 ? 43.24440 11.67016 42.33867 1.000 41.28149 745 ASP A N 1
ATOM 4921 C CA . ASP A 1 714 ? 43.40031 10.22554 42.31959 1.000 42.92807 745 ASP A CA 1
ATOM 4922 C C . ASP A 1 714 ? 43.07011 9.60496 43.67538 1.000 40.37260 745 ASP A C 1
ATOM 4923 O O . ASP A 1 714 ? 43.12579 10.25437 44.72387 1.000 42.02618 745 ASP A O 1
ATOM 4928 N N . GLY A 1 715 ? 42.72918 8.32055 43.63762 1.000 34.06573 746 GLY A N 1
ATOM 4929 C CA . GLY A 1 715 ? 42.49234 7.55420 44.84020 1.000 38.16377 746 GLY A CA 1
ATOM 4930 C C . GLY A 1 715 ? 43.78023 7.01387 45.43723 1.000 39.43052 746 GLY A C 1
ATOM 4931 O O . GLY A 1 715 ? 44.89425 7.38730 45.06095 1.000 34.18020 746 GLY A O 1
ATOM 4932 N N . ASP A 1 716 ? 43.60677 6.09775 46.39273 1.000 34.48039 747 ASP A N 1
ATOM 4933 C CA . ASP A 1 716 ? 44.73491 5.54254 47.13538 1.000 35.72841 747 ASP A CA 1
ATOM 4934 C C . ASP A 1 716 ? 45.65333 4.67703 46.28061 1.000 42.46768 747 ASP A C 1
ATOM 4935 O O . ASP A 1 716 ? 46.82870 4.51793 46.63157 1.000 39.97425 747 ASP A O 1
ATOM 4940 N N . GLY A 1 717 ? 45.14911 4.10177 45.19086 1.000 37.99890 748 GLY A N 1
ATOM 4941 C CA . GLY A 1 717 ? 45.95746 3.16052 44.43213 1.000 43.02008 748 GLY A CA 1
ATOM 4942 C C . GLY A 1 717 ? 46.40136 1.99619 45.29657 1.000 46.78309 748 GLY A C 1
ATOM 4943 O O . GLY A 1 717 ? 45.65011 1.49276 46.13956 1.000 43.05564 748 GLY A O 1
ATOM 4944 N N . LEU A 1 718 ? 47.64879 1.56875 45.09354 1.000 42.54080 749 LEU A N 1
ATOM 4945 C CA . LEU A 1 718 ? 48.27586 0.51175 45.87877 1.000 47.36330 749 LEU A CA 1
ATOM 4946 C C . LEU A 1 718 ? 49.29287 1.05476 46.87896 1.000 51.18103 749 LEU A C 1
ATOM 4947 O O . LEU A 1 718 ? 50.20830 0.32496 47.28479 1.000 42.93616 749 LEU A O 1
ATOM 4952 N N . GLN A 1 719 ? 49.16297 2.32481 47.25850 1.000 42.21947 750 GLN A N 1
ATOM 4953 C CA . GLN A 1 719 ? 50.03415 2.90659 48.26712 1.000 47.45878 750 GLN A CA 1
ATOM 4954 C C . GLN A 1 719 ? 49.85197 2.17328 49.58934 1.000 42.53530 750 GLN A C 1
ATOM 4955 O O . GLN A 1 719 ? 48.75751 1.70167 49.91397 1.000 41.30437 750 GLN A O 1
ATOM 4957 N N . PHE A 1 720 ? 50.93908 2.04919 50.34330 1.000 37.63945 751 PHE A N 1
ATOM 4958 C CA . PHE A 1 720 ? 50.82538 1.45683 51.66690 1.000 39.87033 751 PHE A CA 1
ATOM 4959 C C . PHE A 1 720 ? 50.50135 2.50667 52.72058 1.000 39.01354 751 PHE A C 1
ATOM 4960 O O . PHE A 1 720 ? 49.65620 2.26921 53.58977 1.000 41.76742 751 PHE A O 1
ATOM 4968 N N . TYR A 1 721 ? 51.15345 3.66186 52.65022 1.000 38.16885 752 TYR A N 1
ATOM 4969 C CA . TYR A 1 721 ? 50.87848 4.77581 53.54440 1.000 40.67781 752 TYR A CA 1
ATOM 4970 C C . TYR A 1 721 ? 50.05035 5.84056 52.83330 1.000 43.12643 752 TYR A C 1
ATOM 4971 O O . TYR A 1 721 ? 50.13093 6.00696 51.61475 1.000 41.59340 752 TYR A O 1
ATOM 4980 N N . ALA A 1 722 ? 49.24990 6.56107 53.61041 1.000 43.64614 753 ALA A N 1
ATOM 4981 C CA . ALA A 1 722 ? 48.33158 7.56100 53.06305 1.000 43.73231 753 ALA A CA 1
ATOM 4982 C C . ALA A 1 722 ? 48.95328 8.95466 53.12523 1.000 42.48554 753 ALA A C 1
ATOM 4983 O O . ALA A 1 722 ? 48.41174 9.87075 53.73457 1.000 41.59208 753 ALA A O 1
ATOM 4985 N N . LEU A 1 723 ? 50.11323 9.11158 52.48109 1.000 39.31210 754 LEU A N 1
ATOM 4986 C CA . LEU A 1 723 ? 50.81489 10.39028 52.53357 1.000 45.43360 754 LEU A CA 1
ATOM 4987 C C . LEU A 1 723 ? 50.32100 11.39015 51.49033 1.000 42.05459 754 LEU A C 1
ATOM 4988 O O . LEU A 1 723 ? 50.49805 12.60089 51.67623 1.000 43.01105 754 LEU A O 1
ATOM 4993 N N . LYS A 1 724 ? 49.70843 10.91974 50.41451 1.000 37.27666 755 LYS A N 1
ATOM 4994 C CA . LYS A 1 724 ? 49.19908 11.77460 49.35440 1.000 38.43505 755 LYS A CA 1
ATOM 4995 C C . LYS A 1 724 ? 47.70836 12.03659 49.54301 1.000 42.11624 755 LYS A C 1
ATOM 4996 O O . LYS A 1 724 ? 46.99178 11.27416 50.19890 1.000 35.19046 755 LYS A O 1
ATOM 4999 N N . ASN A 1 725 ? 47.24936 13.13770 48.94955 1.000 34.22395 756 ASN A N 1
ATOM 5000 C CA . ASN A 1 725 ? 45.83035 13.50054 48.93720 1.000 33.14076 756 ASN A CA 1
ATOM 5001 C C . ASN A 1 725 ? 45.24628 13.60668 50.34763 1.000 32.42730 756 ASN A C 1
ATOM 5002 O O . ASN A 1 725 ? 44.15934 13.10868 50.64575 1.000 34.11149 756 ASN A O 1
ATOM 5007 N N . ASN A 1 726 ? 45.96365 14.29538 51.22110 1.000 30.31253 757 ASN A N 1
ATOM 5008 C CA . ASN A 1 726 ? 45.45888 14.55973 52.55937 1.000 27.06409 757 ASN A CA 1
ATOM 5009 C C . ASN A 1 726 ? 44.75565 15.90859 52.56970 1.000 27.91451 757 ASN A C 1
ATOM 5010 O O . ASN A 1 726 ? 45.40176 16.96261 52.52128 1.000 29.40235 757 ASN A O 1
ATOM 5015 N N . PHE A 1 727 ? 43.43249 15.86250 52.64671 1.000 26.92046 758 PHE A N 1
ATOM 5016 C CA . PHE A 1 727 ? 42.56942 17.03294 52.58710 1.000 27.41818 758 PHE A CA 1
ATOM 5017 C C . PHE A 1 727 ? 41.19953 16.60716 53.10006 1.000 28.91145 758 PHE A C 1
ATOM 5018 O O . PHE A 1 727 ? 40.95409 15.42552 53.36521 1.000 29.96225 758 PHE A O 1
ATOM 5026 N N . THR A 1 728 ? 40.30772 17.58372 53.22497 1.000 26.61885 759 THR A N 1
ATOM 5027 C CA . THR A 1 728 ? 38.93142 17.32200 53.62015 1.000 27.28430 759 THR A CA 1
ATOM 5028 C C . THR A 1 728 ? 38.14373 16.85624 52.39989 1.000 28.75489 759 THR A C 1
ATOM 5029 O O . THR A 1 728 ? 38.22611 17.46747 51.32935 1.000 30.69708 759 THR A O 1
ATOM 5033 N N . ALA A 1 729 ? 37.39246 15.76924 52.55788 1.000 26.74906 760 ALA A N 1
ATOM 5034 C CA . ALA A 1 729 ? 36.68550 15.16719 51.43406 1.000 29.58091 760 ALA A CA 1
ATOM 5035 C C . ALA A 1 729 ? 35.82423 14.02457 51.93998 1.000 28.78884 760 ALA A C 1
ATOM 5036 O O . ALA A 1 729 ? 35.78386 13.76576 53.14193 1.000 27.85486 760 ALA A O 1
ATOM 5038 N N . LEU A 1 730 ? 35.12040 13.34425 51.04367 1.000 28.15957 761 LEU A N 1
ATOM 5039 C CA . LEU A 1 730 ? 34.43034 12.11025 51.37992 1.000 24.55213 761 LEU A CA 1
ATOM 5040 C C . LEU A 1 730 ? 35.12433 10.97652 50.64446 1.000 28.70030 761 LEU A C 1
ATOM 5041 O O . LEU A 1 730 ? 35.50038 11.13402 49.47698 1.000 28.37008 761 LEU A O 1
ATOM 5046 N N . THR A 1 731 ? 35.30867 9.84872 51.32438 1.000 27.40824 762 THR A N 1
ATOM 5047 C CA . THR A 1 731 ? 35.85689 8.66927 50.66864 1.000 27.65559 762 THR A CA 1
ATOM 5048 C C . THR A 1 731 ? 34.73476 7.70453 50.30049 1.000 30.22238 762 THR A C 1
ATOM 5049 O O . THR A 1 731 ? 33.64229 7.71852 50.88240 1.000 28.69508 762 THR A O 1
ATOM 5053 N N . THR A 1 732 ? 35.03602 6.85299 49.32291 1.000 28.56871 763 THR A N 1
ATOM 5054 C CA . THR A 1 732 ? 34.16594 5.76970 48.87988 1.000 28.89617 763 THR A CA 1
ATOM 5055 C C . THR A 1 732 ? 35.09305 4.73660 48.23975 1.000 32.33498 763 THR A C 1
ATOM 5056 O O . THR A 1 732 ? 36.31347 4.90144 48.24813 1.000 30.16933 763 THR A O 1
ATOM 5060 N N . GLU A 1 733 ? 34.53312 3.66172 47.69276 1.000 32.43910 764 GLU A N 1
ATOM 5061 C CA . GLU A 1 733 ? 35.39233 2.64939 47.09170 1.000 27.61668 764 GLU A CA 1
ATOM 5062 C C . GLU A 1 733 ? 34.92549 2.31503 45.68275 1.000 31.63042 764 GLU A C 1
ATOM 5063 O O . GLU A 1 733 ? 33.72430 2.26556 45.40920 1.000 31.28517 764 GLU A O 1
ATOM 5069 N N . SER A 1 734 ? 35.89255 2.11160 44.79800 1.000 29.94173 765 SER A N 1
ATOM 5070 C CA . SER A 1 734 ? 35.66163 1.63877 43.44172 1.000 28.36253 765 SER A CA 1
ATOM 5071 C C . SER A 1 734 ? 35.89800 0.13664 43.42951 1.000 29.56559 765 SER A C 1
ATOM 5072 O O . SER A 1 734 ? 36.97378 -0.32149 43.81756 1.000 33.94751 765 SER A O 1
ATOM 5075 N N . ASN A 1 735 ? 34.89627 -0.62466 43.01483 1.000 29.55784 766 ASN A N 1
ATOM 5076 C CA . ASN A 1 735 ? 35.04032 -2.07365 42.90374 1.000 29.77744 766 ASN A CA 1
ATOM 5077 C C . ASN A 1 735 ? 34.73627 -2.46485 41.46786 1.000 30.84590 766 ASN A C 1
ATOM 5078 O O . ASN A 1 735 ? 33.57337 -2.35634 41.03621 1.000 30.17548 766 ASN A O 1
ATOM 5083 N N . PRO A 1 736 ? 35.72783 -2.88494 40.68664 1.000 30.13873 767 PRO A N 1
ATOM 5084 C CA . PRO A 1 736 ? 35.48334 -3.19190 39.27372 1.000 33.77838 767 PRO A CA 1
ATOM 5085 C C . PRO A 1 736 ? 34.67803 -4.46580 39.11197 1.000 31.18760 767 PRO A C 1
ATOM 5086 O O . PRO A 1 736 ? 34.64440 -5.33008 39.99356 1.000 29.26692 767 PRO A O 1
ATOM 5090 N N . TRP A 1 737 ? 34.06195 -4.58641 37.92903 1.000 28.66907 768 TRP A N 1
ATOM 5091 C CA . TRP A 1 737 ? 33.12085 -5.67242 37.67962 1.000 29.16259 768 TRP A CA 1
ATOM 5092 C C . TRP A 1 737 ? 33.76050 -7.05207 37.83173 1.000 31.33927 768 TRP A C 1
ATOM 5093 O O . TRP A 1 737 ? 33.07780 -7.99210 38.24746 1.000 31.85136 768 TRP A O 1
ATOM 5104 N N . THR A 1 738 ? 35.04796 -7.21609 37.48190 1.000 31.70165 769 THR A N 1
ATOM 5105 C CA . THR A 1 738 ? 35.65465 -8.54617 37.61777 1.000 32.12208 769 THR A CA 1
ATOM 5106 C C . THR A 1 738 ? 35.69791 -8.98718 39.07665 1.000 33.23944 769 THR A C 1
ATOM 5107 O O . THR A 1 738 ? 35.56563 -10.18297 39.36904 1.000 34.65233 769 THR A O 1
ATOM 5111 N N . ILE A 1 739 ? 35.89544 -8.04742 39.99989 1.000 31.11910 770 ILE A N 1
ATOM 5112 C CA A ILE A 1 739 ? 35.91632 -8.39492 41.41780 0.500 33.55830 770 ILE A CA 1
ATOM 5113 C CA B ILE A 1 739 ? 35.91871 -8.41285 41.41018 0.500 33.56173 770 ILE A CA 1
ATOM 5114 C C . ILE A 1 739 ? 34.50336 -8.62604 41.93079 1.000 37.76289 770 ILE A C 1
ATOM 5115 O O . ILE A 1 739 ? 34.25251 -9.56923 42.69044 1.000 34.45810 770 ILE A O 1
ATOM 5124 N N . ILE A 1 740 ? 33.55919 -7.76370 41.53229 1.000 31.28481 771 ILE A N 1
ATOM 5125 C CA . ILE A 1 740 ? 32.15520 -7.98661 41.88371 1.000 32.85529 771 ILE A CA 1
ATOM 5126 C C . ILE A 1 740 ? 31.72723 -9.38736 41.46268 1.000 33.42670 771 ILE A C 1
ATOM 5127 O O . ILE A 1 740 ? 31.14945 -10.14958 42.24765 1.000 36.77584 771 ILE A O 1
ATOM 5132 N N . LYS A 1 741 ? 32.04218 -9.75878 40.22117 1.000 31.22274 772 LYS A N 1
ATOM 5133 C CA . LYS A 1 741 ? 31.62401 -11.05219 39.69879 1.000 32.44523 772 LYS A CA 1
ATOM 5134 C C . LYS A 1 741 ? 32.27009 -12.19214 40.48615 1.000 38.42396 772 LYS A C 1
ATOM 5135 O O . LYS A 1 741 ? 31.60472 -13.16602 40.86550 1.000 34.12448 772 LYS A O 1
ATOM 5141 N N . ALA A 1 742 ? 33.57223 -12.08122 40.74774 1.000 33.68406 773 ALA A N 1
ATOM 5142 C CA . ALA A 1 742 ? 34.27561 -13.13699 41.46976 1.000 36.25256 773 ALA A CA 1
ATOM 5143 C C . ALA A 1 742 ? 33.70124 -13.32923 42.86848 1.000 34.79802 773 ALA A C 1
ATOM 5144 O O . ALA A 1 742 ? 33.55012 -14.46517 43.33586 1.000 39.39231 773 ALA A O 1
ATOM 5146 N N . VAL A 1 743 ? 33.38574 -12.22685 43.55630 1.000 34.81649 774 VAL A N 1
ATOM 5147 C CA . VAL A 1 743 ? 32.80629 -12.33212 44.89477 1.000 37.89275 774 VAL A CA 1
ATOM 5148 C C . VAL A 1 743 ? 31.42646 -12.98232 44.83362 1.000 37.35450 774 VAL A C 1
ATOM 5149 O O . VAL A 1 743 ? 31.09883 -13.84912 45.65307 1.000 38.53585 774 VAL A O 1
ATOM 5153 N N . LYS A 1 744 ? 30.59538 -12.58336 43.86565 1.000 33.86603 775 LYS A N 1
ATOM 5154 C CA . LYS A 1 744 ? 29.26951 -13.19012 43.77430 1.000 39.70264 775 LYS A CA 1
ATOM 5155 C C . LYS A 1 744 ? 29.33359 -14.65609 43.35542 1.000 40.91656 775 LYS A C 1
ATOM 5156 O O . LYS A 1 744 ? 28.39062 -15.40874 43.62829 1.000 40.36121 775 LYS A O 1
ATOM 5162 N N . GLU A 1 745 ? 30.42773 -15.08450 42.73094 1.000 35.74727 776 GLU A N 1
ATOM 5163 C CA . GLU A 1 745 ? 30.64100 -16.48937 42.41145 1.000 40.97835 776 GLU A CA 1
ATOM 5164 C C . GLU A 1 745 ? 31.33897 -17.24578 43.53488 1.000 38.47734 776 GLU A C 1
ATOM 5165 O O . GLU A 1 745 ? 31.54681 -18.45818 43.41384 1.000 42.52963 776 GLU A O 1
ATOM 5171 N N . GLY A 1 746 ? 31.68239 -16.56378 44.62437 1.000 39.67567 777 GLY A N 1
ATOM 5172 C CA . GLY A 1 746 ? 32.31676 -17.20595 45.75770 1.000 44.09350 777 GLY A CA 1
ATOM 5173 C C . GLY A 1 746 ? 33.78560 -17.50648 45.58167 1.000 46.76341 777 GLY A C 1
ATOM 5174 O O . GLY A 1 746 ? 34.29709 -18.42975 46.22520 1.000 48.69890 777 GLY A O 1
ATOM 5175 N N . VAL A 1 747 ? 34.48056 -16.76992 44.71259 1.000 44.43465 778 VAL A N 1
ATOM 5176 C CA . VAL A 1 747 ? 35.91286 -16.97976 44.53280 1.000 52.66617 778 VAL A CA 1
ATOM 5177 C C . VAL A 1 747 ? 36.64349 -16.40537 45.73738 1.000 49.71824 778 VAL A C 1
ATOM 5178 O O . VAL A 1 747 ? 36.45095 -15.23713 46.10031 1.000 50.72316 778 VAL A O 1
ATOM 5182 N N . GLU A 1 748 ? 37.48322 -17.23134 46.36892 1.000 53.22883 779 GLU A N 1
ATOM 5183 C CA . GLU A 1 748 ? 38.10103 -16.84848 47.63571 1.000 62.39452 779 GLU A CA 1
ATOM 5184 C C . GLU A 1 748 ? 39.38341 -16.04012 47.43250 1.000 59.12415 779 GLU A C 1
ATOM 5185 O O . GLU A 1 748 ? 39.56420 -14.98441 48.05299 1.000 55.40625 779 GLU A O 1
ATOM 5187 N N . ASN A 1 749 ? 40.28971 -16.51444 46.57738 1.000 56.69657 780 ASN A N 1
ATOM 5188 C CA . ASN A 1 749 ? 41.57928 -15.85446 46.36201 1.000 58.61714 780 ASN A CA 1
ATOM 5189 C C . ASN A 1 749 ? 41.52556 -15.07927 45.05195 1.000 49.79353 780 ASN A C 1
ATOM 5190 O O . ASN A 1 749 ? 41.66927 -15.65248 43.97009 1.000 54.76990 780 ASN A O 1
ATOM 5195 N N . ILE A 1 750 ? 41.34560 -13.76895 45.15291 1.000 43.76600 781 ILE A N 1
ATOM 5196 C CA . ILE A 1 750 ? 41.11887 -12.94155 43.97352 1.000 42.63197 781 ILE A CA 1
ATOM 5197 C C . ILE A 1 750 ? 42.36951 -12.15689 43.58739 1.000 43.97895 781 ILE A C 1
ATOM 5198 O O . ILE A 1 750 ? 42.84999 -12.26326 42.45265 1.000 45.09405 781 ILE A O 1
ATOM 5203 N N . GLU A 1 751 ? 42.90631 -11.37584 44.52543 1.000 39.44378 782 GLU A N 1
ATOM 5204 C CA . GLU A 1 751 ? 43.94930 -10.40021 44.20393 1.000 40.81735 782 GLU A CA 1
ATOM 5205 C C . GLU A 1 751 ? 45.20178 -11.07314 43.64888 1.000 48.03778 782 GLU A C 1
ATOM 5206 O O . GLU A 1 751 ? 45.69519 -12.06290 44.20616 1.000 44.32792 782 GLU A O 1
ATOM 5212 N N . ASP A 1 752 ? 45.70539 -10.53740 42.53419 1.000 46.78524 783 ASP A N 1
ATOM 5213 C CA . ASP A 1 752 ? 46.86408 -11.06470 41.81126 1.000 47.63252 783 ASP A CA 1
ATOM 5214 C C . ASP A 1 752 ? 46.63955 -12.48614 41.28608 1.000 45.56993 783 ASP A C 1
ATOM 5215 O O . ASP A 1 752 ? 47.61157 -13.15643 40.90536 1.000 47.42071 783 ASP A O 1
ATOM 5220 N N . ILE A 1 753 ? 45.39061 -12.97882 41.26229 1.000 44.69350 784 ILE A N 1
ATOM 5221 C CA . ILE A 1 753 ? 45.11188 -14.36044 40.85581 1.000 47.53628 784 ILE A CA 1
ATOM 5222 C C . ILE A 1 753 ? 43.94578 -14.43456 39.87539 1.000 53.34746 784 ILE A C 1
ATOM 5223 O O . ILE A 1 753 ? 44.09078 -14.93146 38.75326 1.000 46.81076 784 ILE A O 1
ATOM 5228 N N . GLU A 1 754 ? 42.76713 -13.98988 40.30878 1.000 48.73925 785 GLU A N 1
ATOM 5229 C CA . GLU A 1 754 ? 41.56920 -14.10489 39.48656 1.000 52.09219 785 GLU A CA 1
ATOM 5230 C C . GLU A 1 754 ? 41.35105 -12.88945 38.59493 1.000 43.95272 785 GLU A C 1
ATOM 5231 O O . GLU A 1 754 ? 40.67357 -13.00511 37.56873 1.000 46.28253 785 GLU A O 1
ATOM 5237 N N . SER A 1 755 ? 41.93912 -11.74567 38.93355 1.000 45.40421 786 SER A N 1
ATOM 5238 C CA . SER A 1 755 ? 41.72989 -10.52815 38.16601 1.000 44.71655 786 SER A CA 1
ATOM 5239 C C . SER A 1 755 ? 42.96625 -9.64907 38.24245 1.000 46.03175 786 SER A C 1
ATOM 5240 O O . SER A 1 755 ? 43.69285 -9.66230 39.23660 1.000 48.46939 786 SER A O 1
ATOM 5243 N N . SER A 1 756 ? 43.18362 -8.86952 37.18067 1.000 44.84556 787 SER A N 1
ATOM 5244 C CA . SER A 1 756 ? 44.22980 -7.85324 37.16888 1.000 49.07448 787 SER A CA 1
ATOM 5245 C C . SER A 1 756 ? 43.76578 -6.52415 37.74891 1.000 48.78974 787 SER A C 1
ATOM 5246 O O . SER A 1 756 ? 44.60485 -5.66033 38.01618 1.000 43.80745 787 SER A O 1
ATOM 5249 N N . GLU A 1 757 ? 42.46313 -6.33916 37.95132 1.000 43.20215 788 GLU A N 1
ATOM 5250 C CA . GLU A 1 757 ? 41.92459 -5.08407 38.45707 1.000 40.65796 788 GLU A CA 1
ATOM 5251 C C . GLU A 1 757 ? 41.91388 -5.07591 39.98584 1.000 38.06110 788 GLU A C 1
ATOM 5252 O O . GLU A 1 757 ? 42.04325 -6.11499 40.63693 1.000 42.31296 788 GLU A O 1
ATOM 5258 N N . ILE A 1 758 ? 41.75447 -3.88253 40.56085 1.000 36.79529 789 ILE A N 1
ATOM 5259 C CA . ILE A 1 758 ? 41.85709 -3.72056 42.00474 1.000 36.54381 789 ILE A CA 1
ATOM 5260 C C . ILE A 1 758 ? 40.64460 -2.98271 42.55481 1.000 36.97202 789 ILE A C 1
ATOM 5261 O O . ILE A 1 758 ? 40.03694 -2.13828 41.88474 1.000 35.37237 789 ILE A O 1
ATOM 5266 N N . THR A 1 759 ? 40.29325 -3.32489 43.79275 1.000 34.77349 790 THR A N 1
ATOM 5267 C CA . THR A 1 759 ? 39.40456 -2.50263 44.59933 1.000 33.93263 790 THR A CA 1
ATOM 5268 C C . THR A 1 759 ? 40.21935 -1.33071 45.12865 1.000 39.67509 790 THR A C 1
ATOM 5269 O O . THR A 1 759 ? 41.30708 -1.52775 45.67924 1.000 37.65441 790 THR A O 1
ATOM 5273 N N . GLU A 1 760 ? 39.72317 -0.11255 44.92416 1.000 30.93135 791 GLU A N 1
ATOM 5274 C CA . GLU A 1 760 ? 40.47150 1.08349 45.28368 1.000 34.79863 791 GLU A CA 1
ATOM 5275 C C . GLU A 1 760 ? 39.60163 2.00000 46.13113 1.000 33.39211 791 GLU A C 1
ATOM 5276 O O . GLU A 1 760 ? 38.42178 2.21596 45.82129 1.000 29.18534 791 GLU A O 1
ATOM 5282 N N . THR A 1 761 ? 40.18199 2.51966 47.21234 1.000 31.30870 792 THR A N 1
ATOM 5283 C CA . THR A 1 761 ? 39.57510 3.62663 47.94014 1.000 29.39377 792 THR A CA 1
ATOM 5284 C C . THR A 1 761 ? 39.83941 4.92075 47.18254 1.000 32.44962 792 THR A C 1
ATOM 5285 O O . THR A 1 761 ? 40.98952 5.22859 46.84885 1.000 31.98655 792 THR A O 1
ATOM 5289 N N . ILE A 1 762 ? 38.76574 5.65164 46.87594 1.000 29.32689 793 ILE A N 1
ATOM 5290 C CA . ILE A 1 762 ? 38.80740 6.84811 46.04766 1.000 27.51659 793 ILE A CA 1
ATOM 5291 C C . ILE A 1 762 ? 38.01467 7.94610 46.75219 1.000 30.49211 793 ILE A C 1
ATOM 5292 O O . ILE A 1 762 ? 37.31995 7.71021 47.74246 1.000 29.92270 793 ILE A O 1
ATOM 5297 N N . LEU A 1 763 ? 38.10347 9.15559 46.21779 1.000 28.67769 794 LEU A N 1
ATOM 5298 C CA . LEU A 1 763 ? 37.29393 10.24178 46.74668 1.000 28.76757 794 LEU A CA 1
ATOM 5299 C C . LEU A 1 763 ? 35.91533 10.20445 46.10596 1.000 28.04610 794 LEU A C 1
ATOM 5300 O O . LEU A 1 763 ? 35.78696 10.04792 44.88691 1.000 29.94207 794 LEU A O 1
ATOM 5305 N N . ALA A 1 764 ? 34.88643 10.33910 46.92652 1.000 26.76219 795 ALA A N 1
ATOM 5306 C CA . ALA A 1 764 ? 33.54318 10.47220 46.38138 1.000 27.77840 795 ALA A CA 1
ATOM 5307 C C . ALA A 1 764 ? 33.46982 11.70531 45.49334 1.000 30.28560 795 ALA A C 1
ATOM 5308 O O . ALA A 1 764 ? 34.17388 12.69983 45.70575 1.000 28.70485 795 ALA A O 1
ATOM 5310 N N . GLY A 1 765 ? 32.62243 11.62645 44.47634 1.000 27.38386 796 GLY A N 1
ATOM 5311 C CA . GLY A 1 765 ? 32.55415 12.66833 43.47628 1.000 28.21995 796 GLY A CA 1
ATOM 5312 C C . GLY A 1 765 ? 33.63872 12.61213 42.42151 1.000 30.78718 796 GLY A C 1
ATOM 5313 O O . GLY A 1 765 ? 33.71468 13.52944 41.59558 1.000 31.69882 796 GLY A O 1
ATOM 5314 N N . THR A 1 766 ? 34.49660 11.58763 42.42357 1.000 27.34612 797 THR A N 1
ATOM 5315 C CA . THR A 1 766 ? 35.48466 11.44093 41.36170 1.000 25.12966 797 THR A CA 1
ATOM 5316 C C . THR A 1 766 ? 35.18227 10.21628 40.51092 1.000 25.51351 797 THR A C 1
ATOM 5317 O O . THR A 1 766 ? 34.57999 9.24317 40.97745 1.000 29.24195 797 THR A O 1
ATOM 5321 N N . PHE A 1 767 ? 35.62200 10.28103 39.25334 1.000 28.44814 798 PHE A N 1
ATOM 5322 C CA . PHE A 1 767 ? 35.23591 9.35315 38.19793 1.000 27.08006 798 PHE A CA 1
ATOM 5323 C C . PHE A 1 767 ? 36.39112 9.24587 37.21316 1.000 32.48056 798 PHE A C 1
ATOM 5324 O O . PHE A 1 767 ? 37.03850 10.24945 36.89535 1.000 35.03788 798 PHE A O 1
ATOM 5332 N N . ALA A 1 768 ? 36.65983 8.03065 36.75137 1.000 32.27301 799 ALA A N 1
ATOM 5333 C CA . ALA A 1 768 ? 37.67270 7.83569 35.72925 1.000 30.49147 799 ALA A CA 1
ATOM 5334 C C . ALA A 1 768 ? 37.11478 8.21643 34.36112 1.000 31.07183 799 ALA A C 1
ATOM 5335 O O . ALA A 1 768 ? 35.90052 8.30858 34.16546 1.000 34.08434 799 ALA A O 1
ATOM 5337 N N . LYS A 1 769 ? 38.01706 8.45648 33.40823 1.000 33.58189 800 LYS A N 1
ATOM 5338 C CA . LYS A 1 769 ? 37.57990 8.59509 32.02667 1.000 40.84699 800 LYS A CA 1
ATOM 5339 C C . LYS A 1 769 ? 37.23868 7.21941 31.46574 1.000 45.96337 800 LYS A C 1
ATOM 5340 O O . LYS A 1 769 ? 37.68052 6.19181 31.97963 1.000 43.38846 800 LYS A O 1
ATOM 5343 N N . GLN A 1 770 ? 36.43733 7.20414 30.39819 1.000 41.20865 801 GLN A N 1
ATOM 5344 C CA . GLN A 1 770 ? 36.03783 5.92783 29.81557 1.000 42.00327 801 GLN A CA 1
ATOM 5345 C C . GLN A 1 770 ? 37.23850 5.18868 29.22914 1.000 50.57234 801 GLN A C 1
ATOM 5346 O O . GLN A 1 770 ? 37.38695 3.97565 29.42706 1.000 47.11141 801 GLN A O 1
ATOM 5352 N N . ASP A 1 771 ? 38.10494 5.89877 28.50700 1.000 48.45543 802 ASP A N 1
ATOM 5353 C CA . ASP A 1 771 ? 39.42807 5.38567 28.15165 1.000 51.39667 802 ASP A CA 1
ATOM 5354 C C . ASP A 1 771 ? 40.35334 5.70926 29.32094 1.000 55.59178 802 ASP A C 1
ATOM 5355 O O . ASP A 1 771 ? 40.91831 6.80013 29.41433 1.000 60.64658 802 ASP A O 1
ATOM 5357 N N . ASP A 1 772 ? 40.50415 4.74547 30.22650 1.000 52.34586 803 ASP A N 1
ATOM 5358 C CA . ASP A 1 772 ? 41.15610 4.99184 31.50834 1.000 53.46637 803 ASP A CA 1
ATOM 5359 C C . ASP A 1 772 ? 42.60253 5.42913 31.31579 1.000 70.32598 803 ASP A C 1
ATOM 5360 O O . ASP A 1 772 ? 43.40284 4.72266 30.69422 1.000 69.45426 803 ASP A O 1
ATOM 5361 N N . ASP A 1 773 ? 42.93526 6.59862 31.85407 1.000 65.78649 804 ASP A N 1
ATOM 5362 C CA . ASP A 1 773 ? 44.30398 7.08635 31.86952 1.000 64.31586 804 ASP A CA 1
ATOM 5363 C C . ASP A 1 773 ? 44.98042 6.86443 33.21401 1.000 63.57748 804 ASP A C 1
ATOM 5364 O O . ASP A 1 773 ? 46.05380 7.42352 33.45673 1.000 64.31495 804 ASP A O 1
ATOM 5365 N N . SER A 1 774 ? 44.37803 6.06331 34.09299 1.000 61.73809 805 SER A N 1
ATOM 5366 C CA . SER A 1 774 ? 44.87421 5.79018 35.43843 1.000 56.47793 805 SER A CA 1
ATOM 5367 C C . SER A 1 774 ? 44.64217 6.94324 36.40833 1.000 55.93470 805 SER A C 1
ATOM 5368 O O . SER A 1 774 ? 45.24687 6.95174 37.49341 1.000 45.76789 805 SER A O 1
ATOM 5369 N N . HIS A 1 775 ? 43.79280 7.91425 36.06663 1.000 49.52937 806 HIS A N 1
ATOM 5370 C CA . HIS A 1 775 ? 43.46240 9.01319 36.96434 1.000 44.78299 806 HIS A CA 1
ATOM 5371 C C . HIS A 1 775 ? 41.95596 9.14535 37.13511 1.000 41.74850 806 HIS A C 1
ATOM 5372 O O . HIS A 1 775 ? 41.17153 8.76912 36.25598 1.000 40.64472 806 HIS A O 1
ATOM 5379 N N . TYR A 1 776 ? 41.57026 9.70386 38.28029 1.000 37.47336 807 TYR A N 1
ATOM 5380 C CA . TYR A 1 776 ? 40.19833 10.07665 38.58107 1.000 33.57618 807 TYR A CA 1
ATOM 5381 C C . TYR A 1 776 ? 40.07252 11.59194 38.56006 1.000 36.24262 807 TYR A C 1
ATOM 5382 O O . TYR A 1 776 ? 41.04174 12.31379 38.82146 1.000 35.42490 807 TYR A O 1
ATOM 5391 N N . TYR A 1 777 ? 38.86847 12.06461 38.25681 1.000 36.17498 808 TYR A N 1
ATOM 5392 C CA . TYR A 1 777 ? 38.59995 13.48876 38.11460 1.000 34.25521 808 TYR A CA 1
ATOM 5393 C C . TYR A 1 777 ? 37.31535 13.84839 38.84384 1.000 33.53289 808 TYR A C 1
ATOM 5394 O O . TYR A 1 777 ? 36.33026 13.10275 38.80530 1.000 30.07250 808 TYR A O 1
ATOM 5403 N N . ILE A 1 778 ? 37.34159 14.99646 39.51879 1.000 30.89575 809 ILE A N 1
ATOM 5404 C CA . ILE A 1 778 ? 36.14327 15.49985 40.16407 1.000 29.39914 809 ILE A CA 1
ATOM 5405 C C . ILE A 1 778 ? 35.11059 15.81506 39.09988 1.000 34.69241 809 ILE A C 1
ATOM 5406 O O . ILE A 1 778 ? 35.42068 16.43720 38.07636 1.000 34.50310 809 ILE A O 1
ATOM 5411 N N . HIS A 1 779 ? 33.88086 15.36865 39.32423 1.000 30.45609 810 HIS A N 1
ATOM 5412 C CA . HIS A 1 779 ? 32.73151 15.83364 38.56398 1.000 34.04503 810 HIS A CA 1
ATOM 5413 C C . HIS A 1 779 ? 31.80101 16.58231 39.49989 1.000 33.90289 810 HIS A C 1
ATOM 5414 O O . HIS A 1 779 ? 31.67168 16.22839 40.67517 1.000 36.66414 810 HIS A O 1
ATOM 5421 N N . ARG A 1 780 ? 31.17074 17.63312 38.98981 1.000 39.40743 811 ARG A N 1
ATOM 5422 C CA A ARG A 1 780 ? 30.35336 18.49525 39.82466 0.500 37.59791 811 ARG A CA 1
ATOM 5423 C CA B ARG A 1 780 ? 30.36354 18.52359 39.80847 0.500 37.61586 811 ARG A CA 1
ATOM 5424 C C . ARG A 1 780 ? 28.98805 18.70517 39.18826 1.000 38.70178 811 ARG A C 1
ATOM 5425 O O . ARG A 1 780 ? 28.84576 18.71789 37.96056 1.000 43.29231 811 ARG A O 1
ATOM 5440 N N . HIS A 1 781 ? 27.97962 18.84161 40.04867 1.000 38.49457 812 HIS A N 1
ATOM 5441 C CA . HIS A 1 781 ? 26.68858 19.32873 39.59455 1.000 38.24332 812 HIS A CA 1
ATOM 5442 C C . HIS A 1 781 ? 26.88679 20.70976 38.98245 1.000 47.63908 812 HIS A C 1
ATOM 5443 O O . HIS A 1 781 ? 27.89198 21.38766 39.23041 1.000 45.55253 812 HIS A O 1
ATOM 5450 N N . ALA A 1 782 ? 25.90172 21.14649 38.19830 1.000 44.01240 813 ALA A N 1
ATOM 5451 C CA . ALA A 1 782 ? 25.95189 22.50125 37.65986 1.000 41.65444 813 ALA A CA 1
ATOM 5452 C C . ALA A 1 782 ? 26.12228 23.53068 38.76315 1.000 40.93007 813 ALA A C 1
ATOM 5453 O O . ALA A 1 782 ? 26.73861 24.57866 38.54101 1.000 43.21244 813 ALA A O 1
ATOM 5455 N N . ASN A 1 783 ? 25.61354 23.23856 39.96540 1.000 43.79761 814 ASN A N 1
ATOM 5456 C CA . ASN A 1 783 ? 25.75674 24.14029 41.10076 1.000 42.54448 814 ASN A CA 1
ATOM 5457 C C . ASN A 1 783 ? 27.15326 24.11082 41.71710 1.000 43.00474 814 ASN A C 1
ATOM 5458 O O . ASN A 1 783 ? 27.35922 24.75641 42.74482 1.000 45.29294 814 ASN A O 1
ATOM 5463 N N . GLY A 1 784 ? 28.09522 23.34274 41.17070 1.000 45.50907 815 GLY A N 1
ATOM 5464 C CA . GLY A 1 784 ? 29.45441 23.33719 41.67309 1.000 43.36704 815 GLY A CA 1
ATOM 5465 C C . GLY A 1 784 ? 29.75745 22.32427 42.75866 1.000 46.58938 815 GLY A C 1
ATOM 5466 O O . GLY A 1 784 ? 30.93900 22.09276 43.04790 1.000 41.72025 815 GLY A O 1
ATOM 5467 N N . LYS A 1 785 ? 28.73988 21.72328 43.38028 1.000 41.29318 816 LYS A N 1
ATOM 5468 C CA . LYS A 1 785 ? 28.99403 20.71202 44.39797 1.000 41.42173 816 LYS A CA 1
ATOM 5469 C C . LYS A 1 785 ? 29.49692 19.42416 43.74160 1.000 35.57545 816 LYS A C 1
ATOM 5470 O O . LYS A 1 785 ? 29.11674 19.10952 42.60826 1.000 36.31966 816 LYS A O 1
ATOM 5476 N N . PRO A 1 786 ? 30.35786 18.66631 44.42326 1.000 34.30570 817 PRO A N 1
ATOM 5477 C CA . PRO A 1 786 ? 30.83770 17.41074 43.83775 1.000 31.44780 817 PRO A CA 1
ATOM 5478 C C . PRO A 1 786 ? 29.70275 16.41350 43.67342 1.000 32.40679 817 PRO A C 1
ATOM 5479 O O . PRO A 1 786 ? 28.78341 16.33344 44.49379 1.000 32.16451 817 PRO A O 1
ATOM 5483 N N . TYR A 1 787 ? 29.78796 15.63136 42.59917 1.000 28.72807 818 TYR A N 1
ATOM 5484 C CA . TYR A 1 787 ? 28.73898 14.66628 42.26664 1.000 29.29129 818 TYR A CA 1
ATOM 5485 C C . TYR A 1 787 ? 28.97826 13.37974 43.05811 1.000 29.99502 818 TYR A C 1
ATOM 5486 O O . TYR A 1 787 ? 29.37751 12.34084 42.52966 1.000 33.67796 818 TYR A O 1
ATOM 5495 N N . ALA A 1 788 ? 28.73412 13.46665 44.36489 1.000 29.11134 819 ALA A N 1
ATOM 5496 C CA . ALA A 1 788 ? 28.82735 12.28879 45.22154 1.000 28.69157 819 ALA A CA 1
ATOM 5497 C C . ALA A 1 788 ? 27.53909 11.48612 45.10508 1.000 32.03991 819 ALA A C 1
ATOM 5498 O O . ALA A 1 788 ? 26.44477 12.03964 45.23543 1.000 28.30176 819 ALA A O 1
ATOM 5500 N N . ALA A 1 789 ? 27.66986 10.18051 44.86599 1.000 29.62886 820 ALA A N 1
ATOM 5501 C CA . ALA A 1 789 ? 26.51284 9.31761 44.65313 1.000 29.18683 820 ALA A CA 1
ATOM 5502 C C . ALA A 1 789 ? 26.87265 7.90355 45.07622 1.000 28.94734 820 ALA A C 1
ATOM 5503 O O . ALA A 1 789 ? 27.99778 7.44814 44.84089 1.000 27.83685 820 ALA A O 1
ATOM 5505 N N . ILE A 1 790 ? 25.92161 7.21486 45.71256 1.000 26.42411 821 ILE A N 1
ATOM 5506 C CA . ILE A 1 790 ? 26.16659 5.85567 46.17122 1.000 25.42926 821 ILE A CA 1
ATOM 5507 C C . ILE A 1 790 ? 25.03428 4.95087 45.72223 1.000 32.33392 821 ILE A C 1
ATOM 5508 O O . ILE A 1 790 ? 23.89539 5.38662 45.52604 1.000 29.06498 821 ILE A O 1
ATOM 5513 N N . SER A 1 791 ? 25.36847 3.66999 45.57117 1.000 28.80149 822 SER A N 1
ATOM 5514 C CA . SER A 1 791 ? 24.44137 2.62436 45.15459 1.000 29.39221 822 SER A CA 1
ATOM 5515 C C . SER A 1 791 ? 24.49049 1.56933 46.24765 1.000 29.47283 822 SER A C 1
ATOM 5516 O O . SER A 1 791 ? 25.26284 0.60364 46.15363 1.000 31.83219 822 SER A O 1
ATOM 5519 N N . PRO A 1 792 ? 23.70160 1.71970 47.30614 1.000 34.87238 823 PRO A N 1
ATOM 5520 C CA . PRO A 1 792 ? 23.81086 0.82905 48.48182 1.000 30.22036 823 PRO A CA 1
ATOM 5521 C C . PRO A 1 792 ? 23.16461 -0.52708 48.22170 1.000 33.50362 823 PRO A C 1
ATOM 5522 O O . PRO A 1 792 ? 22.07972 -0.86149 48.69420 1.000 38.01118 823 PRO A O 1
ATOM 5526 N N . ASN A 1 793 ? 23.86189 -1.33929 47.42807 1.000 34.46920 824 ASN A N 1
ATOM 5527 C CA . ASN A 1 793 ? 23.40053 -2.67678 47.07919 1.000 38.25596 824 ASN A CA 1
ATOM 5528 C C . ASN A 1 793 ? 24.40352 -3.74889 47.48236 1.000 37.26004 824 ASN A C 1
ATOM 5529 O O . ASN A 1 793 ? 24.29015 -4.89058 47.02836 1.000 38.14882 824 ASN A O 1
ATOM 5534 N N . GLY A 1 794 ? 25.39483 -3.40541 48.30136 1.000 34.85746 825 GLY A N 1
ATOM 5535 C CA . GLY A 1 794 ? 26.26709 -4.40762 48.88282 1.000 37.96570 825 GLY A CA 1
ATOM 5536 C C . GLY A 1 794 ? 27.30515 -5.01885 47.96513 1.000 41.82542 825 GLY A C 1
ATOM 5537 O O . GLY A 1 794 ? 27.87404 -6.05358 48.31606 1.000 37.88958 825 GLY A O 1
ATOM 5538 N N . ASP A 1 795 ? 27.59408 -4.41847 46.80497 1.000 36.64997 826 ASP A N 1
ATOM 5539 C CA . ASP A 1 795 ? 28.62341 -5.00181 45.94415 1.000 36.09750 826 ASP A CA 1
ATOM 5540 C C . ASP A 1 795 ? 30.00059 -4.37892 46.14111 1.000 35.40261 826 ASP A C 1
ATOM 5541 O O . ASP A 1 795 ? 30.94768 -4.77569 45.45208 1.000 34.56645 826 ASP A O 1
ATOM 5546 N N . GLY A 1 796 ? 30.15132 -3.45082 47.08395 1.000 32.20491 827 GLY A N 1
ATOM 5547 C CA . GLY A 1 796 ? 31.43386 -2.82534 47.31394 1.000 33.08952 827 GLY A CA 1
ATOM 5548 C C . GLY A 1 796 ? 31.79020 -1.71611 46.34796 1.000 31.90427 827 GLY A C 1
ATOM 5549 O O . GLY A 1 796 ? 32.81703 -1.04735 46.54900 1.000 30.66669 827 GLY A O 1
ATOM 5550 N N . ASN A 1 797 ? 30.98098 -1.48953 45.31545 1.000 33.22219 828 ASN A N 1
ATOM 5551 C CA . ASN A 1 797 ? 31.22118 -0.42709 44.33790 1.000 30.39111 828 ASN A CA 1
ATOM 5552 C C . ASN A 1 797 ? 30.39009 0.78381 44.74608 1.000 32.04443 828 ASN A C 1
ATOM 5553 O O . ASN A 1 797 ? 29.17080 0.80148 44.56074 1.000 26.65599 828 ASN A O 1
ATOM 5558 N N . ARG A 1 798 ? 31.05708 1.79089 45.31715 1.000 28.81416 829 ARG A N 1
ATOM 5559 C CA . ARG A 1 798 ? 30.42149 3.06437 45.67028 1.000 27.48351 829 ARG A CA 1
ATOM 5560 C C . ARG A 1 798 ? 29.19069 2.85091 46.55437 1.000 28.62142 829 ARG A C 1
ATOM 5561 O O . ARG A 1 798 ? 28.13326 3.44036 46.33530 1.000 28.85865 829 ARG A O 1
ATOM 5569 N N . ASP A 1 799 ? 29.33015 1.97808 47.56204 1.000 24.90232 830 ASP A N 1
ATOM 5570 C CA . ASP A 1 799 ? 28.22384 1.66547 48.46287 1.000 30.68779 830 ASP A CA 1
ATOM 5571 C C . ASP A 1 799 ? 28.06044 2.68988 49.57967 1.000 35.26507 830 ASP A C 1
ATOM 5572 O O . ASP A 1 799 ? 26.99125 2.74242 50.19486 1.000 32.24001 830 ASP A O 1
ATOM 5577 N N . TYR A 1 800 ? 29.08737 3.48724 49.87006 1.000 30.15557 831 TYR A N 1
ATOM 5578 C CA . TYR A 1 800 ? 29.07491 4.31087 51.07430 1.000 30.55305 831 TYR A CA 1
ATOM 5579 C C . TYR A 1 800 ? 29.84649 5.59814 50.83221 1.000 29.51394 831 TYR A C 1
ATOM 5580 O O . TYR A 1 800 ? 30.60710 5.71120 49.86834 1.000 30.05125 831 TYR A O 1
ATOM 5589 N N . VAL A 1 801 ? 29.65893 6.56599 51.74103 1.000 30.77495 832 VAL A N 1
ATOM 5590 C CA . VAL A 1 801 ? 30.53876 7.72951 51.84480 1.000 28.00911 832 VAL A CA 1
ATOM 5591 C C . VAL A 1 801 ? 31.04891 7.81462 53.27872 1.000 34.43882 832 VAL A C 1
ATOM 5592 O O . VAL A 1 801 ? 30.37678 7.39094 54.22169 1.000 29.24860 832 VAL A O 1
ATOM 5596 N N . GLN A 1 802 ? 32.25241 8.36520 53.44418 1.000 26.10040 833 GLN A N 1
ATOM 5597 C CA . GLN A 1 802 ? 32.84656 8.45963 54.77553 1.000 26.93534 833 GLN A CA 1
ATOM 5598 C C . GLN A 1 802 ? 33.64803 9.74913 54.87218 1.000 29.49474 833 GLN A C 1
ATOM 5599 O O . GLN A 1 802 ? 34.40188 10.07234 53.95106 1.000 30.66738 833 GLN A O 1
ATOM 5605 N N . PHE A 1 803 ? 33.48702 10.47515 55.98196 1.000 28.55487 834 PHE A N 1
ATOM 5606 C CA . PHE A 1 803 ? 34.16723 11.75718 56.15070 1.000 26.64143 834 PHE A CA 1
ATOM 5607 C C . PHE A 1 803 ? 35.67865 11.57906 56.30743 1.000 28.43196 834 PHE A C 1
ATOM 5608 O O . PHE A 1 803 ? 36.14361 10.73247 57.07525 1.000 26.79722 834 PHE A O 1
ATOM 5616 N N . GLN A 1 804 ? 36.44096 12.38703 55.57294 1.000 29.72070 835 GLN A N 1
ATOM 5617 C CA . GLN A 1 804 ? 37.87779 12.54988 55.76549 1.000 29.13491 835 GLN A CA 1
ATOM 5618 C C . GLN A 1 804 ? 38.13051 14.03142 55.99303 1.000 26.97040 835 GLN A C 1
ATOM 5619 O O . GLN A 1 804 ? 37.68352 14.85648 55.19370 1.000 28.89070 835 GLN A O 1
ATOM 5625 N N . GLY A 1 805 ? 38.81440 14.37391 57.07818 1.000 29.08028 836 GLY A N 1
ATOM 5626 C CA . GLY A 1 805 ? 39.00357 15.76609 57.46868 1.000 25.42405 836 GLY A CA 1
ATOM 5627 C C . GLY A 1 805 ? 40.46549 16.12515 57.64800 1.000 29.59294 836 GLY A C 1
ATOM 5628 O O . GLY A 1 805 ? 41.23675 15.34692 58.20797 1.000 28.61365 836 GLY A O 1
ATOM 5629 N N . THR A 1 806 ? 40.84308 17.30495 57.15444 1.000 28.73502 837 THR A N 1
ATOM 5630 C CA . THR A 1 806 ? 42.08570 17.96375 57.55810 1.000 24.95268 837 THR A CA 1
ATOM 5631 C C . THR A 1 806 ? 41.66259 18.99438 58.59291 1.000 26.52160 837 THR A C 1
ATOM 5632 O O . THR A 1 806 ? 41.11120 20.04334 58.24595 1.000 28.93437 837 THR A O 1
ATOM 5636 N N . PHE A 1 807 ? 41.89422 18.68916 59.86927 1.000 27.21494 838 PHE A N 1
ATOM 5637 C CA . PHE A 1 807 ? 41.44524 19.57215 60.93280 1.000 26.65084 838 PHE A CA 1
ATOM 5638 C C . PHE A 1 807 ? 42.53848 20.59188 61.21763 1.000 24.79572 838 PHE A C 1
ATOM 5639 O O . PHE A 1 807 ? 43.67981 20.22618 61.51767 1.000 28.24251 838 PHE A O 1
ATOM 5647 N N . LEU A 1 808 ? 42.18603 21.86965 61.06888 1.000 26.69713 839 LEU A N 1
ATOM 5648 C CA . LEU A 1 808 ? 43.08765 22.96189 61.41280 1.000 25.92645 839 LEU A CA 1
ATOM 5649 C C . LEU A 1 808 ? 43.17355 23.16274 62.92056 1.000 27.96792 839 LEU A C 1
ATOM 5650 O O . LEU A 1 808 ? 44.16689 23.70612 63.41707 1.000 29.00658 839 LEU A O 1
ATOM 5655 N N . ARG A 1 809 ? 42.12929 22.76707 63.65184 1.000 28.79725 840 ARG A N 1
ATOM 5656 C CA . ARG A 1 809 ? 42.04253 22.95104 65.09352 1.000 27.90989 840 ARG A CA 1
ATOM 5657 C C . ARG A 1 809 ? 41.52056 21.65890 65.70316 1.000 30.65730 840 ARG A C 1
ATOM 5658 O O . ARG A 1 809 ? 40.80017 20.91784 65.04355 1.000 26.81490 840 ARG A O 1
ATOM 5666 N N . ASN A 1 810 ? 41.87411 21.38916 66.96166 1.000 28.42159 841 ASN A N 1
ATOM 5667 C CA . ASN A 1 810 ? 41.21882 20.28902 67.66448 1.000 29.67210 841 ASN A CA 1
ATOM 5668 C C . ASN A 1 810 ? 39.70829 20.51929 67.70538 1.000 30.07346 841 ASN A C 1
ATOM 5669 O O . ASN A 1 810 ? 39.21333 21.64264 67.57799 1.000 29.90402 841 ASN A O 1
ATOM 5674 N N . ALA A 1 811 ? 38.96715 19.43278 67.87578 1.000 26.59769 842 ALA A N 1
ATOM 5675 C CA . ALA A 1 811 ? 37.51933 19.54132 67.97229 1.000 30.55411 842 ALA A CA 1
ATOM 5676 C C . ALA A 1 811 ? 37.00545 18.41403 68.84458 1.000 33.20360 842 ALA A C 1
ATOM 5677 O O . ALA A 1 811 ? 37.75217 17.51054 69.23431 1.000 29.38279 842 ALA A O 1
ATOM 5679 N N . LYS A 1 812 ? 35.70771 18.46735 69.14053 1.000 28.95444 843 LYS A N 1
ATOM 5680 C CA . LYS A 1 812 ? 35.08714 17.45234 69.96870 1.000 31.41274 843 LYS A CA 1
ATOM 5681 C C . LYS A 1 812 ? 33.70990 17.12658 69.40916 1.000 29.68038 843 LYS A C 1
ATOM 5682 O O . LYS A 1 812 ? 33.11473 17.91249 68.66699 1.000 30.15334 843 LYS A O 1
ATOM 5688 N N . ASN A 1 813 ? 33.22563 15.94075 69.76089 1.000 31.11157 844 ASN A N 1
ATOM 5689 C CA . ASN A 1 813 ? 31.85886 15.51532 69.46764 1.000 30.21614 844 ASN A CA 1
ATOM 5690 C C . ASN A 1 813 ? 31.55416 15.64174 67.98187 1.000 35.78188 844 ASN A C 1
ATOM 5691 O O . ASN A 1 813 ? 30.57378 16.26008 67.55838 1.000 34.00066 844 ASN A O 1
ATOM 5696 N N . LEU A 1 814 ? 32.43464 15.04056 67.18962 1.000 32.45762 845 LEU A N 1
ATOM 5697 C CA . LEU A 1 814 ? 32.25074 14.93613 65.75291 1.000 31.58921 845 LEU A CA 1
ATOM 5698 C C . LEU A 1 814 ? 31.19845 13.87539 65.43726 1.000 32.00108 845 LEU A C 1
ATOM 5699 O O . LEU A 1 814 ? 31.31639 12.71959 65.86788 1.000 29.25747 845 LEU A O 1
ATOM 5704 N N . VAL A 1 815 ? 30.17102 14.26302 64.68118 1.000 30.16673 846 VAL A N 1
ATOM 5705 C CA . VAL A 1 815 ? 29.06625 13.35070 64.37900 1.000 32.05474 846 VAL A CA 1
ATOM 5706 C C . VAL A 1 815 ? 28.56350 13.65210 62.97628 1.000 29.93583 846 VAL A C 1
ATOM 5707 O O . VAL A 1 815 ? 28.50145 14.81134 62.56387 1.000 31.72015 846 VAL A O 1
ATOM 5711 N N . ALA A 1 816 ? 28.25526 12.60105 62.22348 1.000 31.83222 847 ALA A N 1
ATOM 5712 C CA . ALA A 1 816 ? 27.64313 12.74054 60.90780 1.000 31.36072 847 ALA A CA 1
ATOM 5713 C C . ALA A 1 816 ? 26.15360 12.44130 61.00953 1.000 31.32238 847 ALA A C 1
ATOM 5714 O O . ALA A 1 816 ? 25.73415 11.57243 61.78169 1.000 34.13719 847 ALA A O 1
ATOM 5716 N N . GLU A 1 817 ? 25.35182 13.17154 60.23751 1.000 32.70377 848 GLU A N 1
ATOM 5717 C CA . GLU A 1 817 ? 23.92303 12.90396 60.14690 1.000 31.29564 848 GLU A CA 1
ATOM 5718 C C . GLU A 1 817 ? 23.49279 13.15732 58.71405 1.000 31.16576 848 GLU A C 1
ATOM 5719 O O . GLU A 1 817 ? 24.17658 13.84871 57.95941 1.000 32.39826 848 GLU A O 1
ATOM 5725 N N . VAL A 1 818 ? 22.35113 12.59867 58.33799 1.000 30.37197 849 VAL A N 1
ATOM 5726 C CA . VAL A 1 818 ? 21.82366 12.75995 56.98763 1.000 29.42062 849 VAL A CA 1
ATOM 5727 C C . VAL A 1 818 ? 20.45737 13.42437 57.07053 1.000 31.36692 849 VAL A C 1
ATOM 5728 O O . VAL A 1 818 ? 19.56280 12.93649 57.77149 1.000 37.09937 849 VAL A O 1
ATOM 5732 N N . LEU A 1 819 ? 20.30246 14.53850 56.36268 1.000 31.22650 850 LEU A N 1
ATOM 5733 C CA . LEU A 1 819 ? 19.01582 15.20532 56.22513 1.000 30.86867 850 LEU A CA 1
ATOM 5734 C C . LEU A 1 819 ? 18.39669 14.79502 54.89969 1.000 36.12639 850 LEU A C 1
ATOM 5735 O O . LEU A 1 819 ? 19.10687 14.62780 53.90607 1.000 33.29082 850 LEU A O 1
ATOM 5740 N N . ASP A 1 820 ? 17.07548 14.63884 54.87421 1.000 37.92943 851 ASP A N 1
ATOM 5741 C CA . ASP A 1 820 ? 16.42419 14.23998 53.63336 1.000 35.43922 851 ASP A CA 1
ATOM 5742 C C . ASP A 1 820 ? 16.04051 15.42942 52.75220 1.000 31.61899 851 ASP A C 1
ATOM 5743 O O . ASP A 1 820 ? 15.41084 15.23263 51.70508 1.000 32.55021 851 ASP A O 1
ATOM 5748 N N . LYS A 1 821 ? 16.44147 16.63867 53.13179 1.000 34.66272 852 LYS A N 1
ATOM 5749 C CA . LYS A 1 821 ? 16.10558 17.88354 52.44714 1.000 39.63286 852 LYS A CA 1
ATOM 5750 C C . LYS A 1 821 ? 14.60988 18.13995 52.43038 1.000 37.02041 852 LYS A C 1
ATOM 5751 O O . LYS A 1 821 ? 14.13122 18.96089 51.63756 1.000 39.22547 852 LYS A O 1
ATOM 5757 N N . GLU A 1 822 ? 13.85200 17.44242 53.27658 1.000 40.42263 853 GLU A N 1
ATOM 5758 C CA . GLU A 1 822 ? 12.43662 17.71014 53.46195 1.000 36.54143 853 GLU A CA 1
ATOM 5759 C C . GLU A 1 822 ? 12.10507 18.10650 54.89019 1.000 37.94625 853 GLU A C 1
ATOM 5760 O O . GLU A 1 822 ? 10.92116 18.29424 55.20417 1.000 42.45803 853 GLU A O 1
ATOM 5766 N N . GLY A 1 823 ? 13.10609 18.22904 55.75691 1.000 43.25448 854 GLY A N 1
ATOM 5767 C CA . GLY A 1 823 ? 12.89646 18.61622 57.14135 1.000 50.59984 854 GLY A CA 1
ATOM 5768 C C . GLY A 1 823 ? 13.24078 17.54503 58.16126 1.000 50.17797 854 GLY A C 1
ATOM 5769 O O . GLY A 1 823 ? 13.04078 17.77938 59.36177 1.000 46.81876 854 GLY A O 1
ATOM 5770 N N . ASN A 1 824 ? 13.76575 16.38598 57.76247 1.000 42.80813 855 ASN A N 1
ATOM 5771 C CA . ASN A 1 824 ? 13.94693 15.25749 58.66562 1.000 41.67076 855 ASN A CA 1
ATOM 5772 C C . ASN A 1 824 ? 15.40379 14.82250 58.70088 1.000 41.86870 855 ASN A C 1
ATOM 5773 O O . ASN A 1 824 ? 16.05638 14.72783 57.65369 1.000 42.92484 855 ASN A O 1
ATOM 5778 N N . VAL A 1 825 ? 15.91186 14.56987 59.90457 1.000 39.21214 856 VAL A N 1
ATOM 5779 C CA . VAL A 1 825 ? 17.14729 13.80964 60.06583 1.000 37.64584 856 VAL A CA 1
ATOM 5780 C C . VAL A 1 825 ? 16.77652 12.33486 59.96509 1.000 41.72139 856 VAL A C 1
ATOM 5781 O O . VAL A 1 825 ? 15.93582 11.85291 60.72660 1.000 41.22520 856 VAL A O 1
ATOM 5785 N N . VAL A 1 826 ? 17.38877 11.61404 59.02615 1.000 38.33926 857 VAL A N 1
ATOM 5786 C CA . VAL A 1 826 ? 17.02927 10.21749 58.79511 1.000 39.99467 857 VAL A CA 1
ATOM 5787 C C . VAL A 1 826 ? 18.08020 9.23100 59.29176 1.000 38.97237 857 VAL A C 1
ATOM 5788 O O . VAL A 1 826 ? 17.81533 8.01724 59.27966 1.000 40.11072 857 VAL A O 1
ATOM 5792 N N . TRP A 1 827 ? 19.24890 9.69702 59.72274 1.000 34.19418 858 TRP A N 1
ATOM 5793 C CA . TRP A 1 827 ? 20.32339 8.83125 60.19703 1.000 34.31391 858 TRP A CA 1
ATOM 5794 C C . TRP A 1 827 ? 21.33767 9.67935 60.94141 1.000 36.29851 858 TRP A C 1
ATOM 5795 O O . TRP A 1 827 ? 21.61892 10.81104 60.53176 1.000 36.00595 858 TRP A O 1
ATOM 5806 N N . THR A 1 828 ? 21.90128 9.11951 62.01157 1.000 32.44723 859 THR A N 1
ATOM 5807 C CA . THR A 1 828 ? 22.93402 9.78954 62.79024 1.000 34.53505 859 THR A CA 1
ATOM 5808 C C . THR A 1 828 ? 24.03055 8.78291 63.09227 1.000 34.06353 859 THR A C 1
ATOM 5809 O O . THR A 1 828 ? 23.74086 7.66064 63.50695 1.000 35.91162 859 THR A O 1
ATOM 5813 N N . SER A 1 829 ? 25.27984 9.18638 62.90973 1.000 32.67482 860 SER A N 1
ATOM 5814 C CA . SER A 1 829 ? 26.38301 8.27685 63.18423 1.000 33.28060 860 SER A CA 1
ATOM 5815 C C . SER A 1 829 ? 26.65268 8.19601 64.68197 1.000 37.53832 860 SER A C 1
ATOM 5816 O O . SER A 1 829 ? 26.12929 8.97959 65.47826 1.000 34.15602 860 SER A O 1
ATOM 5819 N N . GLU A 1 830 ? 27.49521 7.23531 65.06207 1.000 36.16349 861 GLU A N 1
ATOM 5820 C CA . GLU A 1 830 ? 28.12955 7.29524 66.36929 1.000 35.06272 861 GLU A CA 1
ATOM 5821 C C . GLU A 1 830 ? 29.03868 8.51483 66.43063 1.000 34.95559 861 GLU A C 1
ATOM 5822 O O . GLU A 1 830 ? 29.51830 9.00577 65.40760 1.000 30.21063 861 GLU A O 1
ATOM 5824 N N . VAL A 1 831 ? 29.27515 8.99910 67.64468 1.000 32.75870 862 VAL A N 1
ATOM 5825 C CA . VAL A 1 831 ? 30.07336 10.19830 67.88426 1.000 32.85004 862 VAL A CA 1
ATOM 5826 C C . VAL A 1 831 ? 31.54381 9.83228 68.04225 1.000 36.20415 862 VAL A C 1
ATOM 5827 O O . VAL A 1 831 ? 31.89196 8.85558 68.71703 1.000 35.58528 862 VAL A O 1
ATOM 5831 N N . THR A 1 832 ? 32.40983 10.62598 67.40599 1.000 32.24679 863 THR A N 1
ATOM 5832 C CA . THR A 1 832 ? 33.84883 10.62104 67.65004 1.000 33.12127 863 THR A CA 1
ATOM 5833 C C . THR A 1 832 ? 34.13045 11.74288 68.64822 1.000 33.06611 863 THR A C 1
ATOM 5834 O O . THR A 1 832 ? 34.04047 12.92571 68.29952 1.000 33.45258 863 THR A O 1
ATOM 5838 N N . GLU A 1 833 ? 34.44841 11.37740 69.89555 1.000 34.19006 864 GLU A N 1
ATOM 5839 C CA . GLU A 1 833 ? 34.45231 12.37472 70.96603 1.000 33.73289 864 GLU A CA 1
ATOM 5840 C C . GLU A 1 833 ? 35.63890 13.32395 70.86146 1.000 34.09612 864 GLU A C 1
ATOM 5841 O O . GLU A 1 833 ? 35.50381 14.51992 71.14613 1.000 34.60152 864 GLU A O 1
ATOM 5847 N N . GLN A 1 834 ? 36.80651 12.82103 70.47085 1.000 32.77264 865 GLN A N 1
ATOM 5848 C CA . GLN A 1 834 ? 38.03763 13.60750 70.48608 1.000 31.89896 865 GLN A CA 1
ATOM 5849 C C . GLN A 1 834 ? 38.64664 13.67274 69.09227 1.000 32.97345 865 GLN A C 1
ATOM 5850 O O . GLN A 1 834 ? 38.88347 12.63410 68.46778 1.000 36.08673 865 GLN A O 1
ATOM 5856 N N . VAL A 1 835 ? 38.91452 14.89073 68.61588 1.000 30.28224 866 VAL A N 1
ATOM 5857 C CA . VAL A 1 835 ? 39.55660 15.12861 67.32566 1.000 27.60259 866 VAL A CA 1
ATOM 5858 C C . VAL A 1 835 ? 40.79177 15.99500 67.55594 1.000 33.55575 866 VAL A C 1
ATOM 5859 O O . VAL A 1 835 ? 40.70237 17.05818 68.18508 1.000 30.67479 866 VAL A O 1
ATOM 5863 N N . VAL A 1 836 ? 41.93839 15.54187 67.04319 1.000 30.83775 867 VAL A N 1
ATOM 5864 C CA . VAL A 1 836 ? 43.21057 16.24896 67.17519 1.000 26.51703 867 VAL A CA 1
ATOM 5865 C C . VAL A 1 836 ? 43.54971 16.87730 65.82826 1.000 33.31018 867 VAL A C 1
ATOM 5866 O O . VAL A 1 836 ? 43.36583 16.25083 64.77558 1.000 28.56311 867 VAL A O 1
ATOM 5870 N N . LYS A 1 837 ? 44.03451 18.11903 65.85506 1.000 27.65926 868 LYS A N 1
ATOM 5871 C CA . LYS A 1 837 ? 44.33134 18.80622 64.60263 1.000 26.18776 868 LYS A CA 1
ATOM 5872 C C . LYS A 1 837 ? 45.38787 18.02711 63.82031 1.000 27.26682 868 LYS A C 1
ATOM 5873 O O . LYS A 1 837 ? 46.22175 17.31689 64.38903 1.000 26.12394 868 LYS A O 1
ATOM 5879 N N . ASN A 1 838 ? 45.35103 18.16556 62.49507 1.000 26.94734 869 ASN A N 1
ATOM 5880 C CA . ASN A 1 838 ? 46.31299 17.47144 61.63836 1.000 29.53894 869 ASN A CA 1
ATOM 5881 C C . ASN A 1 838 ? 47.55397 18.34347 61.47306 1.000 27.64923 869 ASN A C 1
ATOM 5882 O O . ASN A 1 838 ? 47.79239 18.95742 60.42927 1.000 26.36120 869 ASN A O 1
ATOM 5887 N N . TYR A 1 839 ? 48.37326 18.36526 62.53115 1.000 27.36613 870 TYR A N 1
ATOM 5888 C CA . TYR A 1 839 ? 49.44346 19.35452 62.67139 1.000 30.02749 870 TYR A CA 1
ATOM 5889 C C . TYR A 1 839 ? 50.67766 19.04238 61.83520 1.000 28.92210 870 TYR A C 1
ATOM 5890 O O . TYR A 1 839 ? 51.62057 19.84670 61.83140 1.000 27.76321 870 TYR A O 1
ATOM 5899 N N . ASN A 1 840 ? 50.71163 17.90595 61.13958 1.000 27.50427 871 ASN A N 1
ATOM 5900 C CA . ASN A 1 840 ? 51.77682 17.63058 60.17943 1.000 27.57890 871 ASN A CA 1
ATOM 5901 C C . ASN A 1 840 ? 51.21061 16.70940 59.10196 1.000 28.94615 871 ASN A C 1
ATOM 5902 O O . ASN A 1 840 ? 50.00747 16.42903 59.06744 1.000 30.32828 871 ASN A O 1
ATOM 5907 N N . ASN A 1 841 ? 52.08518 16.24172 58.20241 1.000 31.38363 872 ASN A N 1
ATOM 5908 C CA . ASN A 1 841 ? 51.73281 15.20891 57.23041 1.000 30.03025 872 ASN A CA 1
ATOM 5909 C C . ASN A 1 841 ? 52.95131 14.30174 57.09569 1.000 33.67869 872 ASN A C 1
ATOM 5910 O O . ASN A 1 841 ? 53.67151 14.31223 56.09703 1.000 33.90114 872 ASN A O 1
ATOM 5915 N N . ASP A 1 842 ? 53.19580 13.51365 58.13788 1.000 31.57389 873 ASP A N 1
ATOM 5916 C CA . ASP A 1 842 ? 54.42785 12.74887 58.25415 1.000 34.31101 873 ASP A CA 1
ATOM 5917 C C . ASP A 1 842 ? 54.14658 11.53140 59.12112 1.000 41.48349 873 ASP A C 1
ATOM 5918 O O . ASP A 1 842 ? 53.48869 11.64008 60.16165 1.000 41.00693 873 ASP A O 1
ATOM 5923 N N . LEU A 1 843 ? 54.66113 10.37787 58.69149 1.000 40.35015 874 LEU A N 1
ATOM 5924 C CA . LEU A 1 843 ? 54.44751 9.13737 59.43169 1.000 43.20727 874 LEU A CA 1
ATOM 5925 C C . LEU A 1 843 ? 55.00576 9.21111 60.84585 1.000 42.02355 874 LEU A C 1
ATOM 5926 O O . LEU A 1 843 ? 54.49642 8.53928 61.74873 1.000 50.77491 874 LEU A O 1
ATOM 5931 N N . ALA A 1 844 ? 56.03988 10.01658 61.06247 1.000 42.06701 875 ALA A N 1
ATOM 5932 C CA . ALA A 1 844 ? 56.65104 10.09433 62.37972 1.000 47.84454 875 ALA A CA 1
ATOM 5933 C C . ALA A 1 844 ? 55.83001 10.89714 63.37838 1.000 48.48228 875 ALA A C 1
ATOM 5934 O O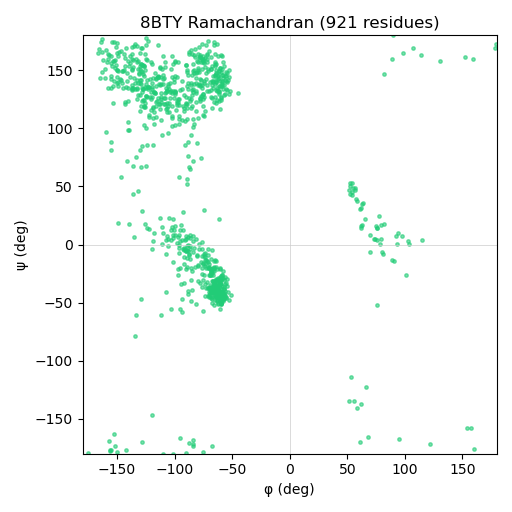 . ALA A 1 844 ? 56.15788 10.87127 64.56870 1.000 47.17827 875 ALA A O 1
ATOM 5936 N N . SER A 1 845 ? 54.78244 11.60464 62.93723 1.000 41.19306 876 SER A N 1
ATOM 5937 C CA . SER A 1 845 ? 53.98223 12.40437 63.85502 1.000 39.60010 876 SER A CA 1
ATOM 5938 C C . SER A 1 845 ? 52.49307 12.19349 63.60238 1.000 38.43848 876 SER A C 1
ATOM 5939 O O . SER A 1 845 ? 51.84057 11.43720 64.33015 1.000 42.21592 876 SER A O 1
ATOM 5942 N N . THR A 1 846 ? 51.93585 12.83589 62.57621 1.000 35.59561 877 THR A N 1
ATOM 5943 C CA . THR A 1 846 ? 50.55387 12.58692 62.19934 1.000 34.39914 877 THR A CA 1
ATOM 5944 C C . THR A 1 846 ? 50.40088 12.86070 60.70879 1.000 32.17041 877 THR A C 1
ATOM 5945 O O . THR A 1 846 ? 51.13552 13.66739 60.13591 1.000 32.51239 877 THR A O 1
ATOM 5949 N N . LEU A 1 847 ? 49.44648 12.17905 60.08662 1.000 34.06380 878 LEU A N 1
ATOM 5950 C CA . LEU A 1 847 ? 49.13444 12.43364 58.68800 1.000 33.97323 878 LEU A CA 1
ATOM 5951 C C . LEU A 1 847 ? 48.29324 13.70210 58.54263 1.000 30.86318 878 LEU A C 1
ATOM 5952 O O . LEU A 1 847 ? 47.67000 14.18123 59.49490 1.000 27.84800 878 LEU A O 1
ATOM 5957 N N . GLY A 1 848 ? 48.26933 14.24266 57.31937 1.000 25.45143 879 GLY A N 1
ATOM 5958 C CA . GLY A 1 848 ? 47.61871 15.52408 57.05711 1.000 28.87996 879 GLY A CA 1
ATOM 5959 C C . GLY A 1 848 ? 46.10543 15.50841 57.05329 1.000 29.37462 879 GLY A C 1
ATOM 5960 O O . GLY A 1 848 ? 45.47817 16.57357 57.08736 1.000 26.24052 879 GLY A O 1
ATOM 5961 N N . SER A 1 849 ? 45.49288 14.33017 57.00965 1.000 29.07091 880 SER A N 1
ATOM 5962 C CA . SER A 1 849 ? 44.05106 14.21728 57.14395 1.000 30.39608 880 SER A CA 1
ATOM 5963 C C . SER A 1 849 ? 43.76268 12.94797 57.92089 1.000 29.45716 880 SER A C 1
ATOM 5964 O O . SER A 1 849 ? 44.62652 12.07798 58.05958 1.000 28.38283 880 SER A O 1
ATOM 5967 N N . THR A 1 850 ? 42.53205 12.85309 58.41663 1.000 30.55698 881 THR A N 1
ATOM 5968 C CA . THR A 1 850 ? 42.09383 11.73405 59.24039 1.000 30.17820 881 THR A CA 1
ATOM 5969 C C . THR A 1 850 ? 40.81722 11.15597 58.65246 1.000 29.02260 881 THR A C 1
ATOM 5970 O O . THR A 1 850 ? 39.90101 11.90352 58.30191 1.000 28.04730 881 THR A O 1
ATOM 5974 N N . ARG A 1 851 ? 40.76058 9.83118 58.53448 1.000 29.75293 882 ARG A N 1
ATOM 5975 C CA . ARG A 1 851 ? 39.55056 9.15336 58.08467 1.000 30.97615 882 ARG A CA 1
ATOM 5976 C C . ARG A 1 851 ? 38.77023 8.67762 59.30076 1.000 31.42364 882 ARG A C 1
ATOM 5977 O O . ARG A 1 851 ? 39.31810 7.97674 60.15461 1.000 30.35168 882 ARG A O 1
ATOM 5985 N N . PHE A 1 852 ? 37.50179 9.07189 59.37930 1.000 29.40878 883 PHE A N 1
ATOM 5986 C CA . PHE A 1 852 ? 36.68149 8.88076 60.57134 1.000 30.42324 883 PHE A CA 1
ATOM 5987 C C . PHE A 1 852 ? 35.68792 7.75912 60.29702 1.000 33.74707 883 PHE A C 1
ATOM 5988 O O . PHE A 1 852 ? 34.60898 7.99514 59.74467 1.000 31.11587 883 PHE A O 1
ATOM 5996 N N . GLU A 1 853 ? 36.04130 6.54306 60.72250 1.000 32.65430 884 GLU A N 1
ATOM 5997 C CA . GLU A 1 853 ? 35.24042 5.37476 60.37443 1.000 31.58237 884 GLU A CA 1
ATOM 5998 C C . GLU A 1 853 ? 33.82859 5.45763 60.93668 1.000 33.94174 884 GLU A C 1
ATOM 5999 O O . GLU A 1 853 ? 32.89538 4.92076 60.33152 1.000 31.10618 884 GLU A O 1
ATOM 6001 N N . LYS A 1 854 ? 33.64236 6.13264 62.07675 1.000 32.28918 885 LYS A N 1
ATOM 6002 C CA . LYS A 1 854 ? 32.30661 6.20552 62.66609 1.000 33.15852 885 LYS A CA 1
ATOM 6003 C C . LYS A 1 854 ? 31.32116 6.98236 61.80396 1.000 32.09455 885 LYS A C 1
ATOM 6004 O O . LYS A 1 854 ? 30.10872 6.80894 61.97278 1.000 33.58977 885 LYS A O 1
ATOM 6010 N N . THR A 1 855 ? 31.80329 7.82612 60.89047 1.000 31.97965 886 THR A N 1
ATOM 6011 C CA . THR A 1 855 ? 30.93086 8.63508 60.04809 1.000 30.22904 886 THR A CA 1
ATOM 6012 C C . THR A 1 855 ? 30.47797 7.91291 58.77989 1.000 31.87474 886 THR A C 1
ATOM 6013 O O . THR A 1 855 ? 29.72079 8.49624 57.99490 1.000 31.09075 886 THR A O 1
ATOM 6017 N N . ARG A 1 856 ? 30.92630 6.67900 58.55093 1.000 30.77367 887 ARG A N 1
ATOM 6018 C CA . ARG A 1 856 ? 30.58809 5.96866 57.31926 1.000 33.32912 887 ARG A CA 1
ATOM 6019 C C . ARG A 1 856 ? 29.07911 5.81535 57.19345 1.000 31.10922 887 ARG A C 1
ATOM 6020 O O . ARG A 1 856 ? 28.42733 5.29358 58.10344 1.000 34.98902 887 ARG A O 1
ATOM 6028 N N . TRP A 1 857 ? 28.51660 6.29442 56.08320 1.000 31.95537 888 TRP A N 1
ATOM 6029 C CA . TRP A 1 857 ? 27.08180 6.18800 55.82932 1.000 30.79188 888 TRP A CA 1
ATOM 6030 C C . TRP A 1 857 ? 26.84222 5.17955 54.71731 1.000 30.99629 888 TRP A C 1
ATOM 6031 O O . TRP A 1 857 ? 27.31776 5.36958 53.59274 1.000 31.64564 888 TRP A O 1
ATOM 6042 N N . ASP A 1 858 ? 26.07458 4.13498 55.02485 1.000 34.20151 889 ASP A N 1
ATOM 6043 C CA . ASP A 1 858 ? 25.78360 3.07230 54.07670 1.000 34.43744 889 ASP A CA 1
ATOM 6044 C C . ASP A 1 858 ? 24.47324 3.29723 53.32135 1.000 33.70285 889 ASP A C 1
ATOM 6045 O O . ASP A 1 858 ? 23.94593 2.35660 52.72173 1.000 32.72703 889 ASP A O 1
ATOM 6050 N N . GLY A 1 859 ? 23.94361 4.51953 53.33042 1.000 32.34913 890 GLY A N 1
ATOM 6051 C CA . GLY A 1 859 ? 22.72098 4.80825 52.61388 1.000 33.97593 890 GLY A CA 1
ATOM 6052 C C . GLY A 1 859 ? 21.46053 4.29273 53.27194 1.000 34.07368 890 GLY A C 1
ATOM 6053 O O . GLY A 1 859 ? 20.41476 4.24696 52.61215 1.000 35.11844 890 GLY A O 1
ATOM 6054 N N . LYS A 1 860 ? 21.52452 3.89411 54.54540 1.000 34.23732 891 LYS A N 1
ATOM 6055 C CA . LYS A 1 860 ? 20.36435 3.38918 55.27075 1.000 40.48127 891 LYS A CA 1
ATOM 6056 C C . LYS A 1 860 ? 19.93728 4.37487 56.35277 1.000 34.78850 891 LYS A C 1
ATOM 6057 O O . LYS A 1 860 ? 20.76021 5.11152 56.90946 1.000 37.43202 891 LYS A O 1
ATOM 6063 N N . ASP A 1 861 ? 18.63936 4.37033 56.65682 1.000 37.25084 892 ASP A N 1
ATOM 6064 C CA . ASP A 1 861 ? 18.09884 5.28240 57.64699 1.000 40.55818 892 ASP A CA 1
ATOM 6065 C C . ASP A 1 861 ? 18.28597 4.68351 59.03664 1.000 45.51225 892 ASP A C 1
ATOM 6066 O O . ASP A 1 861 ? 18.91842 3.63593 59.20437 1.000 42.76027 892 ASP A O 1
ATOM 6071 N N . LYS A 1 862 ? 17.71927 5.34753 60.04746 1.000 38.83057 893 LYS A N 1
ATOM 6072 C CA . LYS A 1 862 ? 17.94621 4.96453 61.43457 1.000 46.02312 893 LYS A CA 1
ATOM 6073 C C . LYS A 1 862 ? 17.25511 3.66042 61.80338 1.000 45.89113 893 LYS A C 1
ATOM 6074 O O . LYS A 1 862 ? 17.49811 3.14235 62.89687 1.000 48.13352 893 LYS A O 1
ATOM 6079 N N . ASP A 1 863 ? 16.41022 3.12234 60.92802 1.000 46.06726 894 ASP A N 1
ATOM 6080 C CA . ASP A 1 863 ? 15.79185 1.81652 61.12456 1.000 47.65445 894 ASP A CA 1
ATOM 6081 C C . ASP A 1 863 ? 16.47301 0.72662 60.30814 1.000 51.43867 894 ASP A C 1
ATOM 6082 O O . ASP A 1 863 ? 15.99590 -0.41494 60.29265 1.000 50.29918 894 ASP A O 1
ATOM 6087 N N . GLY A 1 864 ? 17.57032 1.05460 59.62932 1.000 42.96876 895 GLY A N 1
ATOM 6088 C CA . GLY A 1 864 ? 18.28536 0.08811 58.82434 1.000 46.21720 895 GLY A CA 1
ATOM 6089 C C . GLY A 1 864 ? 17.70708 -0.14401 57.45092 1.000 47.17749 895 GLY A C 1
ATOM 6090 O O . GLY A 1 864 ? 18.02625 -1.15627 56.82058 1.000 49.78938 895 GLY A O 1
ATOM 6091 N N . LYS A 1 865 ? 16.86032 0.75958 56.96564 1.000 42.19849 896 LYS A N 1
ATOM 6092 C CA . LYS A 1 865 ? 16.24468 0.64119 55.64931 1.000 36.17893 896 LYS A CA 1
ATOM 6093 C C . LYS A 1 865 ? 16.94573 1.58212 54.67691 1.000 41.28891 896 LYS A C 1
ATOM 6094 O O . LYS A 1 865 ? 17.14694 2.75885 54.99100 1.000 39.09866 896 LYS A O 1
ATOM 6096 N N . VAL A 1 866 ? 17.31195 1.06373 53.50043 1.000 39.25399 897 VAL A N 1
ATOM 6097 C CA . VAL A 1 866 ? 17.89946 1.90755 52.46299 1.000 38.48773 897 VAL A CA 1
ATOM 6098 C C . VAL A 1 866 ? 16.96529 3.07218 52.17296 1.000 37.56049 897 VAL A C 1
ATOM 6099 O O . VAL A 1 866 ? 15.75904 2.88212 52.00553 1.000 37.48122 897 VAL A O 1
ATOM 6103 N N . VAL A 1 867 ? 17.51311 4.28630 52.10970 1.000 36.81365 898 VAL A N 1
ATOM 6104 C CA . VAL A 1 867 ? 16.65255 5.43607 51.82607 1.000 40.63450 898 VAL A CA 1
ATOM 6105 C C . VAL A 1 867 ? 16.20649 5.42539 50.36252 1.000 34.47571 898 VAL A C 1
ATOM 6106 O O . VAL A 1 867 ? 16.84521 4.83770 49.48260 1.000 34.65847 898 VAL A O 1
ATOM 6110 N N . ALA A 1 868 ? 15.08267 6.09508 50.10709 1.000 37.93048 899 ALA A N 1
ATOM 6111 C CA . ALA A 1 868 ? 14.55892 6.20622 48.75384 1.000 38.94537 899 ALA A CA 1
ATOM 6112 C C . ALA A 1 868 ? 15.56013 6.92331 47.85269 1.000 35.48755 899 ALA A C 1
ATOM 6113 O O . ALA A 1 868 ? 16.33041 7.77260 48.30544 1.000 33.95294 899 ALA A O 1
ATOM 6115 N N . ASN A 1 869 ? 15.55603 6.56242 46.56638 1.000 35.63499 900 ASN A N 1
ATOM 6116 C CA . ASN A 1 869 ? 16.36464 7.28016 45.58281 1.000 34.10325 900 ASN A CA 1
ATOM 6117 C C . ASN A 1 869 ? 16.09143 8.77825 45.66309 1.000 36.14652 900 ASN A C 1
ATOM 6118 O O . ASN A 1 869 ? 14.93407 9.21276 45.68442 1.000 33.32250 900 ASN A O 1
ATOM 6123 N N . GLY A 1 870 ? 17.15767 9.55966 45.69868 1.000 34.14796 901 GLY A N 1
ATOM 6124 C CA . GLY A 1 870 ? 17.03693 10.99494 45.85796 1.000 34.99432 901 GLY A CA 1
ATOM 6125 C C . GLY A 1 870 ? 18.34380 11.57589 46.35422 1.000 32.40265 901 GLY A C 1
ATOM 6126 O O . GLY A 1 870 ? 19.34558 10.88016 46.50525 1.000 31.71481 901 GLY A O 1
ATOM 6127 N N . THR A 1 871 ? 18.30891 12.87807 46.60707 1.000 32.75851 902 THR A N 1
ATOM 6128 C CA . THR A 1 871 ? 19.47257 13.62126 47.06716 1.000 29.57598 902 THR A CA 1
ATOM 6129 C C . THR A 1 871 ? 19.29400 13.97907 48.53409 1.000 30.94874 902 THR A C 1
ATOM 6130 O O . THR A 1 871 ? 18.22085 14.44179 48.94563 1.000 31.70641 902 THR A O 1
ATOM 6134 N N . TYR A 1 872 ? 20.34721 13.76647 49.30916 1.000 31.96357 903 TYR A N 1
ATOM 6135 C CA . TYR A 1 872 ? 20.35959 13.95100 50.74802 1.000 31.52583 903 TYR A CA 1
ATOM 6136 C C . TYR A 1 872 ? 21.49145 14.89490 51.11881 1.000 32.00868 903 TYR A C 1
ATOM 6137 O O . TYR A 1 872 ? 22.44822 15.08633 50.35739 1.000 31.10081 903 TYR A O 1
ATOM 6146 N N . THR A 1 873 ? 21.38803 15.48251 52.30549 1.000 31.97011 904 THR A N 1
ATOM 6147 C CA . THR A 1 873 ? 22.49176 16.24686 52.86865 1.000 29.83649 904 THR A CA 1
ATOM 6148 C C . THR A 1 873 ? 23.23598 15.37516 53.86390 1.000 33.29998 904 THR A C 1
ATOM 6149 O O . THR A 1 873 ? 22.66665 14.98023 54.88485 1.000 34.16321 904 THR A O 1
ATOM 6153 N N . TYR A 1 874 ? 24.50142 15.07736 53.56203 1.000 29.04752 905 TYR A N 1
ATOM 6154 C CA . TYR A 1 874 ? 25.39959 14.41421 54.50245 1.000 28.19557 905 TYR A CA 1
ATOM 6155 C C . TYR A 1 874 ? 26.10488 15.51514 55.27901 1.000 30.82794 905 TYR A C 1
ATOM 6156 O O . TYR A 1 874 ? 26.95981 16.21859 54.72955 1.000 29.86617 905 TYR A O 1
ATOM 6165 N N . ARG A 1 875 ? 25.71496 15.68980 56.54044 1.000 28.45686 906 ARG A N 1
ATOM 6166 C CA . ARG A 1 875 ? 26.16916 16.79547 57.37675 1.000 31.16531 906 ARG A CA 1
ATOM 6167 C C . ARG A 1 875 ? 27.11964 16.28917 58.45092 1.000 31.33345 906 ARG A C 1
ATOM 6168 O O . ARG A 1 875 ? 26.80194 15.32972 59.16379 1.000 32.17809 906 ARG A O 1
ATOM 6176 N N . VAL A 1 876 ? 28.27214 16.94609 58.57499 1.000 28.04900 907 VAL A N 1
ATOM 6177 C CA . VAL A 1 876 ? 29.28055 16.61271 59.57261 1.000 27.48353 907 VAL A CA 1
ATOM 6178 C C . VAL A 1 876 ? 29.34902 17.77278 60.56496 1.000 31.79095 907 VAL A C 1
ATOM 6179 O O . VAL A 1 876 ? 29.60168 18.91575 60.16832 1.000 31.27804 907 VAL A O 1
ATOM 6183 N N . ARG A 1 877 ? 29.10048 17.49402 61.84390 1.000 30.66587 908 ARG A N 1
ATOM 6184 C CA . ARG A 1 877 ? 29.10118 18.51345 62.89245 1.000 31.28289 908 ARG A CA 1
ATOM 6185 C C . ARG A 1 877 ? 30.24228 18.25763 63.87047 1.000 30.01808 908 ARG A C 1
ATOM 6186 O O . ARG A 1 877 ? 30.56312 17.10452 64.16226 1.000 31.38795 908 ARG A O 1
ATOM 6194 N N . TYR A 1 878 ? 30.84519 19.33467 64.38195 1.000 30.07273 909 TYR A N 1
ATOM 6195 C CA . TYR A 1 878 ? 32.02353 19.24873 65.24707 1.000 30.97587 909 TYR A CA 1
ATOM 6196 C C . TYR A 1 878 ? 32.17691 20.59132 65.95806 1.000 29.86811 909 TYR A C 1
ATOM 6197 O O . TYR A 1 878 ? 31.81109 21.63724 65.41641 1.000 32.80075 909 TYR A O 1
ATOM 6206 N N . THR A 1 879 ? 32.70395 20.55682 67.17707 1.000 30.05489 910 THR A N 1
ATOM 6207 C CA . THR A 1 879 ? 32.77628 21.76237 68.00115 1.000 32.32519 910 THR A CA 1
ATOM 6208 C C . THR A 1 879 ? 34.22031 22.02530 68.40077 1.000 32.37854 910 THR A C 1
ATOM 6209 O O . THR A 1 879 ? 34.91364 21.08553 68.80968 1.000 32.52306 910 THR A O 1
ATOM 6213 N N . PRO A 1 880 ? 34.71579 23.26536 68.29549 1.000 30.64806 911 PRO A N 1
ATOM 6214 C CA . PRO A 1 880 ? 36.05747 23.57217 68.80172 1.000 29.90927 911 PRO A CA 1
ATOM 6215 C C . PRO A 1 880 ? 36.17450 23.29559 70.29282 1.000 30.85789 911 PRO A C 1
ATOM 6216 O O . PRO A 1 880 ? 35.18161 23.16047 71.01182 1.000 32.75851 911 PRO A O 1
ATOM 6220 N N . ILE A 1 881 ? 37.42709 23.21305 70.74960 1.000 30.70249 912 ILE A N 1
ATOM 6221 C CA . ILE A 1 881 ? 37.71935 22.97071 72.16268 1.000 31.97535 912 ILE A CA 1
ATOM 6222 C C . ILE A 1 881 ? 37.48173 24.21903 73.01420 1.000 34.39836 912 ILE A C 1
ATOM 6223 O O . ILE A 1 881 ? 37.14118 24.11152 74.20348 1.000 34.68225 912 ILE A O 1
ATOM 6228 N N . SER A 1 882 ? 37.67870 25.40823 72.44231 1.000 32.32810 913 SER A N 1
ATOM 6229 C CA . SER A 1 882 ? 37.63587 26.64322 73.22162 1.000 33.73408 913 SER A CA 1
ATOM 6230 C C . SER A 1 882 ? 36.31241 26.78115 73.96579 1.000 36.28567 913 SER A C 1
ATOM 6231 O O . SER A 1 882 ? 35.25282 26.41946 73.45063 1.000 38.65052 913 SER A O 1
ATOM 6234 N N . SER A 1 883 ? 36.38515 27.29756 75.19547 1.000 32.50189 914 SER A N 1
ATOM 6235 C CA . SER A 1 883 ? 35.19882 27.48725 76.02027 1.000 36.24049 914 SER A CA 1
ATOM 6236 C C . SER A 1 883 ? 34.14465 28.27918 75.25793 1.000 39.60734 914 SER A C 1
ATOM 6237 O O . SER A 1 883 ? 34.44252 29.32084 74.66595 1.000 39.50719 914 SER A O 1
ATOM 6239 N N . GLY A 1 884 ? 32.91902 27.75608 75.24576 1.000 39.43107 915 GLY A N 1
ATOM 6240 C CA . GLY A 1 884 ? 31.77680 28.43736 74.66302 1.000 45.11924 915 GLY A CA 1
ATOM 6241 C C . GLY A 1 884 ? 31.71810 28.49141 73.14691 1.000 40.96730 915 GLY A C 1
ATOM 6242 O O . GLY A 1 884 ? 30.80931 29.14182 72.61145 1.000 37.59234 915 GLY A O 1
ATOM 6243 N N . ALA A 1 885 ? 32.64233 27.84090 72.43233 1.000 37.95580 916 ALA A N 1
ATOM 6244 C CA . ALA A 1 885 ? 32.62235 27.89943 70.97106 1.000 35.61054 916 ALA A CA 1
ATOM 6245 C C . ALA A 1 885 ? 31.34189 27.29094 70.41878 1.000 38.14453 916 ALA A C 1
ATOM 6246 O O . ALA A 1 885 ? 30.80352 26.31972 70.96420 1.000 35.62643 916 ALA A O 1
ATOM 6248 N N . LYS A 1 886 ? 30.85474 27.87473 69.32618 1.000 37.29346 917 LYS A N 1
ATOM 6249 C CA . LYS A 1 886 ? 29.67096 27.35613 68.66233 1.000 34.27140 917 LYS A CA 1
ATOM 6250 C C . LYS A 1 886 ? 30.01762 26.10353 67.86718 1.000 35.40730 917 LYS A C 1
ATOM 6251 O O . LYS A 1 886 ? 31.14271 25.93001 67.38697 1.000 35.14702 917 LYS A O 1
ATOM 6254 N N . GLU A 1 887 ? 29.03213 25.22845 67.72226 1.000 32.21063 918 GLU A N 1
ATOM 6255 C CA . GLU A 1 887 ? 29.22040 24.05279 66.88563 1.000 33.95618 918 GLU A CA 1
ATOM 6256 C C . GLU A 1 887 ? 29.37320 24.48543 65.43301 1.000 33.25031 918 GLU A C 1
ATOM 6257 O O . GLU A 1 887 ? 28.70855 25.41813 64.97359 1.000 32.96053 918 GLU A O 1
ATOM 6263 N N . GLN A 1 888 ? 30.27448 23.82360 64.71781 1.000 32.27151 919 GLN A N 1
ATOM 6264 C CA . GLN A 1 888 ? 30.50720 24.07112 63.30441 1.000 34.50624 919 GLN A CA 1
ATOM 6265 C C . GLN A 1 888 ? 30.01116 22.86760 62.51116 1.000 33.39406 919 GLN A C 1
ATOM 6266 O O . GLN A 1 888 ? 29.79558 21.78565 63.06528 1.000 29.72817 919 GLN A O 1
ATOM 6272 N N . HIS A 1 889 ? 29.79729 23.06233 61.20987 1.000 31.99452 920 HIS A N 1
ATOM 6273 C CA . HIS A 1 889 ? 29.39109 21.93504 60.38100 1.000 30.95415 920 HIS A CA 1
ATOM 6274 C C . HIS A 1 889 ? 29.82123 22.16104 58.94242 1.000 30.93432 920 HIS A C 1
ATOM 6275 O O . HIS A 1 889 ? 30.04003 23.29279 58.50528 1.000 31.04630 920 HIS A O 1
ATOM 6282 N N . THR A 1 890 ? 29.93310 21.05232 58.21215 1.000 30.38838 921 THR A N 1
ATOM 6283 C CA . THR A 1 890 ? 30.26484 21.05533 56.79549 1.000 29.93841 921 THR A CA 1
ATOM 6284 C C . THR A 1 890 ? 29.34606 20.05016 56.11378 1.000 29.84604 921 THR A C 1
ATOM 6285 O O . THR A 1 890 ? 29.16479 18.93978 56.61976 1.000 31.77249 921 THR A O 1
ATOM 6289 N N . ASP A 1 891 ? 28.77164 20.44044 54.97530 1.000 29.06313 922 ASP A N 1
ATOM 6290 C CA . ASP A 1 891 ? 27.67805 19.71766 54.32933 1.000 28.23201 922 ASP A CA 1
ATOM 6291 C C . ASP A 1 891 ? 28.08011 19.24061 52.94148 1.000 33.74607 922 ASP A C 1
ATOM 6292 O O . ASP A 1 891 ? 28.77694 19.94969 52.21156 1.000 30.22145 922 ASP A O 1
ATOM 6297 N N . PHE A 1 892 ? 27.61119 18.04642 52.57220 1.000 30.33055 923 PHE A N 1
ATOM 6298 C CA . PHE A 1 892 ? 27.81117 17.49187 51.23830 1.000 31.14043 923 PHE A CA 1
ATOM 6299 C C . PHE A 1 892 ? 26.48500 16.96449 50.71070 1.000 32.38207 923 PHE A C 1
ATOM 6300 O O . PHE A 1 892 ? 25.76556 16.25342 51.42246 1.000 31.91545 923 PHE A O 1
ATOM 6308 N N . ASP A 1 893 ? 26.16045 17.29647 49.46826 1.000 29.72424 924 ASP A N 1
ATOM 6309 C CA . ASP A 1 893 ? 25.03820 16.64070 48.81658 1.000 30.04744 924 ASP A CA 1
ATOM 6310 C C . ASP A 1 893 ? 25.46679 15.23387 48.41576 1.000 31.85145 924 ASP A C 1
ATOM 6311 O O . ASP A 1 893 ? 26.50577 15.05881 47.77245 1.000 31.21683 924 ASP A O 1
ATOM 6316 N N . VAL A 1 894 ? 24.66465 14.23537 48.78097 1.000 31.11968 925 VAL A N 1
ATOM 6317 C CA . VAL A 1 894 ? 24.93829 12.84351 48.42787 1.000 27.69779 925 VAL A CA 1
ATOM 6318 C C . VAL A 1 894 ? 23.68280 12.25950 47.79159 1.000 31.43745 925 VAL A C 1
ATOM 6319 O O . VAL A 1 894 ? 22.60128 12.29524 48.39152 1.000 31.57431 925 VAL A O 1
ATOM 6323 N N . ILE A 1 895 ? 23.82625 11.74011 46.57675 1.000 28.10051 926 ILE A N 1
ATOM 6324 C CA . ILE A 1 895 ? 22.74453 11.08014 45.86109 1.000 29.96968 926 ILE A CA 1
ATOM 6325 C C . ILE A 1 895 ? 22.74708 9.60937 46.23727 1.000 30.59167 926 ILE A C 1
ATOM 6326 O O . ILE A 1 895 ? 23.80347 8.96870 46.27089 1.000 30.72974 926 ILE A O 1
ATOM 6331 N N . VAL A 1 896 ? 21.57317 9.07052 46.54154 1.000 30.87180 927 VAL A N 1
ATOM 6332 C CA . VAL A 1 896 ? 21.39896 7.63201 46.70632 1.000 28.51963 927 VAL A CA 1
ATOM 6333 C C . VAL A 1 896 ? 20.58170 7.13902 45.52664 1.000 31.08430 927 VAL A C 1
ATOM 6334 O O . VAL A 1 896 ? 19.50186 7.67548 45.24520 1.000 31.57644 927 VAL A O 1
ATOM 6338 N N . ASP A 1 897 ? 21.09552 6.13464 44.82099 1.000 31.98562 928 ASP A N 1
ATOM 6339 C CA . ASP A 1 897 ? 20.33650 5.56884 43.70845 1.000 34.61771 928 ASP A CA 1
ATOM 6340 C C . ASP A 1 897 ? 20.73464 4.11496 43.52767 1.000 33.63008 928 ASP A C 1
ATOM 6341 O O . ASP A 1 897 ? 21.90274 3.81757 43.24341 1.000 34.18210 928 ASP A O 1
ATOM 6346 N N A ASN A 1 898 ? 19.77582 3.20528 43.68953 0.500 31.44340 929 ASN A N 1
ATOM 6347 N N B ASN A 1 898 ? 19.75484 3.22494 43.66801 0.500 31.44340 929 ASN A N 1
ATOM 6348 C CA A ASN A 1 898 ? 20.05633 1.78007 43.55871 0.500 34.26300 929 ASN A CA 1
ATOM 6349 C CA B ASN A 1 898 ? 19.97668 1.78803 43.58944 0.500 34.28757 929 ASN A CA 1
ATOM 6350 C C A ASN A 1 898 ? 19.42255 1.16675 42.31427 0.500 33.77901 929 ASN A C 1
ATOM 6351 C C B ASN A 1 898 ? 19.40663 1.17018 42.31999 0.500 33.77967 929 ASN A C 1
ATOM 6352 O O A ASN A 1 898 ? 19.23948 -0.05264 42.25750 0.500 33.53504 929 ASN A O 1
ATOM 6353 O O B ASN A 1 898 ? 19.25892 -0.05326 42.24823 0.500 33.54042 929 ASN A O 1
ATOM 6362 N N . THR A 1 899 ? 19.08319 1.98093 41.31737 1.000 33.07193 930 THR A N 1
ATOM 6363 C CA . THR A 1 899 ? 18.45640 1.46020 40.10281 1.000 35.22753 930 THR A CA 1
ATOM 6364 C C . THR A 1 899 ? 19.48924 0.74598 39.23705 1.000 36.21102 930 THR A C 1
ATOM 6365 O O . THR A 1 899 ? 20.46176 1.35860 38.78923 1.000 33.42614 930 THR A O 1
ATOM 6369 N N . THR A 1 900 ? 19.25856 -0.53059 38.96216 1.000 35.84549 931 THR A N 1
ATOM 6370 C CA . THR A 1 900 ? 20.16619 -1.25535 38.08507 1.000 33.04645 931 THR A CA 1
ATOM 6371 C C . THR A 1 900 ? 19.99601 -0.78193 36.64392 1.000 32.16368 931 THR A C 1
ATOM 6372 O O . THR A 1 900 ? 18.86458 -0.57133 36.19032 1.000 32.31427 931 THR A O 1
ATOM 6376 N N . PRO A 1 901 ? 21.09164 -0.58924 35.90408 1.000 34.52939 932 PRO A N 1
ATOM 6377 C CA . PRO A 1 901 ? 20.95626 -0.23693 34.49009 1.000 31.03692 932 PRO A CA 1
ATOM 6378 C C . PRO A 1 901 ? 20.18724 -1.31337 33.74373 1.000 37.78384 932 PRO A C 1
ATOM 6379 O O . PRO A 1 901 ? 20.34681 -2.51024 33.99476 1.000 35.01334 932 PRO A O 1
ATOM 6383 N N . GLU A 1 902 ? 19.31945 -0.86557 32.84854 1.000 31.88177 933 GLU A N 1
ATOM 6384 C CA . GLU A 1 902 ? 18.62047 -1.72496 31.90461 1.000 35.91872 933 GLU A CA 1
ATOM 6385 C C . GLU A 1 902 ? 19.38346 -1.65318 30.58432 1.000 39.99575 933 GLU A C 1
ATOM 6386 O O . GLU A 1 902 ? 19.57453 -0.55921 30.03713 1.000 38.33991 933 GLU A O 1
ATOM 6392 N N . VAL A 1 903 ? 19.88014 -2.79959 30.10924 1.000 31.61560 934 VAL A N 1
ATOM 6393 C CA . VAL A 1 903 ? 20.83778 -2.83552 29.00602 1.000 34.37975 934 VAL A CA 1
ATOM 6394 C C . VAL A 1 903 ? 20.43167 -3.91726 28.01016 1.000 35.57945 934 VAL A C 1
ATOM 6395 O O . VAL A 1 903 ? 19.53421 -4.72250 28.26089 1.000 37.47524 934 VAL A O 1
ATOM 6399 N N . ALA A 1 904 ? 21.11127 -3.92360 26.86245 1.000 33.28961 935 ALA A N 1
ATOM 6400 C CA . ALA A 1 904 ? 20.81343 -4.90403 25.82602 1.000 38.42485 935 ALA A CA 1
ATOM 6401 C C . ALA A 1 904 ? 20.95173 -6.31861 26.37071 1.000 37.50829 935 ALA A C 1
ATOM 6402 O O . ALA A 1 904 ? 21.89780 -6.62604 27.10463 1.000 34.41881 935 ALA A O 1
ATOM 6404 N N . THR A 1 905 ? 19.99557 -7.17271 26.00225 1.000 36.71317 936 THR A N 1
ATOM 6405 C CA . THR A 1 905 ? 20.03536 -8.60190 26.28619 1.000 36.75512 936 THR A CA 1
ATOM 6406 C C . THR A 1 905 ? 20.35148 -9.44111 25.05744 1.000 45.37763 936 THR A C 1
ATOM 6407 O O . THR A 1 905 ? 20.42422 -10.67107 25.16798 1.000 39.32750 936 THR A O 1
ATOM 6411 N N . SER A 1 906 ? 20.52433 -8.82421 23.88931 1.000 36.92181 937 SER A N 1
ATOM 6412 C CA . SER A 1 906 ? 21.01060 -9.55437 22.72958 1.000 35.74837 937 SER A CA 1
ATOM 6413 C C . SER A 1 906 ? 21.86702 -8.62666 21.88240 1.000 38.41034 937 SER A C 1
ATOM 6414 O O . SER A 1 906 ? 21.87662 -7.40212 22.06322 1.000 34.83309 937 SER A O 1
ATOM 6417 N N . ALA A 1 907 ? 22.60122 -9.23487 20.95716 1.000 36.56522 938 ALA A N 1
ATOM 6418 C CA . ALA A 1 907 ? 23.48852 -8.50108 20.06638 1.000 37.29180 938 ALA A CA 1
ATOM 6419 C C . ALA A 1 907 ? 23.73776 -9.36030 18.83671 1.000 40.60788 938 ALA A C 1
ATOM 6420 O O . ALA A 1 907 ? 23.52354 -10.57522 18.85525 1.000 36.40772 938 ALA A O 1
ATOM 6422 N N . THR A 1 908 ? 24.16214 -8.70824 17.75834 1.000 35.64055 939 THR A N 1
ATOM 6423 C CA . THR A 1 908 ? 24.65307 -9.38647 16.56729 1.000 41.05408 939 THR A CA 1
ATOM 6424 C C . THR A 1 908 ? 26.08815 -8.93802 16.31831 1.000 42.63773 939 THR A C 1
ATOM 6425 O O . THR A 1 908 ? 26.51129 -7.87452 16.77758 1.000 42.41367 939 THR A O 1
ATOM 6429 N N . PHE A 1 909 ? 26.84457 -9.75865 15.59252 1.000 39.92481 940 PHE A N 1
ATOM 6430 C CA . PHE A 1 909 ? 28.25345 -9.47662 15.35116 1.000 43.21015 940 PHE A CA 1
ATOM 6431 C C . PHE A 1 909 ? 28.54333 -9.59704 13.86355 1.000 43.10754 940 PHE A C 1
ATOM 6432 O O . PHE A 1 909 ? 28.18032 -10.59696 13.23562 1.000 49.55965 940 PHE A O 1
ATOM 6440 N N . SER A 1 910 ? 29.17707 -8.57046 13.30220 1.000 44.19398 941 SER A N 1
ATOM 6441 C CA . SER A 1 910 ? 29.54033 -8.53804 11.88808 1.000 48.82549 941 SER A CA 1
ATOM 6442 C C . SER A 1 910 ? 30.98970 -8.99456 11.75985 1.000 48.76544 941 SER A C 1
ATOM 6443 O O . SER A 1 910 ? 31.90706 -8.28882 12.19095 1.000 44.07188 941 SER A O 1
ATOM 6446 N N . THR A 1 911 ? 31.19820 -10.17906 11.17776 1.000 49.90163 942 THR A N 1
ATOM 6447 C CA . THR A 1 911 ? 32.55268 -10.72241 11.10084 1.000 55.44934 942 THR A CA 1
ATOM 6448 C C . THR A 1 911 ? 33.46147 -9.87765 10.21227 1.000 54.27677 942 THR A C 1
ATOM 6449 O O . THR A 1 911 ? 34.65511 -9.75368 10.50247 1.000 55.94137 942 THR A O 1
ATOM 6453 N N . GLU A 1 912 ? 32.91852 -9.28003 9.14623 1.000 58.77354 943 GLU A N 1
ATOM 6454 C CA . GLU A 1 912 ? 33.74811 -8.56785 8.17440 1.000 58.81153 943 GLU A CA 1
ATOM 6455 C C . GLU A 1 912 ? 34.51843 -7.41914 8.82224 1.000 59.20043 943 GLU A C 1
ATOM 6456 O O . GLU A 1 912 ? 35.73755 -7.29848 8.65054 1.000 55.83963 943 GLU A O 1
ATOM 6458 N N . ASP A 1 913 ? 33.82453 -6.55640 9.56224 1.000 53.33604 944 ASP A N 1
ATOM 6459 C CA . ASP A 1 913 ? 34.46034 -5.42180 10.21514 1.000 50.57373 944 ASP A CA 1
ATOM 6460 C C . ASP A 1 913 ? 34.57140 -5.59053 11.72494 1.000 47.44746 944 ASP A C 1
ATOM 6461 O O . ASP A 1 913 ? 35.02811 -4.66457 12.40375 1.000 44.33449 944 ASP A O 1
ATOM 6466 N N . ARG A 1 914 ? 34.16004 -6.74493 12.25728 1.000 46.69549 945 ARG A N 1
ATOM 6467 C CA . ARG A 1 914 ? 34.26230 -7.08003 13.68150 1.000 42.01061 945 ARG A CA 1
ATOM 6468 C C . ARG A 1 914 ? 33.51893 -6.08007 14.56820 1.000 44.15483 945 ARG A C 1
ATOM 6469 O O . ARG A 1 914 ? 33.95575 -5.75914 15.67914 1.000 37.46574 945 ARG A O 1
ATOM 6477 N N . ARG A 1 915 ? 32.36678 -5.60724 14.09513 1.000 40.73644 946 ARG A N 1
ATOM 6478 C CA . ARG A 1 915 ? 31.54806 -4.67735 14.86287 1.000 39.14208 946 ARG A CA 1
ATOM 6479 C C . ARG A 1 915 ? 30.41279 -5.42486 15.54985 1.000 38.16494 946 ARG A C 1
ATOM 6480 O O . ARG A 1 915 ? 29.70269 -6.21406 14.91699 1.000 39.87977 946 ARG A O 1
ATOM 6488 N N . LEU A 1 916 ? 30.25134 -5.16942 16.84330 1.000 37.93401 947 LEU A N 1
ATOM 6489 C CA . LEU A 1 916 ? 29.16717 -5.73108 17.63623 1.000 36.36258 947 LEU A CA 1
ATOM 6490 C C . LEU A 1 916 ? 28.04271 -4.70547 17.71568 1.000 40.10700 947 LEU A C 1
ATOM 6491 O O . LEU A 1 916 ? 28.27244 -3.56713 18.14277 1.000 37.12446 947 LEU A O 1
ATOM 6496 N N . THR A 1 917 ? 26.83552 -5.10699 17.31779 1.000 36.05903 948 THR A N 1
ATOM 6497 C CA . THR A 1 917 ? 25.65358 -4.25084 17.38542 1.000 36.51877 948 THR A CA 1
ATOM 6498 C C . THR A 1 917 ? 24.75167 -4.72836 18.51851 1.000 36.48018 948 THR A C 1
ATOM 6499 O O . THR A 1 917 ? 24.30305 -5.87629 18.50912 1.000 36.80682 948 THR A O 1
ATOM 6503 N N . LEU A 1 918 ? 24.47608 -3.84620 19.47556 1.000 34.53076 949 LEU A N 1
ATOM 6504 C CA . LEU A 1 918 ? 23.57367 -4.17268 20.57306 1.000 34.92918 949 LEU A CA 1
ATOM 6505 C C . LEU A 1 918 ? 22.12548 -3.95602 20.15151 1.000 37.79916 949 LEU A C 1
ATOM 6506 O O . LEU A 1 918 ? 21.81802 -3.09939 19.31628 1.000 41.58786 949 LEU A O 1
ATOM 6511 N N . ALA A 1 919 ? 21.22685 -4.74011 20.74190 1.000 35.35961 950 ALA A N 1
ATOM 6512 C CA . ALA A 1 919 ? 19.82245 -4.64516 20.36248 1.000 40.45658 950 ALA A CA 1
ATOM 6513 C C . ALA A 1 919 ? 19.13727 -3.40959 20.93808 1.000 35.97321 950 ALA A C 1
ATOM 6514 O O . ALA A 1 919 ? 18.06906 -3.02603 20.44157 1.000 37.31051 950 ALA A O 1
ATOM 6516 N N . SER A 1 920 ? 19.72937 -2.77363 21.94504 1.000 38.20548 951 SER A N 1
ATOM 6517 C CA . SER A 1 920 ? 19.14391 -1.59460 22.57399 1.000 39.43260 951 SER A CA 1
ATOM 6518 C C . SER A 1 920 ? 20.23296 -0.88061 23.36229 1.000 31.35069 951 SER A C 1
ATOM 6519 O O . SER A 1 920 ? 21.30784 -1.43139 23.60886 1.000 33.25105 951 SER A O 1
ATOM 6522 N N . LYS A 1 921 ? 19.93796 0.37796 23.76333 1.000 34.17820 952 LYS A N 1
ATOM 6523 C CA . LYS A 1 921 ? 20.88188 1.23812 24.47319 1.000 34.32786 952 LYS A CA 1
ATOM 6524 C C . LYS A 1 921 ? 20.60526 1.22572 25.96876 1.000 32.08479 952 LYS A C 1
ATOM 6525 O O . LYS A 1 921 ? 19.48461 0.93121 26.39923 1.000 37.15298 952 LYS A O 1
ATOM 6531 N N . PRO A 1 922 ? 21.60441 1.55017 26.79475 1.000 32.92906 953 PRO A N 1
ATOM 6532 C CA . PRO A 1 922 ? 21.39357 1.52431 28.24893 1.000 31.43578 953 PRO A CA 1
ATOM 6533 C C . PRO A 1 922 ? 20.36436 2.55086 28.69202 1.000 37.53027 953 PRO A C 1
ATOM 6534 O O . PRO A 1 922 ? 20.30330 3.66947 28.17767 1.000 34.62304 953 PRO A O 1
ATOM 6538 N N . LYS A 1 923 ? 19.55398 2.15850 29.66629 1.000 33.00340 954 LYS A N 1
ATOM 6539 C CA . LYS A 1 923 ? 18.63735 3.06546 30.34370 1.000 35.41593 954 LYS A CA 1
ATOM 6540 C C . LYS A 1 923 ? 19.03337 3.07497 31.80747 1.000 37.66894 954 LYS A C 1
ATOM 6541 O O . LYS A 1 923 ? 18.99822 2.02991 32.46495 1.000 39.05789 954 LYS A O 1
ATOM 6547 N N . THR A 1 924 ? 19.44411 4.23955 32.30830 1.000 38.98235 955 THR A N 1
ATOM 6548 C CA . THR A 1 924 ? 19.96061 4.34332 33.66267 1.000 33.94246 955 THR A CA 1
ATOM 6549 C C . THR A 1 924 ? 19.26164 5.47614 34.39808 1.000 37.15472 955 THR A C 1
ATOM 6550 O O . THR A 1 924 ? 18.79623 6.44376 33.78694 1.000 38.63070 955 THR A O 1
ATOM 6554 N N . SER A 1 925 ? 19.16991 5.33088 35.72191 1.000 35.83174 956 SER A N 1
ATOM 6555 C CA . SER A 1 925 ? 18.55471 6.36716 36.53949 1.000 31.71901 956 SER A CA 1
ATOM 6556 C C . SER A 1 925 ? 19.51038 7.54528 36.68751 1.000 35.99726 956 SER A C 1
ATOM 6557 O O . SER A 1 925 ? 19.18113 8.67734 36.32434 1.000 35.33104 956 SER A O 1
ATOM 6560 N N . GLN A 1 926 ? 20.70761 7.28480 37.19864 1.000 34.44255 957 GLN A N 1
ATOM 6561 C CA . GLN A 1 926 ? 21.79702 8.24371 37.14594 1.000 32.16919 957 GLN A CA 1
ATOM 6562 C C . GLN A 1 926 ? 22.39597 8.25208 35.74184 1.000 33.57507 957 GLN A C 1
ATOM 6563 O O . GLN A 1 926 ? 22.25809 7.27764 35.00175 1.000 33.69831 957 GLN A O 1
ATOM 6569 N N . PRO A 1 927 ? 23.05829 9.34194 35.33768 1.000 32.66813 958 PRO A N 1
ATOM 6570 C CA . PRO A 1 927 ? 23.68852 9.34811 34.01243 1.000 33.53614 958 PRO A CA 1
ATOM 6571 C C . PRO A 1 927 ? 24.66777 8.19607 33.87989 1.000 31.49115 958 PRO A C 1
ATOM 6572 O O . PRO A 1 927 ? 25.19119 7.68986 34.87149 1.000 31.23297 958 PRO A O 1
ATOM 6576 N N . VAL A 1 928 ? 24.88405 7.75675 32.63628 1.000 30.33422 959 VAL A N 1
ATOM 6577 C CA . VAL A 1 928 ? 25.88938 6.73034 32.39048 1.000 29.99260 959 VAL A CA 1
ATOM 6578 C C . VAL A 1 928 ? 27.24979 7.25193 32.83162 1.000 26.65365 959 VAL A C 1
ATOM 6579 O O . VAL A 1 928 ? 27.59835 8.41412 32.58999 1.000 28.76576 959 VAL A O 1
ATOM 6583 N N . TYR A 1 929 ? 28.01061 6.39380 33.51482 1.000 27.01693 960 TYR A N 1
ATOM 6584 C CA . TYR A 1 929 ? 29.40150 6.66284 33.88523 1.000 28.96355 960 TYR A CA 1
ATOM 6585 C C . TYR A 1 929 ? 30.32027 6.08136 32.81065 1.000 29.04619 960 TYR A C 1
ATOM 6586 O O . TYR A 1 929 ? 31.07729 6.81170 32.15940 1.000 29.89055 960 TYR A O 1
ATOM 6595 N N . ARG A 1 930 ? 30.20906 4.78234 32.57167 1.000 28.55868 961 ARG A N 1
ATOM 6596 C CA . ARG A 1 930 ? 30.99676 4.10383 31.55585 1.000 30.98121 961 ARG A CA 1
ATOM 6597 C C . ARG A 1 930 ? 30.14032 3.04131 30.88310 1.000 29.27719 961 ARG A C 1
ATOM 6598 O O . ARG A 1 930 ? 29.39175 2.32522 31.54713 1.000 29.08725 961 ARG A O 1
ATOM 6606 N N A GLU A 1 931 ? 30.22857 2.97122 29.55663 0.500 31.83362 962 GLU A N 1
ATOM 6607 N N B GLU A 1 931 ? 30.25103 2.94842 29.56293 0.500 31.82459 962 GLU A N 1
ATOM 6608 C CA A GLU A 1 931 ? 29.69161 1.85905 28.77682 0.500 30.10647 962 GLU A CA 1
ATOM 6609 C CA B GLU A 1 931 ? 29.68124 1.83810 28.80455 0.500 30.09325 962 GLU A CA 1
ATOM 6610 C C A GLU A 1 931 ? 30.85215 1.29920 27.97230 0.500 30.88966 962 GLU A C 1
ATOM 6611 C C B GLU A 1 931 ? 30.81466 1.28227 27.95656 0.500 30.86944 962 GLU A C 1
ATOM 6612 O O A GLU A 1 931 ? 31.41880 2.00789 27.13316 0.500 30.22338 962 GLU A O 1
ATOM 6613 O O B GLU A 1 931 ? 31.33526 1.98008 27.08030 0.500 30.29463 962 GLU A O 1
ATOM 6624 N N . ARG A 1 932 ? 31.23985 0.05450 28.25578 1.000 30.18827 963 ARG A N 1
ATOM 6625 C CA . ARG A 1 932 ? 32.47426 -0.48041 27.69509 1.000 27.36978 963 ARG A CA 1
ATOM 6626 C C . ARG A 1 932 ? 32.31831 -1.95491 27.35685 1.000 33.38429 963 ARG A C 1
ATOM 6627 O O . ARG A 1 932 ? 31.44315 -2.65277 27.87595 1.000 28.77167 963 ARG A O 1
ATOM 6635 N N . ILE A 1 933 ? 33.19970 -2.43096 26.48615 1.000 31.04203 964 ILE A N 1
ATOM 6636 C CA . ILE A 1 933 ? 33.41516 -3.86342 26.31392 1.000 33.52050 964 ILE A CA 1
ATOM 6637 C C . ILE A 1 933 ? 34.77371 -4.17648 26.91758 1.000 33.00634 964 ILE A C 1
ATOM 6638 O O . ILE A 1 933 ? 35.78803 -3.60142 26.50200 1.000 35.19456 964 ILE A O 1
ATOM 6643 N N . ALA A 1 934 ? 34.79608 -5.06745 27.90649 1.000 32.61240 965 ALA A N 1
ATOM 6644 C CA . ALA A 1 934 ? 36.05055 -5.55524 28.45521 1.000 30.78734 965 ALA A CA 1
ATOM 6645 C C . ALA A 1 934 ? 36.49641 -6.78766 27.67767 1.000 35.72975 965 ALA A C 1
ATOM 6646 O O . ALA A 1 934 ? 35.67712 -7.54334 27.15125 1.000 34.38269 965 ALA A O 1
ATOM 6648 N N . TYR A 1 935 ? 37.80570 -6.96696 27.56392 1.000 34.14552 966 TYR A N 1
ATOM 6649 C CA . TYR A 1 935 ? 38.32687 -8.26425 27.16810 1.000 33.83554 966 TYR A CA 1
ATOM 6650 C C . TYR A 1 935 ? 39.33661 -8.68553 28.21185 1.000 40.20559 966 TYR A C 1
ATOM 6651 O O . TYR A 1 935 ? 40.14348 -7.87246 28.67446 1.000 40.37013 966 TYR A O 1
ATOM 6660 N N . THR A 1 936 ? 39.24449 -9.94684 28.61296 1.000 35.23052 967 THR A N 1
ATOM 6661 C CA . THR A 1 936 ? 40.12130 -10.52755 29.61550 1.000 37.44652 967 THR A CA 1
ATOM 6662 C C . THR A 1 936 ? 40.91985 -11.63033 28.93943 1.000 45.04282 967 THR A C 1
ATOM 6663 O O . THR A 1 936 ? 40.33692 -12.58545 28.41569 1.000 42.25385 967 THR A O 1
ATOM 6667 N N . TYR A 1 937 ? 42.24395 -11.48130 28.92814 1.000 44.04991 968 TYR A N 1
ATOM 6668 C CA . TYR A 1 937 ? 43.15150 -12.42873 28.30106 1.000 49.25895 968 TYR A CA 1
ATOM 6669 C C . TYR A 1 937 ? 44.24053 -12.80181 29.29567 1.000 48.78359 968 TYR A C 1
ATOM 6670 O O . TYR A 1 937 ? 44.55426 -12.04381 30.21497 1.000 49.52742 968 TYR A O 1
ATOM 6679 N N . MET A 1 938 ? 44.82257 -13.97973 29.10048 1.000 50.01649 969 MET A N 1
ATOM 6680 C CA . MET A 1 938 ? 45.86004 -14.45689 30.00150 1.000 57.32775 969 MET A CA 1
ATOM 6681 C C . MET A 1 938 ? 47.17317 -13.73583 29.72300 1.000 59.77867 969 MET A C 1
ATOM 6682 O O . MET A 1 938 ? 47.63551 -13.68181 28.57943 1.000 57.86656 969 MET A O 1
ATOM 6687 N N . ASP A 1 939 ? 47.76805 -13.17234 30.77015 1.000 58.38270 970 ASP A N 1
ATOM 6688 C CA . ASP A 1 939 ? 49.11093 -12.60319 30.69812 1.000 58.66404 970 ASP A CA 1
ATOM 6689 C C . ASP A 1 939 ? 49.93892 -13.27126 31.79199 1.000 69.40530 970 ASP A C 1
ATOM 6690 O O . ASP A 1 939 ? 49.84357 -12.89173 32.96373 1.000 71.42360 970 ASP A O 1
ATOM 6695 N N . GLU A 1 940 ? 50.74422 -14.26079 31.40290 1.000 75.47529 971 GLU A N 1
ATOM 6696 C CA . GLU A 1 940 ? 51.61183 -14.99271 32.32462 1.000 74.06794 971 GLU A CA 1
ATOM 6697 C C . GLU A 1 940 ? 50.81918 -15.52876 33.51742 1.000 78.60910 971 GLU A C 1
ATOM 6698 O O . GLU A 1 940 ? 51.15103 -15.28970 34.68112 1.000 81.99303 971 GLU A O 1
ATOM 6701 N N . ASP A 1 941 ? 49.74653 -16.25662 33.21516 1.000 77.81306 972 ASP A N 1
ATOM 6702 C CA . ASP A 1 941 ? 48.85885 -16.90300 34.17919 1.000 82.49862 972 ASP A CA 1
ATOM 6703 C C . ASP A 1 941 ? 47.89248 -15.95272 34.88680 1.000 73.46793 972 ASP A C 1
ATOM 6704 O O . ASP A 1 941 ? 47.15300 -16.40099 35.77367 1.000 63.94018 972 ASP A O 1
ATOM 6705 N N . LEU A 1 942 ? 47.86431 -14.66844 34.53856 1.000 63.99966 973 LEU A N 1
ATOM 6706 C CA . LEU A 1 942 ? 46.96509 -13.72883 35.19064 1.000 67.54604 973 LEU A CA 1
ATOM 6707 C C . LEU A 1 942 ? 45.90861 -13.25432 34.20469 1.000 58.34773 973 LEU A C 1
ATOM 6708 O O . LEU A 1 942 ? 46.25795 -12.63117 33.19086 1.000 57.97326 973 LEU A O 1
ATOM 6713 N N . PRO A 1 943 ? 44.62562 -13.53480 34.43969 1.000 55.40051 974 PRO A N 1
ATOM 6714 C CA . PRO A 1 943 ? 43.57111 -12.95912 33.59016 1.000 54.61878 974 PRO A CA 1
ATOM 6715 C C . PRO A 1 943 ? 43.60155 -11.44018 33.66159 1.000 53.30925 974 PRO A C 1
ATOM 6716 O O . PRO A 1 943 ? 43.38142 -10.84718 34.72103 1.000 52.32977 974 PRO A O 1
ATOM 6720 N N . THR A 1 944 ? 43.88541 -10.81138 32.52111 1.000 48.22807 975 THR A N 1
ATOM 6721 C CA . THR A 1 944 ? 44.16699 -9.38199 32.44626 1.000 47.96830 975 THR A CA 1
ATOM 6722 C C . THR A 1 944 ? 43.09845 -8.70214 31.60389 1.000 43.07101 975 THR A C 1
ATOM 6723 O O . THR A 1 944 ? 42.81021 -9.15220 30.49160 1.000 41.13673 975 THR A O 1
ATOM 6727 N N . THR A 1 945 ? 42.52081 -7.61946 32.12596 1.000 40.59104 976 THR A N 1
ATOM 6728 C CA . THR A 1 945 ? 41.35315 -6.99278 31.51984 1.000 36.96004 976 THR A CA 1
ATOM 6729 C C . THR A 1 945 ? 41.68527 -5.59644 30.99688 1.000 40.12177 976 THR A C 1
ATOM 6730 O O . THR A 1 945 ? 42.20970 -4.75229 31.73094 1.000 37.01858 976 THR A O 1
ATOM 6734 N N . GLU A 1 946 ? 41.39162 -5.36640 29.72233 1.000 39.05301 977 GLU A N 1
ATOM 6735 C CA . GLU A 1 946 ? 41.45637 -4.05147 29.09993 1.000 38.71686 977 GLU A CA 1
ATOM 6736 C C . GLU A 1 946 ? 40.09568 -3.75495 28.47893 1.000 39.88627 977 GLU A C 1
ATOM 6737 O O . GLU A 1 946 ? 39.21831 -4.62441 28.41846 1.000 33.41871 977 GLU A O 1
ATOM 6743 N N . TYR A 1 947 ? 39.91240 -2.51932 28.00474 1.000 32.17238 978 TYR A N 1
ATOM 6744 C CA . TYR A 1 947 ? 38.57824 -2.04910 27.66130 1.000 33.12429 978 TYR A CA 1
ATOM 6745 C C . TYR A 1 947 ? 38.51976 -1.39006 26.29107 1.000 32.73479 978 TYR A C 1
ATOM 6746 O O . TYR A 1 947 ? 39.50137 -0.81224 25.80942 1.000 34.25547 978 TYR A O 1
ATOM 6755 N N . ILE A 1 948 ? 37.33251 -1.48885 25.68548 1.000 34.47721 979 ILE A N 1
ATOM 6756 C CA . ILE A 1 948 ? 36.99230 -0.88585 24.39974 1.000 33.81226 979 ILE A CA 1
ATOM 6757 C C . ILE A 1 948 ? 35.86595 0.11017 24.63273 1.000 33.48717 979 ILE A C 1
ATOM 6758 O O . ILE A 1 948 ? 34.86206 -0.22638 25.27293 1.000 34.91849 979 ILE A O 1
ATOM 6763 N N . SER A 1 949 ? 36.02095 1.32552 24.09600 1.000 32.85786 980 SER A N 1
ATOM 6764 C CA . SER A 1 949 ? 34.94431 2.30328 24.13280 1.000 33.20983 980 SER A CA 1
ATOM 6765 C C . SER A 1 949 ? 34.05248 2.16910 22.89587 1.000 35.43287 980 SER A C 1
ATOM 6766 O O . SER A 1 949 ? 34.50837 1.71461 21.83904 1.000 35.81445 980 SER A O 1
ATOM 6769 N N . PRO A 1 950 ? 32.78271 2.57493 22.98082 1.000 33.42278 981 PRO A N 1
ATOM 6770 C CA . PRO A 1 950 ? 31.89301 2.45111 21.81716 1.000 32.04071 981 PRO A CA 1
ATOM 6771 C C . PRO A 1 950 ? 32.34355 3.30307 20.64191 1.000 32.82740 981 PRO A C 1
ATOM 6772 O O . PRO A 1 950 ? 32.95857 4.35853 20.80348 1.000 33.70170 981 PRO A O 1
ATOM 6776 N N . ASN A 1 951 ? 32.02144 2.82280 19.44542 1.000 33.75611 982 ASN A N 1
ATOM 6777 C CA . ASN A 1 951 ? 32.06330 3.65287 18.25675 1.000 32.79081 982 ASN A CA 1
ATOM 6778 C C . ASN A 1 951 ? 30.93166 4.67079 18.31758 1.000 35.92268 982 ASN A C 1
ATOM 6779 O O . ASN A 1 951 ? 30.01409 4.56682 19.13503 1.000 34.60510 982 ASN A O 1
ATOM 6784 N N . GLU A 1 952 ? 31.00270 5.67162 17.44406 1.000 36.72445 983 GLU A N 1
ATOM 6785 C CA . GLU A 1 952 ? 30.01920 6.74577 17.50375 1.000 39.34564 983 GLU A CA 1
ATOM 6786 C C . GLU A 1 952 ? 28.65690 6.31318 16.97901 1.000 38.53989 983 GLU A C 1
ATOM 6787 O O . GLU A 1 952 ? 27.65742 6.97622 17.27170 1.000 39.59714 983 GLU A O 1
ATOM 6793 N N . ASP A 1 953 ? 28.58973 5.22804 16.21157 1.000 35.94880 984 ASP A N 1
ATOM 6794 C CA . ASP A 1 953 ? 27.31606 4.67550 15.78765 1.000 35.26907 984 ASP A CA 1
ATOM 6795 C C . ASP A 1 953 ? 26.74109 3.69738 16.80990 1.000 38.15574 984 ASP A C 1
ATOM 6796 O O . ASP A 1 953 ? 25.76211 3.00840 16.51271 1.000 35.68131 984 ASP A O 1
ATOM 6801 N N . GLY A 1 954 ? 27.34588 3.60580 17.98701 1.000 33.94207 985 GLY A N 1
ATOM 6802 C CA . GLY A 1 954 ? 26.87847 2.72415 19.03496 1.000 35.73536 985 GLY A CA 1
ATOM 6803 C C . GLY A 1 954 ? 27.43562 1.31567 19.00484 1.000 36.24163 985 GLY A C 1
ATOM 6804 O O . GLY A 1 954 ? 27.26834 0.58611 19.99248 1.000 33.69495 985 GLY A O 1
ATOM 6805 N N . THR A 1 955 ? 28.07444 0.89483 17.90976 1.000 33.57842 986 THR A N 1
ATOM 6806 C CA . THR A 1 955 ? 28.69101 -0.42755 17.89034 1.000 31.72059 986 THR A CA 1
ATOM 6807 C C . THR A 1 955 ? 29.99900 -0.42417 18.68668 1.000 36.56328 986 THR A C 1
ATOM 6808 O O . THR A 1 955 ? 30.49405 0.61877 19.12055 1.000 32.82712 986 THR A O 1
ATOM 6812 N N . PHE A 1 956 ? 30.56150 -1.61778 18.86911 1.000 32.47034 987 PHE A N 1
ATOM 6813 C CA . PHE A 1 956 ? 31.91176 -1.80131 19.38777 1.000 35.65533 987 PHE A CA 1
ATOM 6814 C C . PHE A 1 956 ? 32.71541 -2.61789 18.38538 1.000 38.30627 987 PHE A C 1
ATOM 6815 O O . PHE A 1 956 ? 32.22737 -3.62917 17.86714 1.000 36.84081 987 PHE A O 1
ATOM 6823 N N . THR A 1 957 ? 33.95004 -2.19158 18.12596 1.000 36.83553 988 THR A N 1
ATOM 6824 C CA . THR A 1 957 ? 34.86753 -2.95469 17.28312 1.000 37.32005 988 THR A CA 1
ATOM 6825 C C . THR A 1 957 ? 35.70115 -3.87012 18.17379 1.000 38.56193 988 THR A C 1
ATOM 6826 O O . THR A 1 957 ? 36.44938 -3.39556 19.03894 1.000 36.25528 988 THR A O 1
ATOM 6830 N N . LEU A 1 958 ? 35.56649 -5.16151 17.97164 1.000 39.52908 989 LEU A N 1
ATOM 6831 C CA . LEU A 1 958 ? 36.31036 -6.09568 18.80597 1.000 41.01042 989 LEU A CA 1
ATOM 6832 C C . LEU A 1 958 ? 37.65673 -6.40572 18.16550 1.000 40.68197 989 LEU A C 1
ATOM 6833 O O . LEU A 1 958 ? 37.70439 -6.78784 16.98773 1.000 39.76933 989 LEU A O 1
ATOM 6838 N N . PRO A 1 959 ? 38.75823 -6.24171 18.88929 1.000 43.42574 990 PRO A N 1
ATOM 6839 C CA . PRO A 1 959 ? 40.05594 -6.65362 18.35257 1.000 45.14500 990 PRO A CA 1
ATOM 6840 C C . PRO A 1 959 ? 40.13918 -8.16651 18.23934 1.000 44.79929 990 PRO A C 1
ATOM 6841 O O . PRO A 1 959 ? 39.36584 -8.90715 18.84769 1.000 41.60311 990 PRO A O 1
ATOM 6845 N N . GLU A 1 960 ? 41.09441 -8.62028 17.42697 1.000 47.42279 991 GLU A N 1
ATOM 6846 C CA . GLU A 1 960 ? 41.34832 -10.04387 17.25237 1.000 49.21319 991 GLU A CA 1
ATOM 6847 C C . GLU A 1 960 ? 42.40261 -10.58175 18.20517 1.000 46.30891 991 GLU A C 1
ATOM 6848 O O . GLU A 1 960 ? 42.50975 -11.80221 18.36239 1.000 49.95882 991 GLU A O 1
ATOM 6854 N N . GLU A 1 961 ? 43.19426 -9.70881 18.82276 1.000 51.23352 992 GLU A N 1
ATOM 6855 C CA . GLU A 1 961 ? 44.29717 -10.15229 19.66101 1.000 51.77477 992 GLU A CA 1
ATOM 6856 C C . GLU A 1 961 ? 44.63771 -9.05348 20.65512 1.000 48.77489 992 GLU A C 1
ATOM 6857 O O . GLU A 1 961 ? 44.22472 -7.90104 20.50406 1.000 45.49776 992 GLU A O 1
ATOM 6863 N N . ALA A 1 962 ? 45.37613 -9.43855 21.69231 1.000 51.70637 993 ALA A N 1
ATOM 6864 C CA . ALA A 1 962 ? 45.95797 -8.50275 22.64029 1.000 49.56276 993 ALA A CA 1
ATOM 6865 C C . ALA A 1 962 ? 47.45506 -8.76376 22.70802 1.000 59.50647 993 ALA A C 1
ATOM 6866 O O . ALA A 1 962 ? 47.94617 -9.79950 22.24976 1.000 57.89504 993 ALA A O 1
ATOM 6868 N N . GLU A 1 963 ? 48.18319 -7.80295 23.26643 1.000 61.48024 994 GLU A N 1
ATOM 6869 C CA . GLU A 1 963 ? 49.62542 -7.91116 23.43688 1.000 65.90545 994 GLU A CA 1
ATOM 6870 C C . GLU A 1 963 ? 49.94215 -7.87929 24.92414 1.000 68.04574 994 GLU A C 1
ATOM 6871 O O . GLU A 1 963 ? 49.44826 -7.00772 25.64777 1.000 66.27055 994 GLU A O 1
ATOM 6873 N N . THR A 1 964 ? 50.74883 -8.83613 25.37745 1.000 71.93013 995 THR A N 1
ATOM 6874 C CA . THR A 1 964 ? 51.13084 -8.89371 26.77882 1.000 73.50695 995 THR A CA 1
ATOM 6875 C C . THR A 1 964 ? 52.12498 -7.78038 27.10337 1.000 78.83605 995 THR A C 1
ATOM 6876 O O . THR A 1 964 ? 52.63013 -7.07845 26.22102 1.000 78.15761 995 THR A O 1
ATOM 6880 N N . THR A 1 965 ? 52.40557 -7.62608 28.40059 1.000 79.83531 996 THR A N 1
ATOM 6881 C CA . THR A 1 965 ? 53.41229 -6.66001 28.82739 1.000 81.34283 996 THR A CA 1
ATOM 6882 C C . THR A 1 965 ? 54.77887 -7.00157 28.24651 1.000 83.46471 996 THR A C 1
ATOM 6883 O O . THR A 1 965 ? 55.51730 -6.11087 27.81080 1.000 86.27254 996 THR A O 1
ATOM 6884 N N . GLU A 1 966 ? 55.12616 -8.28810 28.21659 1.000 83.54175 997 GLU A N 1
ATOM 6885 C CA . GLU A 1 966 ? 56.39673 -8.73426 27.65960 1.000 82.28429 997 GLU A CA 1
ATOM 6886 C C . GLU A 1 966 ? 56.41474 -8.73213 26.13222 1.000 88.63280 997 GLU A C 1
ATOM 6887 O O . GLU A 1 966 ? 57.45736 -9.03777 25.54270 1.000 78.74089 997 GLU A O 1
ATOM 6889 N N . GLY A 1 967 ? 55.29554 -8.41019 25.47832 1.000 86.36861 998 GLY A N 1
ATOM 6890 C CA . GLY A 1 967 ? 55.26839 -8.20274 24.04368 1.000 86.93671 998 GLY A CA 1
ATOM 6891 C C . GLY A 1 967 ? 54.70163 -9.33305 23.20990 1.000 86.34832 998 GLY A C 1
ATOM 6892 O O . GLY A 1 967 ? 54.70784 -9.22696 21.97708 1.000 89.15422 998 GLY A O 1
ATOM 6893 N N . ALA A 1 968 ? 54.21116 -10.40239 23.82856 1.000 81.80400 999 ALA A N 1
ATOM 6894 C CA . ALA A 1 968 ? 53.69025 -11.52958 23.07084 1.000 82.11599 999 ALA A CA 1
ATOM 6895 C C . ALA A 1 968 ? 52.24756 -11.27958 22.64379 1.000 75.93446 999 ALA A C 1
ATOM 6896 O O . ALA A 1 968 ? 51.47276 -10.61630 23.33886 1.000 70.82462 999 ALA A O 1
ATOM 6898 N N . THR A 1 969 ? 51.89615 -11.82056 21.48067 1.000 73.92989 1000 THR A N 1
ATOM 6899 C CA . THR A 1 969 ? 50.54120 -11.71655 20.95552 1.000 69.55783 1000 THR A CA 1
ATOM 6900 C C . THR A 1 969 ? 49.67260 -12.81709 21.55430 1.000 64.48765 1000 THR A C 1
ATOM 6901 O O . THR A 1 969 ? 50.06829 -13.98748 21.57365 1.000 64.24044 1000 THR A O 1
ATOM 6905 N N . VAL A 1 970 ? 48.49623 -12.44255 22.04614 1.000 61.52508 1001 VAL A N 1
ATOM 6906 C CA . VAL A 1 970 ? 47.52855 -13.37989 22.60119 1.000 57.49063 1001 VAL A CA 1
ATOM 6907 C C . VAL A 1 970 ? 46.23692 -13.26855 21.79798 1.000 53.40871 1001 VAL A C 1
ATOM 6908 O O . VAL A 1 970 ? 45.59504 -12.21384 21.80578 1.000 50.15631 1001 VAL A O 1
ATOM 6912 N N . PRO A 1 971 ? 45.81495 -14.31665 21.08980 1.000 50.79839 1002 PRO A N 1
ATOM 6913 C CA . PRO A 1 971 ? 44.55223 -14.23919 20.34378 1.000 47.61983 1002 PRO A CA 1
ATOM 6914 C C . PRO A 1 971 ? 43.35870 -14.14583 21.28126 1.000 48.20937 1002 PRO A C 1
ATOM 6915 O O . PRO A 1 971 ? 43.31745 -14.78568 22.33493 1.000 44.49214 1002 PRO A O 1
ATOM 6919 N N . LEU A 1 972 ? 42.38812 -13.32642 20.89311 1.000 45.03135 1003 LEU A N 1
ATOM 6920 C CA . LEU A 1 972 ? 41.18350 -13.11673 21.68390 1.000 45.66403 1003 LEU A CA 1
ATOM 6921 C C . LEU A 1 972 ? 40.04007 -13.94084 21.10835 1.000 49.38549 1003 LEU A C 1
ATOM 6922 O O . LEU A 1 972 ? 39.89176 -14.04975 19.88740 1.000 44.89071 1003 LEU A O 1
ATOM 6927 N N . LYS A 1 973 ? 39.24407 -14.52854 21.99406 1.000 41.47371 1004 LYS A N 1
ATOM 6928 C CA . LYS A 1 973 ? 38.07127 -15.29468 21.60705 1.000 45.67336 1004 LYS A CA 1
ATOM 6929 C C . LYS A 1 973 ? 36.82227 -14.50699 21.97853 1.000 43.03171 1004 LYS A C 1
ATOM 6930 O O . LYS A 1 973 ? 36.85022 -13.63289 22.85142 1.000 35.71867 1004 LYS A O 1
ATOM 6933 N N . MET A 1 974 ? 35.71551 -14.81758 21.30020 1.000 39.46318 1005 MET A N 1
ATOM 6934 C CA . MET A 1 974 ? 34.45805 -14.15799 21.64158 1.000 39.71555 1005 MET A CA 1
ATOM 6935 C C . MET A 1 974 ? 34.14042 -14.32969 23.12329 1.000 35.46699 1005 MET A C 1
ATOM 6936 O O . MET A 1 974 ? 33.61802 -13.41136 23.76609 1.000 37.35529 1005 MET A O 1
ATOM 6941 N N . SER A 1 975 ? 34.48899 -15.48920 23.69155 1.000 37.43022 1006 SER A N 1
ATOM 6942 C CA . SER A 1 975 ? 34.27296 -15.73056 25.11466 1.000 37.71710 1006 SER A CA 1
ATOM 6943 C C . SER A 1 975 ? 35.09350 -14.81110 26.01320 1.000 38.86970 1006 SER A C 1
ATOM 6944 O O . SER A 1 975 ? 34.81443 -14.74492 27.21496 1.000 35.83025 1006 SER A O 1
ATOM 6947 N N . ASP A 1 976 ? 36.08168 -14.09602 25.47459 1.000 36.54655 1007 ASP A N 1
ATOM 6948 C CA . ASP A 1 976 ? 36.88009 -13.17620 26.28386 1.000 35.78016 1007 ASP A CA 1
ATOM 6949 C C . ASP A 1 976 ? 36.21123 -11.82488 26.52998 1.000 35.33533 1007 ASP A C 1
ATOM 6950 O O . ASP A 1 976 ? 36.71319 -11.04848 27.34833 1.000 37.16018 1007 ASP A O 1
ATOM 6955 N N . PHE A 1 977 ? 35.10135 -11.52239 25.86334 1.000 35.68426 1008 PHE A N 1
ATOM 6956 C CA . PHE A 1 977 ? 34.53503 -10.17974 25.86466 1.000 34.27249 1008 PHE A CA 1
ATOM 6957 C C . PHE A 1 977 ? 33.30936 -10.09081 26.76812 1.000 36.70516 1008 PHE A C 1
ATOM 6958 O O . PHE A 1 977 ? 32.45003 -10.98033 26.76964 1.000 31.48937 1008 PHE A O 1
ATOM 6966 N N . THR A 1 978 ? 33.22005 -8.99108 27.50803 1.000 32.65832 1009 THR A N 1
ATOM 6967 C CA . THR A 1 978 ? 32.12308 -8.75270 28.43405 1.000 32.56207 1009 THR A CA 1
ATOM 6968 C C . THR A 1 978 ? 31.62349 -7.32401 28.25184 1.000 31.20693 1009 THR A C 1
ATOM 6969 O O . THR A 1 978 ? 32.42984 -6.39336 28.17761 1.000 31.34485 1009 THR A O 1
ATOM 6973 N N . TYR A 1 979 ? 30.30071 -7.16149 28.17629 1.000 33.14467 1010 TYR A N 1
ATOM 6974 C CA . TYR A 1 979 ? 29.65162 -5.85796 28.04685 1.000 29.25900 1010 TYR A CA 1
ATOM 6975 C C . TYR A 1 979 ? 29.36524 -5.31710 29.44520 1.000 30.40825 1010 TYR A C 1
ATOM 6976 O O . TYR A 1 979 ? 28.68141 -5.97087 30.23378 1.000 33.09556 1010 TYR A O 1
ATOM 6985 N N . VAL A 1 980 ? 29.90278 -4.13884 29.76576 1.000 28.71799 1011 VAL A N 1
ATOM 6986 C CA . VAL A 1 980 ? 29.85733 -3.60830 31.12789 1.000 30.31721 1011 VAL A CA 1
ATOM 6987 C C . VAL A 1 980 ? 29.31988 -2.18346 31.08730 1.000 28.94892 1011 VAL A C 1
ATOM 6988 O O . VAL A 1 980 ? 29.93099 -1.30216 30.46665 1.000 29.93601 1011 VAL A O 1
ATOM 6992 N N . VAL A 1 981 ? 28.18805 -1.95386 31.75640 1.000 30.77347 1012 VAL A N 1
ATOM 6993 C CA . VAL A 1 981 ? 27.56225 -0.63360 31.82746 1.000 29.71606 1012 VAL A CA 1
ATOM 6994 C C . VAL A 1 981 ? 27.46410 -0.21666 33.29145 1.000 29.56031 1012 VAL A C 1
ATOM 6995 O O . VAL A 1 981 ? 26.97834 -0.98683 34.12912 1.000 30.26705 1012 VAL A O 1
ATOM 6999 N N . GLU A 1 982 ? 27.89067 1.01085 33.58924 1.000 26.90068 1013 GLU A N 1
ATOM 7000 C CA . GLU A 1 982 ? 27.92817 1.51125 34.95772 1.000 27.32750 1013 GLU A CA 1
ATOM 7001 C C . GLU A 1 982 ? 27.41338 2.94387 34.97447 1.000 28.82018 1013 GLU A C 1
ATOM 7002 O O . GLU A 1 982 ? 27.76906 3.73534 34.09758 1.000 31.08628 1013 GLU A O 1
ATOM 7008 N N . ASP A 1 983 ? 26.58263 3.28570 35.96369 1.000 29.68417 1014 ASP A N 1
ATOM 7009 C CA . ASP A 1 983 ? 26.10445 4.65807 36.06320 1.000 29.64817 1014 ASP A CA 1
ATOM 7010 C C . ASP A 1 983 ? 26.87623 5.42100 37.14447 1.000 30.01698 1014 ASP A C 1
ATOM 7011 O O . ASP A 1 983 ? 27.76263 4.88661 37.82210 1.000 26.56729 1014 ASP A O 1
ATOM 7016 N N . MET A 1 984 ? 26.51624 6.69264 37.31975 1.000 29.50050 1015 MET A N 1
ATOM 7017 C CA . MET A 1 984 ? 27.32817 7.55454 38.17376 1.000 28.82198 1015 MET A CA 1
ATOM 7018 C C . MET A 1 984 ? 27.14838 7.26727 39.65813 1.000 31.16262 1015 MET A C 1
ATOM 7019 O O . MET A 1 984 ? 27.92971 7.78652 40.46067 1.000 29.34497 1015 MET A O 1
ATOM 7027 N N . ALA A 1 985 ? 26.16843 6.45031 40.04592 1.000 28.05512 1016 ALA A N 1
ATOM 7028 C CA . ALA A 1 985 ? 26.08929 5.99531 41.43249 1.000 27.93556 1016 ALA A CA 1
ATOM 7029 C C . ALA A 1 985 ? 26.82856 4.68312 41.66041 1.000 27.21462 1016 ALA A C 1
ATOM 7030 O O . ALA A 1 985 ? 26.87993 4.20356 42.79750 1.000 28.49258 1016 ALA A O 1
ATOM 7032 N N . GLY A 1 986 ? 27.39344 4.09027 40.61348 1.000 26.80001 1017 GLY A N 1
ATOM 7033 C CA . GLY A 1 986 ? 28.02977 2.79193 40.72087 1.000 28.36849 1017 GLY A CA 1
ATOM 7034 C C . GLY A 1 986 ? 27.14150 1.60130 40.40815 1.000 29.38540 1017 GLY A C 1
ATOM 7035 O O . GLY A 1 986 ? 27.61052 0.45548 40.50701 1.000 30.72079 1017 GLY A O 1
ATOM 7036 N N . ASN A 1 987 ? 25.87566 1.81795 40.04823 1.000 26.74480 1018 ASN A N 1
ATOM 7037 C CA . ASN A 1 987 ? 25.05315 0.69488 39.60841 1.000 27.78200 1018 ASN A CA 1
ATOM 7038 C C . ASN A 1 987 ? 25.64574 0.13082 38.32811 1.000 29.55498 1018 ASN A C 1
ATOM 7039 O O . ASN A 1 987 ? 26.12413 0.88317 37.47468 1.000 31.09378 1018 ASN A O 1
ATOM 7044 N N . ILE A 1 988 ? 25.65452 -1.19610 38.20581 1.000 29.86631 1019 ILE A N 1
ATOM 7045 C CA . ILE A 1 988 ? 26.48851 -1.81994 37.18517 1.000 27.86817 1019 ILE A CA 1
ATOM 7046 C C . ILE A 1 988 ? 25.86318 -3.12437 36.71506 1.000 32.41272 1019 ILE A C 1
ATOM 7047 O O . ILE A 1 988 ? 25.24367 -3.86129 37.49087 1.000 32.53676 1019 ILE A O 1
ATOM 7052 N N . THR A 1 989 ? 26.03181 -3.39583 35.42445 1.000 30.57234 1020 THR A N 1
ATOM 7053 C CA . THR A 1 989 ? 25.71997 -4.68760 34.83333 1.000 30.23484 1020 THR A CA 1
ATOM 7054 C C . THR A 1 989 ? 26.92355 -5.15306 34.02938 1.000 33.13178 1020 THR A C 1
ATOM 7055 O O . THR A 1 989 ? 27.67381 -4.33857 33.48815 1.000 34.15080 1020 THR A O 1
ATOM 7059 N N . TYR A 1 990 ? 27.10817 -6.47133 33.95400 1.000 30.06460 1021 TYR A N 1
ATOM 7060 C CA . TYR A 1 990 ? 28.19286 -7.05922 33.17170 1.000 32.77684 1021 TYR A CA 1
ATOM 7061 C C . TYR A 1 990 ? 27.65692 -8.33606 32.54717 1.000 33.68475 1021 TYR A C 1
ATOM 7062 O O . TYR A 1 990 ? 27.19877 -9.23258 33.26299 1.000 41.69827 1021 TYR A O 1
ATOM 7071 N N . THR A 1 991 ? 27.67803 -8.40404 31.21863 1.000 28.57552 1022 THR A N 1
ATOM 7072 C CA . THR A 1 991 ? 27.09087 -9.53778 30.50603 1.000 32.26977 1022 THR A CA 1
ATOM 7073 C C . THR A 1 991 ? 28.12085 -10.08893 29.53209 1.000 31.97383 1022 THR A C 1
ATOM 7074 O O . THR A 1 991 ? 28.73101 -9.31518 28.77497 1.000 33.85029 1022 THR A O 1
ATOM 7078 N N . PRO A 1 992 ? 28.34856 -11.39907 29.51331 1.000 32.25726 1023 PRO A N 1
ATOM 7079 C CA . PRO A 1 992 ? 29.25558 -11.96162 28.51075 1.000 31.94757 1023 PRO A CA 1
ATOM 7080 C C . PRO A 1 992 ? 28.74814 -11.64127 27.11701 1.000 34.67375 1023 PRO A C 1
ATOM 7081 O O . PRO A 1 992 ? 27.54983 -11.72289 26.84758 1.000 31.53338 1023 PRO A O 1
ATOM 7085 N N . VAL A 1 993 ? 29.66641 -11.23724 26.23555 1.000 32.07620 1024 VAL A N 1
ATOM 7086 C CA . VAL A 1 993 ? 29.26393 -10.95808 24.85927 1.000 34.26759 1024 VAL A CA 1
ATOM 7087 C C . VAL A 1 993 ? 28.69390 -12.21343 24.20240 1.000 35.83724 1024 VAL A C 1
ATOM 7088 O O . VAL A 1 993 ? 27.75349 -12.13817 23.40300 1.000 34.73239 1024 VAL A O 1
ATOM 7092 N N . THR A 1 994 ? 29.23371 -13.39066 24.54171 1.000 33.99319 1025 THR A N 1
ATOM 7093 C CA . THR A 1 994 ? 28.69408 -14.62156 23.96805 1.000 36.54045 1025 THR A CA 1
ATOM 7094 C C . THR A 1 994 ? 27.25343 -14.85762 24.40247 1.000 36.37295 1025 THR A C 1
ATOM 7095 O O . THR A 1 994 ? 26.46630 -15.43886 23.64442 1.000 38.42364 1025 THR A O 1
ATOM 7099 N N . LYS A 1 995 ? 26.88394 -14.40591 25.60646 1.000 33.75435 1026 LYS A N 1
ATOM 7100 C CA . LYS A 1 995 ? 25.49345 -14.53464 26.03338 1.000 38.53372 1026 LYS A CA 1
ATOM 7101 C C . LYS A 1 995 ? 24.58842 -13.61591 25.22044 1.000 38.25244 1026 LYS A C 1
ATOM 7102 O O . LYS A 1 995 ? 23.49310 -14.02153 24.81203 1.000 41.65457 1026 LYS A O 1
ATOM 7108 N N . LEU A 1 996 ? 25.03760 -12.37573 24.97129 1.000 39.80769 1027 LEU A N 1
ATOM 7109 C CA . LEU A 1 996 ? 24.29057 -11.46149 24.10762 1.000 35.48878 1027 LEU A CA 1
ATOM 7110 C C . LEU A 1 996 ? 24.07047 -12.06117 22.72658 1.000 37.63249 1027 LEU A C 1
ATOM 7111 O O . LEU A 1 996 ? 22.97231 -11.96053 22.16386 1.000 37.94505 1027 LEU A O 1
ATOM 7116 N N . LEU A 1 997 ? 25.11148 -12.67749 22.15688 1.000 36.18991 1028 LEU A N 1
ATOM 7117 C CA . LEU A 1 997 ? 24.99004 -13.24887 20.81996 1.000 35.24352 1028 LEU A CA 1
ATOM 7118 C C . LEU A 1 997 ? 24.07054 -14.45961 20.80462 1.000 39.22712 1028 LEU A C 1
ATOM 7119 O O . LEU A 1 997 ? 23.47862 -14.77418 19.76470 1.000 39.06971 1028 LEU A O 1
ATOM 7124 N N . GLU A 1 998 ? 23.94967 -15.15794 21.93160 1.000 41.04159 1029 GLU A N 1
ATOM 7125 C CA . GLU A 1 998 ? 23.00616 -16.26428 22.04059 1.000 41.78468 1029 GLU A CA 1
ATOM 7126 C C . GLU A 1 998 ? 21.59827 -15.79727 22.36864 1.000 46.88046 1029 GLU A C 1
ATOM 7127 O O . GLU A 1 998 ? 20.68824 -16.63148 22.42734 1.000 50.33957 1029 GLU A O 1
ATOM 7133 N N . GLY A 1 999 ? 21.40234 -14.49423 22.58092 1.000 43.33560 1030 GLY A N 1
ATOM 7134 C CA . GLY A 1 999 ? 20.12069 -13.95232 22.99790 1.000 54.21308 1030 GLY A CA 1
ATOM 7135 C C . GLY A 1 999 ? 19.06918 -13.89788 21.90719 1.000 59.75999 1030 GLY A C 1
ATOM 7136 O O . GLY A 1 999 ? 18.19188 -13.02802 21.92232 1.000 56.16134 1030 GLY A O 1
ATOM 7137 N N . HIS A 1 1000 ? 19.14481 -14.82733 20.95894 1.000 65.19017 1031 HIS A N 1
ATOM 7138 C CA . HIS A 1 1000 ? 18.16107 -14.96762 19.89698 1.000 69.13783 1031 HIS A CA 1
ATOM 7139 C C . HIS A 1 1000 ? 17.43996 -16.30132 20.05118 1.000 70.81837 1031 HIS A C 1
ATOM 7140 O O . HIS A 1 1000 ? 18.04162 -17.30143 20.45648 1.000 65.69750 1031 HIS A O 1
ATOM 7142 N N . SER A 1 1001 ? 16.14954 -16.31247 19.74104 1.000 67.00423 1032 SER A N 1
ATOM 7143 C CA . SER A 1 1001 ? 15.38371 -17.54852 19.81180 1.000 69.83790 1032 SER A CA 1
ATOM 7144 C C . SER A 1 1001 ? 15.64822 -18.38324 18.56098 1.000 72.14912 1032 SER A C 1
ATOM 7145 O O . SER A 1 1001 ? 15.39633 -19.58718 18.54385 1.000 63.81819 1032 SER A O 1
ATOM 7149 N N . ALA B 1 53 ? 65.47990 15.39826 64.01952 1.000 65.33513 84 ALA B N 1
ATOM 7150 C CA . ALA B 1 53 ? 66.29082 16.23937 63.14209 1.000 63.16299 84 ALA B CA 1
ATOM 7151 C C . ALA B 1 53 ? 65.70458 16.28164 61.73035 1.000 66.17936 84 ALA B C 1
ATOM 7152 O O . ALA B 1 53 ? 65.13529 15.29098 61.26296 1.000 64.22243 84 ALA B O 1
ATOM 7154 N N . PRO B 1 54 ? 65.82529 17.43175 61.06307 1.000 64.27106 85 PRO B N 1
ATOM 7155 C CA . PRO B 1 54 ? 65.36941 17.52748 59.66763 1.000 61.54264 85 PRO B CA 1
ATOM 7156 C C . PRO B 1 54 ? 66.15102 16.59368 58.75176 1.000 57.52380 85 PRO B C 1
ATOM 7157 O O . PRO B 1 54 ? 67.35891 16.40698 58.90614 1.000 53.82018 85 PRO B O 1
ATOM 7161 N N . GLN B 1 55 ? 65.44266 16.00639 57.78550 1.000 58.67477 86 GLN B N 1
ATOM 7162 C CA . GLN B 1 55 ? 66.04113 15.09135 56.81916 1.000 55.60504 86 GLN B CA 1
ATOM 7163 C C . GLN B 1 55 ? 66.57924 15.80087 55.57946 1.000 44.92483 86 GLN B C 1
ATOM 7164 O O . GLN B 1 55 ? 67.31444 15.18861 54.79491 1.000 44.13118 86 GLN B O 1
ATOM 7166 N N . ALA B 1 56 ? 66.24853 17.06891 55.39389 1.000 46.70714 87 ALA B N 1
ATOM 7167 C CA . ALA B 1 56 ? 66.70536 17.82880 54.23696 1.000 43.49058 87 ALA B CA 1
ATOM 7168 C C . ALA B 1 56 ? 66.85875 19.28712 54.62417 1.000 45.80399 87 ALA B C 1
ATOM 7169 O O . ALA B 1 56 ? 66.28530 19.70719 55.63094 1.000 46.15284 87 ALA B O 1
#

Organism: Streptococcus agalactiae (NCBI:txid1311)

B-factor: mean 37.65, std 10.23, range [17.49, 100.36]

Nearest PDB structures (foldseek):
  8bty-assembly1_A  TM=1.001E+00  e=0.000E+00  Streptococcus agalactiae
  3eif-assembly1_A  TM=1.001E+00  e=0.000E+00  Streptococcus pyogenes
  7bj3-assembly1_A  TM=1.000E+00  e=0.000E+00  Streptococcus pyogenes
  7yzx-assembly1_A  TM=9.956E-01  e=0.000E+00  Streptococcus pyogenes
  1xf1-assembly1_A  TM=9.074E-01  e=0.000E+00  Streptococcus pyogenes

Solvent-accessible surface area: 37066 Å² total; per-residue (Å²): 118,103,62,38,6,23,26,69,75,25,28,49,1,72,0,87,54,0,13,116,134,15,33,81,7,36,32,17,1,0,0,0,0,4,23,0,4,15,52,123,4,43,0,14,73,24,98,62,50,90,126,11,128,7,96,36,45,126,57,0,73,71,12,14,177,131,90,58,12,122,72,21,56,50,39,43,66,1,0,0,0,41,26,18,26,1,148,101,22,84,106,68,72,55,69,81,57,0,0,0,0,0,0,12,0,0,0,1,1,30,40,124,5,99,55,52,50,37,10,17,1,0,1,0,32,0,1,0,0,0,0,5,4,46,75,52,108,36,75,51,49,15,2,109,32,5,5,72,0,0,81,3,0,9,30,0,14,1,55,0,0,0,0,1,30,46,40,14,3,40,4,62,61,63,16,13,75,92,0,56,70,0,2,79,51,1,107,73,105,7,8,3,7,0,0,6,4,20,76,28,0,0,8,0,2,59,111,70,60,2,46,2,52,48,2,12,3,2,1,2,5,6,0,4,3,1,79,31,0,2,0,0,0,0,14,3,18,78,118,19,9,13,38,1,0,92,3,47,33,94,117,103,80,60,0,35,4,17,25,18,34,154,15,103,56,113,102,72,19,69,3,12,77,0,68,70,0,46,107,156,52,20,8,92,95,1,92,49,71,0,0,0,0,21,23,8,112,41,42,0,100,55,0,0,46,80,0,100,90,34,34,5,65,0,0,0,0,2,2,59,87,111,100,4,22,46,15,80,4,45,86,33,111,120,9,24,0,0,4,3,20,56,74,16,0,62,58,0,58,108,5,105,46,73,54,1,18,12,30,53,78,20,83,45,22,98,28,41,6,20,45,59,4,0,82,28,0,0,3,1,7,3,15,59,6,55,5,0,0,0,0,0,0,3,0,8,10,32,42,0,0,10,20,107,71,124,31,36,39,31,49,7,3,19,4,0,0,0,16,0,0,0,0,1,3,0,0,14,87,7,2,78,118,61,31,85,142,44,68,75,35,86,33,16,57,7,0,33,13,4,0,1,0,3,0,45,5,13,71,15,102,89,52,123,2,23,10,2,0,2,12,0,1,0,0,5,3,26,0,116,42,0,13,77,17,48,8,27,0,0,20,126,104,64,85,18,1,17,10,65,38,95,75,18,75,22,74,26,108,0,18,0,12,0,22,3,61,22,128,54,84,64,81,1,45,11,19,0,1,0,0,1,4,64,16,78,72,67,68,0,20,18,17,2,43,58,28,66,89,12,90,82,53,124,26,74,0,66,28,99,46,52,41,109,10,48,1,88,3,77,0,51,203,64,18,90,107,10,60,88,80,0,137,63,3,1,3,0,0,0,0,0,25,0,24,56,53,47,100,126,86,14,64,3,0,0,0,0,1,0,5,56,32,75,19,11,56,17,66,0,11,19,66,13,3,7,98,30,111,94,7,25,22,32,21,25,142,26,62,103,140,31,44,56,38,4,41,17,51,32,141,71,178,120,43,71,107,26,4,0,0,0,1,2,1,44,10,12,21,12,16,15,4,74,3,89,135,104,63,45,99,106,26,129,117,96,74,4,40,32,62,65,27,34,1,5,2,1,0,3,16,64,60,82,61,58,72,66,24,59,12,87,85,40,121,94,35,91,11,34,2,6,0,0,16,70,68,18,30,1,4,23,22,0,9,0,2,0,0,0,8,6,9,1,87,69,0,8,0,17,0,37,26,108,149,77,82,71,24,36,73,10,64,64,23,117,96,6,51,9,2,22,25,21,63,89,98,46,33,46,0,10,50,89,17,74,108,0,107,0,62,0,80,35,142,125,51,51,58,13,78,76,31,53,16,11,0,59,0,62,7,19,1,26,15,106,80,17,81,84,31,96,23,58,8,20,0,12,0,4,68,52,84,7,110,22,1,113,29,9,96,44,52,112,104,77,54,83,0,67,24,71,52,168,26,124,38,62,22,77,66,22,29,28,19,0,0,28,34,13,107,28,124,57,48,30,23,14,75,60,25,44,39,38,178,96,41,15,0,54,1,43,117,98,10,69,18,80,101,58,58,81,33,102,15,75,51,85,36,1,16,0,2,0,5,0,20,0,0,1,22,21,56,25,55,0,49,137,1,52,142,41,82,179,97,36,65,51